Protein AF-A0A8X7W4M8-F1 (afdb_monomer)

Solvent-accessible surface area (backbone atoms only — not comparable to full-atom values): 60732 Å² total; per-residue (Å²): 107,36,32,26,40,95,87,67,50,77,42,72,72,50,70,67,62,53,25,54,52,42,53,68,56,42,72,96,46,54,69,92,69,43,53,39,58,61,45,37,55,59,39,60,73,72,64,56,78,64,42,37,53,66,59,52,34,48,48,43,16,51,54,24,43,64,41,28,67,79,32,68,52,22,27,50,40,12,16,33,38,44,43,54,46,47,58,75,67,28,71,83,54,45,53,60,43,49,50,54,37,38,71,25,55,40,86,88,79,72,42,81,53,48,57,38,17,71,71,49,49,53,53,44,61,78,41,28,73,61,59,47,67,71,60,64,71,73,50,56,59,71,34,39,39,67,14,45,50,52,36,64,74,74,50,43,53,61,59,97,87,38,63,49,48,49,72,63,42,50,44,43,40,30,21,36,37,51,42,53,89,42,53,69,61,15,51,54,48,25,52,41,40,64,73,49,46,32,46,66,35,69,37,28,60,63,18,33,34,23,72,72,21,34,35,51,47,34,32,28,37,38,59,50,43,76,44,73,66,27,48,51,54,41,48,50,50,51,48,50,35,16,48,68,59,29,30,27,7,36,23,52,60,60,49,47,19,55,72,36,81,37,89,90,78,79,46,61,36,78,24,59,61,64,56,46,36,54,55,22,54,46,31,66,68,34,38,9,74,85,74,74,42,77,28,46,41,20,40,26,39,40,79,43,38,57,47,41,70,61,61,54,42,19,58,49,93,69,81,62,69,91,59,42,29,64,67,39,43,50,32,37,38,34,50,63,67,58,57,51,22,36,75,68,70,29,72,36,60,18,29,32,27,81,80,53,65,63,58,72,61,42,54,58,72,60,25,54,53,53,52,52,48,38,57,75,70,63,59,46,78,44,77,44,52,26,48,59,56,48,52,50,50,52,50,26,25,75,75,63,23,29,56,22,38,30,29,38,33,45,42,42,73,43,28,48,58,48,68,80,50,51,48,60,48,40,31,58,60,40,14,47,64,54,61,44,41,72,71,21,23,23,50,40,30,50,34,32,35,32,49,48,69,36,55,41,60,65,97,54,57,85,92,69,55,73,96,71,85,72,18,36,72,69,15,91,48,42,47,76,44,61,68,61,48,34,54,53,32,27,53,50,46,54,50,42,58,38,38,68,75,64,40,48,64,78,46,68,32,34,45,51,32,33,66,37,38,34,45,33,22,44,23,42,20,8,44,41,53,33,30,31,43,53,54,29,25,77,87,34,74,66,37,46,48,51,48,32,54,52,31,46,42,45,38,52,27,33,51,49,40,28,19,59,48,5,65,76,72,44,48,26,76,62,42,78,76,13,42,56,69,72,70,43,51,53,28,57,66,65,76,44,82,78,71,88,89,57,66,62,66,62,49,46,54,50,34,74,74,35,34,39,31,44,60,35,53,27,21,35,44,82,26,71,69,62,18,39,38,75,67,40,43,45,14,81,44,61,47,78,43,42,44,46,80,46,79,55,98,92,46,78,35,67,43,59,38,65,36,61,55,43,40,32,45,77,69,70,62,64,43,77,65,53,52,47,49,28,59,74,49,64,19,42,47,77,90,39,85,90,55,55,70,72,57,34,50,39,57,50,26,37,76,74,46,61,59,67,55,58,49,52,46,48,43,54,30,45,34,39,28,39,35,25,35,44,39,68,42,61,37,57,81,78,47,71,68,62,51,49,55,49,51,51,48,29,50,77,67,53,33,34,34,56,26,35,41,52,44,68,51,74,96,65,80,72,84,70,74,87,53,71,61,78,84,73,64,86,88,88,89,86,87,89,86,89,92,82,82,85,58,58,72,57,46,57,45,51,52,37,29,50,50,45,54,50,48,58,50,44,68,76,71,54,86,59,97,44,69,68,61,39,51,50,42,68,37,37,33,66,42,64,47,61,60,60,18,48,42,51,53,28,47,78,68,70,29,26,74,88,35,72,65,37,43,50,49,51,30,51,52,32,47,50,46,40,53,34,33,50,50,41,26,16,59,48,5,68,76,72,43,47,25,74,63,40,79,87,34,56,61,69,73,74,42,50,56,29,59,80,63,76,43,82,78,71,87,90,54,69,61,65,61,48,50,52,48,34,72,76,35,33,42,28,47,75,34,54,27,28,36,51,80,26,68,67,63,16,56,75,72,73,38,46,46,12,80,44,60,47,80,39,43,37,42,76,47,80,51,99,92,46,76,37,78,43,61,39,66,64,62,52,47,56,31,45,77,70,69,60,64,41,75,63,51,53,39,50,28,54,72,50,59,13,39,46,78,89,39,85,90,55,55,69,71,58,34,49,37,56,50,23,39,84,74,47,62,60,65,57,60,49,52,48,48,45,57,28,43,36,39,36,70,57,54,50,64,41,72,42,66,37,66,79,77,45,74,68,63,52,50,52,50,53,52,51,28,54,75,67,66,46,87,50,73,59,67,44,83,45,63,58,71,98,64,83,80,84,71,84,88,49,73,70,83,76,67,81,77,84,86,91,83,85,90,83,82,92,78,65,72,64,63,55,56,54,54,58,65,59,58,77,76,80,58,94,76,72,81,79,74,82,88,128

InterPro domains:
  IPR000788 Ribonucleotide reductase large subunit, C-terminal [PF02867] (216-757)
  IPR000788 Ribonucleotide reductase large subunit, C-terminal [PF02867] (792-1068)
  IPR000788 Ribonucleotide reductase large subunit, C-terminal [PR01183] (293-312)
  IPR000788 Ribonucleotide reductase large subunit, C-terminal [PR01183] (423-434)
  IPR000788 Ribonucleotide reductase large subunit, C-terminal [PR01183] (480-503)
  IPR000788 Ribonucleotide reductase large subunit, C-terminal [PR01183] (518-540)
  IPR000788 Ribonucleotide reductase large subunit, C-terminal [PR01183] (546-569)
  IPR000788 Ribonucleotide reductase large subunit, C-terminal [PR01183] (611-638)
  IPR005144 ATP-cone domain [PF03477] (1-88)
  IPR005144 ATP-cone domain [PS51161] (1-92)
  IPR008926 Ribonucleotide reductase R1 subunit, N-terminal [SSF48168] (6-214)
  IPR013346 Ribonucleotide reductase, class I, alpha subunit, C-terminal [PS00089] (600-622)
  IPR013346 Ribonucleotide reductase, class I, alpha subunit, C-terminal [PS00089] (911-933)
  IPR013346 Ribonucleotide reductase, class I, alpha subunit, C-terminal [TIGR02506] (145-761)
  IPR013509 Ribonucleotide reductase large subunit, N-terminal [PF00317] (142-212)
  IPR039718 Ribonucleoside-diphosphate reductase large subunit [PTHR11573] (1-785)

Structure (mmCIF, N/CA/C/O backbone):
data_AF-A0A8X7W4M8-F1
#
_entry.id   AF-A0A8X7W4M8-F1
#
loop_
_atom_site.group_PDB
_atom_site.id
_atom_site.type_symbol
_atom_site.label_atom_id
_atom_site.label_alt_id
_atom_site.label_comp_id
_atom_site.label_asym_id
_atom_site.label_entity_id
_atom_site.label_seq_id
_atom_site.pdbx_PDB_ins_code
_atom_site.Cartn_x
_atom_site.Cartn_y
_atom_site.Cartn_z
_atom_site.occupancy
_atom_site.B_iso_or_equiv
_atom_site.auth_seq_id
_atom_site.auth_comp_id
_atom_site.auth_asym_id
_atom_site.auth_atom_id
_atom_site.pdbx_PDB_model_num
ATOM 1 N N . MET A 1 1 ? 31.966 17.313 -31.060 1.00 74.50 1 MET A N 1
ATOM 2 C CA . MET A 1 1 ? 31.419 16.973 -29.724 1.00 74.50 1 MET A CA 1
ATOM 3 C C . MET A 1 1 ? 31.984 15.617 -29.293 1.00 74.50 1 MET A C 1
ATOM 5 O O . MET A 1 1 ? 32.102 14.747 -30.151 1.00 74.50 1 MET A O 1
ATOM 9 N N . TYR A 1 2 ? 32.384 15.440 -28.029 1.00 84.00 2 TYR A N 1
ATOM 10 C CA . TYR A 1 2 ? 32.941 14.177 -27.512 1.00 84.00 2 TYR A CA 1
ATOM 11 C C . TYR A 1 2 ? 32.140 13.670 -26.306 1.00 84.00 2 TYR A C 1
ATOM 13 O O . TYR A 1 2 ? 31.576 14.476 -25.562 1.00 84.00 2 TYR A O 1
ATOM 21 N N . VAL A 1 3 ? 32.122 12.348 -26.117 1.00 87.88 3 VAL A N 1
ATOM 22 C CA . VAL A 1 3 ? 31.605 11.663 -24.923 1.00 87.88 3 VAL A CA 1
ATOM 23 C C . VAL A 1 3 ? 32.754 11.132 -24.076 1.00 87.88 3 VAL A C 1
ATOM 25 O O . VAL A 1 3 ? 33.816 10.792 -24.601 1.00 87.88 3 VAL A O 1
ATOM 28 N N . VAL A 1 4 ? 32.533 11.016 -22.769 1.00 89.25 4 VAL A N 1
ATOM 29 C CA . VAL A 1 4 ? 33.485 10.402 -21.835 1.00 89.25 4 VAL A CA 1
ATOM 30 C C . VAL A 1 4 ? 33.082 8.946 -21.589 1.00 89.25 4 VAL A C 1
ATOM 32 O O . VAL A 1 4 ? 31.990 8.652 -21.091 1.00 89.25 4 VAL A O 1
ATOM 35 N N . LYS A 1 5 ? 33.942 7.999 -21.967 1.00 90.12 5 LYS A N 1
ATOM 36 C CA . LYS A 1 5 ? 33.741 6.567 -21.710 1.00 90.12 5 LYS A CA 1
ATOM 37 C C . LYS A 1 5 ? 33.827 6.256 -20.217 1.00 90.12 5 LYS A C 1
ATOM 39 O O . LYS A 1 5 ? 34.394 7.015 -19.440 1.00 90.12 5 LYS A O 1
ATOM 44 N N . ARG A 1 6 ? 33.302 5.092 -19.817 1.00 87.50 6 ARG A N 1
ATOM 45 C CA . ARG A 1 6 ? 33.385 4.599 -18.426 1.00 87.50 6 ARG A CA 1
ATOM 46 C C . ARG A 1 6 ? 34.825 4.459 -17.909 1.00 87.50 6 ARG A C 1
ATOM 48 O O . ARG A 1 6 ? 35.033 4.531 -16.708 1.00 87.50 6 ARG A O 1
ATOM 55 N N . ASP A 1 7 ? 35.799 4.281 -18.802 1.00 86.69 7 ASP A N 1
ATOM 56 C CA . ASP A 1 7 ? 37.234 4.226 -18.485 1.00 86.69 7 ASP A CA 1
ATOM 57 C C . ASP A 1 7 ? 37.932 5.602 -18.535 1.00 86.69 7 ASP A C 1
ATOM 59 O O . ASP A 1 7 ? 39.155 5.677 -18.483 1.00 86.69 7 ASP A O 1
ATOM 63 N N . GLY A 1 8 ? 37.168 6.691 -18.671 1.00 85.56 8 GLY A N 1
ATOM 64 C CA . GLY A 1 8 ? 37.670 8.065 -18.721 1.00 85.56 8 GLY A CA 1
ATOM 65 C C . GLY A 1 8 ? 38.152 8.531 -20.097 1.00 85.56 8 GLY A C 1
ATOM 66 O O . GLY A 1 8 ? 38.405 9.723 -20.272 1.00 85.56 8 GLY A O 1
ATOM 67 N N . ARG A 1 9 ? 38.248 7.648 -21.104 1.00 91.69 9 ARG A N 1
ATOM 68 C CA . ARG A 1 9 ? 38.682 8.043 -22.455 1.00 91.69 9 ARG A CA 1
ATOM 69 C C . ARG A 1 9 ? 37.635 8.908 -23.150 1.00 91.69 9 ARG A C 1
ATOM 71 O O . ARG A 1 9 ? 36.440 8.623 -23.084 1.00 91.69 9 ARG A O 1
ATOM 78 N N . GLN A 1 10 ? 38.086 9.922 -23.881 1.00 90.69 10 GLN A N 1
ATOM 79 C CA . GLN A 1 10 ? 37.219 10.729 -24.738 1.00 90.69 10 GLN A CA 1
ATOM 80 C C . GLN A 1 10 ? 37.070 10.069 -26.111 1.00 90.69 10 GLN A C 1
ATOM 82 O O . GLN A 1 10 ? 38.047 9.605 -26.697 1.00 90.69 10 GLN A O 1
ATOM 87 N N . GLU A 1 11 ? 35.847 10.022 -26.633 1.00 88.81 11 GLU A N 1
ATOM 88 C CA . GLU A 1 11 ? 35.562 9.545 -27.989 1.00 88.81 11 GLU A CA 1
ATOM 89 C C . GLU A 1 11 ? 34.619 10.523 -28.702 1.00 88.81 11 GLU A C 1
ATOM 91 O O . GLU A 1 11 ? 33.704 11.052 -28.063 1.00 88.81 11 GLU A O 1
ATOM 96 N N . PRO A 1 12 ? 34.796 10.781 -30.011 1.00 86.75 12 PRO A N 1
ATOM 97 C CA . PRO A 1 12 ? 33.829 11.558 -30.778 1.00 86.75 12 PRO A CA 1
ATOM 98 C C . PRO A 1 12 ? 32.426 10.934 -30.722 1.00 86.75 12 PRO A C 1
ATOM 100 O O . PRO A 1 12 ? 32.269 9.711 -30.752 1.00 86.75 12 PRO A O 1
ATOM 103 N N . VAL A 1 13 ? 31.392 11.775 -30.650 1.00 84.25 13 VAL A N 1
ATOM 104 C CA . VAL A 1 13 ? 29.997 11.315 -30.743 1.00 84.25 13 VAL A CA 1
ATOM 105 C C . VAL A 1 13 ? 29.762 10.780 -32.158 1.00 84.25 13 VAL A C 1
ATOM 107 O O . VAL A 1 13 ? 29.875 11.528 -33.125 1.00 84.25 13 VAL A O 1
ATOM 110 N N . HIS A 1 14 ? 29.408 9.500 -32.282 1.00 86.25 14 HIS A N 1
ATOM 111 C CA . HIS A 1 14 ? 29.040 8.884 -33.558 1.00 86.25 14 HIS A CA 1
ATOM 112 C C . HIS A 1 14 ? 27.598 8.379 -33.503 1.00 86.25 14 HIS A C 1
ATOM 114 O O . HIS A 1 14 ? 27.296 7.451 -32.747 1.00 86.25 14 HIS A O 1
ATOM 120 N N . PHE A 1 15 ? 26.737 8.949 -34.347 1.00 86.06 15 PHE A N 1
ATOM 121 C CA . PHE A 1 15 ? 25.342 8.529 -34.504 1.00 86.06 15 PHE A CA 1
ATOM 122 C C . PHE A 1 15 ? 25.224 7.023 -34.792 1.00 86.06 15 PHE A C 1
ATOM 124 O O . PHE A 1 15 ? 24.449 6.314 -34.146 1.00 86.06 15 PHE A O 1
ATOM 131 N N . ASP A 1 16 ? 26.075 6.507 -35.681 1.00 87.25 16 ASP A N 1
ATOM 132 C CA . ASP A 1 16 ? 26.069 5.095 -36.072 1.00 87.25 16 ASP A CA 1
ATOM 133 C C . ASP A 1 16 ? 26.410 4.158 -34.911 1.00 87.25 16 ASP A C 1
ATOM 135 O O . ASP A 1 16 ? 25.846 3.071 -34.809 1.00 87.25 16 ASP A O 1
ATOM 139 N N . LYS A 1 17 ? 27.287 4.575 -33.985 1.00 87.81 17 LYS A N 1
ATOM 140 C CA . LYS A 1 17 ? 27.646 3.759 -32.811 1.00 87.81 17 LYS A CA 1
ATOM 141 C C . LYS A 1 17 ? 26.498 3.675 -31.807 1.00 87.81 17 LYS A C 1
ATOM 143 O O . LYS A 1 17 ? 26.272 2.605 -31.239 1.00 87.81 17 LYS A O 1
ATOM 148 N N . ILE A 1 18 ? 25.774 4.777 -31.600 1.00 87.19 18 ILE A N 1
ATOM 149 C CA . ILE A 1 18 ? 24.573 4.806 -30.751 1.00 87.19 18 ILE A CA 1
ATOM 150 C C . ILE A 1 18 ? 23.503 3.906 -31.378 1.00 87.19 18 ILE A C 1
ATOM 152 O O . ILE A 1 18 ? 23.033 2.964 -30.739 1.00 87.19 18 ILE A O 1
ATOM 156 N N . THR A 1 19 ? 23.226 4.107 -32.666 1.00 90.50 19 THR A N 1
ATOM 157 C CA . THR A 1 19 ? 22.235 3.335 -33.425 1.00 90.50 19 THR A CA 1
ATOM 158 C C . THR A 1 19 ? 22.551 1.842 -33.445 1.00 90.50 19 THR A C 1
ATOM 160 O O . THR A 1 19 ? 21.679 1.022 -33.160 1.00 90.50 19 THR A O 1
ATOM 163 N N . ALA A 1 20 ? 23.802 1.456 -33.720 1.00 90.69 20 ALA A N 1
ATOM 164 C CA . ALA A 1 20 ? 24.226 0.056 -33.728 1.00 90.69 20 ALA A CA 1
ATOM 165 C C . ALA A 1 20 ? 24.014 -0.616 -32.365 1.00 90.69 20 ALA A C 1
ATOM 167 O O . ALA A 1 20 ? 23.609 -1.778 -32.290 1.00 90.69 20 ALA A O 1
ATOM 168 N N . ARG A 1 21 ? 24.240 0.121 -31.271 1.00 90.31 21 ARG A N 1
ATOM 169 C CA . ARG A 1 21 ? 23.975 -0.383 -29.926 1.00 90.31 21 ARG A CA 1
ATOM 170 C C . ARG A 1 21 ? 22.484 -0.588 -29.675 1.00 90.31 21 ARG A C 1
ATOM 172 O O . ARG A 1 21 ? 22.125 -1.633 -29.136 1.00 90.31 21 ARG A O 1
ATOM 179 N N . LEU A 1 22 ? 21.634 0.370 -30.047 1.00 91.38 22 LEU A N 1
ATOM 180 C CA . LEU A 1 22 ? 20.187 0.236 -29.859 1.00 91.38 22 LEU A CA 1
ATOM 181 C C . LEU A 1 22 ? 19.617 -0.908 -30.711 1.00 91.38 22 LEU A C 1
ATOM 183 O O . LEU A 1 22 ? 18.857 -1.719 -30.190 1.00 91.38 22 LEU A O 1
ATOM 187 N N . LYS A 1 23 ? 20.089 -1.067 -31.956 1.00 90.50 23 LYS A N 1
ATOM 188 C CA . LYS A 1 23 ? 19.757 -2.214 -32.823 1.00 90.50 23 LYS A CA 1
ATOM 189 C C . LYS A 1 23 ? 20.151 -3.560 -32.208 1.00 90.50 23 LYS A C 1
ATOM 191 O O . LYS A 1 23 ? 19.419 -4.535 -32.318 1.00 90.50 23 LYS A O 1
ATOM 196 N N . LYS A 1 24 ? 21.287 -3.635 -31.505 1.00 91.19 24 LYS A N 1
ATOM 197 C CA . LYS A 1 24 ? 21.684 -4.867 -30.801 1.00 91.19 24 LYS A CA 1
ATOM 198 C C . LYS A 1 24 ? 20.718 -5.233 -29.666 1.00 91.19 24 LYS A C 1
ATOM 200 O O . LYS A 1 24 ? 20.583 -6.407 -29.342 1.00 91.19 24 LYS A O 1
ATOM 205 N N . LEU A 1 25 ? 20.068 -4.247 -29.048 1.00 91.19 25 LEU A N 1
ATOM 206 C CA . LEU A 1 25 ? 19.121 -4.449 -27.946 1.00 91.19 25 LEU A CA 1
ATOM 207 C C . LEU A 1 25 ? 17.670 -4.632 -28.421 1.00 91.19 25 LEU A C 1
ATOM 209 O O . LEU A 1 25 ? 16.821 -5.021 -27.619 1.00 91.19 25 LEU A O 1
ATOM 213 N N . SER A 1 26 ? 17.387 -4.427 -29.710 1.00 88.44 26 SER A N 1
ATOM 214 C CA . SER A 1 26 ? 16.051 -4.561 -30.302 1.00 88.44 26 SER A CA 1
ATOM 215 C C . SER A 1 26 ? 15.739 -5.969 -30.832 1.00 88.44 26 SER A C 1
ATOM 217 O O . SER A 1 26 ? 14.850 -6.132 -31.662 1.00 88.44 26 SER A O 1
ATOM 219 N N . TYR A 1 27 ? 16.455 -7.004 -30.378 1.00 85.19 27 TYR A N 1
ATOM 220 C CA . TYR A 1 27 ? 16.220 -8.387 -30.812 1.00 85.19 27 TYR A CA 1
ATOM 221 C C . TYR A 1 27 ? 14.787 -8.850 -30.492 1.00 85.19 27 TYR A C 1
ATOM 223 O O . TYR A 1 27 ? 14.315 -8.697 -29.363 1.00 85.19 27 TYR A O 1
ATOM 231 N N . GLY A 1 28 ? 14.091 -9.411 -31.482 1.00 77.62 28 GLY A N 1
ATOM 232 C CA . GLY A 1 28 ? 12.706 -9.872 -31.326 1.00 77.62 28 GLY A CA 1
ATOM 233 C C . GLY A 1 28 ? 11.677 -8.765 -31.059 1.00 77.62 28 GLY A C 1
ATOM 234 O O . GLY A 1 28 ? 10.579 -9.086 -30.626 1.00 77.62 28 GLY A O 1
ATOM 235 N N . LEU A 1 29 ? 12.028 -7.488 -31.266 1.00 83.75 29 LEU A N 1
ATOM 236 C CA . LEU A 1 29 ? 11.074 -6.373 -31.282 1.00 83.75 29 LEU A CA 1
ATOM 237 C C . LEU A 1 29 ? 10.648 -6.084 -32.728 1.00 83.75 29 LEU A C 1
ATOM 239 O O . LEU A 1 29 ? 11.429 -6.322 -33.654 1.00 83.75 29 LEU A O 1
ATOM 243 N N . SER A 1 30 ? 9.442 -5.549 -32.923 1.00 76.06 30 SER A N 1
ATOM 244 C CA . SER A 1 30 ? 8.949 -5.162 -34.247 1.00 76.06 30 SER A CA 1
ATOM 245 C C . SER A 1 30 ? 9.821 -4.062 -34.854 1.00 76.06 30 SER A C 1
ATOM 247 O O . SER A 1 30 ? 9.960 -2.981 -34.282 1.00 76.06 30 SER A O 1
ATOM 249 N N . ILE A 1 31 ? 10.393 -4.326 -36.031 1.00 75.19 31 ILE A N 1
ATOM 250 C CA . ILE A 1 31 ? 11.197 -3.344 -36.777 1.00 75.19 31 ILE A CA 1
ATOM 251 C C . ILE A 1 31 ? 10.300 -2.229 -37.332 1.00 75.19 31 ILE A C 1
ATOM 253 O O . ILE A 1 31 ? 10.728 -1.079 -37.397 1.00 75.19 31 ILE A O 1
ATOM 257 N N . ASP A 1 32 ? 9.050 -2.557 -37.664 1.00 74.94 32 ASP A N 1
ATOM 258 C CA . ASP A 1 32 ? 8.090 -1.622 -38.254 1.00 74.94 32 ASP A CA 1
ATOM 259 C C . ASP A 1 32 ? 7.520 -0.636 -37.224 1.00 74.94 32 ASP A C 1
ATOM 261 O O . ASP A 1 32 ? 7.099 0.466 -37.577 1.00 74.94 32 ASP A O 1
ATOM 265 N N . HIS A 1 33 ? 7.510 -1.012 -35.940 1.00 77.25 33 HIS A N 1
ATOM 266 C CA . HIS A 1 33 ? 6.899 -0.208 -34.876 1.00 77.25 33 HIS A CA 1
ATOM 267 C C . HIS A 1 33 ? 7.878 0.286 -33.803 1.00 77.25 33 HIS A C 1
ATOM 269 O O . HIS A 1 33 ? 7.570 1.251 -33.103 1.00 77.25 33 HIS A O 1
ATOM 275 N N . CYS A 1 34 ? 9.050 -0.338 -33.659 1.00 84.94 34 CYS A N 1
ATOM 276 C CA . CYS A 1 34 ? 10.089 0.040 -32.702 1.00 84.94 34 CYS A CA 1
ATOM 277 C C . CYS A 1 34 ? 11.388 0.380 -33.436 1.00 84.94 34 CYS A C 1
ATOM 279 O O . CYS A 1 34 ? 12.318 -0.423 -33.484 1.00 84.94 34 CYS A O 1
ATOM 281 N N . ASP A 1 35 ? 11.460 1.588 -33.999 1.00 87.88 35 ASP A N 1
ATOM 282 C CA . ASP A 1 35 ? 12.639 2.053 -34.731 1.00 87.88 35 ASP A CA 1
ATOM 283 C C . ASP A 1 35 ? 13.750 2.555 -33.777 1.00 87.88 35 ASP A C 1
ATOM 285 O O . ASP A 1 35 ? 13.587 3.603 -33.131 1.00 87.88 35 ASP A O 1
ATOM 289 N N . PRO A 1 36 ? 14.912 1.869 -33.694 1.00 88.75 36 PRO A N 1
ATOM 290 C CA . PRO A 1 36 ? 16.049 2.312 -32.889 1.00 88.75 36 PRO A CA 1
ATOM 291 C C . PRO A 1 36 ? 16.759 3.546 -33.474 1.00 88.75 36 PRO A C 1
ATOM 293 O O . PRO A 1 36 ? 17.486 4.238 -32.753 1.00 88.75 36 PRO A O 1
ATOM 296 N N . VAL A 1 37 ? 16.585 3.828 -34.771 1.00 90.31 37 VAL A N 1
ATOM 297 C CA . VAL A 1 37 ? 17.144 5.013 -35.439 1.00 90.31 37 VAL A CA 1
ATOM 298 C C . VAL A 1 37 ? 16.446 6.264 -34.919 1.00 90.31 37 VAL A C 1
ATOM 300 O O . VAL A 1 37 ? 17.127 7.197 -34.495 1.00 90.31 37 VAL A O 1
ATOM 303 N N . LEU A 1 38 ? 15.112 6.252 -34.843 1.00 88.81 38 LEU A N 1
ATOM 304 C CA . LEU A 1 38 ? 14.328 7.346 -34.270 1.00 88.81 38 LEU A CA 1
ATOM 305 C C . LEU A 1 38 ? 14.720 7.655 -32.815 1.00 88.81 38 LEU A C 1
ATOM 307 O O . LEU A 1 38 ? 14.875 8.821 -32.446 1.00 88.81 38 LEU A O 1
ATOM 311 N N . VAL A 1 39 ? 14.951 6.625 -31.990 1.00 89.75 39 VAL A N 1
ATOM 312 C CA . VAL A 1 39 ? 15.460 6.819 -30.617 1.00 89.75 39 VAL A CA 1
ATOM 313 C C . VAL A 1 39 ? 16.838 7.478 -30.651 1.00 89.75 39 VAL A C 1
ATOM 315 O O . VAL A 1 39 ? 17.077 8.439 -29.926 1.00 89.75 39 VAL A O 1
ATOM 318 N N . SER A 1 40 ? 17.733 7.015 -31.525 1.00 90.44 40 SER A N 1
ATOM 319 C CA . SER A 1 40 ? 19.085 7.575 -31.659 1.00 90.44 40 SER A CA 1
ATOM 320 C C . SER A 1 40 ? 19.066 9.044 -32.086 1.00 90.44 40 SER A C 1
ATOM 322 O O . SER A 1 40 ? 19.832 9.838 -31.546 1.00 90.44 40 SER A O 1
ATOM 324 N N . GLN A 1 41 ? 18.170 9.430 -33.001 1.00 87.69 41 GLN A N 1
ATOM 325 C CA . GLN A 1 41 ? 17.996 10.822 -33.439 1.00 87.69 41 GLN A CA 1
ATOM 326 C C . GLN A 1 41 ? 17.600 11.726 -32.271 1.00 87.69 41 GLN A C 1
ATOM 328 O O . GLN A 1 41 ? 18.231 12.762 -32.051 1.00 87.69 41 GLN A O 1
ATOM 333 N N . LYS A 1 42 ? 16.607 11.300 -31.483 1.00 86.81 42 LYS A N 1
ATOM 334 C CA . LYS A 1 42 ? 16.148 12.034 -30.298 1.00 86.81 42 LYS A CA 1
ATOM 335 C C . LYS A 1 42 ? 17.222 12.118 -29.215 1.00 86.81 42 LYS A C 1
ATOM 337 O O . LYS A 1 42 ? 17.423 13.182 -28.640 1.00 86.81 42 LYS A O 1
ATOM 342 N N . VAL A 1 43 ? 17.960 11.032 -28.983 1.00 86.81 43 VAL A N 1
ATOM 343 C CA . VAL A 1 43 ? 19.077 11.014 -28.027 1.00 86.81 43 VAL A CA 1
ATOM 344 C C . VAL A 1 43 ? 20.175 11.975 -28.462 1.00 86.81 43 VAL A C 1
ATOM 346 O O . VAL A 1 43 ? 20.629 12.765 -27.642 1.00 86.81 43 VAL A O 1
ATOM 349 N N . CYS A 1 44 ? 20.571 11.961 -29.740 1.00 85.00 44 CYS A N 1
ATOM 350 C CA . CYS A 1 44 ? 21.602 12.851 -30.278 1.00 85.00 44 CYS A CA 1
ATOM 351 C C . CYS A 1 44 ? 21.256 14.337 -30.129 1.00 85.00 44 CYS A C 1
ATOM 353 O O . CYS A 1 44 ? 22.170 15.136 -29.935 1.00 85.00 44 CYS A O 1
ATOM 355 N N . ALA A 1 45 ? 19.971 14.701 -30.162 1.00 80.44 45 ALA A N 1
ATOM 356 C CA . ALA A 1 45 ? 19.526 16.071 -29.911 1.00 80.44 45 ALA A CA 1
ATOM 357 C C . ALA A 1 45 ? 19.749 16.528 -28.454 1.00 80.44 45 ALA A C 1
ATOM 359 O O . ALA A 1 45 ? 19.888 17.722 -28.212 1.00 80.44 45 ALA A O 1
ATOM 360 N N . GLY A 1 46 ? 19.812 15.598 -27.493 1.00 74.62 46 GLY A N 1
ATOM 361 C CA . GLY A 1 46 ? 20.049 15.878 -26.070 1.00 74.62 46 GLY A CA 1
ATOM 362 C C . GLY A 1 46 ? 21.507 15.733 -25.609 1.00 74.62 46 GLY A C 1
ATOM 363 O O . GLY A 1 46 ? 21.778 15.814 -24.412 1.00 74.62 46 GLY A O 1
ATOM 364 N N . VAL A 1 47 ? 22.456 15.481 -26.520 1.00 81.81 47 VAL A N 1
ATOM 365 C CA . VAL A 1 47 ? 23.880 15.294 -26.183 1.00 81.81 47 VAL A CA 1
ATOM 366 C C . VAL A 1 47 ? 24.577 16.648 -26.032 1.00 81.81 47 VAL A C 1
ATOM 368 O O . VAL A 1 47 ? 24.495 17.500 -26.911 1.00 81.81 47 VAL A O 1
ATOM 371 N N . TYR A 1 48 ? 25.344 16.815 -24.953 1.00 82.50 48 TYR A N 1
ATOM 372 C CA . TYR A 1 48 ? 26.225 17.965 -24.729 1.00 82.50 48 TYR A CA 1
ATOM 373 C C . TYR A 1 48 ? 27.703 17.542 -24.641 1.00 82.50 48 TYR A C 1
ATOM 375 O O . TYR A 1 48 ? 28.035 16.371 -24.425 1.00 82.50 48 TYR A O 1
ATOM 383 N N . LYS A 1 49 ? 28.625 18.497 -24.832 1.00 83.94 49 LYS A N 1
ATOM 384 C CA . LYS A 1 49 ? 30.079 18.251 -24.786 1.00 83.94 49 LYS A CA 1
ATOM 385 C C . LYS A 1 49 ? 30.481 17.708 -23.410 1.00 83.94 49 LYS A C 1
ATOM 387 O O . LYS A 1 49 ? 30.238 18.356 -22.400 1.00 83.94 49 LYS A O 1
ATOM 392 N N . GLY A 1 50 ? 31.126 16.540 -23.382 1.00 83.69 50 GLY A N 1
ATOM 393 C CA . GLY A 1 50 ? 31.594 15.917 -22.142 1.00 83.69 50 GLY A CA 1
ATOM 394 C C . GLY A 1 50 ? 30.575 15.014 -21.441 1.00 83.69 50 GLY A C 1
ATOM 395 O O . GLY A 1 50 ? 30.882 14.514 -20.361 1.00 83.69 50 GLY A O 1
ATOM 396 N N . VAL A 1 51 ? 29.402 14.750 -22.037 1.00 89.12 51 VAL A N 1
ATOM 397 C CA . VAL A 1 51 ? 28.446 13.778 -21.477 1.00 89.12 51 VAL A CA 1
ATOM 398 C C . VAL A 1 51 ? 29.094 12.399 -21.320 1.00 89.12 51 VAL A C 1
ATOM 400 O O . VAL A 1 51 ? 29.840 11.931 -22.190 1.00 89.12 51 VAL A O 1
ATOM 403 N N . THR A 1 52 ? 28.829 11.724 -20.202 1.00 90.81 52 THR A N 1
ATOM 404 C CA . THR A 1 52 ? 29.362 10.377 -19.978 1.00 90.81 52 THR A CA 1
ATOM 405 C C . THR A 1 52 ? 28.549 9.327 -20.734 1.00 90.81 52 THR A C 1
ATOM 407 O O . THR A 1 52 ? 27.341 9.452 -20.922 1.00 90.81 52 THR A O 1
ATOM 410 N N . THR A 1 53 ? 29.190 8.227 -21.128 1.00 90.56 53 THR A N 1
ATOM 411 C CA . THR A 1 53 ? 28.492 7.099 -21.776 1.00 90.56 53 THR A CA 1
ATOM 412 C C . THR A 1 53 ? 27.421 6.442 -20.893 1.00 90.56 53 THR A C 1
ATOM 414 O O . THR A 1 53 ? 26.519 5.808 -21.432 1.00 90.56 53 THR A O 1
ATOM 417 N N . THR A 1 54 ? 27.488 6.600 -19.566 1.00 90.12 54 THR A N 1
ATOM 418 C CA . THR A 1 54 ? 26.438 6.151 -18.633 1.00 90.12 54 THR A CA 1
ATOM 419 C C . THR A 1 54 ? 25.213 7.060 -18.702 1.00 90.12 54 THR A C 1
ATOM 421 O O . THR A 1 54 ? 24.110 6.557 -18.889 1.00 90.12 54 THR A O 1
ATOM 424 N N . GLN A 1 55 ? 25.405 8.382 -18.648 1.00 89.25 55 GLN A N 1
ATOM 425 C CA . GLN A 1 55 ? 24.317 9.358 -18.804 1.00 89.25 55 GLN A CA 1
ATOM 426 C C . GLN A 1 55 ? 23.664 9.267 -20.188 1.00 89.25 55 GLN A C 1
ATOM 428 O O . GLN A 1 55 ? 22.455 9.414 -20.321 1.00 89.25 55 GLN A O 1
ATOM 433 N N . LEU A 1 56 ? 24.453 8.967 -21.225 1.00 89.69 56 LEU A N 1
ATOM 434 C CA . LEU A 1 56 ? 23.934 8.745 -22.573 1.00 89.69 56 LEU A CA 1
ATOM 435 C C . LEU A 1 56 ? 23.002 7.523 -22.642 1.00 89.69 56 LEU A C 1
ATOM 437 O O . LEU A 1 56 ? 21.966 7.575 -23.301 1.00 89.69 56 LEU A O 1
ATOM 441 N N . ASP A 1 57 ? 23.361 6.428 -21.965 1.00 91.38 57 ASP A N 1
ATOM 442 C CA . ASP A 1 57 ? 22.518 5.231 -21.896 1.00 91.38 57 ASP A CA 1
ATOM 443 C C . ASP A 1 57 ? 21.237 5.486 -21.075 1.00 91.38 57 ASP A C 1
ATOM 445 O O . ASP A 1 57 ? 20.177 4.971 -21.425 1.00 91.38 57 ASP A O 1
ATOM 449 N N . GLU A 1 58 ? 21.314 6.289 -20.009 1.00 89.56 58 GLU A N 1
ATOM 450 C CA . GLU A 1 58 ? 20.145 6.721 -19.226 1.00 89.56 58 GLU A CA 1
ATOM 451 C C . GLU A 1 58 ? 19.181 7.548 -20.078 1.00 89.56 58 GLU A C 1
ATOM 453 O O . GLU A 1 58 ? 18.003 7.204 -20.168 1.00 89.56 58 GLU A O 1
ATOM 458 N N . LEU A 1 59 ? 19.697 8.552 -20.793 1.00 88.31 59 LEU A N 1
ATOM 459 C CA . LEU A 1 59 ? 18.912 9.371 -21.713 1.00 88.31 59 LEU A CA 1
ATOM 460 C C . LEU A 1 59 ? 18.254 8.521 -22.811 1.00 88.31 59 LEU A C 1
ATOM 462 O O . LEU A 1 59 ? 17.091 8.734 -23.154 1.00 88.31 59 LEU A O 1
ATOM 466 N N . ALA A 1 60 ? 18.970 7.530 -23.350 1.00 91.19 60 ALA A N 1
ATOM 467 C CA . ALA A 1 60 ? 18.424 6.613 -24.347 1.00 91.19 60 ALA A CA 1
ATOM 468 C C . ALA A 1 60 ? 17.302 5.727 -23.790 1.00 91.19 60 ALA A C 1
ATOM 470 O O . ALA A 1 60 ? 16.288 5.534 -24.464 1.00 91.19 60 ALA A O 1
ATOM 471 N N . ALA A 1 61 ? 17.450 5.224 -22.561 1.00 91.62 61 ALA A N 1
ATOM 472 C CA . ALA A 1 61 ? 16.406 4.448 -21.901 1.00 91.62 61 ALA A CA 1
ATOM 473 C C . ALA A 1 61 ? 15.155 5.299 -21.625 1.00 91.62 61 ALA A C 1
ATOM 475 O O . ALA A 1 61 ? 14.043 4.849 -21.886 1.00 91.62 61 ALA A O 1
ATOM 476 N N . GLU A 1 62 ? 15.324 6.537 -21.160 1.00 88.62 62 GLU A N 1
ATOM 477 C CA . GLU A 1 62 ? 14.222 7.472 -20.891 1.00 88.62 62 GLU A CA 1
ATOM 478 C C . GLU A 1 62 ? 13.490 7.889 -22.166 1.00 88.62 62 GLU A C 1
ATOM 480 O O . GLU A 1 62 ? 12.259 7.886 -22.210 1.00 88.62 62 GLU A O 1
ATOM 485 N N . THR A 1 63 ? 14.245 8.159 -23.232 1.00 88.56 63 THR A N 1
ATOM 486 C CA . THR A 1 63 ? 13.692 8.484 -24.552 1.00 88.56 63 THR A CA 1
ATOM 487 C C . THR A 1 63 ? 12.858 7.324 -25.092 1.00 88.56 63 THR A C 1
ATOM 489 O O . THR A 1 63 ? 11.727 7.530 -25.530 1.00 88.56 63 THR A O 1
ATOM 492 N N . ALA A 1 64 ? 13.373 6.091 -25.014 1.00 89.94 64 ALA A N 1
ATOM 493 C CA . ALA A 1 64 ? 12.611 4.907 -25.395 1.00 89.94 64 ALA A CA 1
ATOM 494 C C . ALA A 1 64 ? 11.373 4.724 -24.495 1.00 89.94 64 ALA A C 1
ATOM 496 O O . ALA A 1 64 ? 10.283 4.476 -25.000 1.00 89.94 64 ALA A O 1
ATOM 497 N N . ALA A 1 65 ? 11.484 4.934 -23.179 1.00 87.19 65 ALA A N 1
ATOM 498 C CA . ALA A 1 65 ? 10.350 4.804 -22.264 1.00 87.19 65 ALA A CA 1
ATOM 499 C C . ALA A 1 65 ? 9.221 5.796 -22.594 1.00 87.19 65 ALA A C 1
ATOM 501 O O . ALA A 1 65 ? 8.049 5.418 -22.557 1.00 87.19 65 ALA A O 1
ATOM 502 N N . ALA A 1 66 ? 9.551 7.029 -22.990 1.00 83.12 66 ALA A N 1
ATOM 503 C CA . ALA A 1 66 ? 8.574 8.041 -23.403 1.00 83.12 66 ALA A CA 1
ATOM 504 C C . ALA A 1 66 ? 7.811 7.632 -24.674 1.00 83.12 66 ALA A C 1
ATOM 506 O O . ALA A 1 66 ? 6.650 7.995 -24.859 1.00 83.12 66 ALA A O 1
ATOM 507 N N . MET A 1 67 ? 8.440 6.822 -25.526 1.00 85.31 67 MET A N 1
ATOM 508 C CA . MET A 1 67 ? 7.854 6.298 -26.760 1.00 85.31 67 MET A CA 1
ATOM 509 C C . MET A 1 67 ? 6.986 5.047 -26.543 1.00 85.31 67 MET A C 1
ATOM 511 O O . MET A 1 67 ? 6.339 4.594 -27.484 1.00 85.31 67 MET A O 1
ATOM 515 N N . THR A 1 68 ? 6.876 4.533 -25.309 1.00 80.06 68 THR A N 1
ATOM 516 C CA . THR A 1 68 ? 5.975 3.410 -24.955 1.00 80.06 68 THR A CA 1
ATOM 517 C C . THR A 1 68 ? 4.527 3.675 -25.357 1.00 80.06 68 THR A C 1
ATOM 519 O O . THR A 1 68 ? 3.803 2.763 -25.743 1.00 80.06 68 THR A O 1
ATOM 522 N N . ALA A 1 69 ? 4.096 4.936 -25.294 1.00 72.44 69 ALA A N 1
ATOM 523 C CA . ALA A 1 69 ? 2.741 5.316 -25.663 1.00 72.44 69 ALA A CA 1
ATOM 524 C C . ALA A 1 69 ? 2.471 5.238 -27.181 1.00 72.44 69 ALA A C 1
ATOM 526 O O . ALA A 1 69 ? 1.321 5.399 -27.585 1.00 72.44 69 ALA A O 1
ATOM 527 N N . ASN A 1 70 ? 3.508 5.031 -28.002 1.00 77.31 70 ASN A N 1
ATOM 528 C CA . ASN A 1 70 ? 3.380 4.775 -29.435 1.00 77.31 70 ASN A CA 1
ATOM 529 C C . ASN A 1 70 ? 3.272 3.270 -29.703 1.00 77.31 70 ASN A C 1
ATOM 531 O O . ASN A 1 70 ? 2.359 2.858 -30.408 1.00 77.31 70 ASN A O 1
ATOM 535 N N . HIS A 1 71 ? 4.171 2.467 -29.121 1.00 78.88 71 HIS A N 1
ATOM 536 C CA . HIS A 1 71 ? 4.176 1.009 -29.257 1.00 78.88 71 HIS A CA 1
ATOM 537 C C . HIS A 1 71 ? 4.787 0.342 -28.005 1.00 78.88 71 HIS A C 1
ATOM 539 O O . HIS A 1 71 ? 5.782 0.852 -27.476 1.00 78.88 71 HIS A O 1
ATOM 545 N N . PRO A 1 72 ? 4.258 -0.806 -27.529 1.00 75.38 72 PRO A N 1
ATOM 546 C CA . PRO A 1 72 ? 4.715 -1.445 -26.291 1.00 75.38 72 PRO A CA 1
ATOM 547 C C . PRO A 1 72 ? 6.174 -1.922 -26.347 1.00 75.38 72 PRO A C 1
ATOM 549 O O . PRO A 1 72 ? 6.848 -1.945 -25.317 1.00 75.38 72 PRO A O 1
ATOM 552 N N . ASP A 1 73 ? 6.701 -2.241 -27.531 1.00 82.88 73 ASP A N 1
ATOM 553 C CA . ASP A 1 73 ? 8.099 -2.675 -27.689 1.00 82.88 73 ASP A CA 1
ATOM 554 C C . ASP A 1 73 ? 9.121 -1.617 -27.271 1.00 82.88 73 ASP A C 1
ATOM 556 O O . ASP A 1 73 ? 10.232 -1.966 -26.864 1.00 82.88 73 ASP A O 1
ATOM 560 N N . TYR A 1 74 ? 8.755 -0.333 -27.296 1.00 87.56 74 TYR A N 1
ATOM 561 C CA . TYR A 1 74 ? 9.620 0.723 -26.779 1.00 87.56 74 TYR A CA 1
ATOM 562 C C . TYR A 1 74 ? 9.850 0.598 -25.267 1.00 87.56 74 TYR A C 1
ATOM 564 O O . TYR A 1 74 ? 10.950 0.899 -24.802 1.00 87.56 74 TYR A O 1
ATOM 572 N N . ALA A 1 75 ? 8.886 0.069 -24.502 1.00 83.50 75 ALA A N 1
ATOM 573 C CA . ALA A 1 75 ? 9.085 -0.227 -23.081 1.00 83.50 75 ALA A CA 1
ATOM 574 C C . ALA A 1 75 ? 10.109 -1.351 -22.876 1.00 83.50 75 ALA A C 1
ATOM 576 O O . ALA A 1 75 ? 10.960 -1.262 -21.986 1.00 83.50 75 ALA A O 1
ATOM 577 N N . SER A 1 76 ? 10.055 -2.390 -23.716 1.00 86.12 76 SER A N 1
ATOM 578 C CA . SER A 1 76 ? 11.035 -3.483 -23.714 1.00 86.12 76 SER A CA 1
ATOM 579 C C . SER A 1 76 ? 12.426 -2.970 -24.091 1.00 86.12 76 SER A C 1
ATOM 581 O O . SER A 1 76 ? 13.403 -3.277 -23.408 1.00 86.12 76 SER A O 1
ATOM 583 N N . LEU A 1 77 ? 12.532 -2.138 -25.133 1.00 91.31 77 LEU A N 1
ATOM 584 C CA . LEU A 1 77 ? 13.795 -1.521 -25.535 1.00 91.31 77 LEU A CA 1
ATOM 585 C C . LEU A 1 77 ? 14.367 -0.637 -24.415 1.00 91.31 77 LEU A C 1
ATOM 587 O O . LEU A 1 77 ? 15.540 -0.775 -24.069 1.00 91.31 77 LEU A O 1
ATOM 591 N N . ALA A 1 78 ? 13.538 0.211 -23.800 1.00 92.19 78 ALA A N 1
ATOM 592 C CA . ALA A 1 78 ? 13.922 1.071 -22.681 1.00 92.19 78 ALA A CA 1
ATOM 593 C C . ALA A 1 78 ? 14.492 0.273 -21.502 1.00 92.19 78 ALA A C 1
ATOM 595 O O . ALA A 1 78 ? 15.569 0.591 -20.990 1.00 92.19 78 ALA A O 1
ATOM 596 N N . ALA A 1 79 ? 13.802 -0.801 -21.105 1.00 91.38 79 ALA A N 1
ATOM 597 C CA . ALA A 1 79 ? 14.258 -1.689 -20.044 1.00 91.38 79 ALA A CA 1
ATOM 598 C C . ALA A 1 79 ? 15.608 -2.329 -20.388 1.00 91.38 79 ALA A C 1
ATOM 600 O O . ALA A 1 79 ? 16.537 -2.296 -19.583 1.00 91.38 79 ALA A O 1
ATOM 601 N N . ARG A 1 80 ? 15.762 -2.839 -21.617 1.00 93.69 80 ARG A N 1
ATOM 602 C CA . ARG A 1 80 ? 17.005 -3.481 -22.063 1.00 93.69 80 ARG A CA 1
ATOM 603 C C . ARG A 1 80 ? 18.188 -2.520 -22.110 1.00 93.69 80 ARG A C 1
ATOM 605 O O . ARG A 1 80 ? 19.302 -2.920 -21.766 1.00 93.69 80 ARG A O 1
ATOM 612 N N . ILE A 1 81 ? 17.971 -1.262 -22.497 1.00 95.06 81 ILE A N 1
ATOM 613 C CA . ILE A 1 81 ? 19.006 -0.220 -22.442 1.00 95.06 81 ILE A CA 1
ATOM 614 C C . ILE A 1 81 ? 19.424 0.022 -20.989 1.00 95.06 81 ILE A C 1
ATOM 616 O O . ILE A 1 81 ? 20.621 -0.015 -20.695 1.00 95.06 81 ILE A O 1
ATOM 620 N N . ALA A 1 82 ? 18.460 0.200 -20.081 1.00 94.94 82 ALA A N 1
ATOM 621 C CA . ALA A 1 82 ? 18.725 0.448 -18.665 1.00 94.94 82 ALA A CA 1
ATOM 622 C C . ALA A 1 82 ? 19.466 -0.726 -17.993 1.00 94.94 82 ALA A C 1
ATOM 624 O O . ALA A 1 82 ? 20.476 -0.521 -17.321 1.00 94.94 82 ALA A O 1
ATOM 625 N N . VAL A 1 83 ? 19.047 -1.966 -18.258 1.00 96.00 83 VAL A N 1
ATOM 626 C CA . VAL A 1 83 ? 19.707 -3.185 -17.760 1.00 96.00 83 VAL A CA 1
ATOM 627 C C . VAL A 1 83 ? 21.113 -3.330 -18.343 1.00 96.00 83 VAL A C 1
ATOM 629 O O . VAL A 1 83 ? 22.069 -3.579 -17.610 1.00 96.00 83 VAL A O 1
ATOM 632 N N . SER A 1 84 ? 21.280 -3.109 -19.652 1.00 95.94 84 SER A N 1
ATOM 633 C CA . SER A 1 84 ? 22.600 -3.129 -20.296 1.00 95.94 84 SER A CA 1
ATOM 634 C C . SER A 1 84 ? 23.535 -2.074 -19.698 1.00 95.94 84 SER A C 1
ATOM 636 O O . SER A 1 84 ? 24.726 -2.334 -19.521 1.00 95.94 84 SER A O 1
ATOM 638 N N . ASN A 1 85 ? 23.010 -0.889 -19.372 1.00 95.31 85 ASN A N 1
ATOM 639 C CA . ASN A 1 85 ? 23.754 0.157 -18.680 1.00 95.31 85 ASN A CA 1
ATOM 640 C C . ASN A 1 85 ? 24.191 -0.309 -17.284 1.00 95.31 85 ASN A C 1
ATOM 642 O O . ASN A 1 85 ? 25.374 -0.206 -16.959 1.00 95.31 85 ASN A O 1
ATOM 646 N N . LEU A 1 86 ? 23.283 -0.888 -16.491 1.00 95.75 86 LEU A N 1
ATOM 647 C CA . LEU A 1 86 ? 23.601 -1.436 -15.170 1.00 95.75 86 LEU A CA 1
ATOM 648 C C . LEU A 1 86 ? 24.682 -2.517 -15.250 1.00 95.75 86 LEU A C 1
ATOM 650 O O . LEU A 1 86 ? 25.657 -2.470 -14.503 1.00 95.75 86 LEU A O 1
ATOM 654 N N . HIS A 1 87 ? 24.566 -3.461 -16.186 1.00 96.38 87 HIS A N 1
ATOM 655 C CA . HIS A 1 87 ? 25.550 -4.535 -16.366 1.00 96.38 87 HIS A CA 1
ATOM 656 C C . HIS A 1 87 ? 26.950 -4.009 -16.684 1.00 96.38 87 HIS A C 1
ATOM 658 O O . HIS A 1 87 ? 27.935 -4.613 -16.276 1.00 96.38 87 HIS A O 1
ATOM 664 N N . LYS A 1 88 ? 27.064 -2.881 -17.389 1.00 93.94 88 LYS A N 1
ATOM 665 C CA . LYS A 1 88 ? 28.365 -2.255 -17.671 1.00 93.94 88 LYS A CA 1
ATOM 666 C C . LYS A 1 88 ? 28.933 -1.456 -16.496 1.00 93.94 88 LYS A C 1
ATOM 668 O O . LYS A 1 88 ? 30.114 -1.129 -16.526 1.00 93.94 88 LYS A O 1
ATOM 673 N N . ASN A 1 89 ? 28.109 -1.124 -15.504 1.00 92.75 89 ASN A N 1
ATOM 674 C CA . ASN A 1 89 ? 28.508 -0.395 -14.298 1.00 92.75 89 ASN A CA 1
ATOM 675 C C . ASN A 1 89 ? 28.632 -1.306 -13.059 1.00 92.75 89 ASN A C 1
ATOM 677 O O . ASN A 1 89 ? 28.940 -0.815 -11.979 1.00 92.75 89 ASN A O 1
ATOM 681 N N . THR A 1 90 ? 28.411 -2.618 -13.201 1.00 96.25 90 THR A N 1
ATOM 682 C CA . THR A 1 90 ? 28.433 -3.601 -12.103 1.00 96.25 90 THR A CA 1
ATOM 683 C C . THR A 1 90 ? 29.285 -4.813 -12.463 1.00 96.25 90 THR A C 1
ATOM 685 O O . THR A 1 90 ? 29.372 -5.205 -13.633 1.00 96.25 90 THR A O 1
ATOM 688 N N . LYS A 1 91 ? 29.890 -5.450 -11.454 1.00 95.94 91 LYS A N 1
ATOM 689 C CA . LYS A 1 91 ? 30.625 -6.708 -11.638 1.00 95.94 91 LYS A CA 1
ATOM 690 C C . LYS A 1 91 ? 29.679 -7.815 -12.106 1.00 95.94 91 LYS A C 1
ATOM 692 O O . LYS A 1 91 ? 28.483 -7.794 -11.818 1.00 95.94 91 LYS A O 1
ATOM 697 N N . LYS A 1 92 ? 30.209 -8.769 -12.879 1.00 95.94 92 LYS A N 1
ATOM 698 C CA . LYS A 1 92 ? 29.428 -9.929 -13.327 1.00 95.94 92 LYS A CA 1
ATOM 699 C C . LYS A 1 92 ? 29.308 -10.957 -12.203 1.00 95.94 92 LYS A C 1
ATOM 701 O O . LYS A 1 92 ? 28.185 -11.306 -11.882 1.00 95.94 92 LYS A O 1
ATOM 706 N N . SER A 1 93 ? 30.419 -11.401 -11.606 1.00 97.75 93 SER A N 1
ATOM 707 C CA . SER A 1 93 ? 30.415 -12.419 -10.540 1.00 97.75 93 SER A CA 1
ATOM 708 C C . SER A 1 93 ? 29.583 -11.967 -9.336 1.00 97.75 93 SER A C 1
ATOM 710 O O . SER A 1 93 ? 29.722 -10.836 -8.869 1.00 97.75 93 SER A O 1
ATOM 712 N N . PHE A 1 94 ? 28.705 -12.846 -8.846 1.00 98.19 94 PHE A N 1
ATOM 713 C CA . PHE A 1 94 ? 27.908 -12.588 -7.650 1.00 98.19 94 PHE A CA 1
ATOM 714 C C . PHE A 1 94 ? 28.784 -12.633 -6.400 1.00 98.19 94 PHE A C 1
ATOM 716 O O . PHE A 1 94 ? 28.722 -11.717 -5.580 1.00 98.19 94 PHE A O 1
ATOM 723 N N . SER A 1 95 ? 29.652 -13.638 -6.290 1.00 97.75 95 SER A N 1
ATOM 724 C CA . SER A 1 95 ? 30.565 -13.783 -5.156 1.00 97.75 95 SER A CA 1
ATOM 725 C C . SER A 1 95 ? 31.535 -12.598 -5.006 1.00 97.75 95 SER A C 1
ATOM 727 O O . SER A 1 95 ? 31.774 -12.143 -3.887 1.00 97.75 95 SER A O 1
ATOM 729 N N . GLU A 1 96 ? 32.046 -12.026 -6.103 1.00 97.69 96 GLU A N 1
ATOM 730 C CA . GLU A 1 96 ? 32.868 -10.804 -6.054 1.00 97.69 96 GLU A CA 1
ATOM 731 C C . GLU A 1 96 ? 32.077 -9.572 -5.602 1.00 97.69 96 GLU A C 1
ATOM 733 O O . GLU A 1 96 ? 32.570 -8.804 -4.777 1.00 97.69 96 GLU A O 1
ATOM 738 N N . THR A 1 97 ? 30.849 -9.384 -6.098 1.00 97.56 97 THR A N 1
ATOM 739 C CA . THR A 1 97 ? 29.972 -8.294 -5.639 1.00 97.56 97 THR A CA 1
ATOM 740 C C . THR A 1 97 ? 29.669 -8.428 -4.145 1.00 97.56 97 THR A C 1
ATOM 742 O O . THR A 1 97 ? 29.679 -7.438 -3.418 1.00 97.56 97 THR A O 1
ATOM 745 N N . VAL A 1 98 ? 29.453 -9.653 -3.654 1.00 97.88 98 VAL A N 1
ATOM 746 C CA . VAL A 1 98 ? 29.243 -9.933 -2.225 1.00 97.88 98 VAL A CA 1
ATOM 747 C C . VAL A 1 98 ? 30.482 -9.594 -1.391 1.00 97.88 98 VAL A C 1
ATOM 749 O O . VAL A 1 98 ? 30.332 -9.001 -0.325 1.00 97.88 98 VAL A O 1
ATOM 752 N N . LYS A 1 99 ? 31.700 -9.861 -1.886 1.00 97.44 99 LYS A N 1
ATOM 753 C CA . LYS A 1 99 ? 32.945 -9.412 -1.231 1.00 97.44 99 LYS A CA 1
ATOM 754 C C . LYS A 1 99 ? 33.036 -7.892 -1.133 1.00 97.44 99 LYS A C 1
ATOM 756 O O . LYS A 1 99 ? 33.438 -7.394 -0.086 1.00 97.44 99 LYS A O 1
ATOM 761 N N . ASP A 1 100 ? 32.654 -7.158 -2.176 1.00 95.94 100 ASP A N 1
ATOM 762 C CA . ASP A 1 100 ? 32.648 -5.688 -2.131 1.00 95.94 100 ASP A CA 1
ATOM 763 C C . ASP A 1 100 ? 31.630 -5.158 -1.110 1.00 95.94 100 ASP A C 1
ATOM 765 O O . ASP A 1 100 ? 31.908 -4.206 -0.385 1.00 95.94 100 ASP A O 1
ATOM 769 N N . MET A 1 101 ? 30.449 -5.781 -1.043 1.00 96.62 101 MET A N 1
ATOM 770 C CA . MET A 1 101 ? 29.387 -5.411 -0.103 1.00 96.62 101 MET A CA 1
ATOM 771 C C . MET A 1 101 ? 29.741 -5.740 1.353 1.00 96.62 101 MET A C 1
ATOM 773 O O . MET A 1 101 ? 29.364 -4.993 2.255 1.00 96.62 101 MET A O 1
ATOM 777 N N . TYR A 1 102 ? 30.445 -6.848 1.589 1.00 97.25 102 TYR A N 1
ATOM 778 C CA . TYR A 1 102 ? 30.901 -7.254 2.917 1.00 97.25 102 TYR A CA 1
ATOM 779 C C . TYR A 1 102 ? 32.048 -6.368 3.417 1.00 97.25 102 TYR A C 1
ATOM 781 O O . TYR A 1 102 ? 31.977 -5.829 4.513 1.00 97.25 102 TYR A O 1
ATOM 789 N N . ASN A 1 103 ? 33.049 -6.099 2.575 1.00 95.75 103 ASN A N 1
ATOM 790 C CA . ASN A 1 103 ? 34.190 -5.244 2.923 1.00 95.75 103 ASN A CA 1
ATOM 791 C C . ASN A 1 103 ? 33.883 -3.736 2.805 1.00 95.75 103 ASN A C 1
ATOM 793 O O . ASN A 1 103 ? 34.796 -2.918 2.671 1.00 95.75 103 ASN A O 1
ATOM 797 N N . HIS A 1 104 ? 32.605 -3.344 2.785 1.00 93.50 104 HIS A N 1
ATOM 798 C CA . HIS A 1 104 ? 32.218 -1.947 2.645 1.00 93.50 104 HIS A CA 1
ATOM 799 C C . HIS A 1 104 ? 32.643 -1.143 3.881 1.00 93.50 104 HIS A C 1
ATOM 801 O O . HIS A 1 104 ? 32.242 -1.438 5.006 1.00 93.50 104 HIS A O 1
ATOM 807 N N . VAL A 1 105 ? 33.411 -0.077 3.653 1.00 91.81 105 VAL A N 1
ATOM 808 C CA . VAL A 1 105 ? 33.780 0.918 4.666 1.00 91.81 105 VAL A CA 1
ATOM 809 C C . VAL A 1 105 ? 33.078 2.231 4.347 1.00 91.81 105 VAL A C 1
ATOM 811 O O . VAL A 1 105 ? 33.060 2.679 3.197 1.00 91.81 105 VAL A O 1
ATOM 814 N N . ASN A 1 106 ? 32.503 2.868 5.364 1.00 88.94 106 ASN A N 1
ATOM 815 C CA . ASN A 1 106 ? 31.928 4.194 5.206 1.00 88.94 106 ASN A CA 1
ATOM 816 C C . ASN A 1 106 ? 33.049 5.227 5.010 1.00 88.94 106 ASN A C 1
ATOM 818 O O . ASN A 1 106 ? 33.818 5.486 5.931 1.00 88.94 106 ASN A O 1
ATOM 822 N N . GLU A 1 107 ? 33.117 5.857 3.833 1.00 87.69 107 GLU A N 1
ATOM 823 C CA . GLU A 1 107 ? 34.199 6.798 3.489 1.00 87.69 107 GLU A CA 1
ATOM 824 C C . GLU A 1 107 ? 34.333 7.977 4.466 1.00 87.69 107 GLU A C 1
ATOM 826 O O . GLU A 1 107 ? 35.425 8.513 4.634 1.00 87.69 107 GLU A O 1
ATOM 831 N N . ARG A 1 108 ? 33.239 8.400 5.114 1.00 88.00 108 ARG A N 1
ATOM 832 C CA . ARG A 1 108 ? 33.255 9.561 6.016 1.00 88.00 108 ARG A CA 1
ATOM 833 C C . ARG A 1 108 ? 33.698 9.209 7.430 1.00 88.00 108 ARG A C 1
ATOM 835 O O . ARG A 1 108 ? 34.412 9.999 8.035 1.00 88.00 108 ARG A O 1
ATOM 842 N N . SER A 1 109 ? 33.239 8.083 7.977 1.00 90.75 109 SER A N 1
ATOM 843 C CA . SER A 1 109 ? 33.595 7.672 9.343 1.00 90.75 109 SER A CA 1
ATOM 844 C C . SER A 1 109 ? 34.827 6.770 9.407 1.00 90.75 109 SER A C 1
ATOM 846 O O . SER A 1 109 ? 35.393 6.612 10.484 1.00 90.75 109 SER A O 1
ATOM 848 N N . GLY A 1 110 ? 35.227 6.158 8.287 1.00 90.50 110 GLY A N 1
ATOM 849 C CA . GLY A 1 110 ? 36.287 5.149 8.236 1.00 90.50 110 GLY A CA 1
ATOM 850 C C . GLY A 1 110 ? 35.918 3.823 8.909 1.00 90.50 110 GLY A C 1
ATOM 851 O O . GLY A 1 110 ? 36.772 2.953 9.031 1.00 90.50 110 GLY A O 1
ATOM 852 N N . LEU A 1 111 ? 34.668 3.662 9.357 1.00 92.12 111 LEU A N 1
ATOM 853 C CA . LEU A 1 111 ? 34.201 2.453 10.033 1.00 92.12 111 LEU A CA 1
ATOM 854 C C . LEU A 1 111 ? 33.720 1.412 9.024 1.00 92.12 111 LEU A C 1
ATOM 856 O O . LEU A 1 111 ? 33.036 1.743 8.048 1.00 92.12 111 LEU A O 1
ATOM 860 N N . GLU A 1 112 ? 34.020 0.148 9.308 1.00 92.44 112 GLU A N 1
ATOM 861 C CA . GLU A 1 112 ? 33.431 -0.990 8.606 1.00 92.44 112 GLU A CA 1
ATOM 862 C C . GLU A 1 112 ? 31.902 -0.938 8.724 1.00 92.44 112 GLU A C 1
ATOM 864 O O . GLU A 1 112 ? 31.330 -0.634 9.773 1.00 92.44 112 GLU A O 1
ATOM 869 N N . SER A 1 113 ? 31.225 -1.140 7.601 1.00 91.81 113 SER A N 1
ATOM 870 C CA . SER A 1 113 ? 29.772 -1.055 7.466 1.00 91.81 113 SER A CA 1
ATOM 871 C C . SER A 1 113 ? 29.294 -2.153 6.510 1.00 91.81 113 SER A C 1
ATOM 873 O O . SER A 1 113 ? 28.757 -1.836 5.444 1.00 91.81 113 SER A O 1
ATOM 875 N N . PRO A 1 114 ? 29.507 -3.439 6.857 1.00 94.94 114 PRO A N 1
ATOM 876 C CA . PRO A 1 114 ? 29.153 -4.555 5.990 1.00 94.94 114 PRO A CA 1
ATOM 877 C C . PRO A 1 114 ? 27.664 -4.514 5.641 1.00 94.94 114 PRO A C 1
ATOM 879 O O . PRO A 1 114 ? 26.804 -4.274 6.491 1.00 94.94 114 PRO A O 1
ATOM 882 N N . LEU A 1 115 ? 27.349 -4.758 4.369 1.00 95.56 115 LEU A N 1
ATOM 883 C CA . LEU A 1 115 ? 25.966 -4.843 3.888 1.00 95.56 115 LEU A CA 1
ATOM 884 C C . LEU A 1 115 ? 25.433 -6.284 3.884 1.00 95.56 115 LEU A C 1
ATOM 886 O O . LEU A 1 115 ? 24.235 -6.492 3.697 1.00 95.56 115 LEU A O 1
ATOM 890 N N . ILE A 1 116 ? 26.310 -7.267 4.105 1.00 97.88 116 ILE A N 1
ATOM 891 C CA . ILE A 1 116 ? 26.018 -8.706 4.140 1.00 97.88 116 ILE A CA 1
ATOM 892 C C . ILE A 1 116 ? 26.355 -9.237 5.533 1.00 97.88 116 ILE A C 1
ATOM 894 O O . ILE A 1 116 ? 27.339 -8.802 6.120 1.00 97.88 116 ILE A O 1
ATOM 898 N N . ALA A 1 117 ? 25.524 -10.131 6.068 1.00 97.19 117 ALA A N 1
ATOM 899 C CA . ALA A 1 117 ? 25.786 -10.779 7.353 1.00 97.19 117 ALA A CA 1
ATOM 900 C C . ALA A 1 117 ? 26.964 -11.763 7.257 1.00 97.19 117 ALA A C 1
ATOM 902 O O . ALA A 1 117 ? 27.105 -12.438 6.237 1.00 97.19 117 ALA A O 1
ATOM 903 N N . ASP A 1 118 ? 27.757 -11.876 8.324 1.00 97.62 118 ASP A N 1
ATOM 904 C CA . ASP A 1 118 ? 28.962 -12.718 8.383 1.00 97.62 118 ASP A CA 1
ATOM 905 C C . ASP A 1 118 ? 28.669 -14.178 8.003 1.00 97.62 118 ASP A C 1
ATOM 907 O O . ASP A 1 118 ? 29.315 -14.740 7.119 1.00 97.62 118 ASP A O 1
ATOM 911 N N . ASP A 1 119 ? 27.616 -14.764 8.579 1.00 97.00 119 ASP A N 1
ATOM 912 C CA . ASP A 1 119 ? 27.206 -16.147 8.312 1.00 97.00 119 ASP A CA 1
ATOM 913 C C . ASP A 1 119 ? 26.811 -16.365 6.840 1.00 97.00 119 ASP A C 1
ATOM 915 O O . ASP A 1 119 ? 27.169 -17.361 6.212 1.00 97.00 119 ASP A O 1
ATOM 919 N N . VAL A 1 120 ? 26.100 -15.405 6.247 1.00 98.00 120 VAL A N 1
ATOM 920 C CA . VAL A 1 120 ? 25.673 -15.459 4.842 1.00 98.00 120 VAL A CA 1
ATOM 921 C C . VAL A 1 120 ? 26.859 -15.262 3.905 1.00 98.00 120 VAL A C 1
ATOM 923 O O . VAL A 1 120 ? 26.934 -15.929 2.872 1.00 98.00 120 VAL A O 1
ATOM 926 N N . PHE A 1 121 ? 27.792 -14.378 4.255 1.00 98.44 121 PHE A N 1
ATOM 927 C CA . PHE A 1 121 ? 29.028 -14.183 3.510 1.00 98.44 121 PHE A CA 1
ATOM 928 C C . PHE A 1 121 ? 29.835 -15.484 3.452 1.00 98.44 121 PHE A C 1
ATOM 930 O O . PHE A 1 121 ? 30.185 -15.931 2.359 1.00 98.44 121 PHE A O 1
ATOM 937 N N . GLU A 1 122 ? 30.058 -16.139 4.592 1.00 98.31 122 GLU A N 1
ATOM 938 C CA . GLU A 1 122 ? 30.781 -17.412 4.667 1.00 98.31 122 GLU A CA 1
ATOM 939 C C . GLU A 1 122 ? 30.133 -18.499 3.798 1.00 98.31 122 GLU A C 1
ATOM 941 O O . GLU A 1 122 ? 30.819 -19.138 2.994 1.00 98.31 122 GLU A O 1
ATOM 946 N N . ILE A 1 123 ? 28.805 -18.652 3.881 1.00 98.44 123 ILE A N 1
ATOM 947 C CA . ILE A 1 123 ? 28.041 -19.606 3.062 1.00 98.44 123 ILE A CA 1
ATOM 948 C C . ILE A 1 123 ? 28.216 -19.313 1.567 1.00 98.44 123 ILE A C 1
ATOM 950 O O . ILE A 1 123 ? 28.458 -20.234 0.779 1.00 98.44 123 ILE A O 1
ATOM 954 N N . ILE A 1 124 ? 28.113 -18.043 1.159 1.00 98.50 124 ILE A N 1
ATOM 955 C CA . ILE A 1 124 ? 28.254 -17.648 -0.248 1.00 98.50 124 ILE A CA 1
ATOM 956 C C . ILE A 1 124 ? 29.672 -17.926 -0.744 1.00 98.50 124 ILE A C 1
ATOM 958 O O . ILE A 1 124 ? 29.830 -18.484 -1.827 1.00 98.50 124 ILE A O 1
ATOM 962 N N . ILE A 1 125 ? 30.706 -17.576 0.027 1.00 98.25 125 ILE A N 1
ATOM 963 C CA . ILE A 1 125 ? 32.099 -17.776 -0.388 1.00 98.25 125 ILE A CA 1
ATOM 964 C C . ILE A 1 125 ? 32.452 -19.261 -0.467 1.00 98.25 125 ILE A C 1
ATOM 966 O O . ILE A 1 125 ? 33.059 -19.689 -1.451 1.00 98.25 125 ILE A O 1
ATOM 970 N N . LYS A 1 126 ? 32.014 -20.063 0.508 1.00 98.38 126 LYS A N 1
ATOM 971 C CA . LYS A 1 126 ? 32.184 -21.524 0.516 1.00 98.38 126 LYS A CA 1
ATOM 972 C C . LYS A 1 126 ? 31.570 -22.189 -0.721 1.00 98.38 126 LYS A C 1
ATOM 974 O O . LYS A 1 126 ? 32.120 -23.164 -1.224 1.00 98.38 126 LYS A O 1
ATOM 979 N N . ASN A 1 127 ? 30.465 -21.644 -1.233 1.00 98.38 127 ASN A N 1
ATOM 980 C CA . ASN A 1 127 ? 29.717 -22.185 -2.371 1.00 98.38 127 ASN A CA 1
ATOM 981 C C . ASN A 1 127 ? 29.833 -21.327 -3.648 1.00 98.38 127 ASN A C 1
ATOM 983 O O . ASN A 1 127 ? 29.029 -21.488 -4.570 1.00 98.38 127 ASN A O 1
ATOM 987 N N . ALA A 1 128 ? 30.825 -20.430 -3.724 1.00 97.81 128 ALA A N 1
ATOM 988 C CA . ALA A 1 128 ? 30.895 -19.369 -4.731 1.00 97.81 128 ALA A CA 1
ATOM 989 C C . ALA A 1 128 ? 30.816 -19.890 -6.170 1.00 97.81 128 ALA A C 1
ATOM 991 O O . ALA A 1 128 ? 30.013 -19.392 -6.952 1.00 97.81 128 ALA A O 1
ATOM 992 N N . THR A 1 129 ? 31.592 -20.927 -6.505 1.00 97.81 129 THR A N 1
ATOM 993 C CA . THR A 1 129 ? 31.616 -21.516 -7.854 1.00 97.81 129 THR A CA 1
ATOM 994 C C . THR A 1 129 ? 30.237 -22.007 -8.284 1.00 97.81 129 THR A C 1
ATOM 996 O O . THR A 1 129 ? 29.814 -21.749 -9.408 1.00 97.81 129 THR A O 1
ATOM 999 N N . ARG A 1 130 ? 29.526 -22.695 -7.381 1.00 97.94 130 ARG A N 1
ATOM 1000 C CA . ARG A 1 130 ? 28.197 -23.242 -7.658 1.00 97.94 130 ARG A CA 1
ATOM 1001 C C . ARG A 1 130 ? 27.191 -22.108 -7.835 1.00 97.94 130 ARG A C 1
ATOM 1003 O O . ARG A 1 130 ? 26.554 -22.027 -8.879 1.00 97.94 130 ARG A O 1
ATOM 1010 N N . LEU A 1 131 ? 27.112 -21.193 -6.869 1.00 98.12 131 LEU A N 1
ATOM 1011 C CA . LEU A 1 131 ? 26.160 -20.079 -6.895 1.00 98.12 131 LEU A CA 1
ATOM 1012 C C . LEU A 1 131 ? 26.378 -19.141 -8.094 1.00 98.12 131 LEU A C 1
ATOM 1014 O O . LEU A 1 131 ? 25.405 -18.743 -8.728 1.00 98.12 131 LEU A O 1
ATOM 1018 N N . ASP A 1 132 ? 27.630 -18.825 -8.445 1.00 98.19 132 ASP A N 1
ATOM 1019 C CA . ASP A 1 132 ? 27.949 -17.990 -9.614 1.00 98.19 132 ASP A CA 1
ATOM 1020 C C . ASP A 1 132 ? 27.528 -18.668 -10.934 1.00 98.19 132 ASP A C 1
ATOM 1022 O O . ASP A 1 132 ? 27.132 -17.975 -11.872 1.00 98.19 132 ASP A O 1
ATOM 1026 N N . SER A 1 133 ? 27.598 -20.005 -11.017 1.00 97.56 133 SER A N 1
ATOM 1027 C CA . SER A 1 133 ? 27.255 -20.758 -12.235 1.00 97.56 133 SER A CA 1
ATOM 1028 C C . SER A 1 133 ? 25.751 -20.904 -12.487 1.00 97.56 133 SER A C 1
ATOM 1030 O O . SER A 1 133 ? 25.340 -20.986 -13.642 1.00 97.56 133 SER A O 1
ATOM 1032 N N . GLU A 1 134 ? 24.932 -20.880 -11.431 1.00 97.81 134 GLU A N 1
ATOM 1033 C CA . GLU A 1 134 ? 23.469 -21.015 -11.529 1.00 97.81 134 GLU A CA 1
ATOM 1034 C C . GLU A 1 134 ? 22.782 -19.708 -11.958 1.00 97.81 134 GLU A C 1
ATOM 1036 O O . GLU A 1 134 ? 21.637 -19.709 -12.417 1.00 97.81 134 GLU A O 1
ATOM 1041 N N . ILE A 1 135 ? 23.464 -18.564 -11.821 1.00 98.38 135 ILE A N 1
ATOM 1042 C CA . ILE A 1 135 ? 22.879 -17.260 -12.132 1.00 98.38 135 ILE A CA 1
ATOM 1043 C C . ILE A 1 135 ? 22.765 -17.040 -13.645 1.00 98.38 135 ILE A C 1
ATOM 1045 O O . ILE A 1 135 ? 23.753 -16.975 -14.379 1.00 98.38 135 ILE A O 1
ATOM 1049 N N . ILE A 1 136 ? 21.538 -16.775 -14.097 1.00 97.56 136 ILE A N 1
ATOM 1050 C CA . ILE A 1 136 ? 21.217 -16.483 -15.497 1.00 97.56 136 ILE A CA 1
ATOM 1051 C C . ILE A 1 136 ? 20.951 -14.982 -15.656 1.00 97.56 136 ILE A C 1
ATOM 1053 O O . ILE A 1 136 ? 19.834 -14.504 -15.463 1.00 97.56 136 ILE A O 1
ATOM 1057 N N . TYR A 1 137 ? 21.984 -14.224 -16.038 1.00 97.19 137 TYR A N 1
ATOM 1058 C CA . TYR A 1 137 ? 21.906 -12.759 -16.194 1.00 97.19 137 TYR A CA 1
ATOM 1059 C C . TYR A 1 137 ? 20.952 -12.286 -17.291 1.00 97.19 137 TYR A C 1
ATOM 1061 O O . TYR A 1 137 ? 20.489 -11.147 -17.231 1.00 97.19 137 TYR A O 1
ATOM 1069 N N . ASP A 1 138 ? 20.623 -13.140 -18.261 1.00 94.38 138 ASP A N 1
ATOM 1070 C CA . ASP A 1 138 ? 19.682 -12.783 -19.325 1.00 94.38 138 ASP A CA 1
ATOM 1071 C C . ASP A 1 138 ? 18.266 -12.527 -18.785 1.00 94.38 138 ASP A C 1
ATOM 1073 O O . ASP A 1 138 ? 17.516 -11.739 -19.361 1.00 94.38 138 ASP A O 1
ATOM 1077 N N . ARG A 1 139 ? 17.934 -13.082 -17.610 1.00 94.38 139 ARG A N 1
ATOM 1078 C CA . ARG A 1 139 ? 16.664 -12.823 -16.915 1.00 94.38 139 ARG A CA 1
ATOM 1079 C C . ARG A 1 139 ? 16.517 -11.373 -16.450 1.00 94.38 139 ARG A C 1
ATOM 1081 O O . ARG A 1 139 ? 15.395 -10.918 -16.259 1.00 94.38 139 ARG A O 1
ATOM 1088 N N . ASP A 1 140 ? 17.605 -10.606 -16.323 1.00 96.00 140 ASP A N 1
ATOM 1089 C CA . ASP A 1 140 ? 17.499 -9.170 -16.022 1.00 96.00 140 ASP A CA 1
ATOM 1090 C C . ASP A 1 140 ? 16.801 -8.396 -17.155 1.00 96.00 140 ASP A C 1
ATOM 1092 O O . ASP A 1 140 ? 16.157 -7.382 -16.899 1.00 96.00 140 ASP A O 1
ATOM 1096 N N . PHE A 1 141 ? 16.879 -8.873 -18.402 1.00 92.56 141 PHE A N 1
ATOM 1097 C CA . PHE A 1 141 ? 16.231 -8.234 -19.555 1.00 92.56 141 PHE A CA 1
ATOM 1098 C C . PHE A 1 141 ? 14.727 -8.524 -19.653 1.00 92.56 141 PHE A C 1
ATOM 1100 O O . PHE A 1 141 ? 14.063 -8.013 -20.555 1.00 92.56 141 PHE A O 1
ATOM 1107 N N . GLU A 1 142 ? 14.186 -9.337 -18.744 1.00 88.69 142 GLU A N 1
ATOM 1108 C CA . GLU A 1 142 ? 12.764 -9.667 -18.701 1.00 88.69 142 GLU A CA 1
ATOM 1109 C C . GLU A 1 142 ? 11.913 -8.650 -17.922 1.00 88.69 142 GLU A C 1
ATOM 1111 O O . GLU A 1 142 ? 10.681 -8.654 -18.056 1.00 88.69 142 GLU A O 1
ATOM 1116 N N . TYR A 1 143 ? 12.536 -7.796 -17.103 1.00 90.81 143 TYR A N 1
ATOM 1117 C CA . TYR A 1 143 ? 11.848 -6.716 -16.394 1.00 90.81 143 TYR A CA 1
ATOM 1118 C C . TYR A 1 143 ? 11.394 -5.627 -17.368 1.00 90.81 143 TYR A C 1
ATOM 1120 O O . TYR A 1 143 ? 12.082 -5.323 -18.341 1.00 90.81 143 TYR A O 1
ATOM 1128 N N . ASP A 1 144 ? 10.244 -5.006 -17.095 1.00 87.62 144 ASP A N 1
ATOM 1129 C CA . ASP A 1 144 ? 9.882 -3.765 -17.779 1.00 87.62 144 ASP A CA 1
ATOM 1130 C C . ASP A 1 144 ? 10.662 -2.570 -17.202 1.00 87.62 144 ASP A C 1
ATOM 1132 O O . ASP A 1 144 ? 11.289 -2.655 -16.140 1.00 87.62 144 ASP A O 1
ATOM 1136 N N . TYR A 1 145 ? 10.638 -1.439 -17.911 1.00 89.56 145 TYR A N 1
ATOM 1137 C CA . TYR A 1 145 ? 11.412 -0.257 -17.535 1.00 89.56 145 TYR A CA 1
ATOM 1138 C C . TYR A 1 145 ? 11.047 0.263 -16.137 1.00 89.56 145 TYR A C 1
ATOM 1140 O O . TYR A 1 145 ? 11.925 0.611 -15.347 1.00 89.56 145 TYR A O 1
ATOM 1148 N N . PHE A 1 146 ? 9.757 0.289 -15.800 1.00 87.31 146 PHE A N 1
ATOM 1149 C CA . PHE A 1 146 ? 9.286 0.826 -14.526 1.00 87.31 146 PHE A CA 1
ATOM 1150 C C . PHE A 1 146 ? 9.577 -0.126 -13.365 1.00 87.31 146 PHE A C 1
ATOM 1152 O O . PHE A 1 146 ? 9.940 0.335 -12.284 1.00 87.31 146 PHE A O 1
ATOM 1159 N N . GLY A 1 147 ? 9.444 -1.433 -13.576 1.00 90.06 147 GLY A N 1
ATOM 1160 C CA . GLY A 1 147 ? 9.816 -2.463 -12.617 1.00 90.06 147 GLY A CA 1
ATOM 1161 C C . GLY A 1 147 ? 11.314 -2.433 -12.331 1.00 90.06 147 GLY A C 1
ATOM 1162 O O . GLY A 1 147 ? 11.718 -2.399 -11.167 1.00 90.06 147 GLY A O 1
ATOM 1163 N N . PHE A 1 148 ? 12.140 -2.316 -13.377 1.00 93.19 148 PHE A N 1
ATOM 1164 C CA . PHE A 1 148 ? 13.585 -2.149 -13.238 1.00 93.19 148 PHE A CA 1
ATOM 1165 C C . PHE A 1 148 ? 13.952 -0.864 -12.481 1.00 93.19 148 PHE A C 1
ATOM 1167 O O . PHE A 1 148 ? 14.750 -0.907 -11.545 1.00 93.19 148 PHE A O 1
ATOM 1174 N N . LYS A 1 149 ? 13.339 0.280 -12.813 1.00 90.31 149 LYS A N 1
ATOM 1175 C CA . LYS A 1 149 ? 13.592 1.545 -12.101 1.00 90.31 149 LYS A CA 1
ATOM 1176 C C . LYS A 1 149 ? 13.159 1.500 -10.637 1.00 90.31 149 LYS A C 1
ATOM 1178 O O . LYS A 1 149 ? 13.829 2.086 -9.787 1.00 90.31 149 LYS A O 1
ATOM 1183 N N . THR A 1 150 ? 12.095 0.769 -10.313 1.00 89.75 150 THR A N 1
ATOM 1184 C CA . THR A 1 150 ? 11.716 0.505 -8.920 1.00 89.75 150 THR A CA 1
ATOM 1185 C C . THR A 1 150 ? 12.791 -0.302 -8.192 1.00 89.75 150 THR A C 1
ATOM 1187 O O . THR A 1 150 ? 13.166 0.071 -7.076 1.00 89.75 150 THR A O 1
ATOM 1190 N N . LEU A 1 151 ? 13.340 -1.350 -8.821 1.00 92.81 151 LEU A N 1
ATOM 1191 C CA . LEU A 1 151 ? 14.454 -2.123 -8.260 1.00 92.81 151 LEU A CA 1
ATOM 1192 C C . LEU A 1 151 ? 15.693 -1.245 -8.029 1.00 92.81 151 LEU A C 1
ATOM 1194 O O . LEU A 1 151 ? 16.203 -1.188 -6.910 1.00 92.81 151 LEU A O 1
ATOM 1198 N N . GLU A 1 152 ? 16.135 -0.511 -9.051 1.00 91.25 152 GLU A N 1
ATOM 1199 C CA . GLU A 1 152 ? 17.319 0.362 -9.017 1.00 91.25 152 GLU A CA 1
ATOM 1200 C C . GLU A 1 152 ? 17.221 1.460 -7.945 1.00 91.25 152 GLU A C 1
ATOM 1202 O O . GLU A 1 152 ? 18.197 1.793 -7.260 1.00 91.25 152 GLU A O 1
ATOM 1207 N N . ARG A 1 153 ? 16.024 2.028 -7.765 1.00 86.94 153 ARG A N 1
ATOM 1208 C CA . ARG A 1 153 ? 15.803 3.094 -6.789 1.00 86.94 153 ARG A CA 1
ATOM 1209 C C . ARG A 1 153 ? 15.958 2.596 -5.354 1.00 86.94 153 ARG A C 1
ATOM 1211 O O . ARG A 1 153 ? 16.617 3.279 -4.564 1.00 86.94 153 ARG A O 1
ATOM 1218 N N . SER A 1 154 ? 15.354 1.452 -5.026 1.00 86.81 154 SER A N 1
ATOM 1219 C CA . SER A 1 154 ? 15.084 1.080 -3.629 1.00 86.81 154 SER A CA 1
ATOM 1220 C C . SER A 1 154 ? 15.569 -0.305 -3.196 1.00 86.81 154 SER A C 1
ATOM 1222 O O . SER A 1 154 ? 15.786 -0.480 -2.000 1.00 86.81 154 SER A O 1
ATOM 1224 N N . TYR A 1 155 ? 15.722 -1.273 -4.106 1.00 92.50 155 TYR A N 1
ATOM 1225 C CA . TYR A 1 155 ? 15.951 -2.686 -3.759 1.00 92.50 155 TYR A CA 1
ATOM 1226 C C . TYR A 1 155 ? 17.389 -3.153 -3.969 1.00 92.50 155 TYR A C 1
ATOM 1228 O O . TYR A 1 155 ? 17.869 -3.971 -3.192 1.00 92.50 155 TYR A O 1
ATOM 1236 N N . LEU A 1 156 ? 18.067 -2.651 -5.003 1.00 95.69 156 LEU A N 1
ATOM 1237 C CA . LEU A 1 156 ? 19.449 -3.033 -5.289 1.00 95.69 156 LEU A CA 1
ATOM 1238 C C . LEU A 1 156 ? 20.396 -2.328 -4.313 1.00 95.69 156 LEU A C 1
ATOM 1240 O O . LEU A 1 156 ? 20.344 -1.099 -4.171 1.00 95.69 156 LEU A O 1
ATOM 1244 N N . LEU A 1 157 ? 21.254 -3.098 -3.638 1.00 94.94 157 LEU A N 1
ATOM 1245 C CA . LEU A 1 157 ? 22.201 -2.554 -2.669 1.00 94.94 157 LEU A CA 1
ATOM 1246 C C . LEU A 1 157 ? 23.222 -1.617 -3.331 1.00 94.94 157 LEU A C 1
ATOM 1248 O O . LEU A 1 157 ? 23.654 -1.803 -4.477 1.00 94.94 157 LEU A O 1
ATOM 1252 N N . LYS A 1 158 ? 23.588 -0.571 -2.582 1.00 93.00 158 LYS A N 1
ATOM 1253 C CA . LYS A 1 158 ? 24.471 0.509 -3.028 1.00 93.00 158 LYS A CA 1
ATOM 1254 C C . LYS A 1 158 ? 25.690 0.611 -2.120 1.00 93.00 158 LYS A C 1
ATOM 1256 O O . LYS A 1 158 ? 25.536 0.625 -0.904 1.00 93.00 158 LYS A O 1
ATOM 1261 N N . VAL A 1 159 ? 26.864 0.778 -2.718 1.00 91.44 159 VAL A N 1
ATOM 1262 C CA . VAL A 1 159 ? 28.124 1.106 -2.036 1.00 91.44 159 VAL A CA 1
ATOM 1263 C C . VAL A 1 159 ? 28.525 2.514 -2.467 1.00 91.44 159 VAL A C 1
ATOM 1265 O O . VAL A 1 159 ? 28.540 2.819 -3.659 1.00 91.44 159 VAL A O 1
ATOM 1268 N N . ASN A 1 160 ? 28.777 3.404 -1.503 1.00 86.44 160 ASN A N 1
ATOM 1269 C CA . ASN A 1 160 ? 29.114 4.819 -1.743 1.00 86.44 160 ASN A CA 1
ATOM 1270 C C . ASN A 1 160 ? 28.126 5.520 -2.700 1.00 86.44 160 ASN A C 1
ATOM 1272 O O . ASN A 1 160 ? 28.502 6.258 -3.609 1.00 86.44 160 ASN A O 1
ATOM 1276 N N . GLY A 1 161 ? 26.831 5.230 -2.526 1.00 86.56 161 GLY A N 1
ATOM 1277 C CA . GLY A 1 161 ? 25.743 5.783 -3.339 1.00 86.56 161 GLY A CA 1
ATOM 1278 C C . GLY A 1 161 ? 25.577 5.164 -4.733 1.00 86.56 161 GLY A C 1
ATOM 1279 O O . GLY A 1 161 ? 24.602 5.485 -5.412 1.00 86.56 161 GLY A O 1
ATOM 1280 N N . LYS A 1 162 ? 26.460 4.251 -5.156 1.00 91.25 162 LYS A N 1
ATOM 1281 C CA . LYS A 1 162 ? 26.407 3.579 -6.464 1.00 91.25 162 LYS A CA 1
ATOM 1282 C C . LYS A 1 162 ? 25.828 2.178 -6.337 1.00 91.25 162 LYS A C 1
ATOM 1284 O O . LYS A 1 162 ? 26.194 1.442 -5.428 1.00 91.25 162 LYS A O 1
ATOM 1289 N N . VAL A 1 163 ? 24.943 1.799 -7.256 1.00 95.12 163 VAL A N 1
ATOM 1290 C CA . VAL A 1 163 ? 24.392 0.437 -7.315 1.00 95.12 163 VAL A CA 1
ATOM 1291 C C . VAL A 1 163 ? 25.508 -0.540 -7.671 1.00 95.12 163 VAL A C 1
ATOM 1293 O O . VAL A 1 163 ? 26.161 -0.369 -8.698 1.00 95.12 163 VAL A O 1
ATOM 1296 N N . VAL A 1 164 ? 25.713 -1.552 -6.828 1.00 96.50 164 VAL A N 1
ATOM 1297 C CA . VAL A 1 164 ? 26.684 -2.636 -7.076 1.00 96.50 164 VAL A CA 1
ATOM 1298 C C . VAL A 1 164 ? 25.999 -3.957 -7.412 1.00 96.50 164 VAL A C 1
ATOM 1300 O O . VAL A 1 164 ? 26.561 -4.787 -8.121 1.00 96.50 164 VAL A O 1
ATOM 1303 N N . GLU A 1 165 ? 24.767 -4.131 -6.943 1.00 97.19 165 GLU A N 1
ATOM 1304 C CA . GLU A 1 165 ? 23.998 -5.360 -7.068 1.00 97.19 165 GLU A CA 1
ATOM 1305 C C . GLU A 1 165 ? 23.153 -5.377 -8.354 1.00 97.19 165 GLU A C 1
ATOM 1307 O O . GLU A 1 165 ? 22.454 -4.410 -8.659 1.00 97.19 165 GLU A O 1
ATOM 1312 N N . ARG A 1 166 ? 23.181 -6.483 -9.108 1.00 98.12 166 ARG A N 1
ATOM 1313 C CA . ARG A 1 166 ? 22.225 -6.744 -10.204 1.00 98.12 166 ARG A CA 1
ATOM 1314 C C . ARG A 1 166 ? 20.930 -7.367 -9.667 1.00 98.12 166 ARG A C 1
ATOM 1316 O O . ARG A 1 166 ? 20.972 -7.989 -8.606 1.00 98.12 166 ARG A O 1
ATOM 1323 N N . PRO A 1 167 ? 19.794 -7.313 -10.390 1.00 98.25 167 PRO A N 1
ATOM 1324 C CA . PRO A 1 167 ? 18.576 -7.993 -9.945 1.00 98.25 167 PRO A CA 1
ATOM 1325 C C . PRO A 1 167 ? 18.793 -9.486 -9.663 1.00 98.25 167 PRO A C 1
ATOM 1327 O O . PRO A 1 167 ? 18.373 -9.962 -8.611 1.00 98.25 167 PRO A O 1
ATOM 1330 N N . GLN A 1 168 ? 19.537 -10.208 -10.512 1.00 98.44 168 GLN A N 1
ATOM 1331 C CA . GLN A 1 168 ? 19.879 -11.608 -10.218 1.00 98.44 168 GLN A CA 1
ATOM 1332 C C . GLN A 1 168 ? 20.710 -11.794 -8.939 1.00 98.44 168 GLN A C 1
ATOM 1334 O O . GLN A 1 168 ? 20.500 -12.765 -8.215 1.00 98.44 168 GLN A O 1
ATOM 1339 N N . HIS A 1 169 ? 21.638 -10.877 -8.645 1.00 98.69 169 HIS A N 1
ATOM 1340 C CA . HIS A 1 169 ? 22.436 -10.925 -7.413 1.00 98.69 169 HIS A CA 1
ATOM 1341 C C . HIS A 1 169 ? 21.544 -10.753 -6.182 1.00 98.69 169 HIS A C 1
ATOM 1343 O O . HIS A 1 169 ? 21.667 -11.528 -5.239 1.00 98.69 169 HIS A O 1
ATOM 1349 N N . MET A 1 170 ? 20.594 -9.813 -6.236 1.00 98.56 170 MET A N 1
ATOM 1350 C CA . MET A 1 170 ? 19.600 -9.611 -5.180 1.00 98.56 170 MET A CA 1
ATOM 1351 C C . MET A 1 170 ? 18.769 -10.871 -4.949 1.00 98.56 170 MET A C 1
ATOM 1353 O O . MET A 1 170 ? 18.641 -11.319 -3.813 1.00 98.56 170 MET A O 1
ATOM 1357 N N . LEU A 1 171 ? 18.261 -11.498 -6.013 1.00 98.69 171 LEU A N 1
ATOM 1358 C CA . LEU A 1 171 ? 17.462 -12.718 -5.887 1.00 98.69 171 LEU A CA 1
ATOM 1359 C C . LEU A 1 171 ? 18.269 -13.890 -5.314 1.00 98.69 171 LEU A C 1
ATOM 1361 O O . LEU A 1 171 ? 17.744 -14.638 -4.488 1.00 98.69 171 LEU A O 1
ATOM 1365 N N . MET A 1 172 ? 19.539 -14.042 -5.702 1.00 98.81 172 MET A N 1
ATOM 1366 C CA . MET A 1 172 ? 20.407 -15.078 -5.135 1.00 98.81 172 MET A CA 1
ATOM 1367 C C . MET A 1 172 ? 20.733 -14.793 -3.663 1.00 98.81 172 MET A C 1
ATOM 1369 O O . MET A 1 172 ? 20.589 -15.685 -2.828 1.00 98.81 172 MET A O 1
ATOM 1373 N N . ARG A 1 173 ? 21.070 -13.543 -3.307 1.00 98.56 173 ARG A N 1
ATOM 1374 C CA . ARG A 1 173 ? 21.257 -13.117 -1.908 1.00 98.56 173 ARG A CA 1
ATOM 1375 C C . ARG A 1 173 ? 20.020 -13.414 -1.067 1.00 98.56 173 ARG A C 1
ATOM 1377 O O . ARG A 1 173 ? 20.151 -13.958 0.024 1.00 98.56 173 ARG A O 1
ATOM 1384 N N . VAL A 1 174 ? 18.831 -13.078 -1.566 1.00 98.56 174 VAL A N 1
ATOM 1385 C CA . VAL A 1 174 ? 17.569 -13.345 -0.866 1.00 98.56 174 VAL A CA 1
ATOM 1386 C C . VAL A 1 174 ? 17.377 -14.843 -0.649 1.00 98.56 174 VAL A C 1
ATOM 1388 O O . VAL A 1 174 ? 17.029 -15.248 0.458 1.00 98.56 174 VAL A O 1
ATOM 1391 N N . SER A 1 175 ? 17.644 -15.655 -1.674 1.00 98.75 175 SER A N 1
ATOM 1392 C CA . SER A 1 175 ? 17.489 -17.111 -1.612 1.00 98.75 175 SER A CA 1
ATOM 1393 C C . SER A 1 175 ? 18.445 -17.744 -0.599 1.00 98.75 175 SER A C 1
ATOM 1395 O O . SER A 1 175 ? 18.006 -18.485 0.277 1.00 98.75 175 SER A O 1
ATOM 1397 N N . VAL A 1 176 ? 19.734 -17.393 -0.646 1.00 98.69 176 VAL A N 1
ATOM 1398 C CA . VAL A 1 176 ? 20.725 -17.871 0.332 1.00 98.69 176 VAL A CA 1
ATOM 1399 C C . VAL A 1 176 ? 20.420 -17.332 1.732 1.00 98.69 176 VAL A C 1
ATOM 1401 O O . VAL A 1 176 ? 20.544 -18.058 2.710 1.00 98.69 176 VAL A O 1
ATOM 1404 N N . GLY A 1 177 ? 19.949 -16.091 1.860 1.00 98.19 177 GLY A N 1
ATOM 1405 C CA . GLY A 1 177 ? 19.562 -15.526 3.153 1.00 98.19 177 GLY A CA 1
ATOM 1406 C C . GLY A 1 177 ? 18.392 -16.259 3.822 1.00 98.19 177 GLY A C 1
ATOM 1407 O O . GLY A 1 177 ? 18.374 -16.353 5.047 1.00 98.19 177 GLY A O 1
ATOM 1408 N N . ILE A 1 178 ? 17.460 -16.820 3.039 1.00 98.38 178 ILE A N 1
ATOM 1409 C CA . ILE A 1 178 ? 16.331 -17.627 3.537 1.00 98.38 178 ILE A CA 1
ATOM 1410 C C . ILE A 1 178 ? 16.766 -19.063 3.853 1.00 98.38 178 ILE A C 1
ATOM 1412 O O . ILE A 1 178 ? 16.399 -19.607 4.891 1.00 98.38 178 ILE A O 1
ATOM 1416 N N . HIS A 1 179 ? 17.515 -19.696 2.948 1.00 98.44 179 HIS A N 1
ATOM 1417 C CA . HIS A 1 179 ? 17.803 -21.132 3.017 1.00 98.44 179 HIS A CA 1
ATOM 1418 C C . HIS A 1 179 ? 19.133 -21.482 3.697 1.00 98.44 179 HIS A C 1
ATOM 1420 O O . HIS A 1 179 ? 19.327 -22.634 4.084 1.00 98.44 179 HIS A O 1
ATOM 1426 N N . LYS A 1 180 ? 20.016 -20.498 3.890 1.00 97.50 180 LYS A N 1
ATOM 1427 C CA . LYS A 1 180 ? 21.337 -20.635 4.513 1.00 97.50 180 LYS A CA 1
ATOM 1428 C C . LYS A 1 180 ? 22.139 -21.772 3.860 1.00 97.50 180 LYS A C 1
ATOM 1430 O O . LYS A 1 180 ? 22.376 -21.721 2.659 1.00 97.50 180 LYS A O 1
ATOM 1435 N N . GLU A 1 181 ? 22.557 -22.778 4.627 1.00 97.56 181 GLU A N 1
ATOM 1436 C CA . GLU A 1 181 ? 23.375 -23.910 4.153 1.00 97.56 181 GLU A CA 1
ATOM 1437 C C . GLU A 1 181 ? 22.619 -24.873 3.210 1.00 97.56 181 GLU A C 1
ATOM 1439 O O . GLU A 1 181 ? 23.241 -25.704 2.552 1.00 97.56 181 GLU A O 1
ATOM 1444 N N . ASP A 1 182 ? 21.290 -24.771 3.100 1.00 97.75 182 ASP A N 1
ATOM 1445 C CA . ASP A 1 182 ? 20.484 -25.560 2.159 1.00 97.75 182 ASP A CA 1
ATOM 1446 C C . ASP A 1 182 ? 20.540 -24.945 0.749 1.00 97.75 182 ASP A C 1
ATOM 1448 O O . ASP A 1 182 ? 19.623 -24.258 0.286 1.00 97.75 182 ASP A O 1
ATOM 1452 N N . ILE A 1 183 ? 21.676 -25.161 0.081 1.00 98.25 183 ILE A N 1
ATOM 1453 C CA . ILE A 1 183 ? 21.985 -24.579 -1.231 1.00 98.25 183 ILE A CA 1
ATOM 1454 C C . ILE A 1 183 ? 21.045 -25.090 -2.330 1.00 98.25 183 ILE A C 1
ATOM 1456 O O . ILE A 1 183 ? 20.721 -24.334 -3.243 1.00 98.25 183 ILE A O 1
ATOM 1460 N N . ASP A 1 184 ? 20.562 -26.331 -2.239 1.00 98.19 184 ASP A N 1
ATOM 1461 C CA . ASP A 1 184 ? 19.632 -26.891 -3.228 1.00 98.19 184 ASP A CA 1
ATOM 1462 C C . ASP A 1 184 ? 18.296 -26.138 -3.200 1.00 98.19 184 ASP A C 1
ATOM 1464 O O . ASP A 1 184 ? 17.817 -25.678 -4.241 1.00 98.19 184 ASP A O 1
ATOM 1468 N N . SER A 1 185 ? 17.744 -25.906 -2.003 1.00 97.81 185 SER A N 1
ATOM 1469 C CA . SER A 1 185 ? 16.542 -25.081 -1.849 1.00 97.81 185 SER A CA 1
ATOM 1470 C C . SER A 1 185 ? 16.796 -23.618 -2.223 1.00 97.81 185 SER A C 1
ATOM 1472 O O . SER A 1 185 ? 15.925 -22.977 -2.814 1.00 97.81 185 SER A O 1
ATOM 1474 N N . ALA A 1 186 ? 17.986 -23.077 -1.924 1.00 98.50 186 ALA A N 1
ATOM 1475 C CA . ALA A 1 186 ? 18.362 -21.723 -2.334 1.00 98.50 186 ALA A CA 1
ATOM 1476 C C . ALA A 1 186 ? 18.335 -21.568 -3.862 1.00 98.50 186 ALA A C 1
ATOM 1478 O O . ALA A 1 186 ? 17.755 -20.614 -4.377 1.00 98.50 186 ALA A O 1
ATOM 1479 N N . ILE A 1 187 ? 18.906 -22.526 -4.593 1.00 98.69 187 ILE A N 1
ATOM 1480 C CA . ILE A 1 187 ? 18.916 -22.531 -6.058 1.00 98.69 187 ILE A CA 1
ATOM 1481 C C . ILE A 1 187 ? 17.488 -22.682 -6.595 1.00 98.69 187 ILE A C 1
ATOM 1483 O O . ILE A 1 187 ? 17.072 -21.881 -7.434 1.00 98.69 187 ILE A O 1
ATOM 1487 N N . GLN A 1 188 ? 16.691 -23.619 -6.070 1.00 98.31 188 GLN A N 1
ATOM 1488 C CA . GLN A 1 188 ? 15.289 -23.784 -6.478 1.00 98.31 188 GLN A CA 1
ATOM 1489 C C . GLN A 1 188 ? 14.491 -22.479 -6.318 1.00 98.31 188 GLN A C 1
ATOM 1491 O O . GLN A 1 188 ? 13.831 -22.023 -7.257 1.00 98.31 188 GLN A O 1
ATOM 1496 N N . THR A 1 189 ? 14.597 -21.836 -5.154 1.00 98.56 189 THR A N 1
ATOM 1497 C CA . THR A 1 189 ? 13.947 -20.551 -4.871 1.00 98.56 189 THR A CA 1
ATOM 1498 C C . THR A 1 189 ? 14.456 -19.438 -5.787 1.00 98.56 189 THR A C 1
ATOM 1500 O O . THR A 1 189 ? 13.646 -18.671 -6.315 1.00 98.56 189 THR A O 1
ATOM 1503 N N . TYR A 1 190 ? 15.764 -19.380 -6.060 1.00 98.62 190 TYR A N 1
ATOM 1504 C CA . TYR A 1 190 ? 16.340 -18.437 -7.018 1.00 98.62 190 TYR A CA 1
ATOM 1505 C C . TYR A 1 190 ? 15.739 -18.615 -8.417 1.00 98.62 190 TYR A C 1
ATOM 1507 O O . TYR A 1 190 ? 15.310 -17.629 -9.026 1.00 98.62 190 TYR A O 1
ATOM 1515 N N . HIS A 1 191 ? 15.663 -19.845 -8.935 1.00 98.06 191 HIS A N 1
ATOM 1516 C CA . HIS A 1 191 ? 15.091 -20.097 -10.259 1.00 98.06 191 HIS A CA 1
ATOM 1517 C C . HIS A 1 191 ? 13.622 -19.692 -10.315 1.00 98.06 191 HIS A C 1
ATOM 1519 O O . HIS A 1 191 ? 13.226 -18.996 -11.250 1.00 98.06 191 HIS A O 1
ATOM 1525 N N . LEU A 1 192 ? 12.831 -20.037 -9.296 1.00 97.81 192 LEU A N 1
ATOM 1526 C CA . LEU A 1 192 ? 11.415 -19.690 -9.285 1.00 97.81 192 LEU A CA 1
ATOM 1527 C C . LEU A 1 192 ? 11.177 -18.170 -9.214 1.00 97.81 192 LEU A C 1
ATOM 1529 O O . LEU A 1 192 ? 10.350 -17.640 -9.961 1.00 97.81 192 LEU A O 1
ATOM 1533 N N . MET A 1 193 ? 11.930 -17.445 -8.380 1.00 98.19 193 MET A N 1
ATOM 1534 C CA . MET A 1 193 ? 11.815 -15.983 -8.293 1.00 98.19 193 MET A CA 1
ATOM 1535 C C . MET A 1 193 ? 12.343 -15.277 -9.547 1.00 98.19 193 MET A C 1
ATOM 1537 O O . MET A 1 193 ? 11.705 -14.354 -10.048 1.00 98.19 193 MET A O 1
ATOM 1541 N N . SER A 1 194 ? 13.485 -15.708 -10.092 1.00 96.75 194 SER A N 1
ATOM 1542 C CA . SER A 1 194 ? 14.081 -15.082 -11.286 1.00 96.75 194 SER A CA 1
ATOM 1543 C C . SER A 1 194 ? 13.290 -15.362 -12.565 1.00 96.75 194 SER A C 1
ATOM 1545 O O . SER A 1 194 ? 13.281 -14.530 -13.465 1.00 96.75 194 SER A O 1
ATOM 1547 N N . GLN A 1 195 ? 12.554 -16.476 -12.625 1.00 94.31 195 GLN A N 1
ATOM 1548 C CA . GLN A 1 195 ? 11.545 -16.753 -13.659 1.00 94.31 195 GLN A CA 1
ATOM 1549 C C . GLN A 1 195 ? 10.174 -16.112 -13.364 1.00 94.31 195 GLN A C 1
ATOM 1551 O O . GLN A 1 195 ? 9.225 -16.296 -14.138 1.00 94.31 195 GLN A O 1
ATOM 1556 N N . ARG A 1 196 ? 10.080 -15.344 -12.268 1.00 95.00 196 ARG A N 1
ATOM 1557 C CA . ARG A 1 196 ? 8.937 -14.517 -11.854 1.00 95.00 196 ARG A CA 1
ATOM 1558 C C . ARG A 1 196 ? 7.672 -15.291 -11.490 1.00 95.00 196 ARG A C 1
ATOM 1560 O O . ARG A 1 196 ? 6.583 -14.747 -11.623 1.00 95.00 196 ARG A O 1
ATOM 1567 N N . TRP A 1 197 ? 7.794 -16.532 -11.023 1.00 97.06 197 TRP A N 1
ATOM 1568 C CA . TRP A 1 197 ? 6.651 -17.340 -10.572 1.00 97.06 197 TRP A CA 1
ATOM 1569 C C . TRP A 1 197 ? 5.995 -16.793 -9.306 1.00 97.06 197 TRP A C 1
ATOM 1571 O O . TRP A 1 197 ? 4.774 -16.806 -9.159 1.00 97.06 197 TRP A O 1
ATOM 1581 N N . PHE A 1 198 ? 6.816 -16.277 -8.399 1.00 98.50 198 PHE A N 1
ATOM 1582 C CA . PHE A 1 198 ? 6.392 -15.583 -7.195 1.00 98.50 198 PHE A CA 1
ATOM 1583 C C . PHE A 1 198 ? 7.454 -14.553 -6.808 1.00 98.50 198 PHE A C 1
ATOM 1585 O O . PHE A 1 198 ? 8.556 -14.524 -7.361 1.00 98.50 198 PHE A O 1
ATOM 1592 N N . THR A 1 199 ? 7.132 -13.713 -5.833 1.00 98.38 199 THR A N 1
ATOM 1593 C CA . THR A 1 199 ? 8.113 -12.854 -5.169 1.00 98.38 199 THR A CA 1
ATOM 1594 C C . THR A 1 199 ? 7.781 -12.707 -3.691 1.00 98.38 199 THR A C 1
ATOM 1596 O O . THR A 1 199 ? 6.605 -12.688 -3.308 1.00 98.38 199 THR A O 1
ATOM 1599 N N . HIS A 1 200 ? 8.817 -12.603 -2.861 1.00 98.25 200 HIS A N 1
ATOM 1600 C CA . HIS A 1 200 ? 8.673 -12.271 -1.446 1.00 98.25 200 HIS A CA 1
ATOM 1601 C C . HIS A 1 200 ? 8.318 -10.793 -1.257 1.00 98.25 200 HIS A C 1
ATOM 1603 O O . HIS A 1 200 ? 8.509 -9.961 -2.150 1.00 98.25 200 HIS A O 1
ATOM 1609 N N . ALA A 1 201 ? 7.780 -10.448 -0.089 1.00 94.75 201 ALA A N 1
ATOM 1610 C CA . ALA A 1 201 ? 7.446 -9.067 0.230 1.00 94.75 201 ALA A CA 1
ATOM 1611 C C . ALA A 1 201 ? 8.686 -8.158 0.310 1.00 94.75 201 ALA A C 1
ATOM 1613 O O . ALA A 1 201 ? 9.820 -8.609 0.490 1.00 94.75 201 ALA A O 1
ATOM 1614 N N . SER A 1 202 ? 8.468 -6.842 0.197 1.00 92.25 202 SER A N 1
ATOM 1615 C CA . SER A 1 202 ? 9.560 -5.862 0.137 1.00 92.25 202 SER A CA 1
ATOM 1616 C C . SER A 1 202 ? 10.592 -5.983 1.269 1.00 92.25 202 SER A C 1
ATOM 1618 O O . SER A 1 202 ? 11.776 -5.932 0.947 1.00 92.25 202 SER A O 1
ATOM 1620 N N . PRO A 1 203 ? 10.218 -6.171 2.554 1.00 91.75 203 PRO A N 1
ATOM 1621 C CA . PRO A 1 203 ? 11.202 -6.296 3.634 1.00 91.75 203 PRO A CA 1
ATOM 1622 C C . PRO A 1 203 ? 12.128 -7.501 3.462 1.00 91.75 203 PRO A C 1
ATOM 1624 O O . PRO A 1 203 ? 13.334 -7.379 3.661 1.00 91.75 203 PRO A O 1
ATOM 1627 N N . THR A 1 204 ? 11.605 -8.632 2.980 1.00 95.62 204 THR A N 1
ATOM 1628 C CA . THR A 1 204 ? 12.428 -9.801 2.653 1.00 95.62 204 THR A CA 1
ATOM 1629 C C . THR A 1 204 ? 13.425 -9.489 1.536 1.00 95.62 204 THR A C 1
ATOM 1631 O O . THR A 1 204 ? 14.605 -9.809 1.664 1.00 95.62 204 THR A O 1
ATOM 1634 N N . LEU A 1 205 ? 12.989 -8.808 0.468 1.00 95.62 205 LEU A N 1
ATOM 1635 C CA . LEU A 1 205 ? 13.870 -8.418 -0.642 1.00 95.62 205 LEU A CA 1
ATOM 1636 C C . LEU A 1 205 ? 14.959 -7.418 -0.205 1.00 95.62 205 LEU A C 1
ATOM 1638 O O . LEU A 1 205 ? 16.105 -7.505 -0.651 1.00 95.62 205 LEU A O 1
ATOM 1642 N N . PHE A 1 206 ? 14.618 -6.483 0.689 1.00 90.94 206 PHE A N 1
ATOM 1643 C CA . PHE A 1 206 ? 15.563 -5.498 1.219 1.00 90.94 206 PHE A CA 1
ATOM 1644 C C . PHE A 1 206 ? 16.611 -6.125 2.138 1.00 90.94 206 PHE A C 1
ATOM 1646 O O . PHE A 1 206 ? 17.793 -5.818 2.001 1.00 90.94 206 PHE A O 1
ATOM 1653 N N . ASN A 1 207 ? 16.179 -6.981 3.066 1.00 93.75 207 ASN A N 1
ATOM 1654 C CA . ASN A 1 207 ? 16.967 -7.290 4.257 1.00 93.75 207 ASN A CA 1
ATOM 1655 C C . ASN A 1 207 ? 17.473 -8.739 4.311 1.00 93.75 207 ASN A C 1
ATOM 1657 O O . ASN A 1 207 ? 18.357 -9.032 5.119 1.00 93.75 207 ASN A O 1
ATOM 1661 N N . SER A 1 208 ? 16.969 -9.656 3.476 1.00 96.81 208 SER A N 1
ATOM 1662 C CA . SER A 1 208 ? 17.481 -11.033 3.457 1.00 96.81 208 SER A CA 1
ATOM 1663 C C . SER A 1 208 ? 18.963 -11.050 3.080 1.00 96.81 208 SER A C 1
ATOM 1665 O O . SER A 1 208 ? 19.388 -10.386 2.132 1.00 96.81 208 SER A O 1
ATOM 1667 N N . GLY A 1 209 ? 19.764 -11.774 3.860 1.00 96.06 209 GLY A N 1
ATOM 1668 C CA . GLY A 1 209 ? 21.216 -11.827 3.696 1.00 96.06 209 GLY A CA 1
ATOM 1669 C C . GLY A 1 209 ? 22.001 -10.660 4.313 1.00 96.06 209 GLY A C 1
ATOM 1670 O O . GLY A 1 209 ? 23.225 -10.663 4.239 1.00 96.06 209 GLY A O 1
ATOM 1671 N N . THR A 1 210 ? 21.332 -9.672 4.916 1.00 95.69 210 THR A N 1
ATOM 1672 C CA . THR A 1 210 ? 21.974 -8.487 5.525 1.00 95.69 210 THR A CA 1
ATOM 1673 C C . THR A 1 210 ? 22.169 -8.653 7.044 1.00 95.69 210 THR A C 1
ATOM 1675 O O . THR A 1 210 ? 21.477 -9.481 7.643 1.00 95.69 210 THR A O 1
ATOM 1678 N N . PRO A 1 211 ? 23.040 -7.861 7.713 1.00 93.06 211 PRO A N 1
ATOM 1679 C CA . PRO A 1 211 ? 23.363 -8.041 9.140 1.00 93.06 211 PRO A CA 1
ATOM 1680 C C . PRO A 1 211 ? 22.175 -7.970 10.110 1.00 93.06 211 PRO A C 1
ATOM 1682 O O . PRO A 1 211 ? 22.222 -8.534 11.200 1.00 93.06 211 PRO A O 1
ATOM 1685 N N . ARG A 1 212 ? 21.102 -7.258 9.746 1.00 88.25 212 ARG A N 1
ATOM 1686 C CA . ARG A 1 212 ? 19.857 -7.182 10.528 1.00 88.25 212 ARG A CA 1
ATOM 1687 C C . ARG A 1 212 ? 18.676 -7.534 9.639 1.00 88.25 212 ARG A C 1
ATOM 1689 O O . ARG A 1 212 ? 17.901 -6.669 9.235 1.00 88.25 212 ARG A O 1
ATOM 1696 N N . ALA A 1 213 ? 18.572 -8.821 9.332 1.00 90.62 213 ALA A N 1
ATOM 1697 C CA . ALA A 1 213 ? 17.570 -9.398 8.448 1.00 90.62 213 ALA A CA 1
ATOM 1698 C C . ALA A 1 213 ? 16.146 -9.355 9.042 1.00 90.62 213 ALA A C 1
ATOM 1700 O O . ALA A 1 213 ? 15.600 -10.379 9.436 1.00 90.62 213 ALA A O 1
ATOM 1701 N N . GLN A 1 214 ? 15.526 -8.174 9.120 1.00 92.12 214 GLN A N 1
ATOM 1702 C CA . GLN A 1 214 ? 14.099 -8.044 9.427 1.00 92.12 214 GLN A CA 1
ATOM 1703 C C . GLN A 1 214 ? 13.300 -8.269 8.132 1.00 92.12 214 GLN A C 1
ATOM 1705 O O . GLN A 1 214 ? 13.327 -7.450 7.218 1.00 92.12 214 GLN A O 1
ATOM 1710 N N . LEU A 1 215 ? 12.661 -9.428 8.011 1.00 94.25 215 LEU A N 1
ATOM 1711 C CA . LEU A 1 215 ? 12.051 -9.941 6.780 1.00 94.25 215 LEU A CA 1
ATOM 1712 C C . LEU A 1 215 ? 10.523 -9.835 6.772 1.00 94.25 215 LEU A C 1
ATOM 1714 O O . LEU A 1 215 ? 9.923 -9.859 5.696 1.00 94.25 215 LEU A O 1
ATOM 1718 N N . SER A 1 216 ? 9.902 -9.741 7.947 1.00 90.94 216 SER A N 1
ATOM 1719 C CA . SER A 1 216 ? 8.445 -9.693 8.118 1.00 90.94 216 SER A CA 1
ATOM 1720 C C . SER A 1 216 ? 7.869 -8.315 7.773 1.00 90.94 216 SER A C 1
ATOM 1722 O O . SER A 1 216 ? 8.525 -7.293 7.950 1.00 90.94 216 SER A O 1
ATOM 1724 N N . SER A 1 217 ? 6.629 -8.254 7.285 1.00 82.94 217 SER A N 1
ATOM 1725 C CA . SER A 1 217 ? 6.070 -7.011 6.722 1.00 82.94 217 SER A CA 1
ATOM 1726 C C . SER A 1 217 ? 5.187 -6.204 7.658 1.00 82.94 217 SER A C 1
ATOM 1728 O O . SER A 1 217 ? 5.182 -4.972 7.596 1.00 82.94 217 SER A O 1
ATOM 1730 N N . CYS A 1 218 ? 4.408 -6.876 8.495 1.00 88.75 218 CYS A N 1
ATOM 1731 C CA . CYS A 1 218 ? 3.415 -6.232 9.342 1.00 88.75 218 CYS A CA 1
ATOM 1732 C C . CYS A 1 218 ? 3.430 -6.830 10.742 1.00 88.75 218 CYS A C 1
ATOM 1734 O O . CYS A 1 218 ? 3.761 -8.002 10.913 1.00 88.75 218 CYS A O 1
ATOM 1736 N N . PHE A 1 219 ? 3.043 -6.008 11.711 1.00 97.19 219 PHE A N 1
ATOM 1737 C CA . PHE A 1 219 ? 2.939 -6.363 13.117 1.00 97.19 219 PHE A CA 1
ATOM 1738 C C . PHE A 1 219 ? 1.567 -5.952 13.644 1.00 97.19 219 PHE A C 1
ATOM 1740 O O . PHE A 1 219 ? 1.061 -4.888 13.274 1.00 97.19 219 PHE A O 1
ATOM 1747 N N . LEU A 1 220 ? 0.963 -6.786 14.487 1.00 98.25 220 LEU A N 1
ATOM 1748 C CA . LEU A 1 220 ? -0.300 -6.484 15.156 1.00 98.25 220 LEU A CA 1
ATOM 1749 C C . LEU A 1 220 ? -0.043 -6.432 16.654 1.00 98.25 220 LEU A C 1
ATOM 1751 O O . LEU A 1 220 ? 0.531 -7.357 17.224 1.00 98.25 220 LEU A O 1
ATOM 1755 N N . ILE A 1 221 ? -0.467 -5.345 17.282 1.00 97.94 221 ILE A N 1
ATOM 1756 C CA . ILE A 1 221 ? -0.198 -5.067 18.687 1.00 97.94 221 ILE A CA 1
ATOM 1757 C C . ILE A 1 221 ? -1.534 -4.791 19.364 1.00 97.94 221 ILE A C 1
ATOM 1759 O O . ILE A 1 221 ? -2.329 -3.987 18.873 1.00 97.94 221 ILE A O 1
ATOM 1763 N N . CYS A 1 222 ? -1.784 -5.403 20.517 1.00 97.00 222 CYS A N 1
ATOM 1764 C CA . CYS A 1 222 ? -2.825 -4.896 21.397 1.00 97.00 222 CYS A CA 1
ATOM 1765 C C . CYS A 1 222 ? -2.221 -3.945 22.422 1.00 97.00 222 CYS A C 1
ATOM 1767 O O . CYS A 1 222 ? -1.144 -4.198 22.963 1.00 97.00 222 CYS A O 1
ATOM 1769 N N . MET A 1 223 ? -2.933 -2.864 22.712 1.00 98.00 223 MET A N 1
ATOM 1770 C CA . MET A 1 223 ? -2.585 -1.974 23.807 1.00 98.00 223 MET A CA 1
ATOM 1771 C C . MET A 1 223 ? -2.449 -2.768 25.113 1.00 98.00 223 MET A C 1
ATOM 1773 O O . MET A 1 223 ? -3.393 -3.447 25.523 1.00 98.00 223 MET A O 1
ATOM 1777 N N . LYS A 1 224 ? -1.266 -2.712 25.738 1.00 96.88 224 LYS A N 1
ATOM 1778 C CA . LYS A 1 224 ? -0.897 -3.614 26.844 1.00 96.88 224 LYS A CA 1
ATOM 1779 C C . LYS A 1 224 ? -1.796 -3.459 28.068 1.00 96.88 224 LYS A C 1
ATOM 1781 O O . LYS A 1 224 ? -2.182 -4.462 28.659 1.00 96.88 224 LYS A O 1
ATOM 1786 N N . ASP A 1 225 ? -2.104 -2.219 28.436 1.00 94.19 225 ASP A N 1
ATOM 1787 C CA . ASP A 1 225 ? -2.892 -1.890 29.621 1.00 94.19 225 ASP A CA 1
ATOM 1788 C C . ASP A 1 225 ? -3.497 -0.478 29.507 1.00 94.19 225 ASP A C 1
ATOM 1790 O O . ASP A 1 225 ? -2.976 0.370 28.781 1.00 94.19 225 ASP A O 1
ATOM 1794 N N . ASP A 1 226 ? -4.580 -0.222 30.243 1.00 94.88 226 ASP A N 1
ATOM 1795 C CA . ASP A 1 226 ? -5.221 1.095 30.382 1.00 94.88 226 ASP A CA 1
ATOM 1796 C C . ASP A 1 226 ? -4.518 1.934 31.465 1.00 94.88 226 ASP A C 1
ATOM 1798 O O . ASP A 1 226 ? -5.098 2.355 32.472 1.00 94.88 226 ASP A O 1
ATOM 1802 N N . SER A 1 227 ? -3.219 2.143 31.260 1.00 93.50 227 SER A N 1
ATOM 1803 C CA . SER A 1 227 ? -2.312 2.891 32.132 1.00 93.50 227 SER A CA 1
ATOM 1804 C C . SER A 1 227 ? -1.303 3.680 31.300 1.00 93.50 227 SER A C 1
ATOM 1806 O O . SER A 1 227 ? -1.089 3.397 30.121 1.00 93.50 227 SER A O 1
ATOM 1808 N N . ILE A 1 228 ? -0.668 4.691 31.896 1.00 92.12 228 ILE A N 1
ATOM 1809 C CA . ILE A 1 228 ? 0.355 5.476 31.190 1.00 92.12 228 ILE A CA 1
ATOM 1810 C C . ILE A 1 228 ? 1.536 4.577 30.815 1.00 92.12 228 ILE A C 1
ATOM 1812 O O . ILE A 1 228 ? 2.024 4.643 29.691 1.00 92.12 228 ILE A O 1
ATOM 1816 N N . GLU A 1 229 ? 1.946 3.690 31.715 1.00 94.25 229 GLU A N 1
ATOM 1817 C CA . GLU A 1 229 ? 2.998 2.705 31.492 1.00 94.25 229 GLU A CA 1
ATOM 1818 C C . GLU A 1 229 ? 2.643 1.785 30.317 1.00 94.25 229 GLU A C 1
ATOM 1820 O O . GLU A 1 229 ? 3.414 1.695 29.361 1.00 94.25 229 GLU A O 1
ATOM 1825 N N . GLY A 1 230 ? 1.442 1.191 30.316 1.00 97.00 230 GLY A N 1
ATOM 1826 C CA . GLY A 1 230 ? 0.975 0.334 29.222 1.00 97.00 230 GLY A CA 1
ATOM 1827 C C . GLY A 1 230 ? 0.909 1.052 27.870 1.00 97.00 230 GLY A C 1
ATOM 1828 O O . GLY A 1 230 ? 1.337 0.501 26.849 1.00 97.00 230 GLY A O 1
ATOM 1829 N N . ILE A 1 231 ? 0.437 2.302 27.860 1.00 97.88 231 ILE A N 1
ATOM 1830 C CA . ILE A 1 231 ? 0.359 3.148 26.661 1.00 97.88 231 ILE A CA 1
ATOM 1831 C C . ILE A 1 231 ? 1.752 3.452 26.106 1.00 97.88 231 ILE A C 1
ATOM 1833 O O . ILE A 1 231 ? 1.989 3.281 24.907 1.00 97.88 231 ILE A O 1
ATOM 1837 N N . TYR A 1 232 ? 2.684 3.889 26.953 1.00 97.62 232 TYR A N 1
ATOM 1838 C CA . TYR A 1 232 ? 4.026 4.272 26.514 1.00 97.62 232 TYR A CA 1
ATOM 1839 C C . TYR A 1 232 ? 4.906 3.063 26.174 1.00 97.62 232 TYR A C 1
ATOM 1841 O O . TYR A 1 232 ? 5.719 3.160 25.252 1.00 97.62 232 TYR A O 1
ATOM 1849 N N . ASP A 1 233 ? 4.711 1.912 26.820 1.00 97.50 233 ASP A N 1
ATOM 1850 C CA . ASP A 1 233 ? 5.355 0.659 26.413 1.00 97.50 233 ASP A CA 1
ATOM 1851 C C . ASP A 1 233 ? 4.859 0.200 25.038 1.00 97.50 233 ASP A C 1
ATOM 1853 O O . ASP A 1 233 ? 5.664 -0.185 24.186 1.00 97.50 233 ASP A O 1
ATOM 1857 N N . THR A 1 234 ? 3.552 0.310 24.780 1.00 98.12 234 THR A N 1
ATOM 1858 C CA . THR A 1 234 ? 2.971 0.037 23.455 1.00 98.12 234 THR A CA 1
ATOM 1859 C C . THR A 1 234 ? 3.527 1.006 22.406 1.00 98.12 234 THR A C 1
ATOM 1861 O O . THR A 1 234 ? 3.933 0.591 21.323 1.00 98.12 234 THR A O 1
ATOM 1864 N N . LEU A 1 235 ? 3.620 2.300 22.726 1.00 97.50 235 LEU A N 1
ATOM 1865 C CA . LEU A 1 235 ? 4.187 3.311 21.831 1.00 97.50 235 LEU A CA 1
ATOM 1866 C C . LEU A 1 235 ? 5.668 3.050 21.517 1.00 97.50 235 LEU A C 1
ATOM 1868 O O . LEU A 1 235 ? 6.088 3.166 20.364 1.00 97.50 235 LEU A O 1
ATOM 1872 N N . LYS A 1 236 ? 6.461 2.681 22.530 1.00 96.00 236 LYS A N 1
ATOM 1873 C CA . LYS A 1 236 ? 7.866 2.284 22.371 1.00 96.00 236 LYS A CA 1
ATOM 1874 C C . LYS A 1 236 ? 7.982 1.083 21.438 1.00 96.00 236 LYS A C 1
ATOM 1876 O O . LYS A 1 236 ? 8.831 1.090 20.548 1.00 96.00 236 LYS A O 1
ATOM 1881 N N . GLU A 1 237 ? 7.129 0.079 21.616 1.00 95.75 237 GLU A N 1
ATOM 1882 C CA . GLU A 1 237 ? 7.076 -1.102 20.757 1.00 95.75 237 GLU A CA 1
ATOM 1883 C C . GLU A 1 237 ? 6.757 -0.719 19.300 1.00 95.75 237 GLU A C 1
ATOM 1885 O O . GLU A 1 237 ? 7.516 -1.078 18.395 1.00 95.75 237 GLU A O 1
ATOM 1890 N N . CYS A 1 238 ? 5.745 0.129 19.078 1.00 95.44 238 CYS A N 1
ATOM 1891 C CA . CYS A 1 238 ? 5.438 0.698 17.762 1.00 95.44 238 CYS A CA 1
ATOM 1892 C C . CYS A 1 238 ? 6.634 1.447 17.149 1.00 95.44 238 CYS A C 1
ATOM 1894 O O . CYS A 1 238 ? 6.946 1.267 15.973 1.00 95.44 238 CYS A O 1
ATOM 1896 N N . ALA A 1 239 ? 7.336 2.273 17.928 1.00 92.31 239 ALA A N 1
ATOM 1897 C CA . ALA A 1 239 ? 8.491 3.029 17.447 1.00 92.31 239 ALA A CA 1
ATOM 1898 C C . ALA A 1 239 ? 9.651 2.108 17.027 1.00 92.31 239 ALA A C 1
ATOM 1900 O O . ALA A 1 239 ? 10.255 2.308 15.971 1.00 92.31 239 ALA A O 1
ATOM 1901 N N . VAL A 1 240 ? 9.953 1.073 17.817 1.00 91.75 240 VAL A N 1
ATOM 1902 C CA . VAL A 1 240 ? 11.029 0.113 17.519 1.00 91.75 240 VAL A CA 1
ATOM 1903 C C . VAL A 1 240 ? 10.697 -0.732 16.286 1.00 91.75 240 VAL A C 1
ATOM 1905 O O . VAL A 1 240 ? 11.574 -0.962 15.451 1.00 91.75 240 VAL A O 1
ATOM 1908 N N . ILE A 1 241 ? 9.436 -1.133 16.119 1.00 91.25 241 ILE A N 1
ATOM 1909 C CA . ILE A 1 241 ? 8.967 -1.843 14.923 1.00 91.25 241 ILE A CA 1
ATOM 1910 C C . ILE A 1 241 ? 9.016 -0.935 13.684 1.00 91.25 241 ILE A C 1
ATOM 1912 O O . ILE A 1 241 ? 9.570 -1.329 12.654 1.00 91.25 241 ILE A O 1
ATOM 1916 N N . SER A 1 242 ? 8.503 0.297 13.783 1.00 88.75 242 SER A N 1
ATOM 1917 C CA . SER A 1 242 ? 8.486 1.256 12.667 1.00 88.75 242 SER A CA 1
ATOM 1918 C C . SER A 1 242 ? 9.898 1.607 12.197 1.00 88.75 242 SER A C 1
ATOM 1920 O O . SER A 1 242 ? 10.150 1.691 10.996 1.00 88.75 242 SER A O 1
ATOM 1922 N N . LYS A 1 243 ? 10.863 1.724 13.122 1.00 84.56 243 LYS A N 1
ATOM 1923 C CA . LYS A 1 243 ? 12.284 1.943 12.798 1.00 84.56 243 LYS A CA 1
ATOM 1924 C C . LYS A 1 243 ? 12.825 0.892 11.821 1.00 84.56 243 LYS A C 1
ATOM 1926 O O . LYS A 1 243 ? 13.647 1.222 10.968 1.00 84.56 243 LYS A O 1
ATOM 1931 N N . SER A 1 244 ? 12.349 -0.345 11.935 1.00 79.69 244 SER A N 1
ATOM 1932 C CA . SER A 1 244 ? 12.732 -1.478 11.088 1.00 79.69 244 SER A CA 1
ATOM 1933 C C . SER A 1 244 ? 11.837 -1.646 9.852 1.00 79.69 244 SER A C 1
ATOM 1935 O O . SER A 1 244 ? 11.860 -2.694 9.223 1.00 79.69 244 SER A O 1
ATOM 1937 N N . ALA A 1 245 ? 11.075 -0.613 9.482 1.00 77.88 245 ALA A N 1
ATOM 1938 C CA . ALA A 1 245 ? 10.176 -0.577 8.330 1.00 77.88 245 ALA A CA 1
ATOM 1939 C C . ALA A 1 245 ? 8.942 -1.505 8.383 1.00 77.88 245 ALA A C 1
ATOM 1941 O O . ALA A 1 245 ? 8.342 -1.794 7.346 1.00 77.88 245 ALA A O 1
ATOM 1942 N N . GLY A 1 246 ? 8.527 -1.936 9.580 1.00 83.50 246 GLY A N 1
ATOM 1943 C CA . GLY A 1 246 ? 7.290 -2.699 9.772 1.00 83.50 246 GLY A CA 1
ATOM 1944 C C . GLY A 1 246 ? 6.041 -1.810 9.763 1.00 83.50 246 GLY A C 1
ATOM 1945 O O . GLY A 1 246 ? 6.012 -0.773 10.426 1.00 83.50 246 GLY A O 1
ATOM 1946 N N . GLY A 1 247 ? 4.998 -2.214 9.030 1.00 90.38 247 GLY A N 1
ATOM 1947 C CA . GLY A 1 247 ? 3.657 -1.624 9.161 1.00 90.38 247 GLY A CA 1
ATOM 1948 C C . GLY A 1 247 ? 2.950 -2.142 10.417 1.00 90.38 247 GLY A C 1
ATOM 1949 O O . GLY A 1 247 ? 3.138 -3.303 10.777 1.00 90.38 247 GLY A O 1
ATOM 1950 N N . ILE A 1 248 ? 2.147 -1.312 11.090 1.00 95.50 248 ILE A N 1
ATOM 1951 C CA . ILE A 1 248 ? 1.554 -1.668 12.394 1.00 95.50 248 ILE A CA 1
ATOM 1952 C C . ILE A 1 248 ? 0.027 -1.593 12.347 1.00 95.50 248 ILE A C 1
ATOM 1954 O O . ILE A 1 248 ? -0.529 -0.611 11.863 1.00 95.50 248 ILE A O 1
ATOM 1958 N N . GLY A 1 249 ? -0.643 -2.617 12.876 1.00 98.12 249 GLY A N 1
ATOM 1959 C CA . GLY A 1 249 ? -2.025 -2.549 13.351 1.00 98.12 249 GLY A CA 1
ATOM 1960 C C . GLY A 1 249 ? -2.042 -2.492 14.879 1.00 98.12 249 GLY A C 1
ATOM 1961 O O . GLY A 1 249 ? -1.338 -3.272 15.515 1.00 98.12 249 GLY A O 1
ATOM 1962 N N . VAL A 1 250 ? -2.799 -1.571 15.477 1.00 98.31 250 VAL A N 1
ATOM 1963 C CA . VAL A 1 250 ? -2.895 -1.425 16.937 1.00 98.31 250 VAL A CA 1
ATOM 1964 C C . VAL A 1 250 ? -4.347 -1.422 17.406 1.00 98.31 250 VAL A C 1
ATOM 1966 O O . VAL A 1 250 ? -5.134 -0.577 16.983 1.00 98.31 250 VAL A O 1
ATOM 1969 N N . SER A 1 251 ? -4.718 -2.347 18.294 1.00 98.38 251 SER A N 1
ATOM 1970 C CA . SER A 1 251 ? -6.040 -2.344 18.939 1.00 98.38 251 SER A CA 1
ATOM 1971 C C . SER A 1 251 ? -6.018 -1.501 20.212 1.00 98.38 251 SER A C 1
ATOM 1973 O O . SER A 1 251 ? -5.184 -1.757 21.085 1.00 98.38 251 SER A O 1
ATOM 1975 N N . ILE A 1 252 ? -6.957 -0.563 20.357 1.00 98.50 252 ILE A N 1
ATOM 1976 C CA . ILE A 1 252 ? -7.021 0.362 21.508 1.00 98.50 252 ILE A CA 1
ATOM 1977 C C . ILE A 1 252 ? -8.331 0.262 22.310 1.00 98.50 252 ILE A C 1
ATOM 1979 O O . ILE A 1 252 ? -8.648 1.151 23.094 1.00 98.50 252 ILE A O 1
ATOM 1983 N N . HIS A 1 253 ? -9.096 -0.818 22.121 1.00 98.06 253 HIS A N 1
ATOM 1984 C CA . HIS A 1 253 ? -10.440 -1.014 22.697 1.00 98.06 253 HIS A CA 1
ATOM 1985 C C . HIS A 1 253 ? -10.505 -0.927 24.223 1.00 98.06 253 HIS A C 1
ATOM 1987 O O . HIS A 1 253 ? -11.571 -0.688 24.777 1.00 98.06 253 HIS A O 1
ATOM 1993 N N . ASN A 1 254 ? -9.388 -1.188 24.897 1.00 96.88 254 ASN A N 1
ATOM 1994 C CA . ASN A 1 254 ? -9.268 -1.220 26.350 1.00 96.88 254 ASN A CA 1
ATOM 1995 C C . ASN A 1 254 ? -8.938 0.142 26.978 1.00 96.88 254 ASN A C 1
ATOM 1997 O O . ASN A 1 254 ? -9.000 0.241 28.199 1.00 96.88 254 ASN A O 1
ATOM 2001 N N . ILE A 1 255 ? -8.620 1.179 26.197 1.00 97.88 255 ILE A N 1
ATOM 2002 C CA . ILE A 1 255 ? -8.304 2.506 26.743 1.00 97.88 255 ILE A CA 1
ATOM 2003 C C . ILE A 1 255 ? -9.572 3.222 27.189 1.00 97.88 255 ILE A C 1
ATOM 2005 O O . ILE A 1 255 ? -10.537 3.309 26.441 1.00 97.88 255 ILE A O 1
ATOM 2009 N N . ARG A 1 256 ? -9.581 3.772 28.404 1.00 96.50 256 ARG A N 1
ATOM 2010 C CA . ARG A 1 256 ? -10.755 4.473 28.938 1.00 96.50 256 ARG A CA 1
ATOM 2011 C C . ARG A 1 256 ? -11.136 5.706 28.112 1.00 96.50 256 ARG A C 1
ATOM 2013 O O . ARG A 1 256 ? -10.292 6.521 27.736 1.00 96.50 256 ARG A O 1
ATOM 2020 N N . ALA A 1 257 ? -12.441 5.895 27.949 1.00 96.88 257 ALA A N 1
ATOM 2021 C CA . ALA A 1 257 ? -13.010 7.018 27.215 1.00 96.88 257 ALA A CA 1
ATOM 2022 C C . ALA A 1 257 ? -12.887 8.357 27.962 1.00 96.88 257 ALA A C 1
ATOM 2024 O O . ALA A 1 257 ? -12.634 8.394 29.176 1.00 96.88 257 ALA A O 1
ATOM 2025 N N . SER A 1 258 ? -13.125 9.459 27.253 1.00 95.00 258 SER A N 1
ATOM 2026 C CA . SER A 1 258 ? -13.136 10.810 27.818 1.00 95.00 258 SER A CA 1
ATOM 2027 C C . SER A 1 258 ? -14.132 10.950 28.979 1.00 95.00 258 SER A C 1
ATOM 2029 O O . SER A 1 258 ? -15.198 10.331 29.003 1.00 95.00 258 SER A O 1
ATOM 2031 N N . GLY A 1 259 ? -13.762 11.727 29.999 1.00 91.44 259 GLY A N 1
ATOM 2032 C CA . GLY A 1 259 ? -14.569 11.938 31.205 1.00 91.44 259 GLY A CA 1
ATOM 2033 C C . GLY A 1 259 ? -14.562 10.775 32.207 1.00 91.44 259 GLY A C 1
ATOM 2034 O O . GLY A 1 259 ? -15.176 10.880 33.266 1.00 91.44 259 GLY A O 1
ATOM 2035 N N . SER A 1 260 ? -13.875 9.666 31.914 1.00 92.12 260 SER A N 1
ATOM 2036 C CA . SER A 1 260 ? -13.796 8.512 32.823 1.00 92.12 260 SER A CA 1
ATOM 2037 C C . SER A 1 260 ? -12.876 8.785 34.013 1.00 92.12 260 SER A C 1
ATOM 2039 O O . SER A 1 260 ? -11.830 9.417 33.863 1.00 92.12 260 SER A O 1
ATOM 2041 N N . TYR A 1 261 ? -13.239 8.287 35.195 1.00 87.06 261 TYR A N 1
ATOM 2042 C CA . TYR A 1 261 ? -12.498 8.544 36.432 1.00 87.06 261 TYR A CA 1
ATOM 2043 C C . TYR A 1 261 ? -11.088 7.929 36.421 1.00 87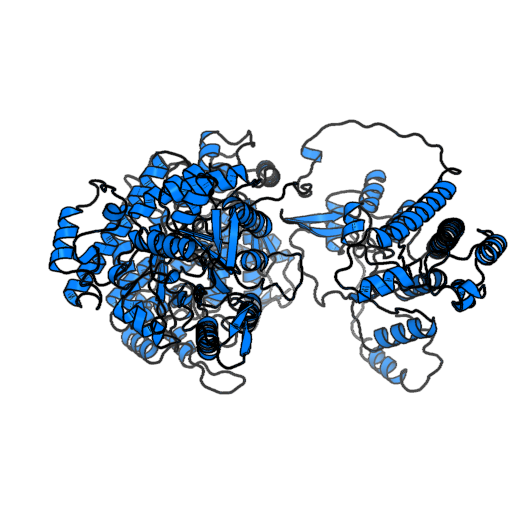.06 261 TYR A C 1
ATOM 2045 O O . TYR A 1 261 ? -10.907 6.769 36.044 1.00 87.06 261 TYR A O 1
ATOM 2053 N N . ILE A 1 262 ? -10.087 8.678 36.893 1.00 84.56 262 ILE A N 1
ATOM 2054 C CA . ILE A 1 262 ? -8.719 8.187 37.093 1.00 84.56 262 ILE A CA 1
ATOM 2055 C C . ILE A 1 262 ? -8.472 7.961 38.586 1.00 84.56 262 ILE A C 1
ATOM 2057 O O . ILE A 1 262 ? -8.268 8.900 39.362 1.00 84.56 262 ILE A O 1
ATOM 2061 N N . ARG A 1 263 ? -8.446 6.684 38.987 1.00 74.06 263 ARG A N 1
ATOM 2062 C CA . ARG A 1 263 ? -8.053 6.277 40.344 1.00 74.06 263 ARG A CA 1
ATOM 2063 C C . ARG A 1 263 ? -6.595 6.689 40.593 1.00 74.06 263 ARG A C 1
ATOM 2065 O O . ARG A 1 263 ? -5.731 6.395 39.777 1.00 74.06 263 ARG A O 1
ATOM 2072 N N . GLY A 1 264 ? -6.331 7.371 41.708 1.00 69.50 264 GLY A N 1
ATOM 2073 C CA . GLY A 1 264 ? -4.989 7.814 42.117 1.00 69.50 264 GLY A CA 1
ATOM 2074 C C . GLY A 1 264 ? -4.728 9.312 41.925 1.00 69.50 264 GLY A C 1
ATOM 2075 O O . GLY A 1 264 ? -4.247 9.955 42.851 1.00 69.50 264 GLY A O 1
ATOM 2076 N N . THR A 1 265 ? -5.101 9.895 40.781 1.00 70.94 265 THR A N 1
ATOM 2077 C CA . THR A 1 265 ? -4.926 11.343 40.521 1.00 70.94 265 THR A CA 1
ATOM 2078 C C . THR A 1 265 ? -6.178 12.172 40.805 1.00 70.94 265 THR A C 1
ATOM 2080 O O . THR A 1 265 ? -6.111 13.399 40.800 1.00 70.94 265 THR A O 1
ATOM 2083 N N . ASN A 1 266 ? -7.317 11.513 41.054 1.00 79.44 266 ASN A N 1
ATOM 2084 C CA . ASN A 1 266 ? -8.624 12.138 41.278 1.00 79.44 266 ASN A CA 1
ATOM 2085 C C . ASN A 1 266 ? -9.073 13.071 40.130 1.00 79.44 266 ASN A C 1
ATOM 2087 O O . ASN A 1 266 ? -9.815 14.026 40.351 1.00 79.44 266 ASN A O 1
ATOM 2091 N N . GLY A 1 267 ? -8.601 12.800 38.908 1.00 83.38 267 GLY A N 1
ATOM 2092 C CA . GLY A 1 267 ? -8.957 13.525 37.687 1.00 83.38 267 GLY A CA 1
ATOM 2093 C C . GLY A 1 267 ? -9.875 12.727 36.756 1.00 83.38 267 GLY A C 1
ATOM 2094 O O . GLY A 1 267 ? -10.239 11.582 37.036 1.00 83.38 267 GLY A O 1
ATOM 2095 N N . ALA A 1 268 ? -10.215 13.333 35.618 1.00 89.44 268 ALA A N 1
ATOM 2096 C CA . ALA A 1 268 ? -10.942 12.695 34.523 1.00 89.44 268 ALA A CA 1
ATOM 2097 C C . ALA A 1 268 ? -10.012 12.455 33.322 1.00 89.44 268 ALA A C 1
ATOM 2099 O O . ALA A 1 268 ? -9.124 13.260 33.046 1.00 89.44 268 ALA A O 1
ATOM 2100 N N . SER A 1 269 ? -10.211 11.342 32.614 1.00 91.75 269 SER A N 1
ATOM 2101 C CA . SER A 1 269 ? -9.492 11.020 31.378 1.00 91.75 269 SER A CA 1
ATOM 2102 C C . SER A 1 269 ? -9.840 11.999 30.262 1.00 91.75 269 SER A C 1
ATOM 2104 O O . SER A 1 269 ? -10.996 12.390 30.115 1.00 91.75 269 SER A O 1
ATOM 2106 N N . ASN A 1 270 ? -8.851 12.321 29.428 1.00 90.44 270 ASN A N 1
ATOM 2107 C CA . ASN A 1 270 ? -9.052 13.094 28.201 1.00 90.44 270 ASN A CA 1
ATOM 2108 C C . ASN A 1 270 ? -9.440 12.213 26.994 1.00 90.44 270 ASN A C 1
ATOM 2110 O O . ASN A 1 270 ? -9.565 12.722 25.881 1.00 90.44 270 ASN A O 1
ATOM 2114 N N . GLY A 1 271 ? -9.599 10.902 27.204 1.00 95.62 271 GLY A N 1
ATOM 2115 C CA . GLY A 1 271 ? -9.981 9.939 26.172 1.00 95.62 271 GLY A CA 1
ATOM 2116 C C . GLY A 1 271 ? -8.860 9.595 25.192 1.00 95.62 271 GLY A C 1
ATOM 2117 O O . GLY A 1 271 ? -7.681 9.879 25.422 1.00 95.62 271 GLY A O 1
ATOM 2118 N N . ILE A 1 272 ? -9.236 8.970 24.078 1.00 97.69 272 ILE A N 1
ATOM 2119 C CA . ILE A 1 272 ? -8.281 8.413 23.106 1.00 97.69 272 ILE A CA 1
ATOM 2120 C C . ILE A 1 272 ? -7.633 9.469 22.198 1.00 97.69 272 ILE A C 1
ATOM 2122 O O . ILE A 1 272 ? -6.541 9.239 21.683 1.00 97.69 272 ILE A O 1
ATOM 2126 N N . VAL A 1 273 ? -8.262 10.632 21.991 1.00 97.00 273 VAL A N 1
ATOM 2127 C CA . VAL A 1 273 ? -7.794 11.632 21.010 1.00 97.00 273 VAL A CA 1
ATOM 2128 C C . VAL A 1 273 ? -6.389 12.162 21.335 1.00 97.00 273 VAL A C 1
ATOM 2130 O O . VAL A 1 273 ? -5.522 12.089 20.459 1.00 97.00 273 VAL A O 1
ATOM 2133 N N . PRO A 1 274 ? -6.082 12.635 22.563 1.00 95.75 274 PRO A N 1
ATOM 2134 C CA . PRO A 1 274 ? -4.734 13.105 22.882 1.00 95.75 274 PRO A CA 1
ATOM 2135 C C . PRO A 1 274 ? -3.688 11.991 22.816 1.00 95.75 274 PRO A C 1
ATOM 2137 O O . PRO A 1 274 ? -2.582 12.229 22.337 1.00 95.75 274 PRO A O 1
ATOM 2140 N N . MET A 1 275 ? -4.043 10.770 23.235 1.00 97.44 275 MET A N 1
ATOM 2141 C CA . MET A 1 275 ? -3.164 9.604 23.115 1.00 97.44 275 MET A CA 1
ATOM 2142 C C . MET A 1 275 ? -2.803 9.358 21.647 1.00 97.44 275 MET A C 1
ATOM 2144 O O . MET A 1 275 ? -1.628 9.250 21.304 1.00 97.44 275 MET A O 1
ATOM 2148 N N . LEU A 1 276 ? -3.795 9.331 20.757 1.00 98.12 276 LEU A N 1
ATOM 2149 C CA . LEU A 1 276 ? -3.577 9.069 19.337 1.00 98.12 276 LEU A CA 1
ATOM 2150 C C . LEU A 1 276 ? -2.759 10.157 18.641 1.00 98.12 276 LEU A C 1
ATOM 2152 O O . LEU A 1 276 ? -2.043 9.852 17.692 1.00 98.12 276 LEU A O 1
ATOM 2156 N N . ARG A 1 277 ? -2.758 11.396 19.137 1.00 96.81 277 ARG A N 1
ATOM 2157 C CA . ARG A 1 277 ? -1.829 12.426 18.645 1.00 96.81 277 ARG A CA 1
ATOM 2158 C C . ARG A 1 277 ? -0.368 12.099 18.947 1.00 96.81 277 ARG A C 1
ATOM 2160 O O . ARG A 1 277 ? 0.482 12.302 18.087 1.00 96.81 277 ARG A O 1
ATOM 2167 N N . VAL A 1 278 ? -0.077 11.508 20.105 1.00 97.19 278 VAL A N 1
ATOM 2168 C CA . VAL A 1 278 ? 1.281 11.038 20.428 1.00 97.19 278 VAL A CA 1
ATOM 2169 C C . VAL A 1 278 ? 1.705 9.902 19.487 1.00 97.19 278 VAL A C 1
ATOM 2171 O O . VAL A 1 278 ? 2.832 9.894 18.986 1.00 97.19 278 VAL A O 1
ATOM 2174 N N . PHE A 1 279 ? 0.793 8.972 19.181 1.00 97.12 279 PHE A N 1
ATOM 2175 C CA . PHE A 1 279 ? 1.039 7.920 18.187 1.00 97.12 279 PHE A CA 1
ATOM 2176 C C . PHE A 1 279 ? 1.245 8.499 16.781 1.00 97.12 279 PHE A C 1
ATOM 2178 O O . PHE A 1 279 ? 2.154 8.065 16.076 1.00 97.12 279 PHE A O 1
ATOM 2185 N N . ASN A 1 280 ? 0.453 9.503 16.391 1.00 95.44 280 ASN A N 1
ATOM 2186 C CA . ASN A 1 280 ? 0.582 10.206 15.115 1.00 95.44 280 ASN A CA 1
ATOM 2187 C C . ASN A 1 280 ? 1.966 10.837 14.960 1.00 95.44 280 ASN A C 1
ATOM 2189 O O . ASN A 1 280 ? 2.663 10.586 13.979 1.00 95.44 280 ASN A O 1
ATOM 2193 N N . ASP A 1 281 ? 2.393 11.621 15.947 1.00 94.50 281 ASP A N 1
ATOM 2194 C CA . ASP A 1 281 ? 3.680 12.312 15.884 1.00 94.50 281 ASP A CA 1
ATOM 2195 C C . ASP A 1 281 ? 4.856 11.329 15.947 1.00 94.50 281 ASP A C 1
ATOM 2197 O O . ASP A 1 281 ? 5.874 11.538 15.288 1.00 94.50 281 ASP A O 1
ATOM 2201 N N . THR A 1 282 ? 4.687 10.194 16.630 1.00 93.44 282 THR A N 1
ATOM 2202 C CA . THR A 1 282 ? 5.660 9.093 16.598 1.00 93.44 282 THR A CA 1
ATOM 2203 C C . THR A 1 282 ? 5.753 8.451 15.212 1.00 93.44 282 THR A C 1
ATOM 2205 O O . THR A 1 282 ? 6.863 8.220 14.731 1.00 93.44 282 THR A O 1
ATOM 2208 N N . ALA A 1 283 ? 4.625 8.207 14.533 1.00 90.81 283 ALA A N 1
ATOM 2209 C CA . ALA A 1 283 ? 4.614 7.679 13.165 1.00 90.81 283 ALA A CA 1
ATOM 2210 C C . ALA A 1 283 ? 5.335 8.618 12.182 1.00 90.81 283 ALA A C 1
ATOM 2212 O O . ALA A 1 283 ? 6.056 8.157 11.297 1.00 90.81 283 ALA A O 1
ATOM 2213 N N . ARG A 1 284 ? 5.187 9.938 12.372 1.00 87.75 284 ARG A N 1
ATOM 2214 C CA . ARG A 1 284 ? 5.891 10.964 11.585 1.00 87.75 284 ARG A CA 1
ATOM 2215 C C . ARG A 1 284 ? 7.382 11.038 11.900 1.00 87.75 284 ARG A C 1
ATOM 2217 O O . ARG A 1 284 ? 8.179 11.254 10.992 1.00 87.75 284 ARG A O 1
ATOM 2224 N N . TYR A 1 285 ? 7.749 10.914 13.174 1.00 87.38 285 TYR A N 1
ATOM 2225 C CA . TYR A 1 285 ? 9.135 11.012 13.629 1.00 87.38 285 TYR A CA 1
ATOM 2226 C C . TYR A 1 285 ? 9.970 9.809 13.177 1.00 87.38 285 TYR A C 1
ATOM 2228 O O . TYR A 1 285 ? 11.086 9.974 12.683 1.00 87.38 285 TYR A O 1
ATOM 2236 N N . VAL A 1 286 ? 9.426 8.596 13.313 1.00 82.12 286 VAL A N 1
ATOM 2237 C CA . VAL A 1 286 ? 10.113 7.347 12.961 1.00 82.12 286 VAL A CA 1
ATOM 2238 C C . VAL A 1 286 ? 9.871 6.999 11.486 1.00 82.12 286 VAL A C 1
ATOM 2240 O O . VAL A 1 286 ? 9.260 5.979 11.157 1.00 82.12 286 VAL A O 1
ATOM 2243 N N . ASP A 1 287 ? 10.352 7.871 10.594 1.00 68.06 287 ASP A N 1
ATOM 2244 C CA . ASP A 1 287 ? 10.348 7.655 9.141 1.00 68.06 287 ASP A CA 1
ATOM 2245 C C . ASP A 1 287 ? 11.322 6.514 8.782 1.00 68.06 287 ASP A C 1
ATOM 2247 O O . ASP A 1 287 ? 12.501 6.515 9.157 1.00 68.06 287 ASP A O 1
ATOM 2251 N N . GLN A 1 288 ? 10.821 5.480 8.108 1.00 63.38 288 GLN A N 1
ATOM 2252 C CA . GLN A 1 288 ? 11.461 4.170 8.034 1.00 63.38 288 GLN A CA 1
ATOM 2253 C C . GLN A 1 288 ? 12.756 4.236 7.204 1.00 63.38 288 GLN A C 1
ATOM 2255 O O . GLN A 1 288 ? 12.750 4.550 6.008 1.00 63.38 288 GLN A O 1
ATOM 2260 N N . GLY A 1 289 ? 13.890 3.892 7.828 1.00 54.25 289 GLY A N 1
ATOM 2261 C CA . GLY A 1 289 ? 15.157 3.630 7.135 1.00 54.25 289 GLY A CA 1
ATOM 2262 C C . GLY A 1 289 ? 15.769 4.812 6.370 1.00 54.25 289 GLY A C 1
ATOM 2263 O O . GLY A 1 289 ? 16.392 4.583 5.333 1.00 54.25 289 GLY A O 1
ATOM 2264 N N . GLY A 1 290 ? 15.596 6.053 6.847 1.00 56.09 290 GLY A N 1
ATOM 2265 C CA . GLY A 1 290 ? 16.204 7.248 6.239 1.00 56.09 290 GLY A CA 1
ATOM 2266 C C . GLY A 1 290 ? 15.437 7.792 5.029 1.00 56.09 290 GLY A C 1
ATOM 2267 O O . GLY A 1 290 ? 16.052 8.185 4.039 1.00 56.09 290 GLY A O 1
ATOM 2268 N N . GLY A 1 291 ? 14.100 7.772 5.090 1.00 56.56 291 GLY A N 1
ATOM 2269 C CA . GLY A 1 291 ? 13.219 8.264 4.024 1.00 56.56 291 GLY A CA 1
ATOM 2270 C C . GLY A 1 291 ? 12.896 7.228 2.942 1.00 56.56 291 GLY A C 1
ATOM 2271 O O . GLY A 1 291 ? 12.441 7.592 1.855 1.00 56.56 291 GLY A O 1
ATOM 2272 N N . LYS A 1 292 ? 13.129 5.929 3.204 1.00 57.44 292 LYS A N 1
ATOM 2273 C CA . LYS A 1 292 ? 12.731 4.852 2.280 1.00 57.44 292 LYS A CA 1
ATOM 2274 C C . LYS A 1 292 ? 11.207 4.689 2.240 1.00 57.44 292 LYS A C 1
ATOM 2276 O O . LYS A 1 292 ? 10.670 4.453 1.157 1.00 57.44 292 LYS A O 1
ATOM 2281 N N . ARG A 1 293 ? 10.520 4.815 3.386 1.00 64.31 293 ARG A N 1
ATOM 2282 C CA . ARG A 1 293 ? 9.051 4.747 3.528 1.00 64.31 293 ARG A CA 1
ATOM 2283 C C . ARG A 1 293 ? 8.583 5.481 4.786 1.00 64.31 293 ARG A C 1
ATOM 2285 O O . ARG A 1 293 ? 9.187 5.297 5.828 1.00 64.31 293 ARG A O 1
ATOM 2292 N N . LYS A 1 294 ? 7.456 6.195 4.715 1.00 69.25 294 LYS A N 1
ATOM 2293 C CA . LYS A 1 294 ? 6.818 6.810 5.894 1.00 69.25 294 LYS A CA 1
ATOM 2294 C C . LYS A 1 294 ? 6.318 5.747 6.878 1.00 69.25 294 LYS A C 1
ATOM 2296 O O . LYS A 1 294 ? 5.775 4.732 6.440 1.00 69.25 294 LYS A O 1
ATOM 2301 N N . GLY A 1 295 ? 6.462 5.998 8.182 1.00 75.25 295 GLY A N 1
ATOM 2302 C CA . GLY A 1 295 ? 5.818 5.192 9.222 1.00 75.25 295 GLY A CA 1
ATOM 2303 C C . GLY A 1 295 ? 4.293 5.225 9.067 1.00 75.25 295 GLY A C 1
ATOM 2304 O O . GLY A 1 295 ? 3.727 6.271 8.755 1.00 75.25 295 GLY A O 1
ATOM 2305 N N . ALA A 1 296 ? 3.629 4.078 9.230 1.00 88.25 296 ALA A N 1
ATOM 2306 C CA . ALA A 1 296 ? 2.191 3.942 8.997 1.00 88.25 296 ALA A CA 1
ATOM 2307 C C . ALA A 1 296 ? 1.555 2.976 10.003 1.00 88.25 296 ALA A C 1
ATOM 2309 O O . ALA A 1 296 ? 1.881 1.784 10.014 1.00 88.25 296 ALA A O 1
ATOM 2310 N N . PHE A 1 297 ? 0.645 3.493 10.837 1.00 95.81 297 PHE A N 1
ATOM 2311 C CA . PHE A 1 297 ? -0.080 2.714 11.846 1.00 95.81 297 PHE A CA 1
ATOM 2312 C C . PHE A 1 297 ? -1.582 2.740 11.539 1.00 95.81 297 PHE A C 1
ATOM 2314 O O . PHE A 1 297 ? -2.140 3.814 11.319 1.00 95.81 297 PHE A O 1
ATOM 2321 N N . ALA A 1 298 ? -2.236 1.579 11.546 1.00 98.06 298 ALA A N 1
ATOM 2322 C CA . ALA A 1 298 ? -3.689 1.458 11.546 1.00 98.06 298 ALA A CA 1
ATOM 2323 C C . ALA A 1 298 ? -4.191 1.214 12.967 1.00 98.06 298 ALA A C 1
ATOM 2325 O O . ALA A 1 298 ? -3.814 0.236 13.605 1.00 98.06 298 ALA A O 1
ATOM 2326 N N . VAL A 1 299 ? -5.047 2.098 13.457 1.00 98.62 299 VAL A N 1
ATOM 2327 C CA . VAL A 1 299 ? -5.651 2.021 14.784 1.00 98.62 299 VAL A CA 1
ATOM 2328 C C . VAL A 1 299 ? -7.028 1.386 14.663 1.00 98.62 299 VAL A C 1
ATOM 2330 O O . VAL A 1 299 ? -7.833 1.819 13.839 1.00 98.62 299 VAL A O 1
ATOM 2333 N N . TYR A 1 300 ? -7.304 0.384 15.492 1.00 98.81 300 TYR A N 1
ATOM 2334 C CA . TYR A 1 300 ? -8.561 -0.354 15.516 1.00 98.81 300 TYR A CA 1
ATOM 2335 C C . TYR A 1 300 ? -9.375 -0.027 16.763 1.00 98.81 300 TYR A C 1
ATOM 2337 O O . TYR A 1 300 ? -8.849 -0.107 17.878 1.00 98.81 300 TYR A O 1
ATOM 2345 N N . LEU A 1 301 ? -10.660 0.282 16.560 1.00 98.81 301 LEU A N 1
ATOM 2346 C CA . LEU A 1 301 ? -11.622 0.563 17.627 1.00 98.81 301 LEU A CA 1
ATOM 2347 C C . LEU A 1 301 ? -12.963 -0.154 17.380 1.00 98.81 301 LEU A C 1
ATOM 2349 O O . LEU A 1 301 ? -13.459 -0.181 16.251 1.00 98.81 301 LEU A O 1
ATOM 2353 N N . GLU A 1 302 ? -13.552 -0.745 18.422 1.00 98.81 302 GLU A N 1
ATOM 2354 C CA . GLU A 1 302 ? -14.912 -1.300 18.360 1.00 98.81 302 GLU A CA 1
ATOM 2355 C C . GLU A 1 302 ? -15.977 -0.185 18.472 1.00 98.81 302 GLU A C 1
ATOM 2357 O O . GLU A 1 302 ? -15.809 0.756 19.254 1.00 98.81 302 GLU A O 1
ATOM 2362 N N . PRO A 1 303 ? -17.107 -0.269 17.740 1.00 98.62 303 PRO A N 1
ATOM 2363 C CA . PRO A 1 303 ? -18.073 0.830 17.631 1.00 98.62 303 PRO A CA 1
ATOM 2364 C C . PRO A 1 303 ? -18.886 1.107 18.906 1.00 98.62 303 PRO A C 1
ATOM 2366 O O . PRO A 1 303 ? -19.640 2.075 18.945 1.00 98.62 303 PRO A O 1
ATOM 2369 N N . TRP A 1 304 ? -18.771 0.283 19.953 1.00 98.69 304 TRP A N 1
ATOM 2370 C CA . TRP A 1 304 ? -19.377 0.558 21.265 1.00 98.69 304 TRP A CA 1
ATOM 2371 C C . TRP A 1 304 ? -18.539 1.501 22.129 1.00 98.69 304 TRP A C 1
ATOM 2373 O O . TRP A 1 304 ? -19.003 1.926 23.184 1.00 98.69 304 TRP A O 1
ATOM 2383 N N . HIS A 1 305 ? -17.307 1.823 21.739 1.00 98.75 305 HIS A N 1
ATOM 2384 C CA . HIS A 1 305 ? -16.446 2.677 22.545 1.00 98.75 305 HIS A CA 1
ATOM 2385 C C . HIS A 1 305 ? -17.011 4.106 22.654 1.00 98.75 305 HIS A C 1
ATOM 2387 O O . HIS A 1 305 ? -17.425 4.694 21.657 1.00 98.75 305 HIS A O 1
ATOM 2393 N N . ALA A 1 306 ? -17.005 4.707 23.847 1.00 98.50 306 ALA A N 1
ATOM 2394 C CA . ALA A 1 306 ? -17.634 6.017 24.062 1.00 98.50 306 ALA A CA 1
ATOM 2395 C C . ALA A 1 306 ? -17.000 7.189 23.291 1.00 98.50 306 ALA A C 1
ATOM 2397 O O . ALA A 1 306 ? -17.714 8.130 22.951 1.00 98.50 306 ALA A O 1
ATOM 2398 N N . ASP A 1 307 ? -15.725 7.086 22.908 1.00 98.44 307 ASP A N 1
ATOM 2399 C CA . ASP A 1 307 ? -15.047 8.076 22.050 1.00 98.44 307 ASP A CA 1
ATOM 2400 C C . ASP A 1 307 ? -15.178 7.776 20.532 1.00 98.44 307 ASP A C 1
ATOM 2402 O O . ASP A 1 307 ? -14.433 8.327 19.722 1.00 98.44 307 ASP A O 1
ATOM 2406 N N . ILE A 1 308 ? -16.084 6.882 20.105 1.00 98.69 308 ILE A N 1
ATOM 2407 C CA . ILE A 1 308 ? -16.177 6.446 18.696 1.00 98.69 308 ILE A CA 1
ATOM 2408 C C . ILE A 1 308 ? -16.471 7.590 17.714 1.00 98.69 308 ILE A C 1
ATOM 2410 O O . ILE A 1 308 ? -15.931 7.603 16.612 1.00 98.69 308 ILE A O 1
ATOM 2414 N N . PHE A 1 309 ? -17.288 8.572 18.098 1.00 98.31 309 PHE A N 1
ATOM 2415 C CA . PHE A 1 309 ? -17.588 9.713 17.229 1.00 98.31 309 PHE A CA 1
ATOM 2416 C C . PHE A 1 309 ? -16.338 10.564 16.976 1.00 98.31 309 PHE A C 1
ATOM 2418 O O . PHE A 1 309 ? -16.048 10.896 15.830 1.00 98.31 309 PHE A O 1
ATOM 2425 N N . ASP A 1 310 ? -15.544 10.834 18.015 1.00 97.44 310 ASP A N 1
ATOM 2426 C CA . ASP A 1 310 ? -14.289 11.575 17.873 1.00 97.44 310 ASP A CA 1
ATOM 2427 C C . ASP A 1 310 ? -13.253 10.786 17.062 1.00 97.44 310 ASP A C 1
ATOM 2429 O O . ASP A 1 310 ? -12.510 11.363 16.270 1.00 97.44 310 ASP A O 1
ATOM 2433 N N . PHE A 1 311 ? -13.230 9.457 17.198 1.00 98.38 311 PHE A N 1
ATOM 2434 C CA . PHE A 1 311 ? -12.374 8.582 16.394 1.00 98.38 311 PHE A CA 1
ATOM 2435 C C . PHE A 1 311 ? -12.633 8.726 14.884 1.00 98.38 311 PHE A C 1
ATOM 2437 O O . PHE A 1 311 ? -11.684 8.777 14.100 1.00 98.38 311 PHE A O 1
ATOM 2444 N N . LEU A 1 312 ? -13.900 8.853 14.473 1.00 98.12 312 LEU A N 1
ATOM 2445 C CA . LEU A 1 312 ? -14.303 9.019 13.067 1.00 98.12 312 LEU A CA 1
ATOM 2446 C C . LEU A 1 312 ? -13.911 10.384 12.472 1.00 98.12 312 LEU A C 1
ATOM 2448 O O . LEU A 1 312 ? -13.860 10.530 11.247 1.00 98.12 312 LEU A O 1
ATOM 2452 N N . GLU A 1 313 ? -13.600 11.365 13.320 1.00 96.81 313 GLU A N 1
ATOM 2453 C CA . GLU A 1 313 ? -13.212 12.726 12.938 1.00 96.81 313 GLU A CA 1
ATOM 2454 C C . GLU A 1 313 ? -11.699 12.894 12.717 1.00 96.81 313 GLU A C 1
ATOM 2456 O O . GLU A 1 313 ? -11.271 13.829 12.037 1.00 96.81 313 GLU A O 1
ATOM 2461 N N . LEU A 1 314 ? -10.866 12.002 13.267 1.00 96.56 314 LEU A N 1
ATOM 2462 C CA . LEU A 1 314 ? -9.417 12.218 13.401 1.00 96.56 314 LEU A CA 1
ATOM 2463 C C . LEU A 1 314 ? -8.668 12.421 12.073 1.00 96.56 314 LEU A C 1
ATOM 2465 O O . LEU A 1 314 ? -7.642 13.110 12.048 1.00 96.56 314 LEU A O 1
ATOM 2469 N N . ARG A 1 315 ? -9.166 11.837 10.976 1.00 94.75 315 ARG A N 1
ATOM 2470 C CA . ARG A 1 315 ? -8.554 11.933 9.638 1.00 94.75 315 ARG A CA 1
ATOM 2471 C C . ARG A 1 315 ? -9.187 13.004 8.745 1.00 94.75 315 ARG A C 1
ATOM 2473 O O . ARG A 1 315 ? -8.675 13.253 7.655 1.00 94.75 315 ARG A O 1
ATOM 2480 N N . LYS A 1 316 ? -10.284 13.643 9.166 1.00 91.69 316 LYS A N 1
ATOM 2481 C CA . LYS A 1 316 ? -10.963 14.653 8.342 1.00 91.69 316 LYS A CA 1
ATOM 2482 C C . LYS A 1 316 ? -10.047 15.853 8.088 1.00 91.69 316 LYS A C 1
ATOM 2484 O O . LYS A 1 316 ? -9.231 16.244 8.925 1.00 91.69 316 LYS A O 1
ATOM 2489 N N . ASN A 1 317 ? -10.159 16.442 6.899 1.00 86.81 317 ASN A N 1
ATOM 2490 C CA . ASN A 1 317 ? -9.304 17.567 6.505 1.00 86.81 317 ASN A CA 1
ATOM 2491 C C . ASN A 1 317 ? -9.702 18.871 7.209 1.00 86.81 317 ASN A C 1
ATOM 2493 O O . ASN A 1 317 ? -8.832 19.679 7.515 1.00 86.81 317 ASN A O 1
ATOM 2497 N N . HIS A 1 318 ? -10.986 19.049 7.513 1.00 83.69 318 HIS A N 1
ATOM 2498 C CA . HIS A 1 318 ? -11.527 20.205 8.233 1.00 83.69 318 HIS A CA 1
ATOM 2499 C C . HIS A 1 318 ? -11.655 19.928 9.742 1.00 83.69 318 HIS A C 1
ATOM 2501 O O . HIS A 1 318 ? -11.515 18.786 10.186 1.00 83.69 318 HIS A O 1
ATOM 2507 N N . GLY A 1 319 ? -11.904 20.978 10.531 1.00 82.62 319 GLY A N 1
ATOM 2508 C CA . GLY A 1 319 ? -12.036 20.934 11.993 1.00 82.62 319 GLY A CA 1
ATOM 2509 C C . GLY A 1 319 ? -10.769 21.340 12.757 1.00 82.62 319 GLY A C 1
ATOM 2510 O O . GLY A 1 319 ? -9.802 21.821 12.173 1.00 82.62 319 GLY A O 1
ATOM 2511 N N . LYS A 1 320 ? -10.802 21.203 14.086 1.00 79.38 320 LYS A N 1
ATOM 2512 C CA . LYS A 1 320 ? -9.736 21.651 15.000 1.00 79.38 320 LYS A CA 1
ATOM 2513 C C . LYS A 1 320 ? -8.509 20.740 14.933 1.00 79.38 320 LYS A C 1
ATOM 2515 O O . LYS A 1 320 ? -8.641 19.547 15.189 1.00 79.38 320 LYS A O 1
ATOM 2520 N N . GLU A 1 321 ? -7.325 21.294 14.678 1.00 86.69 321 GLU A N 1
ATOM 2521 C CA . GLU A 1 321 ? -6.067 20.532 14.560 1.00 86.69 321 GLU A CA 1
ATOM 2522 C C . GLU A 1 321 ? -5.723 19.728 15.818 1.00 86.69 321 GLU A C 1
ATOM 2524 O O . GLU A 1 321 ? -5.217 18.610 15.734 1.00 86.69 321 GLU A O 1
ATOM 2529 N N . GLU A 1 322 ? -6.050 20.247 17.001 1.00 85.25 322 GLU A N 1
ATOM 2530 C CA . GLU A 1 322 ? -5.825 19.556 18.267 1.00 85.25 322 GLU A CA 1
ATOM 2531 C C . GLU A 1 322 ? -6.661 18.275 18.442 1.00 85.25 322 GLU A C 1
ATOM 2533 O O . GLU A 1 322 ? -6.355 17.478 19.330 1.00 85.25 322 GLU A O 1
ATOM 2538 N N . HIS A 1 323 ? -7.644 18.052 17.560 1.00 88.00 323 HIS A N 1
ATOM 2539 C CA . HIS A 1 323 ? -8.472 16.851 17.448 1.00 88.00 323 HIS A CA 1
ATOM 2540 C C . HIS A 1 323 ? -8.202 16.076 16.142 1.00 88.00 323 HIS A C 1
ATOM 2542 O O . HIS A 1 323 ? -9.104 15.428 15.607 1.00 88.00 323 HIS A O 1
ATOM 2548 N N . ARG A 1 324 ? -6.994 16.173 15.570 1.00 93.62 324 ARG A N 1
ATOM 2549 C CA . ARG A 1 324 ? -6.626 15.492 14.316 1.00 93.62 324 ARG A CA 1
ATOM 2550 C C . ARG A 1 324 ? -5.346 14.678 14.462 1.00 93.62 324 ARG A C 1
ATOM 2552 O O . ARG A 1 324 ? -4.429 15.049 15.191 1.00 93.62 324 ARG A O 1
ATOM 2559 N N . ALA A 1 325 ? -5.294 13.567 13.734 1.00 95.25 325 ALA A N 1
ATOM 2560 C CA . ALA A 1 325 ? -4.164 12.642 13.673 1.00 95.25 325 ALA A CA 1
ATOM 2561 C C . ALA A 1 325 ? -4.114 11.973 12.281 1.00 95.25 325 ALA A C 1
ATOM 2563 O O . ALA A 1 325 ? -4.362 10.784 12.104 1.00 95.25 325 ALA A O 1
ATOM 2564 N N . ARG A 1 326 ? -3.848 12.784 11.250 1.00 93.88 326 ARG A N 1
ATOM 2565 C CA . ARG A 1 326 ? -4.040 12.413 9.834 1.00 93.88 326 ARG A CA 1
ATOM 2566 C C . ARG A 1 326 ? -3.000 11.439 9.273 1.00 93.88 326 ARG A C 1
ATOM 2568 O O . ARG A 1 326 ? -3.248 10.844 8.225 1.00 93.88 326 ARG A O 1
ATOM 2575 N N . ASP A 1 327 ? -1.860 11.277 9.940 1.00 92.50 327 ASP A N 1
ATOM 2576 C CA . ASP A 1 327 ? -0.817 10.328 9.537 1.00 92.50 327 ASP A CA 1
ATOM 2577 C C . ASP A 1 327 ? -1.116 8.900 10.029 1.00 92.50 327 ASP A C 1
ATOM 2579 O O . ASP A 1 327 ? -0.487 7.941 9.577 1.00 92.50 327 ASP A O 1
ATOM 2583 N N . LEU A 1 328 ? -2.115 8.739 10.905 1.00 95.94 328 LEU A N 1
ATOM 2584 C CA . LEU A 1 328 ? -2.667 7.443 11.286 1.00 95.94 328 LEU A CA 1
ATOM 2585 C C . LEU A 1 328 ? -3.779 7.002 10.328 1.00 95.94 328 LEU A C 1
ATOM 2587 O O . LEU A 1 328 ? -4.498 7.804 9.724 1.00 95.94 328 LEU A O 1
ATOM 2591 N N . PHE A 1 329 ? -3.939 5.689 10.213 1.00 97.25 329 PHE A N 1
ATOM 2592 C CA . PHE A 1 329 ? -5.061 5.036 9.551 1.00 97.25 329 PHE A CA 1
ATOM 2593 C C . PHE A 1 329 ? -6.029 4.496 10.601 1.00 97.25 329 PHE A C 1
ATOM 2595 O O . PHE A 1 329 ? -5.631 4.210 11.728 1.00 97.25 329 PHE A O 1
ATOM 2602 N N . TYR A 1 330 ? -7.295 4.341 10.230 1.00 98.38 330 TYR A N 1
ATOM 2603 C CA . TYR A 1 330 ? -8.360 3.981 11.162 1.00 98.38 330 TYR A CA 1
ATOM 2604 C C . TYR A 1 330 ? -9.159 2.803 10.624 1.00 98.38 330 TYR A C 1
ATOM 2606 O O . TYR A 1 330 ? -9.538 2.795 9.454 1.00 98.38 330 TYR A O 1
ATOM 2614 N N . GLY A 1 331 ? -9.421 1.817 11.477 1.00 98.50 331 GLY A N 1
ATOM 2615 C CA . GLY A 1 331 ? -10.245 0.654 11.178 1.00 98.50 331 GLY A CA 1
ATOM 2616 C C . GLY A 1 331 ? -11.279 0.411 12.270 1.00 98.50 331 GLY A C 1
ATOM 2617 O O . GLY A 1 331 ? -11.006 0.590 13.456 1.00 98.50 331 GLY A O 1
ATOM 2618 N N . LEU A 1 332 ? -12.476 -0.003 11.867 1.00 98.88 332 LEU A N 1
ATOM 2619 C CA . LEU A 1 332 ? -13.518 -0.440 12.786 1.00 98.88 332 LEU A CA 1
ATOM 2620 C C . LEU A 1 332 ? -13.468 -1.955 12.952 1.00 98.88 332 LEU A C 1
ATOM 2622 O O . LEU A 1 332 ? -13.372 -2.691 11.969 1.00 98.88 332 LEU A O 1
ATOM 2626 N N . TRP A 1 333 ? -13.564 -2.403 14.203 1.00 98.81 333 TRP A N 1
ATOM 2627 C CA . TRP A 1 333 ? -13.666 -3.813 14.573 1.00 98.81 333 TRP A CA 1
ATOM 2628 C C . TRP A 1 333 ? -15.100 -4.100 15.029 1.00 98.81 333 TRP A C 1
ATOM 2630 O O . TRP A 1 333 ? -15.478 -3.854 16.169 1.00 98.81 333 TRP A O 1
ATOM 2640 N N . ILE A 1 334 ? -15.947 -4.496 14.084 1.00 98.88 334 ILE A N 1
ATOM 2641 C CA . ILE A 1 334 ? -17.405 -4.395 14.195 1.00 98.88 334 ILE A CA 1
ATOM 2642 C C . ILE A 1 334 ? -18.006 -5.732 14.650 1.00 98.88 334 ILE A C 1
ATOM 2644 O O . ILE A 1 334 ? -17.847 -6.717 13.924 1.00 98.88 334 ILE A O 1
ATOM 2648 N N . PRO A 1 335 ? -18.709 -5.793 15.797 1.00 98.81 335 PRO A N 1
ATOM 2649 C CA . PRO A 1 335 ? -19.504 -6.959 16.175 1.00 98.81 335 PRO A CA 1
ATOM 2650 C C . PRO A 1 335 ? -20.777 -7.068 15.318 1.00 98.81 335 PRO A C 1
ATOM 2652 O O . PRO A 1 335 ? -21.357 -6.051 14.927 1.00 98.81 335 PRO A O 1
ATOM 2655 N N . ASP A 1 336 ? -21.243 -8.294 15.077 1.00 98.81 336 ASP A N 1
ATOM 2656 C CA . ASP A 1 336 ? -22.466 -8.630 14.339 1.00 98.81 336 ASP A CA 1
ATOM 2657 C C . ASP A 1 336 ? -23.672 -7.881 14.943 1.00 98.81 336 ASP A C 1
ATOM 2659 O O . ASP A 1 336 ? -24.440 -7.257 14.208 1.00 98.81 336 ASP A O 1
ATOM 2663 N N . LEU A 1 337 ? -23.751 -7.793 16.280 1.00 98.81 337 LEU A N 1
ATOM 2664 C CA . LEU A 1 337 ? -24.809 -7.067 16.997 1.00 98.81 337 LEU A CA 1
ATOM 2665 C C . LEU A 1 337 ? -24.954 -5.600 16.558 1.00 98.81 337 LEU A C 1
ATOM 2667 O O . LEU A 1 337 ? -26.070 -5.093 16.470 1.00 98.81 337 LEU A O 1
ATOM 2671 N N . PHE A 1 338 ? -23.854 -4.894 16.267 1.00 98.88 338 PHE A N 1
ATOM 2672 C CA . PHE A 1 338 ? -23.951 -3.508 15.795 1.00 98.88 338 PHE A CA 1
ATOM 2673 C C . PHE A 1 338 ? -24.661 -3.447 14.439 1.00 98.88 338 PHE A C 1
ATOM 2675 O O . PHE A 1 338 ? -25.568 -2.637 14.248 1.00 98.88 338 PHE A O 1
ATOM 2682 N N . MET A 1 339 ? -24.295 -4.337 13.514 1.00 98.69 339 MET A N 1
ATOM 2683 C CA . MET A 1 339 ? -24.913 -4.414 12.189 1.00 98.69 339 MET A CA 1
ATOM 2684 C C . MET A 1 339 ? -26.399 -4.783 12.284 1.00 98.69 339 MET A C 1
ATOM 2686 O O . MET A 1 339 ? -27.227 -4.196 11.584 1.00 98.69 339 MET A O 1
ATOM 2690 N N . GLU A 1 340 ? -26.759 -5.692 13.191 1.00 98.62 340 GLU A N 1
ATOM 2691 C CA . GLU A 1 340 ? -28.150 -6.058 13.472 1.00 98.62 340 GLU A CA 1
ATOM 2692 C C . GLU A 1 340 ? -28.961 -4.881 14.030 1.00 98.62 340 GLU A C 1
ATOM 2694 O O . GLU A 1 340 ? -30.079 -4.629 13.570 1.00 98.62 340 GLU A O 1
ATOM 2699 N N . ARG A 1 341 ? -28.396 -4.109 14.971 1.00 98.44 341 ARG A N 1
ATOM 2700 C CA . ARG A 1 341 ? -29.034 -2.901 15.525 1.00 98.44 341 ARG A CA 1
ATOM 2701 C C . ARG A 1 341 ? -29.196 -1.814 14.461 1.00 98.44 341 ARG A C 1
ATOM 2703 O O . ARG A 1 341 ? -30.245 -1.183 14.408 1.00 98.44 341 ARG A O 1
ATOM 2710 N N . VAL A 1 342 ? -28.232 -1.634 13.555 1.00 98.12 342 VAL A N 1
ATOM 2711 C CA . VAL A 1 342 ? -28.385 -0.714 12.410 1.00 98.12 342 VAL A CA 1
ATOM 2712 C C . VAL A 1 342 ? -29.520 -1.175 11.486 1.00 98.12 342 VAL A C 1
ATOM 2714 O O . VAL A 1 342 ? -30.362 -0.362 11.100 1.00 98.12 342 VAL A O 1
ATOM 2717 N N . GLN A 1 343 ? -29.582 -2.471 11.150 1.00 97.81 343 GLN A N 1
ATOM 2718 C CA . GLN A 1 343 ? -30.610 -3.021 10.257 1.00 97.81 343 GLN A CA 1
ATOM 2719 C C . GLN A 1 343 ? -32.026 -2.933 10.842 1.00 97.81 343 GLN A C 1
ATOM 2721 O O . GLN A 1 343 ? -32.980 -2.726 10.094 1.00 97.81 343 GLN A O 1
ATOM 2726 N N . SER A 1 344 ? -32.160 -3.128 12.155 1.00 97.50 344 SER A N 1
ATOM 2727 C CA . SER A 1 344 ? -33.439 -3.132 12.877 1.00 97.50 344 SER A CA 1
ATOM 2728 C C . SER A 1 344 ? -33.872 -1.759 13.400 1.00 97.50 344 SER A C 1
ATOM 2730 O O . SER A 1 344 ? -34.919 -1.674 14.033 1.00 97.50 344 SER A O 1
ATOM 2732 N N . ASP A 1 345 ? -33.093 -0.705 13.128 1.00 96.06 345 ASP A N 1
ATOM 2733 C CA . ASP A 1 345 ? -33.295 0.643 13.684 1.00 96.06 345 ASP A CA 1
ATOM 2734 C C . ASP A 1 345 ? -33.343 0.651 15.227 1.00 96.06 345 ASP A C 1
ATOM 2736 O O . ASP A 1 345 ? -34.176 1.286 15.874 1.00 96.06 345 ASP A O 1
ATOM 2740 N N . GLY A 1 346 ? -32.455 -0.142 15.828 1.00 97.75 346 GLY A N 1
ATOM 2741 C CA . GLY A 1 346 ? -32.313 -0.279 17.270 1.00 97.75 346 GLY A CA 1
ATOM 2742 C C . GLY A 1 346 ? -31.392 0.772 17.895 1.00 97.75 346 GLY A C 1
ATOM 2743 O O . GLY A 1 346 ? -30.581 1.425 17.233 1.00 97.75 346 GLY A O 1
ATOM 2744 N N . GLN A 1 347 ? -31.461 0.868 19.224 1.00 98.25 347 GLN A N 1
ATOM 2745 C CA . GLN A 1 347 ? -30.522 1.666 20.014 1.00 98.25 347 GLN A CA 1
ATOM 2746 C C . GLN A 1 347 ? -29.136 1.014 20.061 1.00 98.25 347 GLN A C 1
ATOM 2748 O O . GLN A 1 347 ? -28.997 -0.207 19.960 1.00 98.25 347 GLN A O 1
ATOM 2753 N N . TRP A 1 348 ? -28.114 1.832 20.276 1.00 98.75 348 TRP A N 1
ATOM 2754 C CA . TRP A 1 348 ? -26.734 1.426 20.487 1.00 98.75 348 TRP A CA 1
ATOM 2755 C C . TRP A 1 348 ? -26.149 2.159 21.694 1.00 98.75 348 TRP A C 1
ATOM 2757 O O . TRP A 1 348 ? -26.108 3.391 21.745 1.00 98.75 348 TRP A O 1
ATOM 2767 N N . SER A 1 349 ? -25.698 1.386 22.673 1.00 98.75 349 SER A N 1
ATOM 2768 C CA . SER A 1 349 ? -25.081 1.869 23.902 1.00 98.75 349 SER A CA 1
ATOM 2769 C C . SER A 1 349 ? -23.568 2.012 23.751 1.00 98.75 349 SER A C 1
ATOM 2771 O O . SER A 1 349 ? -22.868 1.111 23.279 1.00 98.75 349 SER A O 1
ATOM 2773 N N . LEU A 1 350 ? -23.061 3.163 24.178 1.00 98.75 350 LEU A N 1
ATOM 2774 C CA . LEU A 1 350 ? -21.649 3.488 24.189 1.00 98.75 350 LEU A CA 1
ATOM 2775 C C . LEU A 1 350 ? -21.076 3.377 25.599 1.00 98.75 350 LEU A C 1
ATOM 2777 O O . LEU A 1 350 ? -21.597 3.973 26.547 1.00 98.75 350 LEU A O 1
ATOM 2781 N N . PHE A 1 351 ? -19.970 2.655 25.725 1.00 98.56 351 PHE A N 1
ATOM 2782 C CA . PHE A 1 351 ? -19.355 2.306 26.997 1.00 98.56 351 PHE A CA 1
ATOM 2783 C C . PHE A 1 351 ? -17.909 2.791 27.093 1.00 98.56 351 PHE A C 1
ATOM 2785 O O . PHE A 1 351 ? -17.188 2.897 26.100 1.00 98.56 351 PHE A O 1
ATOM 2792 N N . CYS A 1 352 ? -17.465 3.039 28.325 1.00 97.94 352 CYS A N 1
ATOM 2793 C CA . CYS A 1 352 ? -16.044 3.086 28.643 1.00 97.94 352 CYS A CA 1
ATOM 2794 C C . CYS A 1 352 ? -15.574 1.681 29.051 1.00 97.94 352 CYS A C 1
ATOM 2796 O O . CYS A 1 352 ? -16.194 1.091 29.940 1.00 97.94 352 CYS A O 1
ATOM 2798 N N . PRO A 1 353 ? -14.461 1.163 28.502 1.00 96.94 353 PRO A N 1
ATOM 2799 C CA . PRO A 1 353 ? -13.975 -0.181 28.828 1.00 96.94 353 PRO A CA 1
ATOM 2800 C C . PRO A 1 353 ? -13.630 -0.367 30.315 1.00 96.94 353 PRO A C 1
ATOM 2802 O O . PRO A 1 353 ? -13.782 -1.460 30.843 1.00 96.94 353 PRO A O 1
ATOM 2805 N N . ASN A 1 354 ? -13.247 0.697 31.031 1.00 95.00 354 ASN A N 1
ATOM 2806 C CA . ASN A 1 354 ? -13.028 0.639 32.483 1.00 95.00 354 ASN A CA 1
ATOM 2807 C C . ASN A 1 354 ? -14.329 0.424 33.300 1.00 95.00 354 ASN A C 1
ATOM 2809 O O . ASN A 1 354 ? -14.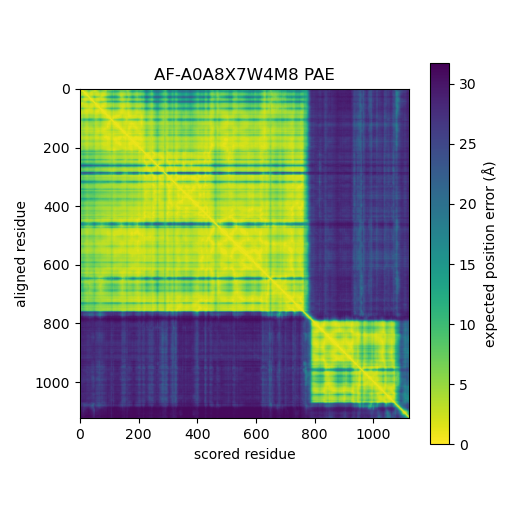277 -0.058 34.428 1.00 95.00 354 ASN A O 1
ATOM 2813 N N . GLU A 1 355 ? -15.497 0.786 32.759 1.00 95.00 355 GLU A N 1
ATOM 2814 C CA . GLU A 1 355 ? -16.812 0.617 33.413 1.00 95.00 355 GLU A CA 1
ATOM 2815 C C . GLU A 1 355 ? -17.540 -0.651 32.920 1.00 95.00 355 GLU A C 1
ATOM 2817 O O . GLU A 1 355 ? -18.289 -1.276 33.675 1.00 95.00 355 GLU A O 1
ATOM 2822 N N . ALA A 1 356 ? -17.266 -1.054 31.675 1.00 96.94 356 ALA A N 1
ATOM 2823 C CA . ALA A 1 356 ? -17.791 -2.237 30.996 1.00 96.94 356 ALA A CA 1
ATOM 2824 C C . ALA A 1 356 ? -16.642 -3.132 30.465 1.00 96.94 356 ALA A C 1
ATOM 2826 O O . ALA A 1 356 ? -16.440 -3.228 29.249 1.00 96.94 356 ALA A O 1
ATOM 2827 N N . PRO A 1 357 ? -15.840 -3.750 31.355 1.00 96.88 357 PRO A N 1
ATOM 2828 C CA . PRO A 1 357 ? -14.668 -4.530 30.960 1.00 96.88 357 PRO A CA 1
ATOM 2829 C C . PRO A 1 357 ? -15.041 -5.840 30.250 1.00 96.88 357 PRO A C 1
ATOM 2831 O O . PRO A 1 357 ? -16.142 -6.358 30.392 1.00 96.88 357 PRO A O 1
ATOM 2834 N N . GLY A 1 358 ? -14.102 -6.411 29.494 1.00 96.75 358 GLY A N 1
ATOM 2835 C CA . GLY A 1 358 ? -14.255 -7.732 28.868 1.00 96.75 358 GLY A CA 1
ATOM 2836 C C . GLY A 1 358 ? -15.008 -7.758 27.531 1.00 96.75 358 GLY A C 1
ATOM 2837 O O . GLY A 1 358 ? -14.946 -8.766 26.832 1.00 96.75 358 GLY A O 1
ATOM 2838 N N . LEU A 1 359 ? -15.643 -6.657 27.103 1.00 98.12 359 LEU A N 1
ATOM 2839 C CA . LEU A 1 359 ? -16.298 -6.571 25.783 1.00 98.12 359 LEU A CA 1
ATOM 2840 C C . LEU A 1 359 ? -15.324 -6.832 24.617 1.00 98.12 359 LEU A C 1
ATOM 2842 O O . LEU A 1 359 ? -15.679 -7.485 23.637 1.00 98.12 359 LEU A O 1
ATOM 2846 N N . ALA A 1 360 ? -14.074 -6.378 24.736 1.00 96.94 360 ALA A N 1
ATOM 2847 C CA . ALA A 1 360 ? -13.026 -6.624 23.742 1.00 96.94 360 ALA A CA 1
ATOM 2848 C C . ALA A 1 360 ? -12.438 -8.052 23.797 1.00 96.94 360 ALA A C 1
ATOM 2850 O O . ALA A 1 360 ? -11.700 -8.446 22.895 1.00 96.94 360 ALA A O 1
ATOM 2851 N N . ASP A 1 361 ? -12.744 -8.819 24.847 1.00 97.88 361 ASP A N 1
ATOM 2852 C CA . ASP A 1 361 ? -12.187 -10.153 25.110 1.00 97.88 361 ASP A CA 1
ATOM 2853 C C . ASP A 1 361 ? -13.175 -11.288 24.801 1.00 97.88 361 ASP A C 1
ATOM 2855 O O . ASP A 1 361 ? -12.839 -12.460 24.957 1.00 97.88 361 ASP A O 1
ATOM 2859 N N . CYS A 1 362 ? -14.369 -10.965 24.305 1.00 98.12 362 CYS A N 1
ATOM 2860 C CA . CYS A 1 362 ? -15.386 -11.920 23.863 1.00 98.12 362 CYS A CA 1
ATOM 2861 C C . CYS A 1 362 ? -15.963 -11.523 22.496 1.00 98.12 362 CYS A C 1
ATOM 2863 O O . CYS A 1 362 ? -15.782 -10.393 22.039 1.00 98.12 362 CYS A O 1
ATOM 2865 N N . TRP A 1 363 ? -16.640 -12.455 21.826 1.00 98.56 363 TRP A N 1
ATOM 2866 C CA . TRP A 1 363 ? -17.222 -12.277 20.491 1.00 98.56 363 TRP A CA 1
ATOM 2867 C C . TRP A 1 363 ? -18.496 -13.128 20.339 1.00 98.56 363 TRP A C 1
ATOM 2869 O O . TRP A 1 363 ? -18.767 -14.003 21.165 1.00 98.56 363 TRP A O 1
ATOM 2879 N N . GLY A 1 364 ? -19.297 -12.855 19.308 1.00 97.88 364 GLY A N 1
ATOM 2880 C CA . GLY A 1 364 ? -20.562 -13.544 19.036 1.00 97.88 364 GLY A CA 1
ATOM 2881 C C . GLY A 1 364 ? -21.539 -13.505 20.217 1.00 97.88 364 GLY A C 1
ATOM 2882 O O . GLY A 1 364 ? -21.682 -12.485 20.890 1.00 97.88 364 GLY A O 1
ATOM 2883 N N . ALA A 1 365 ? -22.166 -14.644 20.517 1.00 98.19 365 ALA A N 1
ATOM 2884 C CA . ALA A 1 365 ? -23.189 -14.745 21.561 1.00 98.19 365 ALA A CA 1
ATOM 2885 C C . ALA A 1 365 ? -22.691 -14.342 22.965 1.00 98.19 365 ALA A C 1
ATOM 2887 O O . ALA A 1 365 ? -23.458 -13.804 23.767 1.00 98.19 365 ALA A O 1
ATOM 2888 N N . ASP A 1 366 ? -21.409 -14.570 23.278 1.00 98.56 366 ASP A N 1
ATOM 2889 C CA . ASP A 1 366 ? -20.835 -14.152 24.561 1.00 98.56 366 ASP A CA 1
ATOM 2890 C C . ASP A 1 366 ? -20.721 -12.630 24.663 1.00 98.56 366 ASP A C 1
ATOM 2892 O O . ASP A 1 366 ? -21.050 -12.060 25.707 1.00 98.56 366 ASP A O 1
ATOM 2896 N N . PHE A 1 367 ? -20.332 -11.974 23.565 1.00 98.75 367 PHE A N 1
ATOM 2897 C CA . PHE A 1 367 ? -20.333 -10.518 23.471 1.00 98.75 367 PHE A CA 1
ATOM 2898 C C . PHE A 1 367 ? -21.750 -9.957 23.590 1.00 98.75 367 PHE A C 1
ATOM 2900 O O . PHE A 1 367 ? -21.977 -9.061 24.396 1.00 98.75 367 PHE A O 1
ATOM 2907 N N . GLU A 1 368 ? -22.715 -10.504 22.848 1.00 98.56 368 GLU A N 1
ATOM 2908 C CA . GLU A 1 368 ? -24.110 -10.048 22.875 1.00 98.56 368 GLU A CA 1
ATOM 2909 C C . GLU A 1 368 ? -24.718 -10.117 24.279 1.00 98.56 368 GLU A C 1
ATOM 2911 O O . GLU A 1 368 ? -25.366 -9.168 24.735 1.00 98.56 368 GLU A O 1
ATOM 2916 N N . ARG A 1 369 ? -24.468 -11.223 24.989 1.00 98.62 369 ARG A N 1
ATOM 2917 C CA . ARG A 1 369 ? -24.915 -11.424 26.368 1.00 98.62 369 ARG A CA 1
ATOM 2918 C C . ARG A 1 369 ? -24.291 -10.403 27.317 1.00 98.62 369 ARG A C 1
ATOM 2920 O O . ARG A 1 369 ? -25.021 -9.779 28.086 1.00 98.62 369 ARG A O 1
ATOM 2927 N N . LEU A 1 370 ? -22.969 -10.224 27.262 1.00 98.75 370 LEU A N 1
ATOM 2928 C CA . LEU A 1 370 ? -22.253 -9.295 28.141 1.00 98.75 370 LEU A CA 1
ATOM 2929 C C . LEU A 1 370 ? -22.631 -7.834 27.855 1.00 98.75 370 LEU A C 1
ATOM 2931 O O . LEU A 1 370 ? -22.880 -7.059 28.777 1.00 98.75 370 LEU A O 1
ATOM 2935 N N . TYR A 1 371 ? -22.734 -7.472 26.578 1.00 98.75 371 TYR A N 1
ATOM 2936 C CA . TYR A 1 371 ? -23.165 -6.154 26.130 1.00 98.75 371 TYR A CA 1
ATOM 2937 C C . TYR A 1 371 ? -24.574 -5.832 26.639 1.00 98.75 371 TYR A C 1
ATOM 2939 O O . TYR A 1 371 ? -24.772 -4.817 27.304 1.00 98.75 371 TYR A O 1
ATOM 2947 N N . SER A 1 372 ? -25.533 -6.739 26.422 1.00 98.25 372 SER A N 1
ATOM 2948 C CA . SER A 1 372 ? -26.922 -6.564 26.872 1.00 98.25 372 SER A CA 1
ATOM 2949 C C . SER A 1 372 ? -27.037 -6.513 28.397 1.00 98.25 372 SER A C 1
ATOM 2951 O O . SER A 1 372 ? -27.849 -5.764 28.938 1.00 98.25 372 SER A O 1
ATOM 2953 N N . GLN A 1 373 ? -26.207 -7.276 29.117 1.00 98.56 373 GLN A N 1
ATOM 2954 C CA . GLN A 1 373 ? -26.116 -7.177 30.572 1.00 98.56 373 GLN A CA 1
ATOM 2955 C C . GLN A 1 373 ? -25.711 -5.759 31.004 1.00 98.56 373 GLN A C 1
ATOM 2957 O O . GLN A 1 373 ? -26.360 -5.186 31.876 1.00 98.56 373 GLN A O 1
ATOM 2962 N N . TYR A 1 374 ? -24.692 -5.162 30.381 1.00 98.69 374 TYR A N 1
ATOM 2963 C CA . TYR A 1 374 ? -24.265 -3.797 30.703 1.00 98.69 374 TYR A CA 1
ATOM 2964 C C . TYR A 1 374 ? -25.268 -2.716 30.286 1.00 98.69 374 TYR A C 1
ATOM 2966 O O . TYR A 1 374 ? -25.367 -1.699 30.978 1.00 98.69 374 TYR A O 1
ATOM 2974 N N . GLU A 1 375 ? -26.046 -2.937 29.221 1.00 98.25 375 GLU A N 1
ATOM 2975 C CA . GLU A 1 375 ? -27.202 -2.087 28.904 1.00 98.25 375 GLU A CA 1
ATOM 2976 C C . GLU A 1 375 ? -28.228 -2.119 30.052 1.00 98.25 375 GLU A C 1
ATOM 2978 O O . GLU A 1 375 ? -28.624 -1.067 30.553 1.00 98.25 375 GLU A O 1
ATOM 2983 N N . ASN A 1 376 ? -28.590 -3.314 30.535 1.00 97.75 376 ASN A N 1
ATOM 2984 C CA . ASN A 1 376 ? -29.567 -3.495 31.617 1.00 97.75 376 ASN A CA 1
ATOM 2985 C C . ASN A 1 376 ? -29.084 -2.965 32.977 1.00 97.75 376 ASN A C 1
ATOM 2987 O O . ASN A 1 376 ? -29.883 -2.487 33.778 1.00 97.75 376 ASN A O 1
ATOM 2991 N N . GLU A 1 377 ? -27.779 -3.034 33.242 1.00 98.00 377 GLU A N 1
ATOM 2992 C CA . GLU A 1 377 ? -27.153 -2.469 34.444 1.00 98.00 377 GLU A CA 1
ATOM 2993 C C . GLU A 1 377 ? -27.027 -0.934 34.392 1.00 98.00 377 GLU A C 1
ATOM 2995 O O . GLU A 1 377 ? -26.590 -0.325 35.369 1.00 98.00 377 GLU A O 1
ATOM 3000 N N . GLY A 1 378 ? -27.383 -0.291 33.272 1.00 96.50 378 GLY A N 1
ATOM 3001 C CA . GLY A 1 378 ? -27.311 1.164 33.122 1.00 96.50 378 GLY A CA 1
ATOM 3002 C C . GLY A 1 378 ? -25.881 1.708 33.052 1.00 96.50 378 GLY A C 1
ATOM 3003 O O . GLY A 1 378 ? -25.643 2.857 33.415 1.00 96.50 378 GLY A O 1
ATOM 3004 N N . LYS A 1 379 ? -24.916 0.899 32.591 1.00 96.81 379 LYS A N 1
ATOM 3005 C CA . LYS A 1 379 ? -23.492 1.284 32.497 1.00 96.81 379 LYS A CA 1
ATOM 3006 C C . LYS A 1 379 ? -23.145 2.124 31.267 1.00 96.81 379 LYS A C 1
ATOM 3008 O O . LYS A 1 379 ? -22.002 2.553 31.119 1.00 96.81 379 LYS A O 1
ATOM 3013 N N . ALA A 1 380 ? -24.094 2.328 30.358 1.00 96.94 380 ALA A N 1
ATOM 3014 C CA . ALA A 1 380 ? -23.866 3.099 29.145 1.00 96.94 380 ALA A CA 1
ATOM 3015 C C . ALA A 1 380 ? -23.578 4.566 29.494 1.00 96.94 380 ALA A C 1
ATOM 3017 O O . ALA A 1 380 ? -24.371 5.220 30.168 1.00 96.94 380 ALA A O 1
ATOM 3018 N N . LYS A 1 381 ? -22.470 5.115 28.983 1.00 96.19 381 LYS A N 1
ATOM 3019 C CA . LYS A 1 381 ? -22.185 6.555 29.092 1.00 96.19 381 LYS A CA 1
ATOM 3020 C C . LYS A 1 381 ? -23.118 7.379 28.214 1.00 96.19 381 LYS A C 1
ATOM 3022 O O . LYS A 1 381 ? -23.435 8.521 28.538 1.00 96.19 381 LYS A O 1
ATOM 3027 N N . LYS A 1 382 ? -23.517 6.813 27.076 1.00 97.38 382 LYS A N 1
ATOM 3028 C CA . LYS A 1 382 ? -24.412 7.439 26.106 1.00 97.38 382 LYS A CA 1
ATOM 3029 C C . LYS A 1 382 ? -25.151 6.354 25.337 1.00 97.38 382 LYS A C 1
ATOM 3031 O O . LYS A 1 382 ? -24.543 5.361 24.960 1.00 97.38 382 LYS A O 1
ATOM 3036 N N . VAL A 1 383 ? -26.432 6.567 25.067 1.00 98.12 383 VAL A N 1
ATOM 3037 C CA . VAL A 1 383 ? -27.222 5.725 24.160 1.00 98.12 383 VAL A CA 1
ATOM 3038 C C . VAL A 1 383 ? -27.565 6.565 22.934 1.00 98.12 383 VAL A C 1
ATOM 3040 O O . VAL A 1 383 ? -27.951 7.727 23.068 1.00 98.12 383 VAL A O 1
ATOM 3043 N N . VAL A 1 384 ? -27.354 6.012 21.743 1.00 98.25 384 VAL A N 1
ATOM 3044 C CA . VAL A 1 384 ? -27.630 6.654 20.450 1.00 98.25 384 VAL A CA 1
ATOM 3045 C C . VAL A 1 384 ? -28.434 5.713 19.566 1.00 98.25 384 VAL A C 1
ATOM 3047 O O . VAL A 1 384 ? -28.429 4.506 19.782 1.00 98.25 384 VAL A O 1
ATOM 3050 N N . GLN A 1 385 ? -29.057 6.234 18.512 1.00 98.25 385 GLN A N 1
ATOM 3051 C CA . GLN A 1 385 ? -29.572 5.354 17.466 1.00 98.25 385 GLN A CA 1
ATOM 3052 C C . GLN A 1 385 ? -28.409 4.694 16.726 1.00 98.25 385 GLN A C 1
ATOM 3054 O O . GLN A 1 385 ? -27.461 5.380 16.335 1.00 98.25 385 GLN A O 1
ATOM 3059 N N . ALA A 1 386 ? -28.474 3.384 16.481 1.00 98.31 386 ALA A N 1
ATOM 3060 C CA . ALA A 1 386 ? -27.405 2.683 15.769 1.00 98.31 386 ALA A CA 1
ATOM 3061 C C . ALA A 1 386 ? -27.173 3.286 14.371 1.00 98.31 386 ALA A C 1
ATOM 3063 O O . ALA A 1 386 ? -26.032 3.488 13.951 1.00 98.31 386 ALA A O 1
ATOM 3064 N N . GLN A 1 387 ? -28.256 3.673 13.684 1.00 97.38 387 GLN A N 1
ATOM 3065 C CA . GLN A 1 387 ? -28.187 4.339 12.381 1.00 97.38 387 GLN A CA 1
ATOM 3066 C C . GLN A 1 387 ? -27.508 5.714 12.438 1.00 97.38 387 GLN A C 1
ATOM 3068 O O . GLN A 1 387 ? -26.857 6.108 11.474 1.00 97.38 387 GLN A O 1
ATOM 3073 N N . GLN A 1 388 ? -27.588 6.434 13.562 1.00 98.06 388 GLN A N 1
ATOM 3074 C CA . GLN A 1 388 ? -26.879 7.705 13.717 1.00 98.06 388 GLN A CA 1
ATOM 3075 C C . GLN A 1 388 ? -25.364 7.493 13.634 1.00 98.06 388 GLN A C 1
ATOM 3077 O O . GLN A 1 388 ? -24.691 8.171 12.863 1.00 98.06 388 GLN A O 1
ATOM 3082 N N . LEU A 1 389 ? -24.831 6.524 14.387 1.00 98.44 389 LEU A N 1
ATOM 3083 C CA . LEU A 1 389 ? -23.411 6.180 14.310 1.00 98.44 389 LEU A CA 1
ATOM 3084 C C . LEU A 1 389 ? -23.048 5.637 12.920 1.00 98.44 389 LEU A C 1
ATOM 3086 O O . LEU A 1 389 ? -22.003 5.981 12.376 1.00 98.44 389 LEU A O 1
ATOM 3090 N N . TRP A 1 390 ? -23.933 4.843 12.313 1.00 98.50 390 TRP A N 1
ATOM 3091 C CA . TRP A 1 390 ? -23.754 4.352 10.947 1.00 98.50 390 TRP A CA 1
ATOM 3092 C C . TRP A 1 390 ? -23.554 5.484 9.931 1.00 98.50 390 TRP A C 1
ATOM 3094 O O . TRP A 1 390 ? -22.614 5.435 9.140 1.00 98.50 390 TRP A O 1
ATOM 3104 N N . TYR A 1 391 ? -24.382 6.531 9.96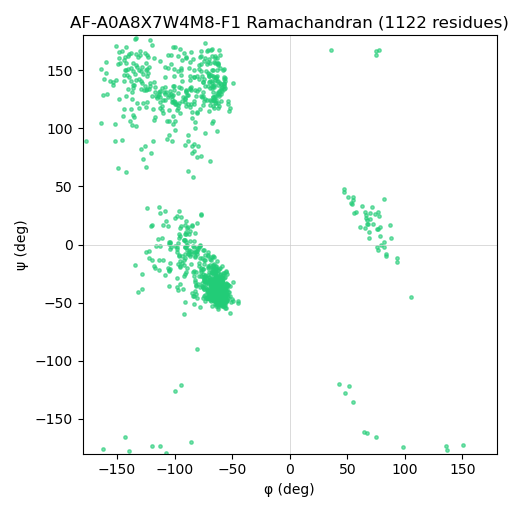6 1.00 97.81 391 TYR A N 1
ATOM 3105 C CA . TYR A 1 391 ? -24.240 7.665 9.050 1.00 97.81 391 TYR A CA 1
ATOM 3106 C C . TYR A 1 391 ? -22.933 8.439 9.251 1.00 97.81 391 TYR A C 1
ATOM 3108 O O . TYR A 1 391 ? -22.342 8.881 8.264 1.00 97.81 391 TYR A O 1
ATOM 3116 N N . GLU A 1 392 ? -22.423 8.544 10.478 1.00 98.25 392 GLU A N 1
ATOM 3117 C CA . GLU A 1 392 ? -21.106 9.149 10.727 1.00 98.25 392 GLU A CA 1
ATOM 3118 C C . GLU A 1 392 ? -19.959 8.301 10.165 1.00 98.25 392 GLU A C 1
ATOM 3120 O O . GLU A 1 392 ? -19.023 8.839 9.566 1.00 98.25 392 GLU A O 1
ATOM 3125 N N . ILE A 1 393 ? -20.058 6.969 10.264 1.00 98.50 393 ILE A N 1
ATOM 3126 C CA . ILE A 1 393 ? -19.100 6.045 9.637 1.00 98.50 393 ILE A CA 1
ATOM 3127 C C . ILE A 1 393 ? -19.071 6.275 8.122 1.00 98.50 393 ILE A C 1
ATOM 3129 O O . ILE A 1 393 ? -17.999 6.462 7.543 1.00 98.50 393 ILE A O 1
ATOM 3133 N N . LEU A 1 394 ? -20.242 6.312 7.477 1.00 97.62 394 LEU A N 1
ATOM 3134 C CA . LEU A 1 394 ? -20.341 6.541 6.033 1.00 97.62 394 LEU A CA 1
ATOM 3135 C C . LEU A 1 394 ? -19.830 7.926 5.628 1.00 97.62 394 LEU A C 1
ATOM 3137 O O . LEU A 1 394 ? -19.169 8.053 4.600 1.00 97.62 394 LEU A O 1
ATOM 3141 N N . THR A 1 395 ? -20.111 8.954 6.429 1.00 96.38 395 THR A N 1
ATOM 3142 C CA . THR A 1 395 ? -19.632 10.322 6.188 1.00 96.38 395 THR A CA 1
ATOM 3143 C C . THR A 1 395 ? -18.107 10.365 6.200 1.00 96.38 395 THR A C 1
ATOM 3145 O O . THR A 1 395 ? -17.495 10.853 5.250 1.00 96.38 395 THR A O 1
ATOM 3148 N N . SER A 1 396 ? -17.477 9.773 7.221 1.00 95.88 396 SER A N 1
ATOM 3149 C CA . SER A 1 396 ? -16.014 9.681 7.305 1.00 95.88 396 SER A CA 1
ATOM 3150 C C . SER A 1 396 ? -15.417 8.927 6.108 1.00 95.88 396 SER A C 1
ATOM 3152 O O . SER A 1 396 ? -14.437 9.387 5.513 1.00 95.88 396 SER A O 1
ATOM 3154 N N . GLN A 1 397 ? -16.055 7.833 5.670 1.00 96.12 397 GLN A N 1
ATOM 3155 C CA . GLN A 1 397 ? -15.620 7.059 4.500 1.00 96.12 397 GLN A CA 1
ATOM 3156 C C . GLN A 1 397 ? -15.711 7.853 3.201 1.00 96.12 397 GLN A C 1
ATOM 3158 O O . GLN A 1 397 ? -14.782 7.802 2.397 1.00 96.12 397 GLN A O 1
ATOM 3163 N N . VAL A 1 398 ? -16.797 8.597 2.988 1.00 93.50 398 VAL A N 1
ATOM 3164 C CA . VAL A 1 398 ? -16.962 9.441 1.797 1.00 93.50 398 VAL A CA 1
ATOM 3165 C C . VAL A 1 398 ? -15.914 10.556 1.760 1.00 93.50 398 VAL A C 1
ATOM 3167 O O . VAL A 1 398 ? -15.375 10.839 0.693 1.00 93.50 398 VAL A O 1
ATOM 3170 N N . GLU A 1 399 ? -15.594 11.161 2.906 1.00 92.00 399 GLU A N 1
ATOM 3171 C CA . GLU A 1 399 ? -14.633 12.267 2.987 1.00 92.00 399 GLU A CA 1
ATOM 3172 C C . GLU A 1 399 ? -13.166 11.819 2.932 1.00 92.00 399 GLU A C 1
ATOM 3174 O O . GLU A 1 399 ? -12.325 12.523 2.372 1.00 92.00 399 GLU A O 1
ATOM 3179 N N . THR A 1 400 ? -12.836 10.673 3.536 1.00 93.12 400 THR A N 1
ATOM 3180 C CA . THR A 1 400 ? -11.437 10.275 3.794 1.00 93.12 400 THR A CA 1
ATOM 3181 C C . THR A 1 400 ? -11.032 8.938 3.171 1.00 93.12 400 THR A C 1
ATOM 3183 O O . THR A 1 400 ? -9.845 8.609 3.146 1.00 93.12 400 THR A O 1
ATOM 3186 N N . GLY A 1 401 ? -11.995 8.153 2.680 1.00 94.38 401 GLY A N 1
ATOM 3187 C CA . GLY A 1 401 ? -11.801 6.773 2.223 1.00 94.38 401 GLY A CA 1
ATOM 3188 C C . GLY A 1 401 ? -11.730 5.728 3.348 1.00 94.38 401 GLY A C 1
ATOM 3189 O O . GLY A 1 401 ? -11.562 4.543 3.060 1.00 94.38 401 GLY A O 1
ATOM 3190 N N . THR A 1 402 ? -11.836 6.157 4.611 1.00 96.06 402 THR A N 1
ATOM 3191 C CA . THR A 1 402 ? -11.682 5.367 5.851 1.00 96.06 402 THR A CA 1
ATOM 3192 C C . THR A 1 402 ? -12.747 5.802 6.882 1.00 96.06 402 THR A C 1
ATOM 3194 O O . THR A 1 402 ? -13.331 6.861 6.690 1.00 96.06 402 THR A O 1
ATOM 3197 N N . PRO A 1 403 ? -13.048 5.054 7.957 1.00 98.12 403 PRO A N 1
ATOM 3198 C CA . PRO A 1 403 ? -12.330 3.892 8.465 1.00 98.12 403 PRO A CA 1
ATOM 3199 C C . PRO A 1 403 ? -12.531 2.623 7.634 1.00 98.12 403 PRO A C 1
ATOM 3201 O O . PRO A 1 403 ? -13.521 2.478 6.910 1.00 98.12 403 PRO A O 1
ATOM 3204 N N . TYR A 1 404 ? -11.583 1.698 7.774 1.00 98.69 404 TYR A N 1
ATOM 3205 C CA . TYR A 1 404 ? -11.699 0.324 7.289 1.00 98.69 404 TYR A CA 1
ATOM 3206 C C . TYR A 1 404 ? -12.865 -0.396 7.981 1.00 98.69 404 TYR A C 1
ATOM 3208 O O . TYR A 1 404 ? -13.212 -0.063 9.116 1.00 98.69 404 TYR A O 1
ATOM 3216 N N . MET A 1 405 ? -13.437 -1.411 7.332 1.00 98.50 405 MET A N 1
ATOM 3217 C CA . MET A 1 405 ? -14.560 -2.192 7.864 1.00 98.50 405 MET A CA 1
ATOM 3218 C C . MET A 1 405 ? -14.152 -3.648 8.052 1.00 98.50 405 MET A C 1
ATOM 3220 O O . MET A 1 405 ? -13.966 -4.365 7.066 1.00 98.50 405 MET A O 1
ATOM 3224 N N . LEU A 1 406 ? -14.025 -4.090 9.302 1.00 98.75 406 LEU A N 1
ATOM 3225 C CA . LEU A 1 406 ? -13.716 -5.475 9.638 1.00 98.75 406 LEU A CA 1
ATOM 3226 C C . LEU A 1 406 ? -14.763 -6.025 10.601 1.00 98.75 406 LEU A C 1
ATOM 3228 O O . LEU A 1 406 ? -15.150 -5.356 11.555 1.00 98.75 406 LEU A O 1
ATOM 3232 N N . PHE A 1 407 ? -15.211 -7.250 10.353 1.00 98.81 407 PHE A N 1
ATOM 3233 C CA . PHE A 1 407 ? -16.285 -7.890 11.103 1.00 98.81 407 PHE A CA 1
ATOM 3234 C C . PHE A 1 407 ? -15.691 -8.839 12.145 1.00 98.81 407 PHE A C 1
ATOM 3236 O O . PHE A 1 407 ? -15.319 -9.973 11.830 1.00 98.81 407 PHE A O 1
ATOM 3243 N N . LYS A 1 408 ? -15.603 -8.358 13.390 1.00 98.75 408 LYS A N 1
ATOM 3244 C CA . LYS A 1 408 ? -14.993 -9.027 14.552 1.00 98.75 408 LYS A CA 1
ATOM 3245 C C . LYS A 1 408 ? -15.409 -10.486 14.666 1.00 98.75 408 LYS A C 1
ATOM 3247 O O . LYS A 1 408 ? -14.557 -11.364 14.819 1.00 98.75 408 LYS A O 1
ATOM 3252 N N . ASP A 1 409 ? -16.705 -10.742 14.570 1.00 98.75 409 ASP A N 1
ATOM 3253 C CA . ASP A 1 409 ? -17.253 -12.075 14.788 1.00 98.75 409 ASP A CA 1
ATOM 3254 C C . ASP A 1 409 ? -16.950 -13.001 13.610 1.00 98.75 409 ASP A C 1
ATOM 3256 O O . ASP A 1 409 ? -16.577 -14.151 13.816 1.00 98.75 409 ASP A O 1
ATOM 3260 N N . SER A 1 410 ? -16.992 -12.503 12.370 1.00 98.69 410 SER A N 1
ATOM 3261 C CA . SER A 1 410 ? -16.545 -13.273 11.199 1.00 98.69 410 SER A CA 1
ATOM 3262 C C . SER A 1 410 ? -15.051 -13.599 11.248 1.00 98.69 410 SER A C 1
ATOM 3264 O O . SER A 1 410 ? -14.655 -14.690 10.832 1.00 98.69 410 SER A O 1
ATOM 3266 N N . CYS A 1 411 ? -14.225 -12.684 11.762 1.00 98.81 411 CYS A N 1
ATOM 3267 C CA . CYS A 1 411 ? -12.795 -12.897 11.969 1.00 98.81 411 CYS A CA 1
ATOM 3268 C C . CYS A 1 411 ? -12.529 -13.990 13.010 1.00 98.81 411 CYS A C 1
ATOM 3270 O O . CYS A 1 411 ? -11.796 -14.933 12.721 1.00 98.81 411 CYS A O 1
ATOM 3272 N N . ASN A 1 412 ? -13.156 -13.896 14.185 1.00 98.81 412 ASN A N 1
ATOM 3273 C CA . ASN A 1 412 ? -12.944 -14.834 15.288 1.00 98.81 412 ASN A CA 1
ATOM 3274 C C . ASN A 1 412 ? -13.543 -16.220 15.012 1.00 98.81 412 ASN A C 1
ATOM 3276 O O . ASN A 1 412 ? -12.853 -17.224 15.164 1.00 98.81 412 ASN A O 1
ATOM 3280 N N . ARG A 1 413 ? -14.786 -16.279 14.513 1.00 98.62 413 ARG A N 1
ATOM 3281 C CA . ARG A 1 413 ? -15.511 -17.528 14.209 1.00 98.62 413 ARG A CA 1
ATOM 3282 C C . ARG A 1 413 ? -14.815 -18.399 13.168 1.00 98.62 413 ARG A C 1
ATOM 3284 O O . ARG A 1 413 ? -15.046 -19.602 13.116 1.00 98.62 413 ARG A O 1
ATOM 3291 N N . LYS A 1 414 ? -14.014 -17.780 12.297 1.00 98.56 414 LYS A N 1
ATOM 3292 C CA . LYS A 1 414 ? -13.407 -18.425 11.125 1.00 98.56 414 LYS A CA 1
ATOM 3293 C C . LYS A 1 414 ? -11.890 -18.289 11.110 1.00 98.56 414 LYS A C 1
ATOM 3295 O O . LYS A 1 414 ? -11.296 -18.141 10.040 1.00 98.56 414 LYS A O 1
ATOM 3300 N N . SER A 1 415 ? -11.283 -18.249 12.292 1.00 98.62 415 SER A N 1
ATOM 3301 C CA . SER A 1 415 ? -9.834 -18.271 12.455 1.00 98.62 415 SER A CA 1
ATOM 3302 C C . SER A 1 415 ? -9.392 -19.615 13.013 1.00 98.62 415 SER A C 1
ATOM 3304 O O . SER A 1 415 ? -9.946 -20.121 13.991 1.00 98.62 415 SER A O 1
ATOM 3306 N N . ASN A 1 416 ? -8.324 -20.168 12.443 1.00 98.81 416 ASN A N 1
ATOM 3307 C CA . ASN A 1 416 ? -7.673 -21.341 13.014 1.00 98.81 416 ASN A CA 1
ATOM 3308 C C . ASN A 1 416 ? -6.966 -21.040 14.356 1.00 98.81 416 ASN A C 1
ATOM 3310 O O . ASN A 1 416 ? -6.625 -21.953 15.100 1.00 98.81 416 ASN A O 1
ATOM 3314 N N . GLN A 1 417 ? -6.785 -19.764 14.701 1.00 98.62 417 GLN A N 1
ATOM 3315 C CA . GLN A 1 417 ? -6.217 -19.333 15.979 1.00 98.62 417 GLN A CA 1
ATOM 3316 C C . GLN A 1 417 ? -7.272 -19.103 17.076 1.00 98.62 417 GLN A C 1
ATOM 3318 O O . GLN A 1 417 ? -6.937 -18.616 18.152 1.00 98.62 417 GLN A O 1
ATOM 3323 N N . GLN A 1 418 ? -8.543 -19.467 16.857 1.00 96.25 418 GLN A N 1
ATOM 3324 C CA . GLN A 1 418 ? -9.616 -19.224 17.838 1.00 96.25 418 GLN A CA 1
ATOM 3325 C C . GLN A 1 418 ? -9.388 -19.885 19.214 1.00 96.25 418 GLN A C 1
ATOM 3327 O O . GLN A 1 418 ? -10.014 -19.499 20.196 1.00 96.25 418 GLN A O 1
ATOM 3332 N N . ASN A 1 419 ? -8.501 -20.882 19.309 1.00 98.00 419 ASN A N 1
ATOM 3333 C CA . ASN A 1 419 ? -8.128 -21.526 20.571 1.00 98.00 419 ASN A CA 1
ATOM 3334 C C . ASN A 1 419 ? -7.204 -20.672 21.456 1.00 98.00 419 ASN A C 1
ATOM 3336 O O . ASN A 1 419 ? -7.018 -21.019 22.619 1.00 98.00 419 ASN A O 1
ATOM 3340 N N . LEU A 1 420 ? -6.614 -19.597 20.924 1.00 98.31 420 LEU A N 1
ATOM 3341 C CA . LEU A 1 420 ? -5.692 -18.722 21.659 1.00 98.31 420 LEU A CA 1
ATOM 3342 C C . LEU A 1 420 ? -6.421 -17.664 22.496 1.00 98.31 420 LEU A C 1
ATOM 3344 O O . LEU A 1 420 ? -5.899 -17.210 23.511 1.00 98.31 420 LEU A O 1
ATOM 3348 N N . GLY A 1 421 ? -7.627 -17.286 22.071 1.00 97.69 421 GLY A N 1
ATOM 3349 C CA . GLY A 1 421 ? -8.422 -16.210 22.650 1.00 97.69 421 GLY A CA 1
ATOM 3350 C C . GLY A 1 421 ? -9.042 -15.325 21.570 1.00 97.69 421 GLY A C 1
ATOM 3351 O O . GLY A 1 421 ? -8.951 -15.611 20.375 1.00 97.69 421 GLY A O 1
ATOM 3352 N N . THR A 1 422 ? -9.679 -14.237 21.996 1.00 98.62 422 THR A N 1
ATOM 3353 C CA . THR A 1 422 ? -10.326 -13.286 21.084 1.00 98.62 422 THR A CA 1
ATOM 3354 C C . THR A 1 422 ? -9.284 -12.465 20.325 1.00 98.62 422 THR A C 1
ATOM 3356 O O . THR A 1 422 ? -8.453 -11.777 20.917 1.00 98.62 422 THR A O 1
ATOM 3359 N N . ILE A 1 423 ? -9.359 -12.501 18.998 1.00 98.75 423 ILE A N 1
ATOM 3360 C CA . ILE A 1 423 ? -8.601 -11.648 18.084 1.00 98.75 423 ILE A CA 1
ATOM 3361 C C . ILE A 1 423 ? -9.216 -10.247 18.102 1.00 98.75 423 ILE A C 1
ATOM 3363 O O . ILE A 1 423 ? -10.427 -10.077 17.912 1.00 98.75 423 ILE A O 1
ATOM 3367 N N . LYS A 1 424 ? -8.369 -9.239 18.331 1.00 98.50 424 LYS A N 1
ATOM 3368 C CA . LYS A 1 424 ? -8.791 -7.861 18.634 1.00 98.50 424 LYS A CA 1
ATOM 3369 C C . LYS A 1 424 ? -8.635 -6.886 17.473 1.00 98.50 424 LYS A C 1
ATOM 3371 O O . LYS A 1 424 ? -9.167 -5.785 17.539 1.00 98.50 424 LYS A O 1
ATOM 3376 N N . SER A 1 425 ? -7.879 -7.218 16.434 1.00 98.50 425 SER A N 1
ATOM 3377 C CA . SER A 1 425 ? -7.661 -6.304 15.310 1.00 98.50 425 SER A CA 1
ATOM 3378 C C . SER A 1 425 ? -7.141 -7.032 14.078 1.00 98.50 425 SER A C 1
ATOM 3380 O O . SER A 1 425 ? -7.013 -8.256 14.070 1.00 98.50 425 SER A O 1
ATOM 3382 N N . SER A 1 426 ? -6.843 -6.253 13.042 1.00 98.56 426 SER A N 1
ATOM 3383 C CA . SER A 1 426 ? -6.063 -6.678 11.886 1.00 98.56 426 SER A CA 1
ATOM 3384 C C . SER A 1 426 ? -4.797 -5.815 11.759 1.00 98.56 426 SER A C 1
ATOM 3386 O O . SER A 1 426 ? -4.482 -5.014 12.639 1.00 98.56 426 SER A O 1
ATOM 3388 N N . ASN A 1 427 ? -4.036 -5.978 10.681 1.00 97.81 427 ASN A N 1
ATOM 3389 C CA . ASN A 1 427 ? -2.819 -5.217 10.399 1.00 97.81 427 ASN A CA 1
ATOM 3390 C C . ASN A 1 427 ? -3.105 -3.881 9.687 1.00 97.81 427 ASN A C 1
ATOM 3392 O O . ASN A 1 427 ? -4.245 -3.461 9.522 1.00 97.81 427 ASN A O 1
ATOM 3396 N N . LEU A 1 428 ? -2.054 -3.213 9.205 1.00 96.44 428 LEU A N 1
ATOM 3397 C CA . LEU A 1 428 ? -2.147 -1.976 8.419 1.00 96.44 428 LEU A CA 1
ATOM 3398 C C . LEU A 1 428 ? -3.038 -2.097 7.164 1.00 96.44 428 LEU A C 1
ATOM 3400 O O . LEU A 1 428 ? -3.684 -1.120 6.775 1.00 96.44 428 LEU A O 1
ATOM 3404 N N . CYS A 1 429 ? -3.045 -3.271 6.528 1.00 97.06 429 CYS A N 1
ATOM 3405 C CA . CYS A 1 429 ? -3.653 -3.494 5.217 1.00 97.06 429 CYS A CA 1
ATOM 3406 C C . CYS A 1 429 ? -4.905 -4.387 5.252 1.00 97.06 429 CYS A C 1
ATOM 3408 O O . CYS A 1 429 ? -5.492 -4.638 4.201 1.00 97.06 429 CYS A O 1
ATOM 3410 N N . THR A 1 430 ? -5.388 -4.770 6.440 1.00 98.38 430 THR A N 1
ATOM 3411 C CA . THR A 1 430 ? -6.655 -5.489 6.687 1.00 98.38 430 THR A CA 1
ATOM 3412 C C . THR A 1 430 ? -6.730 -6.948 6.203 1.00 98.38 430 THR A C 1
ATOM 3414 O O . THR A 1 430 ? -7.811 -7.532 6.190 1.00 98.38 430 THR A O 1
ATOM 3417 N N . GLU A 1 431 ? -5.626 -7.568 5.793 1.00 98.50 431 GLU A N 1
ATOM 3418 C CA . GLU A 1 431 ? -5.569 -8.965 5.337 1.00 98.50 431 GLU A CA 1
ATOM 3419 C C . GLU A 1 431 ? -5.166 -9.958 6.432 1.00 98.50 431 GLU A C 1
ATOM 3421 O O . GLU A 1 431 ? -5.444 -11.146 6.293 1.00 98.50 431 GLU A O 1
ATOM 3426 N N . ILE A 1 432 ? -4.545 -9.494 7.519 1.00 98.56 432 ILE A N 1
ATOM 3427 C CA . ILE A 1 432 ? -3.996 -10.367 8.569 1.00 98.56 432 ILE A CA 1
ATOM 3428 C C . ILE A 1 432 ? -4.918 -10.429 9.769 1.00 98.56 432 ILE A C 1
ATOM 3430 O O . ILE A 1 432 ? -5.306 -9.389 10.296 1.00 98.56 432 ILE A O 1
ATOM 3434 N N . ILE A 1 433 ? -5.256 -11.639 10.209 1.00 98.62 433 ILE A N 1
ATOM 3435 C CA . ILE A 1 433 ? -6.179 -11.893 11.322 1.00 98.62 433 ILE A CA 1
ATOM 3436 C C . ILE A 1 433 ? -5.491 -12.854 12.290 1.00 98.62 433 ILE A C 1
ATOM 3438 O O . ILE A 1 433 ? -5.704 -14.065 12.253 1.00 98.62 433 ILE A O 1
ATOM 3442 N N . GLU A 1 434 ? -4.640 -12.288 13.139 1.00 98.75 434 GLU A N 1
ATOM 3443 C CA . GLU A 1 434 ? -3.788 -13.022 14.073 1.00 98.75 434 GLU A CA 1
ATOM 3444 C C . GLU A 1 434 ? -4.043 -12.567 15.514 1.00 98.75 434 GLU A C 1
ATOM 3446 O O . GLU A 1 434 ? -4.369 -11.406 15.773 1.00 98.75 434 GLU A O 1
ATOM 3451 N N . TYR A 1 435 ? -3.907 -13.497 16.457 1.00 98.69 435 TYR A N 1
ATOM 3452 C CA . TYR A 1 435 ? -4.061 -13.237 17.884 1.00 98.69 435 TYR A CA 1
ATOM 3453 C C . TYR A 1 435 ? -2.953 -12.320 18.426 1.00 98.69 435 TYR A C 1
ATOM 3455 O O . TYR A 1 435 ? -1.796 -12.398 18.021 1.00 98.69 435 TYR A O 1
ATOM 3463 N N . THR A 1 436 ? -3.319 -11.466 19.381 1.00 98.56 436 THR A N 1
ATOM 3464 C CA . THR A 1 436 ? -2.410 -10.534 20.062 1.00 98.56 436 THR A CA 1
ATOM 3465 C C . THR A 1 436 ? -2.741 -10.466 21.543 1.00 98.56 436 THR A C 1
ATOM 3467 O O . THR A 1 436 ? -3.920 -10.440 21.909 1.00 98.56 436 THR A O 1
ATOM 3470 N N . SER A 1 437 ? -1.720 -10.334 22.383 1.00 98.06 437 SER A N 1
ATOM 3471 C CA . SER A 1 437 ? -1.853 -10.133 23.829 1.00 98.06 437 SER A CA 1
ATOM 3472 C C . SER A 1 437 ? -0.774 -9.161 24.332 1.00 98.06 437 SER A C 1
ATOM 3474 O O . SER A 1 437 ? 0.155 -8.845 23.587 1.00 98.06 437 SER A O 1
ATOM 3476 N N . PRO A 1 438 ? -0.825 -8.677 25.588 1.00 96.88 438 PRO A N 1
ATOM 3477 C CA . PRO A 1 438 ? 0.222 -7.795 26.117 1.00 96.88 438 PRO A CA 1
ATOM 3478 C C . PRO A 1 438 ? 1.647 -8.378 26.027 1.00 96.88 438 PRO A C 1
ATOM 3480 O O . PRO A 1 438 ? 2.628 -7.625 26.018 1.00 96.88 438 PRO A O 1
ATOM 3483 N N . THR A 1 439 ? 1.754 -9.710 25.938 1.00 97.12 439 THR A N 1
ATOM 3484 C CA . THR A 1 439 ? 3.004 -10.472 25.816 1.00 97.12 439 THR A CA 1
ATOM 3485 C C . THR A 1 439 ? 3.272 -11.002 24.404 1.00 97.12 439 THR A C 1
ATOM 3487 O O . THR A 1 439 ? 4.326 -11.590 24.176 1.00 97.12 439 THR A O 1
ATOM 3490 N N . GLU A 1 440 ? 2.358 -10.810 23.450 1.00 98.31 440 GLU A N 1
ATOM 3491 C CA . GLU A 1 440 ? 2.451 -11.363 22.096 1.00 98.31 440 GLU A CA 1
ATOM 3492 C C . GLU A 1 440 ? 2.028 -10.344 21.043 1.00 98.31 440 GLU A C 1
ATOM 3494 O O . GLU A 1 440 ? 0.864 -9.949 20.955 1.00 98.31 440 GLU A O 1
ATOM 3499 N N . THR A 1 441 ? 2.986 -9.988 20.195 1.00 98.56 441 THR A N 1
ATOM 3500 C CA . THR A 1 441 ? 2.772 -9.127 19.032 1.00 98.56 441 THR A CA 1
ATOM 3501 C C . THR A 1 441 ? 2.780 -10.009 17.797 1.00 98.56 441 THR A C 1
ATOM 3503 O O . THR A 1 441 ? 3.794 -10.630 17.497 1.00 98.56 441 THR A O 1
ATOM 3506 N N . ALA A 1 442 ? 1.662 -10.094 17.087 1.00 98.50 442 ALA A N 1
ATOM 3507 C CA . ALA A 1 442 ? 1.561 -10.945 15.905 1.00 98.50 442 ALA A CA 1
ATOM 3508 C C . ALA A 1 442 ? 2.446 -10.419 14.766 1.00 98.50 442 ALA A C 1
ATOM 3510 O O . ALA A 1 442 ? 2.709 -9.213 14.674 1.00 98.50 442 ALA A O 1
ATOM 3511 N N . VAL A 1 443 ? 2.937 -11.324 13.914 1.00 97.44 443 VAL A N 1
ATOM 3512 C CA . VAL A 1 443 ? 3.958 -11.035 12.899 1.00 97.44 443 VAL A CA 1
ATOM 3513 C C . VAL A 1 443 ? 3.599 -11.700 11.586 1.00 97.44 443 VAL A C 1
ATOM 3515 O O . VAL A 1 443 ? 3.514 -12.918 11.480 1.00 97.44 443 VAL A O 1
ATOM 3518 N N . CYS A 1 444 ? 3.541 -10.888 10.541 1.00 93.50 444 CYS A N 1
ATOM 3519 C CA . CYS A 1 444 ? 3.128 -11.339 9.231 1.00 93.50 444 CYS A CA 1
ATOM 3520 C C . CYS A 1 444 ? 4.314 -11.572 8.275 1.00 93.50 444 CYS A C 1
ATOM 3522 O O . CYS A 1 444 ? 5.061 -10.641 7.939 1.00 93.50 444 CYS A O 1
ATOM 3524 N N . ASN A 1 445 ? 4.425 -12.795 7.747 1.00 96.56 445 ASN A N 1
ATOM 3525 C CA . ASN A 1 445 ? 5.453 -13.224 6.787 1.00 96.56 445 ASN A CA 1
ATOM 3526 C C . ASN A 1 445 ? 4.807 -13.451 5.410 1.00 96.56 445 ASN A C 1
ATOM 3528 O O . ASN A 1 445 ? 3.981 -14.350 5.270 1.00 96.56 445 ASN A O 1
ATOM 3532 N N . LEU A 1 446 ? 5.153 -12.630 4.410 1.00 97.81 446 LEU A N 1
ATOM 3533 C CA . LEU A 1 446 ? 4.369 -12.496 3.174 1.00 97.81 446 LEU A CA 1
ATOM 3534 C C . LEU A 1 446 ? 5.140 -12.825 1.894 1.00 97.81 446 LEU A C 1
ATOM 3536 O O . LEU A 1 446 ? 6.256 -12.344 1.686 1.00 97.81 446 LEU A O 1
ATOM 3540 N N . ALA A 1 447 ? 4.476 -13.526 0.976 1.00 98.31 447 ALA A N 1
ATOM 3541 C CA . ALA A 1 447 ? 4.890 -13.656 -0.421 1.00 98.31 447 ALA A CA 1
ATOM 3542 C C . ALA A 1 447 ? 3.668 -13.654 -1.348 1.00 98.31 447 ALA A C 1
ATOM 3544 O O . ALA A 1 447 ? 2.560 -13.975 -0.927 1.00 98.31 447 ALA A O 1
ATOM 3545 N N . SER A 1 448 ? 3.859 -13.279 -2.613 1.00 98.56 448 SER A N 1
ATOM 3546 C CA . SER A 1 448 ? 2.777 -13.242 -3.607 1.00 98.56 448 SER A CA 1
ATOM 3547 C C . SER A 1 448 ? 3.119 -14.064 -4.841 1.00 98.56 448 SER A C 1
ATOM 3549 O O . SER A 1 448 ? 4.209 -13.923 -5.399 1.00 98.56 448 SER A O 1
ATOM 3551 N N . ILE A 1 449 ? 2.169 -14.891 -5.277 1.00 98.81 449 ILE A N 1
ATOM 3552 C CA . ILE A 1 449 ? 2.259 -15.713 -6.487 1.00 98.81 449 ILE A CA 1
ATOM 3553 C C . ILE A 1 449 ? 1.802 -14.898 -7.706 1.00 98.81 449 ILE A C 1
ATOM 3555 O O . ILE A 1 449 ? 0.761 -14.241 -7.670 1.00 98.81 449 ILE A O 1
ATOM 3559 N N . ALA A 1 450 ? 2.573 -14.934 -8.795 1.00 98.00 450 ALA A N 1
ATOM 3560 C CA . ALA A 1 450 ? 2.277 -14.203 -10.025 1.00 98.00 450 ALA A CA 1
ATOM 3561 C C . ALA A 1 450 ? 1.383 -15.027 -10.961 1.00 98.00 450 ALA A C 1
ATOM 3563 O O . ALA A 1 450 ? 1.870 -15.749 -11.833 1.00 98.00 450 ALA A O 1
ATOM 3564 N N . LEU A 1 451 ? 0.065 -14.888 -10.799 1.00 98.56 451 LEU A N 1
ATOM 3565 C CA . LEU A 1 451 ? -0.951 -15.674 -11.512 1.00 98.56 451 LEU A CA 1
ATOM 3566 C C . LEU A 1 451 ? -0.803 -15.702 -13.050 1.00 98.56 451 LEU A C 1
ATOM 3568 O O . LEU A 1 451 ? -0.996 -16.770 -13.634 1.00 98.56 451 LEU A O 1
ATOM 3572 N N . PRO A 1 452 ? -0.366 -14.623 -13.734 1.00 96.44 452 PRO A N 1
ATOM 3573 C CA . PRO A 1 452 ? -0.226 -14.645 -15.194 1.00 96.44 452 PRO A CA 1
ATOM 3574 C C . PRO A 1 452 ? 0.787 -15.669 -15.712 1.00 96.44 452 PRO A C 1
ATOM 3576 O O . PRO A 1 452 ? 0.715 -16.077 -16.868 1.00 96.44 452 PRO A O 1
ATOM 3579 N N . ARG A 1 453 ? 1.742 -16.104 -14.876 1.00 94.19 453 ARG A N 1
ATOM 3580 C CA . ARG A 1 453 ? 2.761 -17.094 -15.263 1.00 94.19 453 ARG A CA 1
ATOM 3581 C C . ARG A 1 453 ? 2.208 -18.500 -15.441 1.00 94.19 453 ARG A C 1
ATOM 3583 O O . ARG A 1 453 ? 2.864 -19.306 -16.093 1.00 94.19 453 ARG A O 1
ATOM 3590 N N . PHE A 1 454 ? 1.029 -18.774 -14.895 1.00 95.88 454 PHE A N 1
ATOM 3591 C CA . PHE A 1 454 ? 0.369 -20.075 -14.972 1.00 95.88 454 PHE A CA 1
ATOM 3592 C C . PHE A 1 454 ? -0.563 -20.179 -16.184 1.00 95.88 454 PHE A C 1
ATOM 3594 O O . PHE A 1 454 ? -1.128 -21.238 -16.427 1.00 95.88 454 PHE A O 1
ATOM 3601 N N . VAL A 1 455 ? -0.707 -19.113 -16.980 1.00 95.50 455 VAL A N 1
ATOM 3602 C CA . VAL A 1 455 ? -1.382 -19.202 -18.277 1.00 95.50 455 VAL A CA 1
ATOM 3603 C C . VAL A 1 455 ? -0.436 -19.852 -19.288 1.00 95.50 455 VAL A C 1
ATOM 3605 O O . VAL A 1 455 ? 0.713 -19.429 -19.454 1.00 95.50 455 VAL A O 1
ATOM 3608 N N . ARG A 1 456 ? -0.925 -20.897 -19.952 1.00 91.56 456 ARG A N 1
ATOM 3609 C CA . ARG A 1 456 ? -0.191 -21.731 -20.908 1.00 91.56 456 ARG A CA 1
ATOM 3610 C C . ARG A 1 456 ? -0.946 -21.857 -22.211 1.00 91.56 456 ARG A C 1
ATOM 3612 O O . ARG A 1 456 ? -2.168 -21.772 -22.221 1.00 91.56 456 ARG A O 1
ATOM 3619 N N . GLU A 1 457 ? -0.217 -22.070 -23.298 1.00 90.56 457 GLU A N 1
ATOM 3620 C CA . GLU A 1 457 ? -0.801 -22.421 -24.593 1.00 90.56 457 GLU A CA 1
ATOM 3621 C C . GLU A 1 457 ? -0.995 -23.939 -24.691 1.00 90.56 457 GLU A C 1
ATOM 3623 O O . GLU A 1 457 ? -0.223 -24.722 -24.146 1.00 90.56 457 GLU A O 1
ATOM 3628 N N . LYS A 1 458 ? -2.059 -24.378 -25.350 1.00 88.44 458 LYS A N 1
ATOM 3629 C CA . LYS A 1 458 ? -2.299 -25.791 -25.641 1.00 88.44 458 LYS A CA 1
ATOM 3630 C C . LYS A 1 458 ? -1.301 -26.248 -26.703 1.00 88.44 458 LYS A C 1
ATOM 3632 O O . LYS A 1 458 ? -0.905 -25.458 -27.555 1.00 88.44 458 LYS A O 1
ATOM 3637 N N . ASP A 1 459 ? -0.900 -27.513 -26.635 1.00 84.38 459 ASP A N 1
ATOM 3638 C CA . ASP A 1 459 ? -0.058 -28.177 -27.641 1.00 84.38 459 ASP A CA 1
ATOM 3639 C C . ASP A 1 459 ? 1.344 -27.559 -27.860 1.00 84.38 459 ASP A C 1
ATOM 3641 O O . ASP A 1 459 ? 2.030 -27.894 -28.826 1.00 84.38 459 ASP A O 1
ATOM 3645 N N . VAL A 1 460 ? 1.813 -26.702 -26.944 1.00 81.25 460 VAL A N 1
ATOM 3646 C CA . VAL A 1 460 ? 3.189 -26.179 -26.921 1.00 81.25 460 VAL A CA 1
ATOM 3647 C C . VAL A 1 460 ? 3.987 -26.932 -25.846 1.00 81.25 460 VAL A C 1
ATOM 3649 O O . VAL A 1 460 ? 3.531 -27.001 -24.703 1.00 81.25 460 VAL A O 1
ATOM 3652 N N . PRO A 1 461 ? 5.164 -27.509 -26.164 1.00 76.31 461 PRO A N 1
ATOM 3653 C CA . PRO A 1 461 ? 6.008 -28.163 -25.166 1.00 76.31 461 PRO A CA 1
ATOM 3654 C C . PRO A 1 461 ? 6.388 -27.214 -24.025 1.00 76.31 461 PRO A C 1
ATOM 3656 O O . PRO A 1 461 ? 6.668 -26.038 -24.263 1.00 76.31 461 PRO A O 1
ATOM 3659 N N . LEU A 1 462 ? 6.474 -27.743 -22.800 1.00 68.06 462 LEU A N 1
ATOM 3660 C CA . LEU A 1 462 ? 6.704 -26.961 -21.578 1.00 68.06 462 LEU A CA 1
ATOM 3661 C C . LEU A 1 462 ? 7.930 -26.033 -21.668 1.00 68.06 462 LEU A C 1
ATOM 3663 O O . LEU A 1 462 ? 7.858 -24.868 -21.276 1.00 68.06 462 LEU A O 1
ATOM 3667 N N . ASP A 1 463 ? 9.018 -26.529 -22.261 1.00 69.69 463 ASP A N 1
ATOM 3668 C CA . ASP A 1 463 ? 10.287 -25.805 -22.420 1.00 69.69 463 ASP A CA 1
ATOM 3669 C C . ASP A 1 463 ? 10.273 -24.780 -23.568 1.00 69.69 463 ASP A C 1
ATOM 3671 O O . ASP A 1 463 ? 11.185 -23.967 -23.695 1.00 69.69 463 ASP A O 1
ATOM 3675 N N . SER A 1 464 ? 9.249 -24.825 -24.425 1.00 73.62 464 SER A N 1
ATOM 3676 C CA . SER A 1 464 ? 9.087 -23.963 -25.603 1.00 73.62 464 SER A CA 1
ATOM 3677 C C . SER A 1 464 ? 8.034 -22.872 -25.411 1.00 73.62 464 SER A C 1
ATOM 3679 O O . SER A 1 464 ? 7.798 -22.087 -26.330 1.00 73.62 464 SER A O 1
ATOM 3681 N N . HIS A 1 465 ? 7.395 -22.794 -24.238 1.00 70.31 465 HIS A N 1
ATOM 3682 C CA . HIS A 1 465 ? 6.434 -21.731 -23.970 1.00 70.31 465 HIS A CA 1
ATOM 3683 C C . HIS A 1 465 ? 7.094 -20.350 -24.022 1.00 70.31 465 HIS A C 1
ATOM 3685 O O . HIS A 1 465 ? 8.173 -20.155 -23.448 1.00 70.31 465 HIS A O 1
ATOM 3691 N N . PRO A 1 466 ? 6.431 -19.357 -24.642 1.00 67.81 466 PRO A N 1
ATOM 3692 C CA . PRO A 1 466 ? 6.941 -18.000 -24.662 1.00 67.81 466 PRO A CA 1
ATOM 3693 C C . PRO A 1 466 ? 7.118 -17.486 -23.232 1.00 67.81 466 PRO A C 1
ATOM 3695 O O . PRO A 1 466 ? 6.249 -17.626 -22.367 1.00 67.81 466 PRO A O 1
ATOM 3698 N N . SER A 1 467 ? 8.254 -16.834 -22.984 1.00 63.16 467 SER A N 1
ATOM 3699 C CA . SER A 1 467 ? 8.573 -16.259 -21.675 1.00 63.16 467 SER A CA 1
ATOM 3700 C C . SER A 1 467 ? 7.599 -15.152 -21.263 1.00 63.16 467 SER A C 1
ATOM 3702 O O . SER A 1 467 ? 7.553 -14.798 -20.084 1.00 63.16 467 SER A O 1
ATOM 3704 N N . LYS A 1 468 ? 6.788 -14.627 -22.189 1.00 70.00 468 LYS A N 1
ATOM 3705 C CA . LYS A 1 468 ? 5.740 -13.644 -21.924 1.00 70.00 468 LYS A CA 1
ATOM 3706 C C . LYS A 1 468 ? 4.578 -13.836 -22.900 1.00 70.00 468 LYS A C 1
ATOM 3708 O O . LYS A 1 468 ? 4.780 -13.776 -24.106 1.00 70.00 468 LYS A O 1
ATOM 3713 N N . ILE A 1 469 ? 3.375 -14.010 -22.362 1.00 85.06 469 ILE A N 1
ATOM 3714 C CA . ILE A 1 469 ? 2.117 -13.951 -23.113 1.00 85.06 469 ILE A CA 1
ATOM 3715 C C . ILE A 1 469 ? 1.502 -12.571 -22.848 1.00 85.06 469 ILE A C 1
ATOM 3717 O O . ILE A 1 469 ? 1.539 -12.083 -21.713 1.00 85.06 469 ILE A O 1
ATOM 3721 N N . VAL A 1 470 ? 0.987 -11.913 -23.885 1.00 88.44 470 VAL A N 1
ATOM 3722 C CA . VAL A 1 470 ? 0.343 -10.592 -23.811 1.00 88.44 470 VAL A CA 1
ATOM 3723 C C . VAL A 1 470 ? -0.932 -10.622 -24.659 1.00 88.44 470 VAL A C 1
ATOM 3725 O O . VAL A 1 470 ? -1.064 -11.467 -25.541 1.00 88.44 470 VAL A O 1
ATOM 3728 N N . GLY A 1 471 ? -1.883 -9.739 -24.347 1.00 91.50 471 GLY A N 1
ATOM 3729 C CA . GLY A 1 471 ? -3.142 -9.641 -25.083 1.00 91.50 471 GLY A CA 1
ATOM 3730 C C . GLY A 1 471 ? -4.144 -10.762 -24.790 1.00 91.50 471 GLY A C 1
ATOM 3731 O O . GLY A 1 471 ? -3.801 -11.804 -24.223 1.00 91.50 471 GLY A O 1
ATOM 3732 N N . SER A 1 472 ? -5.401 -10.533 -25.152 1.00 94.12 472 SER A N 1
ATOM 3733 C CA . SER A 1 472 ? -6.492 -11.511 -25.070 1.00 94.12 472 SER A CA 1
ATOM 3734 C C . SER A 1 472 ? -6.690 -12.293 -26.374 1.00 94.12 472 SER A C 1
ATOM 3736 O O . SER A 1 472 ? -7.297 -13.372 -26.369 1.00 94.12 472 SER A O 1
ATOM 3738 N N . LEU A 1 473 ? -6.129 -11.803 -27.486 1.00 88.62 473 LEU A N 1
ATOM 3739 C CA . LEU A 1 473 ? -6.132 -12.510 -28.766 1.00 88.62 473 LEU A CA 1
ATOM 3740 C C . LEU A 1 473 ? -5.422 -13.869 -28.625 1.00 88.62 473 LEU A C 1
ATOM 3742 O O . LEU A 1 473 ? -4.374 -13.986 -27.992 1.00 88.62 473 LEU A O 1
ATOM 3746 N N . GLY A 1 474 ? -6.026 -14.929 -29.172 1.00 86.69 474 GLY A N 1
ATOM 3747 C CA . GLY A 1 474 ? -5.528 -16.308 -29.040 1.00 86.69 474 GLY A CA 1
ATOM 3748 C C . GLY A 1 474 ? -5.902 -17.025 -27.733 1.00 86.69 474 GLY A C 1
ATOM 3749 O O . GLY A 1 474 ? -5.553 -18.193 -27.563 1.00 86.69 474 GLY A O 1
ATOM 3750 N N . SER A 1 475 ? -6.667 -16.388 -26.839 1.00 92.25 475 SER A N 1
ATOM 3751 C CA . SER A 1 475 ? -7.135 -16.954 -25.557 1.00 92.25 475 SER A CA 1
ATOM 3752 C C . SER A 1 475 ? -7.776 -18.347 -25.641 1.00 92.25 475 SER A C 1
ATOM 3754 O O . SER A 1 475 ? -7.596 -19.156 -24.735 1.00 92.25 475 SER A O 1
ATOM 3756 N N . LYS A 1 476 ? -8.459 -18.687 -26.743 1.00 90.31 476 LYS A N 1
ATOM 3757 C CA . LYS A 1 476 ? -9.068 -20.021 -26.961 1.00 90.31 476 LYS A CA 1
ATOM 3758 C C . LYS A 1 476 ? -8.055 -21.175 -26.923 1.00 90.31 476 LYS A C 1
ATOM 3760 O O . LYS A 1 476 ? -8.394 -22.298 -26.528 1.00 90.31 476 LYS A O 1
ATOM 3765 N N . ASN A 1 477 ? -6.809 -20.888 -27.294 1.00 91.25 477 ASN A N 1
ATOM 3766 C CA . ASN A 1 477 ? -5.704 -21.839 -27.278 1.00 91.25 477 ASN A CA 1
ATOM 3767 C C . ASN A 1 477 ? -4.961 -21.836 -25.941 1.00 91.25 477 ASN A C 1
ATOM 3769 O O . ASN A 1 477 ? -3.893 -22.423 -25.859 1.00 91.25 477 ASN A O 1
ATOM 3773 N N . ARG A 1 478 ? -5.489 -21.190 -24.896 1.00 94.44 478 ARG A N 1
ATOM 3774 C CA . ARG A 1 478 ? -4.830 -21.089 -23.592 1.00 94.44 478 ARG A CA 1
ATOM 3775 C C . ARG A 1 478 ? -5.583 -21.849 -22.500 1.00 94.44 478 ARG A C 1
ATOM 3777 O O . ARG A 1 478 ? -6.769 -22.149 -22.637 1.00 94.44 478 ARG A O 1
ATOM 3784 N N . TYR A 1 479 ? -4.874 -22.198 -21.433 1.00 94.88 479 TYR A N 1
ATOM 3785 C CA . TYR A 1 479 ? -5.416 -22.788 -20.208 1.00 94.88 479 TYR A CA 1
ATOM 3786 C C . TYR A 1 479 ? -4.620 -22.315 -18.984 1.00 94.88 479 TYR A C 1
ATOM 3788 O O . TYR A 1 479 ? -3.549 -21.723 -19.126 1.00 94.88 479 TYR A O 1
ATOM 3796 N N . PHE A 1 480 ? -5.159 -22.549 -17.787 1.00 97.31 480 PHE A N 1
ATOM 3797 C CA . PHE A 1 480 ? -4.496 -22.242 -16.521 1.00 97.31 480 PHE A CA 1
ATOM 3798 C C . PHE A 1 480 ? -3.913 -23.521 -15.900 1.00 97.31 480 PHE A C 1
ATOM 3800 O O . PHE A 1 480 ? -4.634 -24.500 -15.707 1.00 97.31 480 PHE A O 1
ATOM 3807 N N . ASP A 1 481 ? -2.615 -23.513 -15.604 1.00 96.75 481 ASP A N 1
ATOM 3808 C CA . ASP A 1 481 ? -1.848 -24.652 -15.093 1.00 96.75 481 ASP A CA 1
ATOM 3809 C C . ASP A 1 481 ? -1.896 -24.717 -13.555 1.00 96.75 481 ASP A C 1
ATOM 3811 O O . ASP A 1 481 ? -1.126 -24.062 -12.844 1.00 96.75 481 ASP A O 1
ATOM 3815 N N . PHE A 1 482 ? -2.845 -25.503 -13.039 1.00 98.19 482 PHE A N 1
ATOM 3816 C CA . PHE A 1 482 ? -3.040 -25.694 -11.600 1.00 98.19 482 PHE A CA 1
ATOM 3817 C C . PHE A 1 482 ? -1.969 -26.577 -10.949 1.00 98.19 482 PHE A C 1
ATOM 3819 O O . PHE A 1 482 ? -1.677 -26.384 -9.769 1.00 98.19 482 PHE A O 1
ATOM 3826 N N . ASP A 1 483 ? -1.350 -27.495 -11.694 1.00 96.81 483 ASP A N 1
ATOM 3827 C CA . ASP A 1 483 ? -0.303 -28.375 -11.164 1.00 96.81 483 ASP A CA 1
ATOM 3828 C C . ASP A 1 483 ? 0.978 -27.582 -10.897 1.00 96.81 483 ASP A C 1
ATOM 3830 O O . ASP A 1 483 ? 1.612 -27.719 -9.846 1.00 96.81 483 ASP A O 1
ATOM 3834 N N . L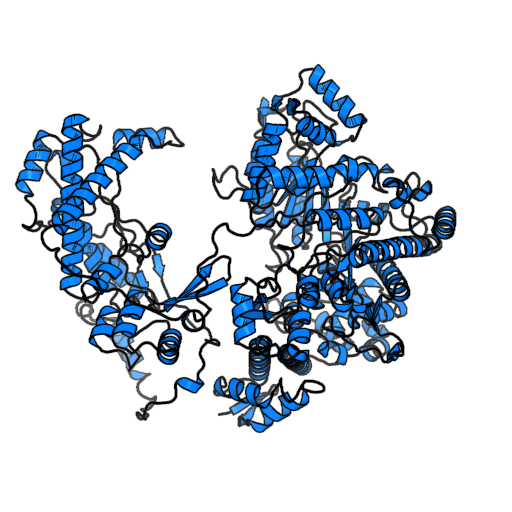YS A 1 484 ? 1.328 -26.660 -11.800 1.00 96.50 484 LYS A N 1
ATOM 3835 C CA . LYS A 1 484 ? 2.444 -25.749 -11.552 1.00 96.50 484 LYS A CA 1
ATOM 3836 C C . LYS A 1 484 ? 2.137 -24.760 -10.431 1.00 96.50 484 LYS A C 1
ATOM 3838 O O . LYS A 1 484 ? 3.041 -24.428 -9.661 1.00 96.50 484 LYS A O 1
ATOM 3843 N N . LEU A 1 485 ? 0.886 -24.302 -10.302 1.00 98.62 485 LEU A N 1
ATOM 3844 C CA . LEU A 1 485 ? 0.461 -23.473 -9.166 1.00 98.62 485 LEU A CA 1
ATOM 3845 C C . LEU A 1 485 ? 0.671 -24.217 -7.844 1.00 98.62 485 LEU A C 1
ATOM 3847 O O . LEU A 1 485 ? 1.283 -23.665 -6.934 1.00 98.62 485 LEU A O 1
ATOM 3851 N N . ALA A 1 486 ? 0.247 -25.477 -7.776 1.00 98.62 486 ALA A N 1
ATOM 3852 C CA . ALA A 1 486 ? 0.452 -26.354 -6.631 1.00 98.62 486 ALA A CA 1
ATOM 3853 C C . ALA A 1 486 ? 1.935 -26.501 -6.239 1.00 98.62 486 ALA A C 1
ATOM 3855 O O . ALA A 1 486 ? 2.279 -26.364 -5.061 1.00 98.62 486 ALA A O 1
ATOM 3856 N N . GLU A 1 487 ? 2.821 -26.731 -7.215 1.00 98.19 487 GLU A N 1
ATOM 3857 C CA . GLU A 1 487 ? 4.273 -26.824 -6.998 1.00 98.19 487 GLU A CA 1
ATOM 3858 C C . GLU A 1 487 ? 4.846 -25.518 -6.421 1.00 98.19 487 GLU A C 1
ATOM 3860 O O . GLU A 1 487 ? 5.540 -25.530 -5.402 1.00 98.19 487 GLU A O 1
ATOM 3865 N N . VAL A 1 488 ? 4.522 -24.377 -7.040 1.00 98.62 488 VAL A N 1
ATOM 3866 C CA . VAL A 1 488 ? 5.021 -23.063 -6.607 1.00 98.62 488 VAL A CA 1
ATOM 3867 C C . VAL A 1 488 ? 4.500 -22.709 -5.216 1.00 98.62 488 VAL A C 1
ATOM 3869 O O . VAL A 1 488 ? 5.268 -22.217 -4.388 1.00 98.62 488 VAL A O 1
ATOM 3872 N N . THR A 1 489 ? 3.226 -22.985 -4.928 1.00 98.81 489 THR A N 1
ATOM 3873 C CA . THR A 1 489 ? 2.643 -22.784 -3.599 1.00 98.81 489 THR A CA 1
ATOM 3874 C C . THR A 1 489 ? 3.411 -23.561 -2.533 1.00 98.81 489 THR A C 1
ATOM 3876 O O . THR A 1 489 ? 3.757 -22.971 -1.511 1.00 98.81 489 THR A O 1
ATOM 3879 N N . ALA A 1 490 ? 3.745 -24.833 -2.774 1.00 98.56 490 ALA A N 1
ATOM 3880 C CA . ALA A 1 490 ? 4.505 -25.636 -1.818 1.00 98.56 490 ALA A CA 1
ATOM 3881 C C . ALA A 1 490 ? 5.888 -25.027 -1.523 1.00 98.56 490 ALA A C 1
ATOM 3883 O O . ALA A 1 490 ? 6.272 -24.889 -0.359 1.00 98.56 490 ALA A O 1
ATOM 3884 N N . THR A 1 491 ? 6.622 -24.578 -2.549 1.00 98.56 491 THR A N 1
ATOM 3885 C CA . THR A 1 491 ? 7.909 -23.897 -2.334 1.00 98.56 491 THR A CA 1
ATOM 3886 C C . THR A 1 491 ? 7.742 -22.593 -1.552 1.00 98.56 491 THR A C 1
ATOM 3888 O O . THR A 1 491 ? 8.512 -22.321 -0.633 1.00 98.56 491 THR A O 1
ATOM 3891 N N . VAL A 1 492 ? 6.718 -21.792 -1.859 1.00 98.75 492 VAL A N 1
ATOM 3892 C CA . VAL A 1 492 ? 6.443 -20.549 -1.124 1.00 98.75 492 VAL A CA 1
ATOM 3893 C C . VAL A 1 492 ? 6.138 -20.828 0.353 1.00 98.75 492 VAL A C 1
ATOM 3895 O O . VAL A 1 492 ? 6.669 -20.123 1.212 1.00 98.75 492 VAL A O 1
ATOM 3898 N N . THR A 1 493 ? 5.354 -21.866 0.664 1.00 98.81 493 THR A N 1
ATOM 3899 C CA . THR A 1 493 ? 5.071 -22.289 2.046 1.00 98.81 493 THR A CA 1
ATOM 3900 C C . THR A 1 493 ? 6.354 -22.635 2.803 1.00 98.81 493 THR A C 1
ATOM 3902 O O . THR A 1 493 ? 6.567 -22.129 3.906 1.00 98.81 493 THR A O 1
ATOM 3905 N N . VAL A 1 494 ? 7.249 -23.425 2.199 1.00 98.62 494 VAL A N 1
ATOM 3906 C CA . VAL A 1 494 ? 8.553 -23.769 2.795 1.00 98.62 494 VAL A CA 1
ATOM 3907 C C . VAL A 1 494 ? 9.399 -22.517 3.039 1.00 98.62 494 VAL A C 1
ATOM 3909 O O . VAL A 1 494 ? 9.971 -22.356 4.119 1.00 98.62 494 VAL A O 1
ATOM 3912 N N . ASN A 1 495 ? 9.453 -21.608 2.064 1.00 98.69 495 ASN A N 1
ATOM 3913 C CA . ASN A 1 495 ? 10.245 -20.384 2.159 1.00 98.69 495 ASN A CA 1
ATOM 3914 C C . ASN A 1 495 ? 9.760 -19.481 3.296 1.00 98.69 495 ASN A C 1
ATOM 3916 O O . ASN A 1 495 ? 10.568 -18.996 4.087 1.00 98.69 495 ASN A O 1
ATOM 3920 N N . LEU A 1 496 ? 8.446 -19.271 3.393 1.00 98.62 496 LEU A N 1
ATOM 3921 C CA . LEU A 1 496 ? 7.848 -18.458 4.448 1.00 98.62 496 LEU A CA 1
ATOM 3922 C C . LEU A 1 496 ? 8.013 -19.098 5.830 1.00 98.62 496 LEU A C 1
ATOM 3924 O O . LEU A 1 496 ? 8.280 -18.379 6.790 1.00 98.62 496 LEU A O 1
ATOM 3928 N N . ASN A 1 497 ? 7.941 -20.431 5.938 1.00 98.62 497 ASN A N 1
ATOM 3929 C CA . ASN A 1 497 ? 8.240 -21.109 7.199 1.00 98.62 497 ASN A CA 1
ATOM 3930 C C . ASN A 1 497 ? 9.703 -20.909 7.626 1.00 98.62 497 ASN A C 1
ATOM 3932 O O . ASN A 1 497 ? 9.944 -20.620 8.793 1.00 98.62 497 ASN A O 1
ATOM 3936 N N . LYS A 1 498 ? 10.669 -21.001 6.698 1.00 98.31 498 LYS A N 1
ATOM 3937 C CA . LYS A 1 498 ? 12.091 -20.738 6.997 1.00 98.31 498 LYS A CA 1
ATOM 3938 C C . LYS A 1 498 ? 12.341 -19.283 7.402 1.00 98.31 498 LYS A C 1
ATOM 3940 O O . LYS A 1 498 ? 13.147 -19.030 8.294 1.00 98.31 498 LYS A O 1
ATOM 3945 N N . ILE A 1 499 ? 11.623 -18.329 6.797 1.00 98.25 499 ILE A N 1
ATOM 3946 C CA . ILE A 1 499 ? 11.701 -16.901 7.152 1.00 98.25 499 ILE A CA 1
ATOM 3947 C C . ILE A 1 499 ? 11.430 -16.673 8.644 1.00 98.25 499 ILE A C 1
ATOM 3949 O O . ILE A 1 499 ? 12.111 -15.845 9.240 1.00 98.25 499 ILE A O 1
ATOM 3953 N N . ILE A 1 500 ? 10.509 -17.418 9.262 1.00 98.25 500 ILE A N 1
ATOM 3954 C CA . ILE A 1 500 ? 10.197 -17.294 10.697 1.00 98.25 500 ILE A CA 1
ATOM 3955 C C . ILE A 1 500 ? 11.449 -17.512 11.560 1.00 98.25 500 ILE A C 1
ATOM 3957 O O . ILE A 1 500 ? 11.666 -16.769 12.518 1.00 98.25 500 ILE A O 1
ATOM 3961 N N . ASP A 1 501 ? 12.293 -18.480 11.205 1.00 96.88 501 ASP A N 1
ATOM 3962 C CA . ASP A 1 501 ? 13.465 -18.839 12.008 1.00 96.88 501 ASP A CA 1
ATOM 3963 C C . ASP A 1 501 ? 14.655 -17.902 11.761 1.00 96.88 501 ASP A C 1
ATOM 3965 O O . ASP A 1 501 ? 15.389 -17.577 12.693 1.00 96.88 501 ASP A O 1
ATOM 3969 N N . VAL A 1 502 ? 14.845 -17.435 10.520 1.00 96.19 502 VAL A N 1
ATOM 3970 C CA . VAL A 1 502 ? 15.978 -16.556 10.163 1.00 96.19 502 VAL A CA 1
ATOM 3971 C C . VAL A 1 502 ? 15.703 -15.065 10.396 1.00 96.19 502 VAL A C 1
ATOM 3973 O O . VAL A 1 502 ? 16.616 -14.246 10.285 1.00 96.19 502 VAL A O 1
ATOM 3976 N N . ASN A 1 503 ? 14.456 -14.688 10.687 1.00 95.50 503 ASN A N 1
ATOM 3977 C CA . ASN A 1 503 ? 14.060 -13.298 10.880 1.00 95.50 503 ASN A CA 1
ATOM 3978 C C . ASN A 1 503 ? 14.689 -12.684 12.142 1.00 95.50 503 ASN A C 1
ATOM 3980 O O . ASN A 1 503 ? 14.649 -13.246 13.236 1.00 95.50 503 ASN A O 1
ATOM 3984 N N . HIS A 1 504 ? 15.184 -11.456 12.010 1.00 94.25 504 HIS A N 1
ATOM 3985 C CA . HIS A 1 504 ? 15.561 -10.623 13.142 1.00 94.25 504 HIS A CA 1
ATOM 3986 C C . HIS A 1 504 ? 14.331 -9.883 13.682 1.00 94.25 504 HIS A C 1
ATOM 3988 O O . HIS A 1 504 ? 13.820 -8.951 13.055 1.00 94.25 504 HIS A O 1
ATOM 3994 N N . TYR A 1 505 ? 13.861 -10.281 14.864 1.00 94.69 505 TYR A N 1
ATOM 3995 C CA . TYR A 1 505 ? 12.701 -9.660 15.498 1.00 94.69 505 TYR A CA 1
ATOM 3996 C C . TYR A 1 505 ? 13.088 -8.362 16.214 1.00 94.69 505 TYR A C 1
ATOM 3998 O O . TYR A 1 505 ? 13.994 -8.375 17.048 1.00 94.69 505 TYR A O 1
ATOM 4006 N N . PRO A 1 506 ? 12.392 -7.242 15.941 1.00 91.12 506 PRO A N 1
ATOM 4007 C CA . PRO A 1 506 ? 12.696 -5.962 16.575 1.00 91.12 506 PRO A CA 1
ATOM 4008 C C . PRO A 1 506 ? 12.335 -5.933 18.070 1.00 91.12 506 PRO A C 1
ATOM 4010 O O . PRO A 1 506 ? 12.899 -5.130 18.812 1.00 91.12 506 PRO A O 1
ATOM 4013 N N . VAL A 1 507 ? 11.403 -6.788 18.508 1.00 94.25 507 VAL A N 1
ATOM 4014 C CA . VAL A 1 507 ? 10.917 -6.897 19.892 1.00 94.25 507 VAL A CA 1
ATOM 4015 C C . VAL A 1 507 ? 10.637 -8.360 20.259 1.00 94.25 507 VAL A C 1
ATOM 4017 O O . VAL A 1 507 ? 10.290 -9.167 19.397 1.00 94.25 507 VAL A O 1
ATOM 4020 N N . GLU A 1 508 ? 10.783 -8.711 21.539 1.00 96.88 508 GLU A N 1
ATOM 4021 C CA . GLU A 1 508 ? 10.702 -10.109 22.006 1.00 96.88 508 GLU A CA 1
ATOM 4022 C C . GLU A 1 508 ? 9.278 -10.687 21.964 1.00 96.88 508 GLU A C 1
ATOM 4024 O O . GLU A 1 508 ? 9.084 -11.861 21.656 1.00 96.88 508 GLU A O 1
ATOM 4029 N N . THR A 1 509 ? 8.266 -9.855 22.199 1.00 97.62 509 THR A N 1
ATOM 4030 C CA . THR A 1 509 ? 6.834 -10.185 22.044 1.00 97.62 509 THR A CA 1
ATOM 4031 C C . THR A 1 509 ? 6.509 -10.667 20.628 1.00 97.62 509 THR A C 1
ATOM 4033 O O . THR A 1 509 ? 5.721 -11.597 20.452 1.00 97.62 509 THR A O 1
ATOM 4036 N N . ALA A 1 510 ? 7.157 -10.077 19.617 1.00 97.56 510 ALA A N 1
ATOM 4037 C CA . ALA A 1 510 ? 7.016 -10.462 18.217 1.00 97.56 510 ALA A CA 1
ATOM 4038 C C . ALA A 1 510 ? 7.654 -11.824 17.924 1.00 97.56 510 ALA A C 1
ATOM 4040 O O . ALA A 1 510 ? 7.053 -12.673 17.266 1.00 97.56 510 ALA A O 1
ATOM 4041 N N . LYS A 1 511 ? 8.855 -12.059 18.463 1.00 97.69 511 LYS A N 1
ATOM 4042 C CA . LYS A 1 511 ? 9.522 -13.362 18.371 1.00 97.69 511 LYS A CA 1
ATOM 4043 C C . LYS A 1 511 ? 8.698 -14.452 19.051 1.00 97.69 511 LYS A C 1
ATOM 4045 O O . LYS A 1 511 ? 8.489 -15.510 18.469 1.00 97.69 511 LYS A O 1
ATOM 4050 N N . THR A 1 512 ? 8.201 -14.169 20.252 1.00 98.12 512 THR A N 1
ATOM 4051 C CA . THR A 1 512 ? 7.378 -15.092 21.039 1.00 98.12 512 THR A CA 1
ATOM 4052 C C . THR A 1 512 ? 6.154 -15.529 20.242 1.00 98.12 512 THR A C 1
ATOM 4054 O O . THR A 1 512 ? 5.980 -16.721 20.008 1.00 98.12 512 THR A O 1
ATOM 4057 N N . SER A 1 513 ? 5.354 -14.585 19.738 1.00 98.50 513 SER A N 1
ATOM 4058 C CA . SER A 1 513 ? 4.162 -14.910 18.942 1.00 98.50 513 SER A CA 1
ATOM 4059 C C . SER A 1 513 ? 4.508 -15.732 17.691 1.00 98.50 513 SER A C 1
ATOM 4061 O O . SER A 1 513 ? 3.955 -16.815 17.470 1.00 98.50 513 SER A O 1
ATOM 4063 N N . ASN A 1 514 ? 5.486 -15.280 16.896 1.00 97.94 514 ASN A N 1
ATOM 4064 C CA . ASN A 1 514 ? 5.788 -15.932 15.622 1.00 97.94 514 ASN A CA 1
ATOM 4065 C C . ASN A 1 514 ? 6.363 -17.347 15.811 1.00 97.94 514 ASN A C 1
ATOM 4067 O O . ASN A 1 514 ? 6.040 -18.245 15.040 1.00 97.94 514 ASN A O 1
ATOM 4071 N N . MET A 1 515 ? 7.149 -17.596 16.864 1.00 98.25 515 MET A N 1
ATOM 4072 C CA . MET A 1 515 ? 7.670 -18.940 17.149 1.00 98.25 515 MET A CA 1
ATOM 4073 C C . MET A 1 515 ? 6.595 -19.898 17.683 1.00 98.25 515 MET A C 1
ATOM 4075 O O . MET A 1 515 ? 6.630 -21.084 17.353 1.00 98.25 515 MET A O 1
ATOM 4079 N N . ARG A 1 516 ? 5.617 -19.398 18.454 1.00 98.44 516 ARG A N 1
ATOM 4080 C CA . ARG A 1 516 ? 4.536 -20.212 19.042 1.00 98.44 516 ARG A CA 1
ATOM 4081 C C . ARG A 1 516 ? 3.462 -20.625 18.036 1.00 98.44 516 ARG A C 1
ATOM 4083 O O . ARG A 1 516 ? 2.914 -21.729 18.132 1.00 98.44 516 ARG A O 1
ATOM 4090 N N . HIS A 1 517 ? 3.131 -19.743 17.093 1.00 98.56 517 HIS A N 1
ATOM 4091 C CA . HIS A 1 517 ? 2.000 -19.937 16.171 1.00 98.56 517 HIS A CA 1
ATOM 4092 C C . HIS A 1 517 ? 2.430 -20.112 14.712 1.00 98.56 517 HIS A C 1
ATOM 4094 O O . HIS A 1 517 ? 1.678 -20.662 13.906 1.00 98.56 517 HIS A O 1
ATOM 4100 N N . ARG A 1 518 ? 3.627 -19.645 14.357 1.00 98.62 518 ARG A N 1
ATOM 4101 C CA . ARG A 1 518 ? 4.232 -19.753 13.024 1.00 98.62 518 ARG A CA 1
ATOM 4102 C C . ARG A 1 518 ? 3.315 -19.367 11.845 1.00 98.62 518 ARG A C 1
ATOM 4104 O O . ARG A 1 518 ? 3.260 -20.132 10.878 1.00 98.62 518 ARG A O 1
ATOM 4111 N N . PRO A 1 519 ? 2.555 -18.254 11.898 1.00 98.69 519 PRO A N 1
ATOM 4112 C CA . PRO A 1 519 ? 1.682 -17.860 10.800 1.00 98.69 519 PRO A CA 1
ATOM 4113 C C . PRO A 1 519 ? 2.475 -17.382 9.573 1.00 98.69 519 PRO A C 1
ATOM 4115 O O . PRO A 1 519 ? 3.547 -16.773 9.669 1.00 98.69 519 PRO A O 1
ATOM 4118 N N . ILE A 1 520 ? 1.919 -17.648 8.393 1.00 98.69 520 ILE A N 1
ATOM 4119 C CA . ILE A 1 520 ? 2.397 -17.128 7.111 1.00 98.69 520 ILE A CA 1
ATOM 4120 C C . ILE A 1 520 ? 1.212 -16.566 6.310 1.00 98.69 520 ILE A C 1
ATOM 4122 O O . ILE A 1 520 ? 0.051 -16.877 6.585 1.00 98.69 520 ILE A O 1
ATOM 4126 N N . GLY A 1 521 ? 1.500 -15.733 5.311 1.00 98.38 521 GLY A N 1
ATOM 4127 C CA . GLY A 1 521 ? 0.494 -15.158 4.423 1.00 98.38 521 GLY A CA 1
ATOM 4128 C C . GLY A 1 521 ? 0.907 -15.256 2.959 1.00 98.38 521 GLY A C 1
ATOM 4129 O O . GLY A 1 521 ? 1.726 -14.483 2.460 1.00 98.38 521 GLY A O 1
ATOM 4130 N N . ILE A 1 522 ? 0.319 -16.219 2.256 1.00 98.88 522 ILE A N 1
ATOM 4131 C CA . ILE A 1 522 ? 0.452 -16.373 0.809 1.00 98.88 522 ILE A CA 1
ATOM 4132 C C . ILE A 1 522 ? -0.641 -15.547 0.137 1.00 98.88 522 ILE A C 1
ATOM 4134 O O . ILE A 1 522 ? -1.832 -15.755 0.371 1.00 98.88 522 ILE A O 1
ATOM 4138 N N . GLY A 1 523 ? -0.226 -14.605 -0.701 1.00 98.38 523 GLY A N 1
ATOM 4139 C CA . GLY A 1 523 ? -1.102 -13.811 -1.549 1.00 98.38 523 GLY A CA 1
ATOM 4140 C C . GLY A 1 523 ? -0.913 -14.110 -3.033 1.00 98.38 523 GLY A C 1
ATOM 4141 O O . GLY A 1 523 ? -0.146 -14.986 -3.441 1.00 98.38 523 GLY A O 1
ATOM 4142 N N . VAL A 1 524 ? -1.588 -13.322 -3.862 1.00 98.69 524 VAL A N 1
ATOM 4143 C CA . VAL A 1 524 ? -1.505 -13.391 -5.325 1.00 98.69 524 VAL A CA 1
ATOM 4144 C C . VAL A 1 524 ? -1.248 -12.005 -5.903 1.00 98.69 524 VAL A C 1
ATOM 4146 O O . VAL A 1 524 ? -1.383 -11.005 -5.207 1.00 98.69 524 VAL A O 1
ATOM 4149 N N . GLN A 1 525 ? -0.878 -11.940 -7.175 1.00 98.12 525 GLN A N 1
ATOM 4150 C CA . GLN A 1 525 ? -0.851 -10.720 -7.978 1.00 98.12 525 GLN A CA 1
ATOM 4151 C C . GLN A 1 525 ? -1.181 -11.038 -9.437 1.00 98.12 525 GLN A C 1
ATOM 4153 O O . GLN A 1 525 ? -0.971 -12.165 -9.895 1.00 98.12 525 GLN A O 1
ATOM 4158 N N . GLY A 1 526 ? -1.665 -10.037 -10.173 1.00 97.62 526 GLY A N 1
ATOM 4159 C CA . GLY A 1 526 ? -1.995 -10.165 -11.589 1.00 97.62 526 GLY A CA 1
ATOM 4160 C C . GLY A 1 526 ? -3.239 -11.006 -11.881 1.00 97.62 526 GLY A C 1
ATOM 4161 O O . GLY A 1 526 ? -3.291 -11.677 -12.912 1.00 97.62 526 GLY A O 1
ATOM 4162 N N . LEU A 1 527 ? -4.250 -11.008 -11.000 1.00 98.56 527 LEU A N 1
ATOM 4163 C CA . LEU A 1 527 ? -5.511 -11.706 -11.294 1.00 98.56 527 LEU A CA 1
ATOM 4164 C C . LEU A 1 527 ? -6.205 -11.115 -12.533 1.00 98.56 527 LEU A C 1
ATOM 4166 O O . LEU A 1 527 ? -6.651 -11.862 -13.399 1.00 98.56 527 LEU A O 1
ATOM 4170 N N . ALA A 1 528 ? -6.234 -9.784 -12.656 1.00 98.06 528 ALA A N 1
ATOM 4171 C CA . ALA A 1 528 ? -6.799 -9.120 -13.830 1.00 98.06 528 ALA A CA 1
ATOM 4172 C C . ALA A 1 528 ? -6.022 -9.442 -15.115 1.00 98.06 528 ALA A C 1
ATOM 4174 O O . ALA A 1 528 ? -6.643 -9.773 -16.121 1.00 98.06 528 ALA A O 1
ATOM 4175 N N . ASP A 1 529 ? -4.682 -9.411 -15.082 1.00 97.62 529 ASP A N 1
ATOM 4176 C CA . ASP A 1 529 ? -3.858 -9.846 -16.219 1.00 97.62 529 ASP A CA 1
ATOM 4177 C C . ASP A 1 529 ? -4.209 -11.293 -16.617 1.00 97.62 529 ASP A C 1
ATOM 4179 O O . ASP A 1 529 ? -4.359 -11.589 -17.796 1.00 97.62 529 ASP A O 1
ATOM 4183 N N . THR A 1 530 ? -4.393 -12.191 -15.642 1.00 98.38 530 THR A N 1
ATOM 4184 C CA . THR A 1 530 ? -4.723 -13.610 -15.878 1.00 98.38 530 THR A CA 1
ATOM 4185 C C . THR A 1 530 ? -6.057 -13.773 -16.603 1.00 98.38 530 THR A C 1
ATOM 4187 O O . THR A 1 530 ? -6.127 -14.504 -17.591 1.00 98.38 530 THR A O 1
ATOM 4190 N N . PHE A 1 531 ? -7.104 -13.071 -16.158 1.00 98.56 531 PHE A N 1
ATOM 4191 C CA . PHE A 1 531 ? -8.404 -13.101 -16.831 1.00 98.56 531 PHE A CA 1
ATOM 4192 C C . PHE A 1 531 ? -8.319 -12.560 -18.257 1.00 98.56 531 PHE A C 1
ATOM 4194 O O . PHE A 1 531 ? -8.824 -13.199 -19.176 1.00 98.56 531 PHE A O 1
ATOM 4201 N N . ILE A 1 532 ? -7.596 -11.456 -18.467 1.00 98.19 532 ILE A N 1
ATOM 4202 C CA . ILE A 1 532 ? -7.381 -10.889 -19.803 1.00 98.19 532 ILE A CA 1
ATOM 4203 C C . ILE A 1 532 ? -6.664 -11.891 -20.715 1.00 98.19 532 ILE A C 1
ATOM 4205 O O . ILE A 1 532 ? -7.100 -12.117 -21.841 1.00 98.19 532 ILE A O 1
ATOM 4209 N N . LEU A 1 533 ? -5.595 -12.535 -20.234 1.00 97.38 533 LEU A N 1
ATOM 4210 C CA . LEU A 1 533 ? -4.847 -13.527 -21.012 1.00 97.38 533 LEU A CA 1
ATOM 4211 C C . LEU A 1 533 ? -5.704 -14.734 -21.420 1.00 97.38 533 LEU A C 1
ATOM 4213 O O . LEU A 1 533 ? -5.451 -15.330 -22.468 1.00 97.38 533 LEU A O 1
ATOM 4217 N N . LEU A 1 534 ? -6.712 -15.078 -20.619 1.00 97.38 534 LEU A N 1
ATOM 4218 C CA . LEU A 1 534 ? -7.681 -16.140 -20.895 1.00 97.38 534 LEU A CA 1
ATOM 4219 C C . LEU A 1 534 ? -8.940 -15.642 -21.625 1.00 97.38 534 LEU A C 1
ATOM 4221 O O . LEU A 1 534 ? -9.847 -16.434 -21.865 1.00 97.38 534 LEU A O 1
ATOM 4225 N N . GLY A 1 535 ? -8.998 -14.361 -22.007 1.00 96.88 535 GLY A N 1
ATOM 4226 C CA . GLY A 1 535 ? -10.143 -13.775 -22.710 1.00 96.88 535 GLY A CA 1
ATOM 4227 C C . GLY A 1 535 ? -11.419 -13.712 -21.866 1.00 96.88 535 GLY A C 1
ATOM 4228 O O . GLY A 1 535 ? -12.517 -13.732 -22.414 1.00 96.88 535 GLY A O 1
ATOM 4229 N N . MET A 1 536 ? -11.288 -13.676 -20.539 1.00 97.81 536 MET A N 1
ATOM 4230 C CA . MET A 1 536 ? -12.405 -13.673 -19.597 1.00 97.81 536 MET A CA 1
ATOM 4231 C C . MET A 1 536 ? -12.682 -12.243 -19.110 1.00 97.81 536 MET A C 1
ATOM 4233 O O . MET A 1 536 ? -11.808 -11.636 -18.486 1.00 97.81 536 MET A O 1
ATOM 4237 N N . PRO A 1 537 ? -13.892 -11.691 -19.320 1.00 97.88 537 PRO A N 1
ATOM 4238 C CA . PRO A 1 537 ? -14.334 -10.498 -18.605 1.00 97.88 537 PRO A CA 1
ATOM 4239 C C . PRO A 1 537 ? -14.267 -10.722 -17.093 1.00 97.88 537 PRO A C 1
ATOM 4241 O O . PRO A 1 537 ? -14.623 -11.799 -16.609 1.00 97.88 537 PRO A O 1
ATOM 4244 N N . PHE A 1 538 ? -13.843 -9.711 -16.333 1.00 97.81 538 PHE A N 1
ATOM 4245 C CA . PHE A 1 538 ? -13.651 -9.846 -14.882 1.00 97.81 538 PHE A CA 1
ATOM 4246 C C . PHE A 1 538 ? -14.941 -10.268 -14.155 1.00 97.81 538 PHE A C 1
ATOM 4248 O O . PHE A 1 538 ? -14.890 -10.999 -13.172 1.00 97.81 538 PHE A O 1
ATOM 4255 N N . ASP A 1 539 ? -16.100 -9.820 -14.644 1.00 95.69 539 ASP A N 1
ATOM 4256 C CA . ASP A 1 539 ? -17.431 -10.103 -14.100 1.00 95.69 539 ASP A CA 1
ATOM 4257 C C . ASP A 1 539 ? -18.148 -11.293 -14.770 1.00 95.69 539 ASP A C 1
ATOM 4259 O O . ASP A 1 539 ? -19.359 -11.452 -14.600 1.00 95.69 539 ASP A O 1
ATOM 4263 N N . SER A 1 540 ? -17.417 -12.133 -15.512 1.00 97.44 540 SER A N 1
ATOM 4264 C CA . SER A 1 540 ? -17.937 -13.376 -16.098 1.00 97.44 540 SER A CA 1
ATOM 4265 C C . SER A 1 540 ? -18.018 -14.524 -15.083 1.00 97.44 540 SER A C 1
ATOM 4267 O O . SER A 1 540 ? -17.264 -14.583 -14.107 1.00 97.44 540 SER A O 1
ATOM 4269 N N . SER A 1 541 ? -18.914 -15.481 -15.335 1.00 97.38 541 SER A N 1
ATOM 4270 C CA . SER A 1 541 ? -19.034 -16.717 -14.547 1.00 97.38 541 SER A CA 1
ATOM 4271 C C . SER A 1 541 ? -17.749 -17.547 -14.550 1.00 97.38 541 SER A C 1
ATOM 4273 O O . SER A 1 541 ? -17.382 -18.148 -13.542 1.00 97.38 541 SER A O 1
ATOM 4275 N N . GLU A 1 542 ? -17.045 -17.555 -15.675 1.00 97.19 542 GLU A N 1
ATOM 4276 C CA . GLU A 1 542 ? -15.803 -18.274 -15.910 1.00 97.19 542 GLU A CA 1
ATOM 4277 C C . GLU A 1 542 ? -14.669 -17.677 -15.069 1.00 97.19 542 GLU A C 1
ATOM 4279 O O . GLU A 1 542 ? -13.951 -18.420 -14.399 1.00 97.19 542 GLU A O 1
ATOM 4284 N N . ALA A 1 543 ? -14.559 -16.342 -15.018 1.00 98.19 543 ALA A N 1
ATOM 4285 C CA . ALA A 1 543 ? -13.616 -15.651 -14.137 1.00 98.19 543 ALA A CA 1
ATOM 4286 C C . ALA A 1 543 ? -13.927 -15.906 -12.652 1.00 98.19 543 ALA A C 1
ATOM 4288 O O . ALA A 1 543 ? -13.016 -16.127 -11.849 1.00 98.19 543 ALA A O 1
ATOM 4289 N N . GLN A 1 544 ? -15.211 -15.929 -12.278 1.00 97.94 544 GLN A N 1
ATOM 4290 C CA . GLN A 1 544 ? -15.643 -16.257 -10.918 1.00 97.94 544 GLN A CA 1
ATOM 4291 C C . GLN A 1 544 ? -15.276 -17.696 -10.522 1.00 97.94 544 GLN A C 1
ATOM 4293 O O . GLN A 1 544 ? -14.790 -17.916 -9.409 1.00 97.94 544 GLN A O 1
ATOM 4298 N N . GLN A 1 545 ? -15.455 -18.668 -11.421 1.00 98.19 545 GLN A N 1
ATOM 4299 C CA . GLN A 1 545 ? -15.066 -20.056 -11.171 1.00 98.19 545 GLN A CA 1
ATOM 4300 C C . GLN A 1 545 ? -13.543 -20.215 -11.104 1.00 98.19 545 GLN A C 1
ATOM 4302 O O . GLN A 1 545 ? -13.037 -20.824 -10.167 1.00 98.19 545 GLN A O 1
ATOM 4307 N N . LEU A 1 546 ? -12.795 -19.608 -12.029 1.00 98.56 546 LEU A N 1
ATOM 4308 C CA . LEU A 1 546 ? -11.332 -19.647 -12.000 1.00 98.56 546 LEU A CA 1
ATOM 4309 C C . LEU A 1 546 ? -10.773 -19.018 -10.715 1.00 98.56 546 LEU A C 1
ATOM 4311 O O . LEU A 1 546 ? -9.824 -19.538 -10.133 1.00 98.56 546 LEU A O 1
ATOM 4315 N N . ASN A 1 547 ? -11.385 -17.935 -10.228 1.00 98.62 547 ASN A N 1
ATOM 4316 C CA . ASN A 1 547 ? -11.049 -17.360 -8.929 1.00 98.62 547 ASN A CA 1
ATOM 4317 C C . ASN A 1 547 ? -11.200 -18.385 -7.791 1.00 98.62 547 ASN A C 1
ATOM 4319 O O . ASN A 1 547 ? -10.286 -18.506 -6.981 1.00 98.62 547 ASN A O 1
ATOM 4323 N N . LYS A 1 548 ? -12.296 -19.154 -7.738 1.00 98.12 548 LYS A N 1
ATOM 4324 C CA . LYS A 1 548 ? -12.458 -20.229 -6.738 1.00 98.12 548 LYS A CA 1
ATOM 4325 C C . LYS A 1 548 ? -11.343 -21.257 -6.847 1.00 98.12 548 LYS A C 1
ATOM 4327 O O . LYS A 1 548 ? -10.657 -21.512 -5.863 1.00 98.12 548 LYS A O 1
ATOM 4332 N N . ASP A 1 549 ? -11.127 -21.777 -8.051 1.00 98.62 549 ASP A N 1
ATOM 4333 C CA . ASP A 1 549 ? -10.188 -22.867 -8.307 1.00 98.62 549 ASP A CA 1
ATOM 4334 C C . ASP A 1 549 ? -8.737 -22.483 -7.964 1.00 98.62 549 ASP A C 1
ATOM 4336 O O . ASP A 1 549 ? -7.980 -23.304 -7.436 1.00 98.62 549 ASP A O 1
ATOM 4340 N N . ILE A 1 550 ? -8.338 -21.230 -8.230 1.00 98.88 550 ILE A N 1
ATOM 4341 C CA . ILE A 1 550 ? -7.006 -20.708 -7.885 1.00 98.88 550 ILE A CA 1
ATOM 4342 C C . ILE A 1 550 ? -6.801 -20.735 -6.369 1.00 98.88 550 ILE A C 1
ATOM 4344 O O . ILE A 1 550 ? -5.801 -21.270 -5.889 1.00 98.88 550 ILE A O 1
ATOM 4348 N N . PHE A 1 551 ? -7.737 -20.170 -5.605 1.00 98.88 551 PHE A N 1
ATOM 4349 C CA . PHE A 1 551 ? -7.594 -20.079 -4.151 1.00 98.88 551 PHE A CA 1
ATOM 4350 C C . PHE A 1 551 ? -7.799 -21.427 -3.455 1.00 98.88 551 PHE A C 1
ATOM 4352 O O . PHE A 1 551 ? -7.106 -21.705 -2.478 1.00 98.88 551 PHE A O 1
ATOM 4359 N N . GLU A 1 552 ? -8.656 -22.294 -3.998 1.00 98.81 552 GLU A N 1
ATOM 4360 C CA . GLU A 1 552 ? -8.778 -23.686 -3.565 1.00 98.81 552 GLU A CA 1
ATOM 4361 C C . GLU A 1 552 ? -7.432 -24.419 -3.689 1.00 98.81 552 GLU A C 1
ATOM 4363 O O . GLU A 1 552 ? -6.968 -25.039 -2.732 1.00 98.81 552 GLU A O 1
ATOM 4368 N N . THR A 1 553 ? -6.763 -24.277 -4.839 1.00 98.88 553 THR A N 1
ATOM 4369 C CA . THR A 1 553 ? -5.451 -24.888 -5.109 1.00 98.88 553 THR A CA 1
ATOM 4370 C C . THR A 1 553 ? -4.366 -24.357 -4.175 1.00 98.88 553 THR A C 1
ATOM 4372 O O . THR A 1 553 ? -3.620 -25.145 -3.589 1.00 98.88 553 THR A O 1
ATOM 4375 N N . ILE A 1 554 ? -4.293 -23.033 -3.988 1.00 98.94 554 ILE A N 1
ATOM 4376 C CA . ILE A 1 554 ? -3.311 -22.413 -3.087 1.00 98.94 554 ILE A CA 1
ATOM 4377 C C . ILE A 1 554 ? -3.514 -22.912 -1.651 1.00 98.94 554 ILE A C 1
ATOM 4379 O O . ILE A 1 554 ? -2.553 -23.315 -1.001 1.00 98.94 554 ILE A O 1
ATOM 4383 N N . TYR A 1 555 ? -4.749 -22.922 -1.146 1.00 98.88 555 TYR A N 1
ATOM 4384 C CA . TYR A 1 555 ? -5.006 -23.334 0.233 1.00 98.88 555 TYR A CA 1
ATOM 4385 C C . TYR A 1 555 ? -4.719 -24.822 0.459 1.00 98.88 555 TYR A C 1
ATOM 4387 O O . TYR A 1 555 ? -4.039 -25.178 1.424 1.00 98.88 555 TYR A O 1
ATOM 4395 N N . TYR A 1 556 ? -5.166 -25.684 -0.460 1.00 98.88 556 TYR A N 1
ATOM 4396 C CA . TYR A 1 556 ? -4.925 -27.125 -0.393 1.00 98.88 556 TYR A CA 1
ATOM 4397 C C . TYR A 1 556 ? -3.425 -27.448 -0.340 1.00 98.88 556 TYR A C 1
ATOM 4399 O O . TYR A 1 556 ? -2.964 -28.169 0.549 1.00 98.88 556 TYR A O 1
ATOM 4407 N N . HIS A 1 557 ? -2.636 -26.882 -1.259 1.00 98.81 557 HIS A N 1
ATOM 4408 C CA . HIS A 1 557 ? -1.204 -27.177 -1.336 1.00 98.81 557 HIS A CA 1
ATOM 4409 C C . HIS A 1 557 ? -0.381 -26.491 -0.246 1.00 98.81 557 HIS A C 1
ATOM 4411 O O . HIS A 1 557 ? 0.625 -27.058 0.185 1.00 98.81 557 HIS A O 1
ATOM 4417 N N . ALA A 1 558 ? -0.825 -25.343 0.271 1.00 98.88 558 ALA A N 1
ATOM 4418 C CA . ALA A 1 558 ? -0.212 -24.737 1.447 1.00 98.88 558 ALA A CA 1
ATOM 4419 C C . ALA A 1 558 ? -0.421 -25.603 2.703 1.00 98.88 558 ALA A C 1
ATOM 4421 O O . ALA A 1 558 ? 0.531 -25.836 3.449 1.00 98.88 558 ALA A O 1
ATOM 4422 N N . LEU A 1 559 ? -1.630 -26.144 2.912 1.00 98.88 559 LEU A N 1
ATOM 4423 C CA . LEU A 1 559 ? -1.920 -27.079 4.008 1.00 98.88 559 LEU A CA 1
ATOM 4424 C C . LEU A 1 559 ? -1.102 -28.364 3.878 1.00 98.88 559 LEU A C 1
ATOM 4426 O O . LEU A 1 559 ? -0.470 -28.793 4.846 1.00 98.88 559 LEU A O 1
ATOM 4430 N N . LYS A 1 560 ? -1.082 -28.952 2.676 1.00 98.88 560 LYS A N 1
ATOM 4431 C CA . LYS A 1 560 ? -0.304 -30.159 2.379 1.00 98.88 560 LYS A CA 1
ATOM 4432 C C . LYS A 1 560 ? 1.176 -29.945 2.695 1.00 98.88 560 LYS A C 1
ATOM 4434 O O . LYS A 1 560 ? 1.748 -30.706 3.468 1.00 98.88 560 LYS A O 1
ATOM 4439 N N . SER A 1 561 ? 1.771 -28.874 2.168 1.00 98.75 561 SER A N 1
ATOM 4440 C CA . SER A 1 561 ? 3.179 -28.551 2.410 1.00 98.75 561 SER A CA 1
ATOM 4441 C C . SER A 1 561 ? 3.457 -28.281 3.893 1.00 98.75 561 SER A C 1
ATOM 4443 O O . SER A 1 561 ? 4.428 -28.792 4.446 1.00 98.75 561 SER A O 1
ATOM 4445 N N . SER A 1 562 ? 2.568 -27.567 4.592 1.00 98.88 562 SER A N 1
ATOM 4446 C CA . SER A 1 562 ? 2.706 -27.347 6.036 1.00 98.88 562 SER A CA 1
ATOM 4447 C C . SER A 1 562 ? 2.630 -28.655 6.843 1.00 98.88 562 SER A C 1
ATOM 4449 O O . SER A 1 562 ? 3.329 -28.796 7.848 1.00 98.88 562 SER A O 1
ATOM 4451 N N . SER A 1 563 ? 1.840 -29.637 6.398 1.00 98.81 563 SER A N 1
ATOM 4452 C CA . SER A 1 563 ? 1.778 -30.980 6.995 1.00 98.81 563 SER A CA 1
ATOM 4453 C C . SER A 1 563 ? 3.032 -31.819 6.717 1.00 98.81 563 SER A C 1
ATOM 4455 O O . SER A 1 563 ? 3.552 -32.503 7.603 1.00 98.81 563 SER A O 1
ATOM 4457 N N . GLU A 1 564 ? 3.592 -31.715 5.511 1.00 98.69 564 GLU A N 1
ATOM 4458 C CA . GLU A 1 564 ? 4.869 -32.343 5.150 1.00 98.69 564 GLU A CA 1
ATOM 4459 C C . GLU A 1 564 ? 6.033 -31.788 5.987 1.00 98.69 564 GLU A C 1
ATOM 4461 O O . GLU A 1 564 ? 6.901 -32.550 6.420 1.00 98.69 564 GLU A O 1
ATOM 4466 N N . ILE A 1 565 ? 6.038 -30.481 6.277 1.00 98.62 565 ILE A N 1
ATOM 4467 C CA . ILE A 1 565 ? 7.016 -29.877 7.193 1.00 98.62 565 ILE A CA 1
ATOM 4468 C C . ILE A 1 565 ? 6.783 -30.377 8.626 1.00 98.62 565 ILE A C 1
ATOM 4470 O O . ILE A 1 565 ? 7.740 -30.763 9.297 1.00 98.62 565 ILE A O 1
ATOM 4474 N N . ALA A 1 566 ? 5.529 -30.442 9.089 1.00 98.62 566 ALA A N 1
ATOM 4475 C CA . ALA A 1 566 ? 5.200 -30.938 10.429 1.00 98.62 566 ALA A CA 1
ATOM 4476 C C . ALA A 1 566 ? 5.638 -32.391 10.657 1.00 98.62 566 ALA A C 1
ATOM 4478 O O . ALA A 1 566 ? 6.064 -32.742 11.752 1.00 98.62 566 ALA A O 1
ATOM 4479 N N . THR A 1 567 ? 5.623 -33.214 9.608 1.00 98.25 567 THR A N 1
ATOM 4480 C CA . THR A 1 567 ? 6.137 -34.592 9.660 1.00 98.25 567 THR A CA 1
ATOM 4481 C C . THR A 1 567 ? 7.627 -34.638 10.024 1.00 98.25 567 THR A C 1
ATOM 4483 O O . THR A 1 567 ? 8.075 -35.570 10.686 1.00 98.25 567 THR A O 1
ATOM 4486 N N . LYS A 1 568 ? 8.406 -33.636 9.594 1.00 97.25 568 LYS A N 1
ATOM 4487 C CA . LYS A 1 568 ? 9.861 -33.564 9.808 1.00 97.25 568 LYS A CA 1
ATOM 4488 C C . LYS A 1 568 ? 10.236 -32.795 11.074 1.00 97.25 568 LYS A C 1
ATOM 4490 O O . LYS A 1 568 ? 11.183 -33.171 11.755 1.00 97.25 568 LYS A O 1
ATOM 4495 N N . GLU A 1 569 ? 9.516 -31.717 11.373 1.00 97.81 569 GLU A N 1
ATOM 4496 C CA . GLU A 1 569 ? 9.888 -30.746 12.413 1.00 97.81 569 GLU A CA 1
ATOM 4497 C C . GLU A 1 569 ? 8.896 -30.669 13.588 1.00 97.81 569 GLU A C 1
ATOM 4499 O O . GLU A 1 569 ? 9.095 -29.885 14.521 1.00 97.81 569 GLU A O 1
ATOM 4504 N N . GLY A 1 570 ? 7.814 -31.447 13.546 1.00 98.19 570 GLY A N 1
ATOM 4505 C CA . GLY A 1 570 ? 6.687 -31.351 14.471 1.00 98.19 570 GLY A CA 1
ATOM 4506 C C . GLY A 1 570 ? 5.744 -30.186 14.154 1.00 98.19 570 GLY A C 1
ATOM 4507 O O . GLY A 1 570 ? 6.052 -29.280 13.376 1.00 98.19 570 GLY A O 1
ATOM 4508 N N . THR A 1 571 ? 4.569 -30.183 14.777 1.00 98.62 571 THR A N 1
ATOM 4509 C CA . THR A 1 571 ? 3.592 -29.091 14.648 1.00 98.62 571 THR A CA 1
ATOM 4510 C C . THR A 1 571 ? 4.085 -27.801 15.309 1.00 98.62 571 THR A C 1
ATOM 4512 O O . THR A 1 571 ? 5.042 -27.818 16.084 1.00 98.62 571 THR A O 1
ATOM 4515 N N . TYR A 1 572 ? 3.422 -26.670 15.047 1.00 98.44 572 TYR A N 1
ATOM 4516 C CA . TYR A 1 572 ? 3.610 -25.479 15.888 1.00 98.44 572 TYR A CA 1
ATOM 4517 C C . TYR A 1 572 ? 3.109 -25.733 17.322 1.00 98.44 572 TYR A C 1
ATOM 4519 O O . TYR A 1 572 ? 2.258 -26.598 17.548 1.00 98.44 572 TYR A O 1
ATOM 4527 N N . GLU A 1 573 ? 3.629 -24.974 18.291 1.00 98.56 573 GLU A N 1
ATOM 4528 C CA . GLU A 1 573 ? 3.423 -25.198 19.735 1.00 98.56 573 GLU A CA 1
ATOM 4529 C C . GLU A 1 573 ? 1.940 -25.237 20.128 1.00 98.56 573 GLU A C 1
ATOM 4531 O O . GLU A 1 573 ? 1.506 -26.069 20.920 1.00 98.56 573 GLU A O 1
ATOM 4536 N N . THR A 1 574 ? 1.142 -24.356 19.531 1.00 98.44 574 THR A N 1
ATOM 4537 C CA . THR A 1 574 ? -0.273 -24.149 19.878 1.00 98.44 574 THR A CA 1
ATOM 4538 C C . THR A 1 574 ? -1.254 -24.861 18.939 1.00 98.44 574 THR A C 1
ATOM 4540 O O . THR A 1 574 ? -2.419 -24.470 18.827 1.00 98.44 574 THR A O 1
ATOM 4543 N N . TYR A 1 575 ? -0.795 -25.911 18.249 1.00 98.75 575 TYR A N 1
ATOM 4544 C CA . TYR A 1 575 ? -1.619 -26.697 17.326 1.00 98.75 575 TYR A CA 1
ATOM 4545 C C . TYR A 1 575 ? -2.766 -27.419 18.032 1.00 98.75 575 TYR A C 1
ATOM 4547 O O . TYR A 1 575 ? -3.896 -27.407 17.544 1.00 98.75 575 TYR A O 1
ATOM 4555 N N . GLN A 1 576 ? -2.510 -28.019 19.195 1.00 98.38 576 GLN A N 1
ATOM 4556 C CA . GLN A 1 576 ? -3.530 -28.779 19.914 1.00 98.38 576 GLN A CA 1
ATOM 4557 C C . GLN A 1 576 ? -4.679 -27.872 20.376 1.00 98.38 576 GLN A C 1
ATOM 4559 O O . GLN A 1 576 ? -4.471 -26.846 21.020 1.00 98.38 576 GLN A O 1
ATOM 4564 N N . GLY A 1 577 ? -5.908 -28.257 20.030 1.00 97.12 577 GLY A N 1
ATOM 4565 C CA . GLY A 1 577 ? -7.123 -27.498 20.335 1.00 97.12 577 GLY A CA 1
ATOM 4566 C C . GLY A 1 577 ? -7.568 -26.537 19.227 1.00 97.12 577 GLY A C 1
ATOM 4567 O O . GLY A 1 577 ? -8.740 -26.137 19.227 1.00 97.12 577 GLY A O 1
ATOM 4568 N N . SER A 1 578 ? -6.695 -26.234 18.260 1.00 98.62 578 SER A N 1
ATOM 4569 C CA . SER A 1 578 ? -7.052 -25.480 17.051 1.00 98.62 578 SER A CA 1
ATOM 4570 C C . SER A 1 578 ? -8.104 -26.225 16.211 1.00 98.62 578 SER A C 1
ATOM 4572 O O . SER A 1 578 ? -8.198 -27.456 16.283 1.00 98.62 578 SER A O 1
ATOM 4574 N N . PRO A 1 579 ? -8.904 -25.526 15.393 1.00 98.62 579 PRO A N 1
ATOM 4575 C CA . PRO A 1 579 ? -9.823 -26.146 14.440 1.00 98.62 579 PRO A CA 1
ATOM 4576 C C . PRO A 1 579 ? -9.189 -27.213 13.548 1.00 98.62 579 PRO A C 1
ATOM 4578 O O . PRO A 1 579 ? -9.724 -28.318 13.466 1.00 98.62 579 PRO A O 1
ATOM 4581 N N . VAL A 1 580 ? -8.022 -26.940 12.957 1.00 98.38 580 VAL A N 1
ATOM 4582 C CA . VAL A 1 580 ? -7.338 -27.910 12.083 1.00 98.38 580 VAL A CA 1
ATOM 4583 C C . VAL A 1 580 ? -6.955 -29.190 12.830 1.00 98.38 580 VAL A C 1
ATOM 4585 O O . VAL A 1 580 ? -7.044 -30.270 12.252 1.00 98.38 580 VAL A O 1
ATOM 4588 N N . SER A 1 581 ? -6.619 -29.111 14.127 1.00 98.44 581 SER A N 1
ATOM 4589 C CA . SER A 1 581 ? -6.360 -30.302 14.962 1.00 98.44 581 SER A CA 1
ATOM 4590 C C . SER A 1 581 ? -7.600 -31.163 15.206 1.00 98.44 581 SER A C 1
ATOM 4592 O O . SER A 1 581 ? -7.492 -32.348 15.501 1.00 98.44 581 SER A O 1
ATOM 4594 N N . LYS A 1 582 ? -8.789 -30.581 15.026 1.00 98.12 582 LYS A N 1
ATOM 4595 C CA . LYS A 1 582 ? -10.093 -31.255 15.098 1.00 98.12 582 LYS A CA 1
ATOM 4596 C C . LYS A 1 582 ? -10.604 -31.662 13.711 1.00 98.12 582 LYS A C 1
ATOM 4598 O O . LYS A 1 582 ? -11.760 -32.048 13.577 1.00 98.12 582 LYS A O 1
ATOM 4603 N N . GLY A 1 583 ? -9.767 -31.536 12.680 1.00 96.94 583 GLY A N 1
ATOM 4604 C CA . GLY A 1 583 ? -10.130 -31.815 11.296 1.00 96.94 583 GLY A CA 1
ATOM 4605 C C . GLY A 1 583 ? -11.053 -30.771 10.665 1.00 96.94 583 GLY A C 1
ATOM 4606 O O . GLY A 1 583 ? -11.667 -31.087 9.653 1.00 96.94 583 GLY A O 1
ATOM 4607 N N . ILE A 1 584 ? -11.161 -29.562 11.230 1.00 98.56 584 ILE A N 1
ATOM 4608 C CA . ILE A 1 584 ? -11.968 -28.450 10.703 1.00 98.56 584 ILE A CA 1
ATOM 4609 C C . ILE A 1 584 ? -11.046 -27.508 9.922 1.00 98.56 584 ILE A C 1
ATOM 4611 O O . ILE A 1 584 ? -10.152 -26.885 10.494 1.00 98.56 584 ILE A O 1
ATOM 4615 N N . LEU A 1 585 ? -11.266 -27.398 8.616 1.00 98.56 585 LEU A N 1
ATOM 4616 C CA . LEU A 1 585 ? -10.528 -26.525 7.705 1.00 98.56 585 LEU A CA 1
ATOM 4617 C C . LEU A 1 585 ? -11.340 -25.261 7.396 1.00 98.56 585 LEU A C 1
ATOM 4619 O O . LEU A 1 585 ? -12.532 -25.180 7.696 1.00 98.56 585 LEU A O 1
ATOM 4623 N N . GLN A 1 586 ? -10.707 -24.280 6.748 1.00 98.50 586 GLN A N 1
ATOM 4624 C CA . GLN A 1 586 ? -11.370 -23.026 6.390 1.00 98.50 586 GLN A CA 1
ATOM 4625 C C . GLN A 1 586 ? -12.713 -23.197 5.656 1.00 98.50 586 GLN A C 1
ATOM 4627 O O . GLN A 1 586 ? -13.680 -22.594 6.118 1.00 98.50 586 GLN A O 1
ATOM 4632 N N . PRO A 1 587 ? -12.857 -24.017 4.594 1.00 98.44 587 PRO A N 1
ATOM 4633 C CA . PRO A 1 587 ? -14.144 -24.155 3.906 1.00 98.44 587 PRO A CA 1
ATOM 4634 C C . PRO A 1 587 ? -15.267 -24.664 4.825 1.00 98.44 587 PRO A C 1
ATOM 4636 O O . PRO A 1 587 ? -16.409 -24.224 4.687 1.00 98.44 587 PRO A O 1
ATOM 4639 N N . ASP A 1 588 ? -14.951 -25.485 5.834 1.00 98.50 588 ASP A N 1
ATOM 4640 C CA . ASP A 1 588 ? -15.938 -25.974 6.806 1.00 98.50 588 ASP A CA 1
ATOM 4641 C C . ASP A 1 588 ? -16.481 -24.833 7.675 1.00 98.50 588 ASP A C 1
ATOM 4643 O O . ASP A 1 588 ? -17.679 -24.762 7.934 1.00 98.50 588 ASP A O 1
ATOM 4647 N N . MET A 1 589 ? -15.623 -23.885 8.069 1.00 98.50 589 MET A N 1
ATOM 4648 C CA . MET A 1 589 ? -16.021 -22.697 8.841 1.00 98.50 589 MET A CA 1
ATOM 4649 C C . MET A 1 589 ? -16.931 -21.744 8.050 1.00 98.50 589 MET A C 1
ATOM 4651 O O . MET A 1 589 ? -17.589 -20.879 8.631 1.00 98.50 589 MET A O 1
ATOM 4655 N N . TRP A 1 590 ? -16.960 -21.885 6.723 1.00 98.12 590 TRP A N 1
ATOM 4656 C CA . TRP A 1 590 ? -17.867 -21.176 5.821 1.00 98.12 590 TRP A CA 1
ATOM 4657 C C . TRP A 1 590 ? -19.078 -22.019 5.403 1.00 98.12 590 TRP A C 1
ATOM 4659 O O . TRP A 1 590 ? -19.933 -21.517 4.677 1.00 98.12 590 TRP A O 1
ATOM 4669 N N . ASN A 1 591 ? -19.178 -23.271 5.866 1.00 97.88 591 ASN A N 1
ATOM 4670 C CA . ASN A 1 591 ? -20.163 -24.258 5.417 1.00 97.88 591 ASN A CA 1
ATOM 4671 C C . ASN A 1 591 ? -20.132 -24.485 3.893 1.00 97.88 591 ASN A C 1
ATOM 4673 O O . ASN A 1 591 ? -21.173 -24.632 3.250 1.00 97.88 591 ASN A O 1
ATOM 4677 N N . VAL A 1 592 ? -18.933 -24.492 3.307 1.00 97.06 592 VAL A N 1
ATOM 4678 C CA . VAL A 1 592 ? -18.705 -24.722 1.878 1.00 97.06 592 VAL A CA 1
ATOM 4679 C C . VAL A 1 592 ? -18.090 -26.098 1.673 1.00 97.06 592 VAL A C 1
ATOM 4681 O O . VAL A 1 592 ? -17.109 -26.458 2.313 1.00 97.06 592 VAL A O 1
ATOM 4684 N N . THR A 1 593 ? -18.658 -26.867 0.746 1.00 96.62 593 THR A N 1
ATOM 4685 C CA . THR A 1 593 ? -18.035 -28.101 0.255 1.00 96.62 593 THR A CA 1
ATOM 4686 C C . THR A 1 593 ? -17.069 -27.738 -0.877 1.00 96.62 593 THR A C 1
ATOM 4688 O O . THR A 1 593 ? -17.521 -27.134 -1.854 1.00 96.62 593 THR A O 1
ATOM 4691 N N . PRO A 1 594 ? -15.765 -28.055 -0.760 1.00 96.06 594 PRO A N 1
ATOM 4692 C CA . PRO A 1 594 ? -14.798 -27.819 -1.833 1.00 96.06 594 PRO A CA 1
ATOM 4693 C C . PRO A 1 594 ? -15.122 -28.598 -3.114 1.00 96.06 594 PRO A C 1
ATOM 4695 O O . PRO A 1 594 ? -15.956 -29.508 -3.104 1.00 96.06 594 PRO A O 1
ATOM 4698 N N . SER A 1 595 ? -14.455 -28.262 -4.220 1.00 95.38 595 SER A N 1
ATOM 4699 C CA . SER A 1 595 ? -14.617 -29.014 -5.464 1.00 95.38 595 SER A CA 1
ATOM 4700 C C . SER A 1 595 ? -13.922 -30.382 -5.387 1.00 95.38 595 SER A C 1
ATOM 4702 O O . SER A 1 595 ? -13.217 -30.708 -4.433 1.00 95.38 595 SER A O 1
ATOM 4704 N N . ASN A 1 596 ? -14.113 -31.209 -6.416 1.00 95.00 596 ASN A N 1
ATOM 4705 C CA . ASN A 1 596 ? -13.423 -32.492 -6.556 1.00 95.00 596 ASN A CA 1
ATOM 4706 C C . ASN A 1 596 ? -12.052 -32.372 -7.250 1.00 95.00 596 ASN A C 1
ATOM 4708 O O . ASN A 1 596 ? -11.489 -33.396 -7.635 1.00 95.00 596 ASN A O 1
ATOM 4712 N N . ARG A 1 597 ? -11.520 -31.152 -7.438 1.00 95.06 597 ARG A N 1
ATOM 4713 C CA . ARG A 1 597 ? -10.213 -30.927 -8.079 1.00 95.06 597 ARG A CA 1
ATOM 4714 C C . ARG A 1 597 ? -9.064 -31.534 -7.273 1.00 95.06 597 ARG A C 1
ATOM 4716 O O . ARG A 1 597 ? -8.135 -32.075 -7.863 1.00 95.06 597 ARG A O 1
ATOM 4723 N N . TRP A 1 598 ? -9.141 -31.445 -5.946 1.00 97.81 598 TRP A N 1
ATOM 4724 C CA . TRP A 1 598 ? -8.127 -31.945 -5.018 1.00 97.81 598 TRP A CA 1
ATOM 4725 C C . TRP A 1 598 ? -8.740 -32.904 -3.991 1.00 97.81 598 TRP A C 1
ATOM 4727 O O . TRP A 1 598 ? -9.908 -32.776 -3.621 1.00 97.81 598 TRP A O 1
ATOM 4737 N N . ASP A 1 599 ? -7.958 -33.875 -3.514 1.00 97.94 599 ASP A N 1
ATOM 4738 C CA . ASP A 1 599 ? -8.430 -34.902 -2.575 1.00 97.94 599 ASP A CA 1
ATOM 4739 C C . ASP A 1 599 ? -8.415 -34.403 -1.120 1.00 97.94 599 ASP A C 1
ATOM 4741 O O . ASP A 1 599 ? -7.512 -34.674 -0.322 1.00 97.94 599 ASP A O 1
ATOM 4745 N N . TRP A 1 600 ? -9.451 -33.647 -0.759 1.00 98.19 600 TRP A N 1
ATOM 4746 C CA . TRP A 1 600 ? -9.630 -33.106 0.591 1.00 98.19 600 TRP A CA 1
ATOM 4747 C C . TRP A 1 600 ? -9.718 -34.183 1.678 1.00 98.19 600 TRP A C 1
ATOM 4749 O O . TRP A 1 600 ? -9.353 -33.911 2.822 1.00 98.19 600 TRP A O 1
ATOM 4759 N N . ALA A 1 601 ? -10.180 -35.394 1.354 1.00 97.31 601 ALA A N 1
ATOM 4760 C CA . ALA A 1 601 ? -10.256 -36.488 2.318 1.00 97.31 601 ALA A CA 1
ATOM 4761 C C . ALA A 1 601 ? -8.855 -37.018 2.650 1.00 97.31 601 ALA A C 1
ATOM 4763 O O . ALA A 1 601 ? -8.511 -37.136 3.828 1.00 97.31 601 ALA A O 1
ATOM 4764 N N . ALA A 1 602 ? -8.020 -37.244 1.631 1.00 97.88 602 ALA A N 1
ATOM 4765 C CA . ALA A 1 602 ? -6.625 -37.629 1.821 1.00 97.88 602 ALA A CA 1
ATOM 4766 C C . ALA A 1 602 ? -5.821 -36.545 2.555 1.00 97.88 602 ALA A C 1
ATOM 4768 O O . ALA A 1 602 ? -5.014 -36.863 3.430 1.00 97.88 602 ALA A O 1
ATOM 4769 N N . LEU A 1 603 ? -6.062 -35.261 2.259 1.00 98.38 603 LEU A N 1
ATOM 4770 C CA . LEU A 1 603 ? -5.415 -34.163 2.982 1.00 98.38 603 LEU A CA 1
ATOM 4771 C C . LEU A 1 603 ? -5.812 -34.137 4.465 1.00 98.38 603 LEU A C 1
ATOM 4773 O O . LEU A 1 603 ? -4.951 -33.959 5.323 1.00 98.38 603 LEU A O 1
ATOM 4777 N N . ARG A 1 604 ? -7.093 -34.345 4.793 1.00 98.31 604 ARG A N 1
ATOM 4778 C CA . ARG A 1 604 ? -7.543 -34.428 6.194 1.00 98.31 604 ARG A CA 1
ATOM 4779 C C . ARG A 1 604 ? -6.926 -35.616 6.922 1.00 98.31 604 ARG A C 1
ATOM 4781 O O . ARG A 1 604 ? -6.492 -35.448 8.057 1.00 98.31 604 ARG A O 1
ATOM 4788 N N . ASP A 1 605 ? -6.844 -36.781 6.280 1.00 98.06 605 ASP A N 1
ATOM 4789 C CA . ASP A 1 605 ? -6.166 -37.955 6.843 1.00 98.06 605 ASP A CA 1
ATOM 4790 C C . ASP A 1 605 ? -4.679 -37.663 7.107 1.00 98.06 605 ASP A C 1
ATOM 4792 O O . ASP A 1 605 ? -4.187 -37.907 8.210 1.00 98.06 605 ASP A O 1
ATOM 4796 N N . MET A 1 606 ? -3.987 -37.028 6.156 1.00 98.19 606 MET A N 1
ATOM 4797 C CA . MET A 1 606 ? -2.600 -36.584 6.322 1.00 98.19 606 MET A CA 1
ATOM 4798 C C . MET A 1 606 ? -2.439 -35.618 7.507 1.00 98.19 606 MET A C 1
ATOM 4800 O O . MET A 1 606 ? -1.591 -35.842 8.370 1.00 98.19 606 MET A O 1
ATOM 4804 N N . ILE A 1 607 ? -3.281 -34.584 7.595 1.00 98.50 607 ILE A N 1
ATOM 4805 C CA . ILE A 1 607 ? -3.256 -33.611 8.697 1.00 98.50 607 ILE A CA 1
ATOM 4806 C C . ILE A 1 607 ? -3.583 -34.285 10.033 1.00 98.50 607 ILE A C 1
ATOM 4808 O O . ILE A 1 607 ? -2.968 -33.949 11.039 1.00 98.50 607 ILE A O 1
ATOM 4812 N N . SER A 1 608 ? -4.502 -35.251 10.068 1.00 97.88 608 SER A N 1
ATOM 4813 C CA . SER A 1 608 ? -4.846 -35.961 11.307 1.00 97.88 608 SER A CA 1
ATOM 4814 C C . SER A 1 608 ? -3.673 -36.768 11.874 1.00 97.88 608 SER A C 1
ATOM 4816 O O . SER A 1 608 ? -3.549 -36.903 13.089 1.00 97.88 608 SER A O 1
ATOM 4818 N N . LYS A 1 609 ? -2.793 -37.273 10.999 1.00 97.50 609 LYS A N 1
ATOM 4819 C CA . LYS A 1 609 ? -1.609 -38.060 11.368 1.00 97.50 609 LYS A CA 1
ATOM 4820 C C . LYS A 1 609 ? -0.419 -37.179 11.731 1.00 97.50 609 LYS A C 1
ATOM 4822 O O . LYS A 1 609 ? 0.265 -37.448 12.714 1.00 97.50 609 LYS A O 1
ATOM 4827 N N . ASN A 1 610 ? -0.176 -36.139 10.937 1.00 97.94 610 ASN A N 1
ATOM 4828 C CA . ASN A 1 610 ? 1.072 -35.375 10.982 1.00 97.94 610 ASN A CA 1
ATOM 4829 C C . ASN A 1 610 ? 0.918 -33.999 11.650 1.00 97.94 610 ASN A C 1
ATOM 4831 O O . ASN A 1 610 ? 1.904 -33.383 12.052 1.00 97.94 610 ASN A O 1
ATOM 4835 N N . GLY A 1 611 ? -0.309 -33.485 11.729 1.00 98.50 611 GLY A N 1
ATOM 4836 C CA . GLY A 1 611 ? -0.599 -32.082 12.001 1.00 98.50 611 GLY A CA 1
ATOM 4837 C C . GLY A 1 611 ? -0.105 -31.140 10.901 1.00 98.50 611 GLY A C 1
ATOM 4838 O O . GLY A 1 611 ? 0.126 -31.563 9.767 1.00 98.50 611 GLY A O 1
ATOM 4839 N N . ILE A 1 612 ? 0.026 -29.849 11.225 1.00 98.69 612 ILE A N 1
ATOM 4840 C CA . ILE A 1 612 ? 0.594 -28.818 10.336 1.00 98.69 612 ILE A CA 1
ATOM 4841 C C . ILE A 1 612 ? 1.602 -27.936 11.084 1.00 98.69 612 ILE A C 1
ATOM 4843 O O . ILE A 1 612 ? 1.534 -27.790 12.308 1.00 98.69 612 ILE A O 1
ATOM 4847 N N . ARG A 1 613 ? 2.554 -27.348 10.349 1.00 98.75 613 ARG A N 1
ATOM 4848 C CA . ARG A 1 613 ? 3.647 -26.538 10.907 1.00 98.75 613 ARG A CA 1
ATOM 4849 C C . ARG A 1 613 ? 3.258 -25.084 11.152 1.00 98.75 613 ARG A C 1
ATOM 4851 O O . ARG A 1 613 ? 3.873 -24.438 11.991 1.00 98.75 613 ARG A O 1
ATOM 4858 N N . ASN A 1 614 ? 2.254 -24.572 10.448 1.00 98.81 614 ASN A N 1
ATOM 4859 C CA . ASN A 1 614 ? 1.876 -23.159 10.455 1.00 98.81 614 ASN A CA 1
ATOM 4860 C C . ASN A 1 614 ? 0.404 -23.015 10.844 1.00 98.81 614 ASN A C 1
ATOM 4862 O O . ASN A 1 614 ? -0.440 -23.734 10.314 1.00 98.81 614 ASN A O 1
ATOM 4866 N N . SER A 1 615 ? 0.083 -22.095 11.757 1.00 98.75 615 SER A N 1
ATOM 4867 C CA . SER A 1 615 ? -1.308 -21.890 12.195 1.00 98.75 615 SER A CA 1
ATOM 4868 C C . SER A 1 615 ? -2.203 -21.246 11.134 1.00 98.75 615 SER A C 1
ATOM 4870 O O . SER A 1 615 ? -3.401 -21.515 11.124 1.00 98.75 615 SER A O 1
ATOM 4872 N N . LEU A 1 616 ? -1.641 -20.403 10.267 1.00 98.88 616 LEU A N 1
ATOM 4873 C CA . LEU A 1 616 ? -2.334 -19.678 9.199 1.00 98.88 616 LEU A CA 1
ATOM 4874 C C . LEU A 1 616 ? -1.436 -19.626 7.958 1.00 98.88 616 LEU A C 1
ATOM 4876 O O . LEU A 1 616 ? -0.209 -19.646 8.101 1.00 98.88 616 LEU A O 1
ATOM 4880 N N . LEU A 1 617 ? -2.036 -19.581 6.766 1.00 98.88 617 LEU A N 1
ATOM 4881 C CA . LEU A 1 617 ? -1.345 -19.835 5.501 1.00 98.88 617 LEU A CA 1
ATOM 4882 C C . LEU A 1 617 ? -1.599 -18.790 4.410 1.00 98.88 617 LEU A C 1
ATOM 4884 O O . LEU A 1 617 ? -0.674 -18.457 3.670 1.00 98.88 617 LEU A O 1
ATOM 4888 N N . VAL A 1 618 ? -2.829 -18.299 4.247 1.00 98.81 618 VAL A N 1
ATOM 4889 C CA . VAL A 1 618 ? -3.248 -17.541 3.056 1.00 98.81 618 VAL A CA 1
ATOM 4890 C C . VAL A 1 618 ? -3.794 -16.179 3.473 1.00 98.81 618 VAL A C 1
ATOM 4892 O O . VAL A 1 618 ? -4.755 -16.092 4.234 1.00 98.81 618 VAL A O 1
ATOM 4895 N N . ALA A 1 619 ? -3.190 -15.112 2.944 1.00 98.50 619 ALA A N 1
ATOM 4896 C CA . ALA A 1 619 ? -3.560 -13.728 3.238 1.00 98.50 619 ALA A CA 1
ATOM 4897 C C . ALA A 1 619 ? -3.232 -12.800 2.051 1.00 98.50 619 ALA A C 1
ATOM 4899 O O . ALA A 1 619 ? -2.119 -12.276 1.952 1.00 98.50 619 ALA A O 1
ATOM 4900 N N . PRO A 1 620 ? -4.162 -12.610 1.100 1.00 98.44 620 PRO A N 1
ATOM 4901 C CA . PRO A 1 620 ? -3.918 -11.771 -0.069 1.00 98.44 620 PRO A CA 1
ATOM 4902 C C . PRO A 1 620 ? -3.773 -10.281 0.284 1.00 98.44 620 PRO A C 1
ATOM 4904 O O . PRO A 1 620 ? -4.759 -9.588 0.545 1.00 98.44 620 PRO A O 1
ATOM 4907 N N . MET A 1 621 ? -2.527 -9.799 0.256 1.00 97.50 621 MET A N 1
ATOM 4908 C CA . MET A 1 621 ? -2.123 -8.429 0.590 1.00 97.50 621 MET A CA 1
ATOM 4909 C C . MET A 1 621 ? -2.080 -7.492 -0.630 1.00 97.50 621 MET A C 1
ATOM 4911 O O . MET A 1 621 ? -1.981 -7.964 -1.765 1.00 97.50 621 MET A O 1
ATOM 4915 N N . PRO A 1 622 ? -2.038 -6.159 -0.446 1.00 95.94 622 PRO A N 1
ATOM 4916 C CA . PRO A 1 622 ? -1.781 -5.231 -1.539 1.00 95.94 622 PRO A CA 1
ATOM 4917 C C . PRO A 1 622 ? -0.346 -5.409 -2.048 1.00 95.94 622 PRO A C 1
ATOM 4919 O O . PRO A 1 622 ? 0.614 -5.409 -1.275 1.00 95.94 622 PRO A O 1
ATOM 4922 N N . THR A 1 623 ? -0.176 -5.523 -3.364 1.00 95.44 623 THR A N 1
ATOM 4923 C CA . THR A 1 623 ? 1.127 -5.799 -3.991 1.00 95.44 623 THR A CA 1
ATOM 4924 C C . THR A 1 623 ? 1.705 -4.586 -4.719 1.00 95.44 623 THR A C 1
ATOM 4926 O O . THR A 1 623 ? 2.448 -4.759 -5.682 1.00 95.44 623 THR A O 1
ATOM 4929 N N . ALA A 1 624 ? 1.393 -3.362 -4.285 1.00 88.12 624 ALA A N 1
ATOM 4930 C CA . ALA A 1 624 ? 1.714 -2.113 -4.989 1.00 88.12 624 ALA A CA 1
ATOM 4931 C C . ALA A 1 624 ? 3.150 -2.043 -5.548 1.00 88.12 624 ALA A C 1
ATOM 4933 O O . ALA A 1 624 ? 3.360 -1.789 -6.730 1.00 88.12 624 ALA A O 1
ATOM 4934 N N . SER A 1 625 ? 4.168 -2.329 -4.725 1.00 87.88 625 SER A N 1
ATOM 4935 C CA . SER A 1 625 ? 5.564 -2.316 -5.194 1.00 87.88 625 SER A CA 1
ATOM 4936 C C . SER A 1 625 ? 5.979 -3.595 -5.930 1.00 87.88 625 SER A C 1
ATOM 4938 O O . SER A 1 625 ? 6.689 -3.523 -6.929 1.00 87.88 625 SER A O 1
ATOM 4940 N N . THR A 1 626 ? 5.589 -4.772 -5.437 1.00 93.62 626 THR A N 1
ATOM 4941 C CA . THR A 1 626 ? 6.065 -6.065 -5.960 1.00 93.62 626 THR A CA 1
ATOM 4942 C C . THR A 1 626 ? 5.413 -6.436 -7.289 1.00 93.62 626 THR A C 1
ATOM 4944 O O . THR A 1 626 ? 6.098 -6.946 -8.173 1.00 93.62 626 THR A O 1
ATOM 4947 N N . SER A 1 627 ? 4.130 -6.119 -7.475 1.00 93.75 627 SER A N 1
ATOM 4948 C CA . SER A 1 627 ? 3.449 -6.264 -8.768 1.00 93.75 627 SER A CA 1
ATOM 4949 C C . SER A 1 627 ? 3.985 -5.298 -9.812 1.00 93.75 627 SER A C 1
ATOM 4951 O O . SER A 1 627 ? 4.204 -5.706 -10.948 1.00 93.75 627 SER A O 1
ATOM 4953 N N . GLN A 1 628 ? 4.354 -4.074 -9.421 1.00 90.81 628 GLN A N 1
ATOM 4954 C CA . GLN A 1 628 ? 5.061 -3.160 -10.314 1.00 90.81 628 GLN A CA 1
ATOM 4955 C C . GLN A 1 628 ? 6.424 -3.715 -10.755 1.00 90.81 628 GLN A C 1
ATOM 4957 O O . GLN A 1 628 ? 6.767 -3.579 -11.925 1.00 90.81 628 GLN A O 1
ATOM 4962 N N . ILE A 1 629 ? 7.193 -4.342 -9.855 1.00 92.38 629 ILE A N 1
ATOM 4963 C CA . ILE A 1 629 ? 8.475 -4.982 -10.206 1.00 92.38 629 ILE A CA 1
ATOM 4964 C C . ILE A 1 629 ? 8.263 -6.106 -11.224 1.00 92.38 629 ILE A C 1
ATOM 4966 O O . ILE A 1 629 ? 9.014 -6.198 -12.191 1.00 92.38 629 ILE A O 1
ATOM 4970 N N . LEU A 1 630 ? 7.246 -6.949 -11.025 1.00 93.38 630 LEU A N 1
ATOM 4971 C CA . LEU A 1 630 ? 6.948 -8.054 -11.943 1.00 93.38 630 LEU A CA 1
ATOM 4972 C C . LEU A 1 630 ? 6.170 -7.622 -13.199 1.00 93.38 630 LEU A C 1
ATOM 4974 O O . LEU A 1 630 ? 6.031 -8.420 -14.125 1.00 93.38 630 LEU A O 1
ATOM 4978 N N . GLY A 1 631 ? 5.706 -6.371 -13.255 1.00 90.44 631 GLY A N 1
ATOM 4979 C CA . GLY A 1 631 ? 4.923 -5.822 -14.360 1.00 90.44 631 GLY A CA 1
ATOM 4980 C C . GLY A 1 631 ? 3.473 -6.318 -14.407 1.00 90.44 631 GLY A C 1
ATOM 4981 O O . GLY A 1 631 ? 2.898 -6.350 -15.493 1.00 90.44 631 GLY A O 1
ATOM 4982 N N . ASN A 1 632 ? 2.892 -6.722 -13.275 1.00 93.81 632 ASN A N 1
ATOM 4983 C CA . ASN A 1 632 ? 1.515 -7.218 -13.134 1.00 93.81 632 ASN A CA 1
ATOM 4984 C C . ASN A 1 632 ? 0.587 -6.156 -12.517 1.00 93.81 632 ASN A C 1
ATOM 4986 O O . ASN A 1 632 ? 1.062 -5.200 -11.898 1.00 93.81 632 ASN A O 1
ATOM 4990 N N . ASN A 1 633 ? -0.729 -6.341 -12.643 1.00 95.31 633 ASN A N 1
ATOM 4991 C CA . ASN A 1 633 ? -1.725 -5.585 -11.888 1.00 95.31 633 ASN A CA 1
ATOM 4992 C C . ASN A 1 633 ? -1.736 -5.988 -10.405 1.00 95.31 633 ASN A C 1
ATOM 4994 O O . ASN A 1 633 ? -1.326 -7.094 -10.028 1.00 95.31 633 ASN A O 1
ATOM 4998 N N . GLU A 1 634 ? -2.219 -5.082 -9.558 1.00 94.69 634 GLU A N 1
ATOM 4999 C CA . GLU A 1 634 ? -2.208 -5.274 -8.112 1.00 94.69 634 GLU A CA 1
ATOM 5000 C C . GLU A 1 634 ? -3.134 -6.414 -7.669 1.00 94.69 634 GLU A C 1
ATOM 5002 O O . GLU A 1 634 ? -4.322 -6.447 -7.981 1.00 94.69 634 GLU A O 1
ATOM 5007 N N . CYS A 1 635 ? -2.564 -7.342 -6.897 1.00 95.56 635 CYS A N 1
ATOM 5008 C CA . CYS A 1 635 ? -3.251 -8.399 -6.171 1.00 95.56 635 CYS A CA 1
ATOM 5009 C C . CYS A 1 635 ? -4.368 -9.097 -6.976 1.00 95.56 635 CYS A C 1
ATOM 5011 O O . CYS A 1 635 ? -4.120 -9.691 -8.033 1.00 95.56 635 CYS A O 1
ATOM 5013 N N . PHE A 1 636 ? -5.595 -9.023 -6.463 1.00 97.06 636 PHE A N 1
ATOM 5014 C CA . PHE A 1 636 ? -6.819 -9.517 -7.079 1.00 97.06 636 PHE A CA 1
ATOM 5015 C C . PHE A 1 636 ? -7.717 -8.396 -7.631 1.00 97.06 636 PHE A C 1
ATOM 5017 O O . PHE A 1 636 ? -8.906 -8.623 -7.864 1.00 97.06 636 PHE A O 1
ATOM 5024 N N . GLU A 1 637 ? -7.189 -7.183 -7.802 1.00 96.88 637 GLU A N 1
ATOM 5025 C CA . GLU A 1 637 ? -7.976 -6.029 -8.236 1.00 96.88 637 GLU A CA 1
ATOM 5026 C C . GLU A 1 637 ? -8.193 -6.029 -9.756 1.00 96.88 637 GLU A C 1
ATOM 5028 O O . GLU A 1 637 ? -7.286 -6.413 -10.504 1.00 96.88 637 GLU A O 1
ATOM 5033 N N . PRO A 1 638 ? -9.357 -5.565 -10.247 1.00 96.75 638 PRO A N 1
ATOM 5034 C CA . PRO A 1 638 ? -9.509 -5.178 -11.646 1.00 96.75 638 PRO A CA 1
ATOM 5035 C C . PRO A 1 638 ? -8.602 -3.991 -11.998 1.00 96.75 638 PRO A C 1
ATOM 5037 O O . PRO A 1 638 ? -8.190 -3.225 -11.125 1.00 96.75 638 PRO A O 1
ATOM 5040 N N . TYR A 1 639 ? -8.332 -3.779 -13.287 1.00 95.75 639 TYR A N 1
ATOM 5041 C CA . TYR A 1 639 ? -7.637 -2.566 -13.722 1.00 95.75 639 TYR A CA 1
ATOM 5042 C C . TYR A 1 639 ? -8.458 -1.321 -13.366 1.00 95.75 639 TYR A C 1
ATOM 5044 O O . TYR A 1 639 ? -9.634 -1.197 -13.714 1.00 95.75 639 TYR A O 1
ATOM 5052 N N . THR A 1 640 ? -7.828 -0.363 -12.688 1.00 93.25 640 THR A N 1
ATOM 5053 C CA . THR A 1 640 ? -8.480 0.900 -12.312 1.00 93.25 640 THR A CA 1
ATOM 5054 C C . THR A 1 640 ? -8.672 1.837 -13.506 1.00 93.25 640 THR A C 1
ATOM 5056 O O . THR A 1 640 ? -9.601 2.645 -13.510 1.00 93.25 640 THR A O 1
ATOM 5059 N N . SER A 1 641 ? -7.806 1.724 -14.514 1.00 93.25 641 SER A N 1
ATOM 5060 C CA . SER A 1 641 ? -7.861 2.438 -15.790 1.00 93.25 641 SER A CA 1
ATOM 5061 C C . SER A 1 641 ? -7.026 1.698 -16.839 1.00 93.25 641 SER A C 1
ATOM 5063 O O . SER A 1 641 ? -5.987 1.127 -16.498 1.00 93.25 641 SER A O 1
ATOM 5065 N N . ASN A 1 642 ? -7.421 1.752 -18.118 1.00 93.56 642 ASN A N 1
ATOM 5066 C CA . ASN A 1 642 ? -6.577 1.257 -19.212 1.00 93.56 642 ASN A CA 1
ATOM 5067 C C . ASN A 1 642 ? -5.531 2.274 -19.693 1.00 93.56 642 ASN A C 1
ATOM 5069 O O . ASN A 1 642 ? -4.683 1.925 -20.512 1.00 93.56 642 ASN A O 1
ATOM 5073 N N . ILE A 1 643 ? -5.560 3.513 -19.195 1.00 88.88 643 ILE A N 1
ATOM 5074 C CA . ILE A 1 643 ? -4.522 4.517 -19.448 1.00 88.88 643 ILE A CA 1
ATOM 5075 C C . ILE A 1 643 ? -4.272 5.348 -18.188 1.00 88.88 643 ILE A C 1
ATOM 5077 O O . ILE A 1 643 ? -5.204 5.851 -17.559 1.00 88.88 643 ILE A O 1
ATOM 5081 N N . TYR A 1 644 ? -3.016 5.461 -17.769 1.00 82.81 644 TYR A N 1
ATOM 5082 C CA . TYR A 1 644 ? -2.646 6.136 -16.525 1.00 82.81 644 TYR A CA 1
ATOM 5083 C C . TYR A 1 644 ? -1.262 6.783 -16.624 1.00 82.81 644 TYR A C 1
ATOM 5085 O O . TYR A 1 644 ? -0.421 6.369 -17.417 1.00 82.81 644 TYR A O 1
ATOM 5093 N N . SER A 1 645 ? -1.014 7.810 -15.808 1.00 75.75 645 SER A N 1
ATOM 5094 C CA . SER A 1 645 ? 0.308 8.440 -15.700 1.00 75.75 645 SER A CA 1
ATOM 5095 C C . SER A 1 645 ? 1.166 7.703 -14.669 1.00 75.75 645 SER A C 1
ATOM 5097 O O . SER A 1 645 ? 0.701 7.384 -13.572 1.00 75.75 645 SER A O 1
ATOM 5099 N N . ARG A 1 646 ? 2.432 7.437 -15.002 1.00 68.94 646 ARG A N 1
ATOM 5100 C CA . ARG A 1 646 ? 3.459 6.977 -14.061 1.00 68.94 646 ARG A CA 1
ATOM 5101 C C . ARG A 1 646 ? 4.555 8.015 -13.929 1.00 68.94 646 ARG A C 1
ATOM 5103 O O . ARG A 1 646 ? 5.201 8.381 -14.905 1.00 68.94 646 ARG A O 1
ATOM 5110 N N . ARG A 1 647 ? 4.828 8.413 -12.689 1.00 62.31 647 ARG A N 1
ATOM 5111 C CA . ARG A 1 647 ? 5.917 9.330 -12.365 1.00 62.31 647 ARG A CA 1
ATOM 5112 C C . ARG A 1 647 ? 7.193 8.567 -12.021 1.00 62.31 647 ARG A C 1
ATOM 5114 O O . ARG A 1 647 ? 7.199 7.723 -11.126 1.00 62.31 647 ARG A O 1
ATOM 5121 N N . VAL A 1 648 ? 8.283 8.912 -12.692 1.00 61.38 648 VAL A N 1
ATOM 5122 C CA . VAL A 1 648 ? 9.657 8.530 -12.337 1.00 61.38 648 VAL A CA 1
ATOM 5123 C C . VAL A 1 648 ? 10.487 9.798 -12.111 1.00 61.38 648 VAL A C 1
ATOM 5125 O O . VAL A 1 648 ? 9.980 10.909 -12.252 1.00 61.38 648 VAL A O 1
ATOM 5128 N N . LEU A 1 649 ? 11.751 9.655 -11.705 1.00 50.12 649 LEU A N 1
ATOM 5129 C CA . LEU A 1 649 ? 12.617 10.802 -11.391 1.00 50.12 649 LEU A CA 1
ATOM 5130 C C . LEU A 1 649 ? 12.792 11.767 -12.577 1.00 50.12 649 LEU A C 1
ATOM 5132 O O . LEU A 1 649 ? 12.916 12.965 -12.354 1.00 50.12 649 LEU A O 1
ATOM 5136 N N . SER A 1 650 ? 12.751 11.254 -13.806 1.00 52.81 650 SER A N 1
ATOM 5137 C CA . SER A 1 650 ? 12.926 12.015 -15.047 1.00 52.81 650 SER A CA 1
ATOM 5138 C C . SER A 1 650 ? 11.645 12.594 -15.649 1.00 52.81 650 SER A C 1
ATOM 5140 O O . SER A 1 650 ? 11.727 13.331 -16.626 1.00 52.81 650 SER A O 1
ATOM 5142 N N . GLY A 1 651 ? 10.466 12.307 -15.086 1.00 61.94 651 GLY A N 1
ATOM 5143 C CA . GLY A 1 651 ? 9.208 12.879 -15.574 1.00 61.94 651 GLY A CA 1
ATOM 5144 C C . GLY A 1 651 ? 7.978 12.002 -15.354 1.00 61.94 651 GLY A C 1
ATOM 5145 O O . GLY A 1 651 ? 8.025 10.971 -14.677 1.00 61.94 651 GLY A O 1
ATOM 5146 N N . GLU A 1 652 ? 6.860 12.432 -15.932 1.00 68.50 652 GLU A N 1
ATOM 5147 C CA . GLU A 1 652 ? 5.609 11.676 -15.988 1.00 68.50 652 GLU A CA 1
ATOM 5148 C C . GLU A 1 652 ? 5.432 11.018 -17.363 1.00 68.50 652 GLU A C 1
ATOM 5150 O O . GLU A 1 652 ? 5.628 11.646 -18.401 1.00 68.50 652 GLU A O 1
ATOM 5155 N N . PHE A 1 653 ? 5.071 9.735 -17.364 1.00 71.50 653 PHE A N 1
ATOM 5156 C CA . PHE A 1 653 ? 4.945 8.896 -18.552 1.00 71.50 653 PHE A CA 1
ATOM 5157 C C . PHE A 1 653 ? 3.510 8.393 -18.665 1.00 71.50 653 PHE A C 1
ATOM 5159 O O . PHE A 1 653 ? 2.986 7.797 -17.724 1.00 71.50 653 PHE A O 1
ATOM 5166 N N . VAL A 1 654 ? 2.883 8.577 -19.827 1.00 78.81 654 VAL A N 1
ATOM 5167 C CA . VAL A 1 654 ? 1.579 7.968 -20.117 1.00 78.81 654 VAL A CA 1
ATOM 5168 C C . VAL A 1 654 ? 1.785 6.486 -20.410 1.00 78.81 654 VAL A C 1
ATOM 5170 O O . VAL A 1 654 ? 2.494 6.123 -21.348 1.00 78.81 654 VAL A O 1
ATOM 5173 N N . VAL A 1 655 ? 1.156 5.633 -19.610 1.00 79.88 655 VAL A N 1
ATOM 5174 C CA . VAL A 1 655 ? 1.210 4.177 -19.722 1.00 79.88 655 VAL A CA 1
ATOM 5175 C C . VAL A 1 655 ? -0.176 3.664 -20.084 1.00 79.88 655 VAL A C 1
ATOM 5177 O O . VAL A 1 655 ? -1.164 3.990 -19.430 1.00 79.88 655 VAL A O 1
ATOM 5180 N N . VAL A 1 656 ? -0.242 2.858 -21.138 1.00 85.75 656 VAL A N 1
ATOM 5181 C CA . VAL A 1 656 ? -1.456 2.150 -21.562 1.00 85.75 656 VAL A CA 1
ATOM 5182 C C . VAL A 1 656 ? -1.403 0.732 -20.997 1.00 85.75 656 VAL A C 1
ATOM 5184 O O . VAL A 1 656 ? -0.318 0.166 -20.841 1.00 85.75 656 VAL A O 1
ATOM 5187 N N . ASN A 1 657 ? -2.559 0.138 -20.703 1.00 91.56 657 ASN A N 1
ATOM 5188 C CA . ASN A 1 657 ? -2.667 -1.280 -20.384 1.00 91.56 657 ASN A CA 1
ATOM 5189 C C . ASN A 1 657 ? -1.996 -2.096 -21.499 1.00 91.56 657 ASN A C 1
ATOM 5191 O O . ASN A 1 657 ? -2.457 -2.105 -22.641 1.00 91.56 657 ASN A O 1
ATOM 5195 N N . LYS A 1 658 ? -0.902 -2.782 -21.149 1.00 88.38 658 LYS A N 1
ATOM 5196 C CA . LYS A 1 658 ? -0.052 -3.528 -22.088 1.00 88.38 658 LYS A CA 1
ATOM 5197 C C . LYS A 1 658 ? -0.834 -4.562 -22.903 1.00 88.38 658 LYS A C 1
ATOM 5199 O O . LYS A 1 658 ? -0.483 -4.802 -24.049 1.00 88.38 658 LYS A O 1
ATOM 5204 N N . HIS A 1 659 ? -1.871 -5.167 -22.319 1.00 92.81 659 HIS A N 1
ATOM 5205 C CA . HIS A 1 659 ? -2.676 -6.174 -23.001 1.00 92.81 659 HIS A CA 1
ATOM 5206 C C . HIS A 1 659 ? -3.616 -5.527 -24.019 1.00 92.81 659 HIS A C 1
ATOM 5208 O O . HIS A 1 659 ? -3.650 -5.969 -25.159 1.00 92.81 659 HIS A O 1
ATOM 5214 N N . LEU A 1 660 ? -4.310 -4.449 -23.633 1.00 93.88 660 LEU A N 1
ATOM 5215 C CA . LEU A 1 66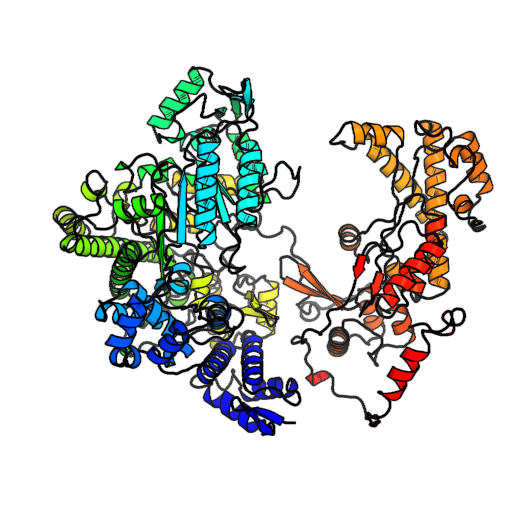0 ? -5.186 -3.706 -24.545 1.00 93.88 660 LEU A CA 1
ATOM 5216 C C . LEU A 1 660 ? -4.386 -3.123 -25.713 1.00 93.88 660 LEU A C 1
ATOM 5218 O O . LEU A 1 660 ? -4.792 -3.225 -26.862 1.00 93.88 660 LEU A O 1
ATOM 5222 N N . LEU A 1 661 ? -3.234 -2.518 -25.417 1.00 89.88 661 LEU A N 1
ATOM 5223 C CA . LEU A 1 661 ? -2.359 -1.936 -26.430 1.00 89.88 661 LEU A CA 1
ATOM 5224 C C . LEU A 1 661 ? -1.862 -2.983 -27.435 1.00 89.88 661 LEU A C 1
ATOM 5226 O O . LEU A 1 661 ? -1.767 -2.687 -28.622 1.00 89.88 661 LEU A O 1
ATOM 5230 N N . HIS A 1 662 ? -1.557 -4.192 -26.964 1.00 88.12 662 HIS A N 1
ATOM 5231 C CA . HIS A 1 662 ? -1.185 -5.310 -27.824 1.00 88.12 662 HIS A CA 1
ATOM 5232 C C . HIS A 1 662 ? -2.349 -5.717 -28.734 1.00 88.12 662 HIS A C 1
ATOM 5234 O O . HIS A 1 662 ? -2.194 -5.698 -29.948 1.00 88.12 662 HIS A O 1
ATOM 5240 N N . ASP A 1 663 ? -3.530 -5.984 -28.170 1.00 92.12 663 ASP A N 1
ATOM 5241 C CA . ASP A 1 663 ? -4.698 -6.408 -28.953 1.00 92.12 663 ASP A CA 1
ATOM 5242 C C . ASP A 1 663 ? -5.112 -5.356 -29.992 1.00 92.12 663 ASP A C 1
ATOM 5244 O O . ASP A 1 663 ? -5.352 -5.683 -31.150 1.00 92.12 663 ASP A O 1
ATOM 5248 N N . LEU A 1 664 ? -5.136 -4.073 -29.616 1.00 92.12 664 LEU A N 1
ATOM 5249 C CA . LEU A 1 664 ? -5.468 -2.991 -30.546 1.00 92.12 664 LEU A CA 1
ATOM 5250 C C . LEU A 1 664 ? -4.417 -2.821 -31.651 1.00 92.12 664 LEU A C 1
ATOM 5252 O O . LEU A 1 664 ? -4.779 -2.456 -32.769 1.00 92.12 664 LEU A O 1
ATOM 5256 N N . THR A 1 665 ? -3.135 -3.054 -31.354 1.00 87.69 665 THR A N 1
ATOM 5257 C CA . THR A 1 665 ? -2.063 -3.020 -32.362 1.00 87.69 665 THR A CA 1
ATOM 5258 C C . THR A 1 665 ? -2.201 -4.189 -33.336 1.00 87.69 665 THR A C 1
ATOM 5260 O O . THR A 1 665 ? -2.217 -3.960 -34.543 1.00 87.69 665 THR A O 1
ATOM 5263 N N . ASP A 1 666 ? -2.385 -5.412 -32.836 1.00 87.00 666 ASP A N 1
ATOM 5264 C CA . ASP A 1 666 ? -2.543 -6.621 -33.660 1.00 87.00 666 ASP A CA 1
ATOM 5265 C C . ASP A 1 666 ? -3.782 -6.556 -34.562 1.00 87.00 666 ASP A C 1
ATOM 5267 O O . ASP A 1 666 ? -3.784 -7.065 -35.681 1.00 87.00 666 ASP A O 1
ATOM 5271 N N . MET A 1 667 ? -4.838 -5.888 -34.095 1.00 90.25 667 MET A N 1
ATOM 5272 C CA . MET A 1 667 ? -6.049 -5.633 -34.877 1.00 90.25 667 MET A CA 1
ATOM 5273 C C . MET A 1 667 ? -5.909 -4.461 -35.864 1.00 90.25 667 MET A C 1
ATOM 5275 O O . MET A 1 667 ? -6.854 -4.172 -36.596 1.00 90.25 667 MET A O 1
ATOM 5279 N N . GLY A 1 668 ? -4.775 -3.753 -35.878 1.00 89.62 668 GLY A N 1
ATOM 5280 C CA . GLY A 1 668 ? -4.557 -2.568 -36.714 1.00 89.62 668 GLY A CA 1
ATOM 5281 C C . GLY A 1 668 ? -5.401 -1.349 -36.318 1.00 89.62 668 GLY A C 1
ATOM 5282 O O . GLY A 1 668 ? -5.566 -0.431 -37.118 1.00 89.62 668 GLY A O 1
ATOM 5283 N N . LEU A 1 669 ? -5.955 -1.331 -35.100 1.00 90.44 669 LEU A N 1
ATOM 5284 C CA . LEU A 1 669 ? -6.824 -0.264 -34.587 1.00 90.44 669 LEU A CA 1
ATOM 5285 C C . LEU A 1 669 ? -6.045 0.835 -33.852 1.00 90.44 669 LEU A C 1
ATOM 5287 O O . LEU A 1 669 ? -6.511 1.975 -33.756 1.00 90.44 669 LEU A O 1
ATOM 5291 N N . TRP A 1 670 ? -4.873 0.510 -33.300 1.00 89.00 670 TRP A N 1
ATOM 5292 C CA . TRP A 1 670 ? -4.099 1.457 -32.504 1.00 89.00 670 TRP A CA 1
ATOM 5293 C C . TRP A 1 670 ? -3.622 2.655 -33.334 1.00 89.00 670 TRP A C 1
ATOM 5295 O O . TRP A 1 670 ? -2.901 2.519 -34.319 1.00 89.00 670 TRP A O 1
ATOM 5305 N N . SER A 1 671 ? -4.006 3.859 -32.906 1.00 84.06 671 SER A N 1
ATOM 5306 C CA . SER A 1 671 ? -3.621 5.116 -33.550 1.00 84.06 671 SER A CA 1
ATOM 5307 C C . SER A 1 671 ? -3.505 6.251 -32.526 1.00 84.06 671 SER A C 1
ATOM 5309 O O . SER A 1 671 ? -4.109 6.175 -31.449 1.00 84.06 671 SER A O 1
ATOM 5311 N N . PRO A 1 672 ? -2.793 7.352 -32.844 1.00 80.81 672 PRO A N 1
ATOM 5312 C CA . PRO A 1 672 ? -2.775 8.545 -31.995 1.00 80.81 672 PRO A CA 1
ATOM 5313 C C . PRO A 1 672 ? -4.178 9.098 -31.690 1.00 80.81 672 PRO A C 1
ATOM 5315 O O . PRO A 1 672 ? -4.426 9.558 -30.577 1.00 80.81 672 PRO A O 1
ATOM 5318 N N . SER A 1 673 ? -5.111 9.001 -32.646 1.00 83.31 673 SER A N 1
ATOM 5319 C CA . SER A 1 673 ? -6.511 9.403 -32.454 1.00 83.31 673 SER A CA 1
ATOM 5320 C C . SER A 1 673 ? -7.215 8.518 -31.423 1.00 83.31 673 SER A C 1
ATOM 5322 O O . SER A 1 673 ? -7.785 9.031 -30.459 1.00 83.31 673 SER A O 1
ATOM 5324 N N . LEU A 1 674 ? -7.097 7.190 -31.553 1.00 86.88 674 LEU A N 1
ATOM 5325 C CA . LEU A 1 674 ? -7.683 6.241 -30.601 1.00 86.88 674 LEU A CA 1
ATOM 5326 C C . LEU A 1 674 ? -7.100 6.414 -29.192 1.00 86.88 674 LEU A C 1
ATOM 5328 O O . LEU A 1 674 ? -7.839 6.428 -28.210 1.00 86.88 674 LEU A O 1
ATOM 5332 N N . LYS A 1 675 ? -5.785 6.630 -29.084 1.00 84.69 675 LYS A N 1
ATOM 5333 C CA . LYS A 1 675 ? -5.126 6.964 -27.816 1.00 84.69 675 LYS A CA 1
ATOM 5334 C C . LYS A 1 675 ? -5.741 8.211 -27.175 1.00 84.69 675 LYS A C 1
ATOM 5336 O O . LYS A 1 675 ? -6.063 8.181 -25.990 1.00 84.69 675 LYS A O 1
ATOM 5341 N N . ASN A 1 676 ? -5.926 9.292 -27.936 1.00 82.50 676 ASN A N 1
ATOM 5342 C CA . ASN A 1 676 ? -6.529 10.525 -27.424 1.00 82.50 676 ASN A CA 1
ATOM 5343 C C . ASN A 1 676 ? -7.990 10.322 -27.002 1.00 82.50 676 ASN A C 1
ATOM 5345 O O . ASN A 1 676 ? -8.395 10.871 -25.979 1.00 82.50 676 ASN A O 1
ATOM 5349 N N . LYS A 1 677 ? -8.756 9.485 -27.716 1.00 86.62 677 LYS A N 1
ATOM 5350 C CA . LYS A 1 677 ? -10.108 9.078 -27.297 1.00 86.62 677 LYS A CA 1
ATOM 5351 C C . LYS A 1 677 ? -10.091 8.308 -25.979 1.00 86.62 677 LYS A C 1
ATOM 5353 O O . LYS A 1 677 ? -10.877 8.619 -25.097 1.00 86.62 677 LYS A O 1
ATOM 5358 N N . LEU A 1 678 ? -9.157 7.377 -25.784 1.00 86.31 678 LEU A N 1
ATOM 5359 C CA . LEU A 1 678 ? -9.015 6.669 -24.505 1.00 86.31 678 LEU A CA 1
ATOM 5360 C C . LEU A 1 678 ? -8.627 7.611 -23.359 1.00 86.31 678 LEU A C 1
ATOM 5362 O O . LEU A 1 678 ? -9.133 7.456 -22.251 1.00 86.31 678 LEU A O 1
ATOM 5366 N N . ILE A 1 679 ? -7.766 8.607 -23.603 1.00 83.62 679 ILE A N 1
ATOM 5367 C CA . ILE A 1 679 ? -7.477 9.667 -22.618 1.00 83.62 679 ILE A CA 1
ATOM 5368 C C . ILE A 1 679 ? -8.755 10.455 -22.312 1.00 83.62 679 ILE A C 1
ATOM 5370 O O . ILE A 1 679 ? -9.071 10.685 -21.143 1.00 83.62 679 ILE A O 1
ATOM 5374 N N . TYR A 1 680 ? -9.508 10.835 -23.349 1.00 81.88 680 TYR A N 1
ATOM 5375 C CA . TYR A 1 680 ? -10.776 11.542 -23.207 1.00 81.88 680 TYR A CA 1
ATOM 5376 C C . TYR A 1 680 ? -11.794 10.733 -22.400 1.00 81.88 680 TYR A C 1
ATOM 5378 O O . TYR A 1 680 ? -12.465 11.292 -21.547 1.00 81.88 680 TYR A O 1
ATOM 5386 N N . GLU A 1 681 ? -11.856 9.418 -22.567 1.00 86.12 681 GLU A N 1
ATOM 5387 C CA . GLU A 1 681 ? -12.756 8.527 -21.827 1.00 86.12 681 GLU A CA 1
ATOM 5388 C C . GLU A 1 681 ? -12.184 8.076 -20.466 1.00 86.12 681 GLU A C 1
ATOM 5390 O O . GLU A 1 681 ? -12.670 7.116 -19.866 1.00 86.12 681 GLU A O 1
ATOM 5395 N N . ASN A 1 682 ? -11.149 8.749 -19.938 1.00 84.62 682 ASN A N 1
ATOM 5396 C CA . ASN A 1 682 ? -10.502 8.409 -18.660 1.00 84.62 682 ASN A CA 1
ATOM 5397 C C . ASN A 1 682 ? -10.051 6.927 -18.590 1.00 84.62 682 ASN A C 1
ATOM 5399 O O . ASN A 1 682 ? -10.153 6.279 -17.545 1.00 84.62 682 ASN A O 1
ATOM 5403 N N . GLY A 1 683 ? -9.593 6.380 -19.720 1.00 89.19 683 GLY A N 1
ATOM 5404 C CA . GLY A 1 683 ? -9.164 4.990 -19.880 1.00 89.19 683 GLY A CA 1
ATOM 5405 C C . GLY A 1 683 ? -10.284 3.966 -20.032 1.00 89.19 683 GLY A C 1
ATOM 5406 O O . GLY A 1 683 ? -9.991 2.768 -20.037 1.00 89.19 683 GLY A O 1
ATOM 5407 N N . SER A 1 684 ? -11.539 4.399 -20.151 1.00 93.25 684 SER A N 1
ATOM 5408 C CA . SER A 1 684 ? -12.645 3.516 -20.516 1.00 93.25 684 SER A CA 1
ATOM 5409 C C . SER A 1 684 ? -12.602 3.175 -22.004 1.00 93.25 684 SER A C 1
ATOM 5411 O O . SER A 1 684 ? -12.335 4.031 -22.845 1.00 93.25 684 SER A O 1
ATOM 5413 N N . VAL A 1 685 ? -12.896 1.917 -22.331 1.00 94.31 685 VAL A N 1
ATOM 5414 C CA . VAL A 1 685 ? -13.063 1.444 -23.717 1.00 94.31 685 VAL A CA 1
ATOM 5415 C C . VAL A 1 685 ? -14.534 1.421 -24.152 1.00 94.31 685 VAL A C 1
ATOM 5417 O O . VAL A 1 685 ? -14.827 1.205 -25.324 1.00 94.31 685 VAL A O 1
ATOM 5420 N N . ILE A 1 686 ? -15.475 1.641 -23.225 1.00 92.75 686 ILE A N 1
ATOM 5421 C CA . ILE A 1 686 ? -16.907 1.390 -23.441 1.00 92.75 686 ILE A CA 1
ATOM 5422 C C . ILE A 1 686 ? -17.506 2.314 -24.503 1.00 92.75 686 ILE A C 1
ATOM 5424 O O . ILE A 1 686 ? -18.192 1.842 -25.407 1.00 92.75 686 ILE A O 1
ATOM 5428 N N . ASN A 1 687 ? -17.199 3.610 -24.437 1.00 90.44 687 ASN A N 1
ATOM 5429 C CA . ASN A 1 687 ? -17.747 4.620 -25.349 1.00 90.44 687 ASN A CA 1
ATOM 5430 C C . ASN A 1 687 ? -16.913 4.802 -26.628 1.00 90.44 687 ASN A C 1
ATOM 5432 O O . ASN A 1 687 ? -17.076 5.791 -27.339 1.00 90.44 687 ASN A O 1
ATOM 5436 N N . VAL A 1 688 ? -16.005 3.869 -26.924 1.00 91.50 688 VAL A N 1
ATOM 5437 C CA . VAL A 1 688 ? -15.095 3.957 -28.069 1.00 91.50 688 VAL A CA 1
ATOM 5438 C C . VAL A 1 688 ? -15.620 3.055 -29.195 1.00 91.50 688 VAL A C 1
ATOM 5440 O O . VAL A 1 688 ? -15.512 1.830 -29.095 1.00 91.50 688 VAL A O 1
ATOM 5443 N N . PRO A 1 689 ? -16.244 3.613 -30.251 1.00 89.38 689 PRO A N 1
ATOM 5444 C CA . PRO A 1 689 ? -16.953 2.826 -31.259 1.00 89.38 689 PRO A CA 1
ATOM 5445 C C . PRO A 1 689 ? -16.024 1.956 -32.112 1.00 89.38 689 PRO A C 1
ATOM 5447 O O . PRO A 1 689 ? -16.472 0.931 -32.614 1.00 89.38 689 PRO A O 1
ATOM 5450 N N . GLU A 1 690 ? -14.743 2.314 -32.245 1.00 91.25 690 GLU A N 1
ATOM 5451 C CA . GLU A 1 690 ? -13.769 1.515 -32.999 1.00 91.25 690 GLU A CA 1
ATOM 5452 C C . GLU A 1 690 ? -13.404 0.188 -32.315 1.00 91.25 690 GLU A C 1
ATOM 5454 O O . GLU A 1 690 ? -12.879 -0.708 -32.972 1.00 91.25 690 GLU A O 1
ATOM 5459 N N . ILE A 1 691 ? -13.649 0.055 -31.005 1.00 94.25 691 ILE A N 1
ATOM 5460 C CA . ILE A 1 691 ? -13.284 -1.135 -30.230 1.00 94.25 691 ILE A CA 1
ATOM 5461 C C . ILE A 1 691 ? -14.452 -2.141 -30.241 1.00 94.25 691 ILE A C 1
ATOM 5463 O O . ILE A 1 691 ? -15.564 -1.772 -29.846 1.00 94.25 691 ILE A O 1
ATOM 5467 N N . PRO A 1 692 ? -14.230 -3.408 -30.638 1.00 94.12 692 PRO A N 1
ATOM 5468 C CA . PRO A 1 692 ? -15.261 -4.449 -30.611 1.00 94.12 692 PRO A CA 1
ATOM 5469 C C . PRO A 1 692 ? -15.826 -4.746 -29.215 1.00 94.12 692 PRO A C 1
ATOM 5471 O O . PRO A 1 692 ? -15.144 -4.587 -28.201 1.00 94.12 692 PRO A O 1
ATOM 5474 N N . ASP A 1 693 ? -17.081 -5.196 -29.156 1.00 93.44 693 ASP A N 1
ATOM 5475 C CA . ASP A 1 693 ? -17.811 -5.387 -27.894 1.00 93.44 693 ASP A CA 1
ATOM 5476 C C . ASP A 1 693 ? -17.255 -6.516 -27.012 1.00 93.44 693 ASP A C 1
ATOM 5478 O O . ASP A 1 693 ? -17.301 -6.424 -25.783 1.00 93.44 693 ASP A O 1
ATOM 5482 N N . ASP A 1 694 ? -16.686 -7.558 -27.616 1.00 91.31 694 ASP A N 1
ATOM 5483 C CA . ASP A 1 694 ? -15.976 -8.626 -26.910 1.00 91.31 694 ASP A CA 1
ATOM 5484 C C . ASP A 1 694 ? -14.723 -8.086 -26.203 1.00 91.31 694 ASP A C 1
ATOM 5486 O O . ASP A 1 694 ? -14.516 -8.349 -25.015 1.00 91.31 694 ASP A O 1
ATOM 5490 N N . LEU A 1 695 ? -13.949 -7.236 -26.883 1.00 94.75 695 LEU A N 1
ATOM 5491 C CA . LEU A 1 695 ? -12.791 -6.561 -26.297 1.00 94.75 695 LEU A CA 1
ATOM 5492 C C . LEU A 1 695 ? -13.220 -5.564 -25.207 1.00 94.75 695 LEU A C 1
ATOM 5494 O O . LEU A 1 695 ? -12.632 -5.524 -24.124 1.00 94.75 695 LEU A O 1
ATOM 5498 N N . LYS A 1 696 ? -14.303 -4.807 -25.433 1.00 96.38 696 LYS A N 1
ATOM 5499 C CA . LYS A 1 696 ? -14.880 -3.906 -24.418 1.00 96.38 696 LYS A CA 1
ATOM 5500 C C . LYS A 1 696 ? -15.258 -4.637 -23.134 1.00 96.38 696 LYS A C 1
ATOM 5502 O O . LYS A 1 696 ? -15.059 -4.089 -22.053 1.00 96.38 696 LYS A O 1
ATOM 5507 N N . ALA A 1 697 ? -15.799 -5.852 -23.233 1.00 95.75 697 ALA A N 1
ATOM 5508 C CA . ALA A 1 697 ? -16.150 -6.654 -22.065 1.00 95.75 697 ALA A CA 1
ATOM 5509 C C . ALA A 1 697 ? -14.909 -7.074 -21.258 1.00 95.75 697 ALA A C 1
ATOM 5511 O O . ALA A 1 697 ? -14.923 -6.983 -20.030 1.00 95.75 697 ALA A O 1
ATOM 5512 N N . ILE A 1 698 ? -13.830 -7.480 -21.935 1.00 97.00 698 ILE A N 1
ATOM 5513 C CA . ILE A 1 698 ? -12.571 -7.907 -21.303 1.00 97.00 698 ILE A CA 1
ATOM 5514 C C . ILE A 1 698 ? -11.877 -6.739 -20.586 1.00 97.00 698 ILE A C 1
ATOM 5516 O O . ILE A 1 698 ? -11.390 -6.902 -19.467 1.00 97.00 698 ILE A O 1
ATOM 5520 N N . TYR A 1 699 ? -11.862 -5.553 -21.197 1.00 97.31 699 TYR A N 1
ATOM 5521 C CA . TYR A 1 699 ? -11.120 -4.387 -20.700 1.00 97.31 699 TYR A CA 1
ATOM 5522 C C . TYR A 1 699 ? -11.958 -3.391 -19.895 1.00 97.31 699 TYR A C 1
ATOM 5524 O O . TYR A 1 699 ? -11.584 -2.218 -19.786 1.00 97.31 699 TYR A O 1
ATOM 5532 N N . ARG A 1 700 ? -13.066 -3.839 -19.291 1.00 96.25 700 ARG A N 1
ATOM 5533 C CA . ARG A 1 700 ? -13.816 -3.012 -18.340 1.00 96.25 700 ARG A CA 1
ATOM 5534 C C . ARG A 1 700 ? -12.924 -2.547 -17.199 1.00 96.25 700 ARG A C 1
ATOM 5536 O O . ARG A 1 700 ? -12.191 -3.332 -16.596 1.00 96.25 700 ARG A O 1
ATOM 5543 N N . THR A 1 701 ? -13.028 -1.269 -16.865 1.00 96.06 701 THR A N 1
ATOM 5544 C CA . THR A 1 701 ? -12.358 -0.730 -15.681 1.00 96.06 701 THR A CA 1
ATOM 5545 C C . THR A 1 701 ? -13.136 -1.093 -14.416 1.00 96.06 701 THR A C 1
ATOM 5547 O O . THR A 1 701 ? -14.332 -1.390 -14.453 1.00 96.06 701 THR A O 1
ATOM 5550 N N . VAL A 1 702 ? -12.487 -1.020 -13.252 1.00 95.81 702 VAL A N 1
ATOM 5551 C CA . VAL A 1 702 ? -13.133 -1.278 -11.950 1.00 95.81 702 VAL A CA 1
ATOM 5552 C C . VAL A 1 702 ? -14.385 -0.421 -11.702 1.00 95.81 702 VAL A C 1
ATOM 5554 O O . VAL A 1 702 ? -15.273 -0.822 -10.954 1.00 95.81 702 VAL A O 1
ATOM 5557 N N . TRP A 1 703 ? -14.471 0.745 -12.347 1.00 94.19 703 TRP A N 1
ATOM 5558 C CA . TRP A 1 703 ? -15.583 1.694 -12.241 1.00 94.19 703 TRP A CA 1
ATOM 5559 C C . TRP A 1 703 ? -16.815 1.262 -13.041 1.00 94.19 703 TRP A C 1
ATOM 5561 O O . TRP A 1 703 ? -17.926 1.693 -12.743 1.00 94.19 703 TRP A O 1
ATOM 5571 N N . GLU A 1 704 ? -16.616 0.399 -14.035 1.00 94.31 704 GLU A N 1
ATOM 5572 C CA . GLU A 1 704 ? -17.661 -0.175 -14.889 1.00 94.31 704 GLU A CA 1
ATOM 5573 C C . GLU A 1 704 ? -18.116 -1.551 -14.382 1.00 94.31 704 GLU A C 1
ATOM 5575 O O . GLU A 1 704 ? -19.206 -2.016 -14.718 1.00 94.31 704 GLU A O 1
ATOM 5580 N N . ILE A 1 705 ? -17.301 -2.198 -13.544 1.00 95.25 705 ILE A N 1
ATOM 5581 C CA . ILE A 1 705 ? -17.614 -3.481 -12.918 1.00 95.25 705 ILE A CA 1
ATOM 5582 C C . ILE A 1 705 ? -18.524 -3.260 -11.705 1.00 95.25 705 ILE A C 1
ATOM 5584 O O . ILE A 1 705 ? -18.259 -2.449 -10.811 1.00 95.25 705 ILE A O 1
ATOM 5588 N N . LYS A 1 706 ? -19.602 -4.048 -11.628 1.00 94.62 706 LYS A N 1
ATOM 5589 C CA . LYS A 1 706 ? -20.495 -4.047 -10.466 1.00 94.62 706 LYS A CA 1
ATOM 5590 C C . LYS A 1 706 ? -19.720 -4.487 -9.223 1.00 94.62 706 LYS A C 1
ATOM 5592 O O . LYS A 1 706 ? -19.314 -5.640 -9.114 1.00 94.62 706 LYS A O 1
ATOM 5597 N N . GLN A 1 707 ? -19.602 -3.602 -8.233 1.00 95.00 707 GLN A N 1
ATOM 5598 C CA . GLN A 1 707 ? -18.873 -3.898 -6.988 1.00 95.00 707 GLN A CA 1
ATOM 5599 C C . GLN A 1 707 ? -19.431 -5.106 -6.228 1.00 95.00 707 GLN A C 1
ATOM 5601 O O . GLN A 1 707 ? -18.686 -5.813 -5.561 1.00 95.00 707 GLN A O 1
ATOM 5606 N N . ARG A 1 708 ? -20.729 -5.397 -6.373 1.00 95.19 708 ARG A N 1
ATOM 5607 C CA . ARG A 1 708 ? -21.331 -6.615 -5.821 1.00 95.19 708 ARG A CA 1
ATOM 5608 C C . ARG A 1 708 ? -20.671 -7.887 -6.363 1.00 95.19 708 ARG A C 1
ATOM 5610 O O . ARG A 1 708 ? -20.419 -8.788 -5.579 1.00 95.19 708 ARG A O 1
ATOM 5617 N N . THR A 1 709 ? -20.329 -7.928 -7.651 1.00 95.69 709 THR A N 1
ATOM 5618 C CA . THR A 1 709 ? -19.611 -9.057 -8.261 1.00 95.69 709 THR A CA 1
ATOM 5619 C C . THR A 1 709 ? -18.203 -9.189 -7.684 1.00 95.69 709 THR A C 1
ATOM 5621 O O . THR A 1 709 ? -17.779 -10.291 -7.356 1.00 95.69 709 THR A O 1
ATOM 5624 N N . VAL A 1 710 ? -17.499 -8.070 -7.477 1.00 96.88 710 VAL A N 1
ATOM 5625 C CA . VAL A 1 710 ? -16.174 -8.066 -6.828 1.00 96.88 710 VAL A CA 1
ATOM 5626 C C . VAL A 1 710 ? -16.263 -8.627 -5.403 1.00 96.88 710 VAL A C 1
ATOM 5628 O O . VAL A 1 710 ? -15.421 -9.431 -5.006 1.00 96.88 710 VAL A O 1
ATOM 5631 N N . VAL A 1 711 ? -17.307 -8.253 -4.654 1.00 97.50 711 VAL A N 1
ATOM 5632 C CA . VAL A 1 711 ? -17.588 -8.802 -3.319 1.00 97.50 711 VAL A CA 1
ATOM 5633 C C . VAL A 1 711 ? -17.924 -10.290 -3.384 1.00 97.50 711 VAL A C 1
ATOM 5635 O O . VAL A 1 711 ? -17.385 -11.054 -2.594 1.00 97.50 711 VAL A O 1
ATOM 5638 N N . ASP A 1 712 ? -18.765 -10.727 -4.320 1.00 97.69 712 ASP A N 1
ATOM 5639 C CA . ASP A 1 712 ? -19.127 -12.141 -4.456 1.00 97.69 712 ASP A CA 1
ATOM 5640 C C . ASP A 1 712 ? -17.887 -12.998 -4.792 1.00 97.69 712 ASP A C 1
ATOM 5642 O O . ASP A 1 712 ? -17.662 -14.025 -4.156 1.00 97.69 712 ASP A O 1
ATOM 5646 N N . MET A 1 713 ? -16.993 -12.519 -5.664 1.00 98.38 713 MET A N 1
ATOM 5647 C CA . MET A 1 713 ? -15.693 -13.163 -5.906 1.00 98.38 713 MET A CA 1
ATOM 5648 C C . MET A 1 713 ? -14.786 -13.156 -4.667 1.00 98.38 713 MET A C 1
ATOM 5650 O O . MET A 1 713 ? -14.030 -14.106 -4.456 1.00 98.38 713 MET A O 1
ATOM 5654 N N . ALA A 1 714 ? -14.837 -12.104 -3.842 1.00 98.44 714 ALA A N 1
ATOM 5655 C CA . ALA A 1 714 ? -14.105 -12.041 -2.577 1.00 98.44 714 ALA A CA 1
ATOM 5656 C C . ALA A 1 714 ? -14.624 -13.065 -1.555 1.00 98.44 714 ALA A C 1
ATOM 5658 O O . ALA A 1 714 ? -13.825 -13.678 -0.848 1.00 98.44 714 ALA A O 1
ATOM 5659 N N . VAL A 1 715 ? -15.939 -13.286 -1.503 1.00 98.19 715 VAL A N 1
ATOM 5660 C CA . VAL A 1 715 ? -16.584 -14.310 -0.663 1.00 98.19 715 VAL A CA 1
ATOM 5661 C C . VAL A 1 715 ? -16.166 -15.702 -1.118 1.00 98.19 715 VAL A C 1
ATOM 5663 O O . VAL A 1 715 ? -15.728 -16.514 -0.304 1.00 98.19 715 VAL A O 1
ATOM 5666 N N . ASP A 1 716 ? -16.222 -15.939 -2.426 1.00 97.56 716 ASP A N 1
ATOM 5667 C CA . ASP A 1 716 ? -15.857 -17.205 -3.051 1.00 97.56 716 ASP A CA 1
ATOM 5668 C C . ASP A 1 716 ? -14.428 -17.640 -2.696 1.00 97.56 716 ASP A C 1
ATOM 5670 O O . ASP A 1 716 ? -14.214 -18.761 -2.238 1.00 97.56 716 ASP A O 1
ATOM 5674 N N . ARG A 1 717 ? -13.447 -16.736 -2.826 1.00 98.38 717 ARG A N 1
ATOM 5675 C CA . ARG A 1 717 ? -12.069 -17.024 -2.392 1.00 98.38 717 ARG A CA 1
ATOM 5676 C C . ARG A 1 717 ? -11.897 -17.012 -0.877 1.00 98.38 717 ARG A C 1
ATOM 5678 O O . ARG A 1 717 ? -11.050 -17.730 -0.363 1.00 98.38 717 ARG A O 1
ATOM 5685 N N . GLY A 1 718 ? -12.707 -16.236 -0.152 1.00 98.19 718 GLY A N 1
ATOM 5686 C CA . GLY A 1 718 ? -12.684 -16.147 1.311 1.00 98.19 718 GLY A CA 1
ATOM 5687 C C . GLY A 1 718 ? -12.875 -17.499 2.006 1.00 98.19 718 GLY A C 1
ATOM 5688 O O . GLY A 1 718 ? -12.318 -17.719 3.082 1.00 98.19 718 GLY A O 1
ATOM 5689 N N . CYS A 1 719 ? -13.576 -18.426 1.349 1.00 98.00 719 CYS A N 1
ATOM 5690 C CA . CYS A 1 719 ? -13.766 -19.808 1.796 1.00 98.00 719 CYS A CA 1
ATOM 5691 C C . CYS A 1 719 ? -12.458 -20.621 1.859 1.00 98.00 719 CYS A C 1
ATOM 5693 O O . CYS A 1 719 ? -12.398 -21.631 2.554 1.00 98.00 719 CYS A O 1
ATOM 5695 N N . PHE A 1 720 ? -11.405 -20.164 1.178 1.00 98.75 720 PHE A N 1
ATOM 5696 C CA . PHE A 1 720 ? -10.076 -20.783 1.131 1.00 98.75 720 PHE A CA 1
ATOM 5697 C C . PHE A 1 720 ? -8.977 -19.844 1.669 1.00 98.75 720 PHE A C 1
ATOM 5699 O O . PHE A 1 720 ? -7.793 -20.052 1.429 1.00 98.75 720 PHE A O 1
ATOM 5706 N N . ILE A 1 721 ? -9.359 -18.788 2.394 1.00 98.88 721 ILE A N 1
ATOM 5707 C CA . ILE A 1 721 ? -8.444 -17.823 3.021 1.00 98.88 721 ILE A CA 1
ATOM 5708 C C . ILE A 1 721 ? -8.649 -17.888 4.536 1.00 98.88 721 ILE A C 1
ATOM 5710 O O . ILE A 1 721 ? -9.675 -17.439 5.058 1.00 98.88 721 ILE A O 1
ATOM 5714 N N . ASP A 1 722 ? -7.687 -18.467 5.251 1.00 98.62 722 ASP A N 1
ATOM 5715 C CA . ASP A 1 722 ? -7.731 -18.639 6.710 1.00 98.62 722 ASP A CA 1
ATOM 5716 C C . ASP A 1 722 ? -7.469 -17.337 7.484 1.00 98.62 722 ASP A C 1
ATOM 5718 O O . ASP A 1 722 ? -7.972 -17.181 8.598 1.00 98.62 722 ASP A O 1
ATOM 5722 N N . GLN A 1 723 ? -6.828 -16.350 6.855 1.00 98.75 723 GLN A N 1
ATOM 5723 C CA . GLN A 1 723 ? -6.725 -14.971 7.345 1.00 98.75 723 GLN A CA 1
ATOM 5724 C C . GLN A 1 723 ? -7.830 -14.080 6.753 1.00 98.75 723 GLN A C 1
ATOM 5726 O O . GLN A 1 723 ? -9.002 -14.376 6.944 1.00 98.75 723 GLN A O 1
ATOM 5731 N N . SER A 1 724 ? -7.511 -12.998 6.042 1.00 98.62 724 SER A N 1
ATOM 5732 C CA . SER A 1 724 ? -8.447 -12.148 5.296 1.00 98.62 724 SER A CA 1
ATOM 5733 C C . SER A 1 724 ? -7.803 -11.661 3.985 1.00 98.62 724 SER A C 1
ATOM 5735 O O . SER A 1 724 ? -6.810 -12.216 3.524 1.00 98.62 724 SER A O 1
ATOM 5737 N N . GLN A 1 725 ? -8.397 -10.657 3.340 1.00 98.44 725 GLN A N 1
ATOM 5738 C CA . GLN A 1 725 ? -7.943 -10.083 2.071 1.00 98.44 725 GLN A CA 1
ATOM 5739 C C . GLN A 1 725 ? -8.177 -8.564 2.046 1.00 98.44 725 GLN A C 1
ATOM 5741 O O . GLN A 1 725 ? -9.219 -8.091 2.508 1.00 98.44 725 GLN A O 1
ATOM 5746 N N . SER A 1 726 ? -7.241 -7.797 1.480 1.00 98.12 726 SER A N 1
ATOM 5747 C CA . SER A 1 726 ? -7.309 -6.325 1.416 1.00 98.12 726 SER A CA 1
ATOM 5748 C C . SER A 1 726 ? -8.280 -5.821 0.340 1.00 98.12 726 SER A C 1
ATOM 5750 O O . SER A 1 726 ? -7.876 -5.408 -0.746 1.00 98.12 726 SER A O 1
ATOM 5752 N N . LEU A 1 727 ? -9.584 -5.888 0.612 1.00 97.94 727 LEU A N 1
ATOM 5753 C CA . LEU A 1 727 ? -10.630 -5.609 -0.375 1.00 97.94 727 LEU A CA 1
ATOM 5754 C C . LEU A 1 727 ? -10.917 -4.106 -0.537 1.00 97.94 727 LEU A C 1
ATOM 5756 O O . LEU A 1 727 ? -11.667 -3.528 0.248 1.00 97.94 727 LEU A O 1
ATOM 5760 N N . ASN A 1 728 ? -10.385 -3.472 -1.583 1.00 97.88 728 ASN A N 1
ATOM 5761 C CA . ASN A 1 728 ? -10.780 -2.108 -1.948 1.00 97.88 728 ASN A CA 1
ATOM 5762 C C . ASN A 1 728 ? -12.156 -2.075 -2.628 1.00 97.88 728 ASN A C 1
ATOM 5764 O O . ASN A 1 728 ? -12.463 -2.898 -3.491 1.00 97.88 728 ASN A O 1
ATOM 5768 N N . ILE A 1 729 ? -12.956 -1.065 -2.288 1.00 96.88 729 ILE A N 1
ATOM 5769 C CA . ILE A 1 729 ? -14.251 -0.784 -2.909 1.00 96.88 729 ILE A CA 1
ATOM 5770 C C . ILE A 1 729 ? -14.133 0.468 -3.770 1.00 96.88 729 ILE A C 1
ATOM 5772 O O . ILE A 1 729 ? -13.691 1.514 -3.301 1.00 96.88 729 ILE A O 1
ATOM 5776 N N . HIS A 1 730 ? -14.580 0.379 -5.020 1.00 95.38 730 HIS A N 1
ATOM 5777 C CA . HIS A 1 730 ? -14.533 1.481 -5.977 1.00 95.38 730 HIS A CA 1
ATOM 5778 C C . HIS A 1 730 ? -15.946 1.955 -6.305 1.00 95.38 730 HIS A C 1
ATOM 5780 O O . HIS A 1 730 ? -16.758 1.211 -6.850 1.00 95.38 730 HIS A O 1
ATOM 5786 N N . MET A 1 731 ? -16.264 3.203 -5.976 1.00 90.56 731 MET A N 1
ATOM 5787 C CA . MET A 1 731 ? -17.579 3.778 -6.229 1.00 90.56 731 MET A CA 1
ATOM 5788 C C . MET A 1 731 ? -17.425 5.187 -6.782 1.00 90.56 731 MET A C 1
ATOM 5790 O O . MET A 1 731 ? -17.020 6.086 -6.060 1.00 90.56 731 MET A O 1
ATOM 5794 N N . ASP A 1 732 ? -17.770 5.368 -8.058 1.00 82.94 732 ASP A N 1
ATOM 5795 C CA . ASP A 1 732 ? -17.620 6.638 -8.781 1.00 82.94 732 ASP A CA 1
ATOM 5796 C C . ASP A 1 732 ? -18.256 7.814 -8.018 1.00 82.94 732 ASP A C 1
ATOM 5798 O O . ASP A 1 732 ? -17.561 8.724 -7.576 1.00 82.94 732 ASP A O 1
ATOM 5802 N N . LYS A 1 733 ? -19.566 7.719 -7.753 1.00 85.19 733 LYS A N 1
ATOM 5803 C CA . LYS A 1 733 ? -20.338 8.681 -6.951 1.00 85.19 733 LYS A CA 1
ATOM 5804 C C . LYS A 1 733 ? -20.916 7.978 -5.722 1.00 85.19 733 LYS A C 1
ATOM 5806 O O . LYS A 1 733 ? -22.020 7.415 -5.817 1.00 85.19 733 LYS A O 1
ATOM 5811 N N . PRO A 1 734 ? -20.177 7.932 -4.598 1.00 87.88 734 PRO A N 1
ATOM 5812 C CA . PRO A 1 734 ? -20.655 7.275 -3.398 1.00 87.88 734 PRO A CA 1
ATOM 5813 C C . PRO A 1 734 ? -21.835 8.037 -2.798 1.00 87.88 734 PRO A C 1
ATOM 5815 O O . PRO A 1 734 ? -21.861 9.263 -2.765 1.00 87.88 734 PRO A O 1
ATOM 5818 N N . ASN A 1 735 ? -22.831 7.292 -2.329 1.00 88.44 735 ASN A N 1
ATOM 5819 C CA . ASN A 1 735 ? -23.931 7.826 -1.537 1.00 88.44 735 ASN A CA 1
ATOM 5820 C C . ASN A 1 735 ? -24.280 6.840 -0.419 1.00 88.44 735 ASN A C 1
ATOM 5822 O O . ASN A 1 735 ? -23.919 5.659 -0.489 1.00 88.44 735 ASN A O 1
ATOM 5826 N N . PHE A 1 736 ? -24.990 7.316 0.605 1.00 92.25 736 PHE A N 1
ATOM 5827 C CA . PHE A 1 736 ? -25.254 6.514 1.800 1.00 92.25 736 PHE A CA 1
ATOM 5828 C C . PHE A 1 736 ? -26.038 5.240 1.493 1.00 92.25 736 PHE A C 1
ATOM 5830 O O . PHE A 1 736 ? -25.720 4.193 2.048 1.00 92.25 736 PHE A O 1
ATOM 5837 N N . ALA A 1 737 ? -27.003 5.282 0.571 1.00 92.12 737 ALA A N 1
ATOM 5838 C CA . ALA A 1 737 ? -27.801 4.110 0.215 1.00 92.12 737 ALA A CA 1
ATOM 5839 C C . ALA A 1 737 ? -26.957 3.005 -0.446 1.00 92.12 737 ALA A C 1
ATOM 5841 O O . ALA A 1 737 ? -27.043 1.839 -0.058 1.00 92.12 737 ALA A O 1
ATOM 5842 N N . LYS A 1 738 ? -26.104 3.362 -1.414 1.00 92.56 738 LYS A N 1
ATOM 5843 C CA . LYS A 1 738 ? -25.222 2.416 -2.114 1.00 92.56 738 LYS A CA 1
ATOM 5844 C C . LYS A 1 738 ? -24.166 1.832 -1.179 1.00 92.56 738 LYS A C 1
ATOM 5846 O O . LYS A 1 738 ? -23.966 0.620 -1.197 1.00 92.56 738 LYS A O 1
ATOM 5851 N N . LEU A 1 739 ? -23.522 2.671 -0.363 1.00 94.50 739 LEU A N 1
ATOM 5852 C CA . LEU A 1 739 ? -22.527 2.215 0.611 1.00 94.50 739 LEU A CA 1
ATOM 5853 C C . LEU A 1 739 ? -23.158 1.322 1.678 1.00 94.50 739 LEU A C 1
ATOM 5855 O O . LEU A 1 739 ? -22.629 0.251 1.953 1.00 94.50 739 LEU A O 1
ATOM 5859 N N . THR A 1 740 ? -24.323 1.706 2.207 1.00 95.94 740 THR A N 1
ATOM 5860 C CA . THR A 1 740 ? -25.072 0.879 3.163 1.00 95.94 740 THR A CA 1
ATOM 5861 C C . THR A 1 740 ? -25.381 -0.484 2.562 1.00 95.94 740 THR A C 1
ATOM 5863 O O . THR A 1 740 ? -25.012 -1.504 3.133 1.00 95.94 740 THR A O 1
ATOM 5866 N N . SER A 1 741 ? -25.991 -0.516 1.374 1.00 95.56 741 SER A N 1
ATOM 5867 C CA . SER A 1 741 ? -26.331 -1.766 0.689 1.00 95.56 741 SER A CA 1
ATOM 5868 C C . SER A 1 741 ? -25.112 -2.674 0.493 1.00 95.56 741 SER A C 1
ATOM 5870 O O . SER A 1 741 ? -25.184 -3.874 0.760 1.00 95.56 741 SER A O 1
ATOM 5872 N N . LEU A 1 742 ? -23.972 -2.104 0.092 1.00 95.62 742 LEU A N 1
ATOM 5873 C CA . LEU A 1 742 ? -22.745 -2.862 -0.128 1.00 95.62 742 LEU A CA 1
ATOM 5874 C C . LEU A 1 742 ? -22.135 -3.388 1.178 1.00 95.62 742 LEU A C 1
ATOM 5876 O O . LEU A 1 742 ? -21.798 -4.566 1.234 1.00 95.62 742 LEU A O 1
ATOM 5880 N N . HIS A 1 743 ? -22.040 -2.570 2.231 1.00 98.06 743 HIS A N 1
ATOM 5881 C CA . HIS A 1 743 ? -21.519 -3.009 3.533 1.00 98.06 743 HIS A CA 1
ATOM 5882 C C . HIS A 1 743 ? -22.400 -4.076 4.187 1.00 98.06 743 HIS A C 1
ATOM 5884 O O . HIS A 1 743 ? -21.900 -5.033 4.769 1.00 98.06 743 HIS A O 1
ATOM 5890 N N . PHE A 1 744 ? -23.722 -3.965 4.054 1.00 98.12 744 PHE A N 1
ATOM 5891 C CA . PHE A 1 744 ? -24.624 -5.023 4.507 1.00 98.12 744 PHE A CA 1
ATOM 5892 C C . PHE A 1 744 ? -24.487 -6.294 3.667 1.00 98.12 744 PHE A C 1
ATOM 5894 O O . PHE A 1 744 ? -24.631 -7.390 4.204 1.00 98.12 744 PHE A O 1
ATOM 5901 N N . HIS A 1 745 ? -24.201 -6.181 2.367 1.00 97.69 745 HIS A N 1
ATOM 5902 C CA . HIS A 1 745 ? -23.928 -7.342 1.517 1.00 97.69 745 HIS A CA 1
ATOM 5903 C C . HIS A 1 745 ? -22.623 -8.040 1.920 1.00 97.69 745 HIS A C 1
ATOM 5905 O O . HIS A 1 745 ? -22.626 -9.259 2.069 1.00 97.69 745 HIS A O 1
ATOM 5911 N N . THR A 1 746 ? -21.537 -7.296 2.168 1.00 97.44 746 THR A N 1
ATOM 5912 C CA . THR A 1 746 ? -20.255 -7.871 2.619 1.00 97.44 746 THR A CA 1
ATOM 5913 C C . THR A 1 746 ? -20.394 -8.562 3.978 1.00 97.44 746 THR A C 1
ATOM 5915 O O . THR A 1 746 ? -19.935 -9.696 4.127 1.00 97.44 746 THR A O 1
ATOM 5918 N N . TRP A 1 747 ? -21.095 -7.933 4.928 1.00 98.25 747 TRP A N 1
ATOM 5919 C CA . TRP A 1 747 ? -21.397 -8.507 6.242 1.00 98.25 747 TRP A CA 1
ATOM 5920 C C . TRP A 1 747 ? -22.249 -9.778 6.148 1.00 98.25 747 TRP A C 1
ATOM 5922 O O . TRP A 1 747 ? -21.842 -10.828 6.636 1.00 98.25 747 TRP A O 1
ATOM 5932 N N . LYS A 1 748 ? -23.399 -9.729 5.457 1.00 97.88 748 LYS A N 1
ATOM 5933 C CA . LYS A 1 748 ? -24.324 -10.876 5.340 1.00 97.88 748 LYS A CA 1
ATOM 5934 C C . LYS A 1 748 ? -23.716 -12.068 4.611 1.00 97.88 748 LYS A C 1
ATOM 5936 O O . LYS A 1 748 ? -24.113 -13.204 4.850 1.00 97.88 748 LYS A O 1
ATOM 5941 N N . LYS A 1 749 ? -22.775 -11.820 3.700 1.00 97.56 749 LYS A N 1
ATOM 5942 C CA . LYS A 1 749 ? -22.004 -12.876 3.036 1.00 97.56 749 LYS A CA 1
ATOM 5943 C C . LYS A 1 749 ? -20.853 -13.408 3.891 1.00 97.56 749 LYS A C 1
ATOM 5945 O O . LYS A 1 749 ? -20.178 -14.342 3.475 1.00 97.56 749 LYS A O 1
ATOM 5950 N N . GLY A 1 750 ? -20.642 -12.842 5.076 1.00 97.00 750 GLY A N 1
ATOM 5951 C CA . GLY A 1 750 ? -19.662 -13.288 6.048 1.00 97.00 750 GLY A CA 1
ATOM 5952 C C . GLY A 1 750 ? -18.236 -12.872 5.713 1.00 97.00 750 GLY A C 1
ATOM 5953 O O . GLY A 1 750 ? -17.315 -13.551 6.144 1.00 97.00 750 GLY A O 1
ATOM 5954 N N . LEU A 1 751 ? -17.976 -11.816 4.941 1.00 98.19 751 LEU A N 1
ATOM 5955 C CA . LEU A 1 751 ? -16.584 -11.377 4.783 1.00 98.19 751 LEU A CA 1
ATOM 5956 C C . LEU A 1 751 ? -15.947 -11.051 6.145 1.00 98.19 751 LEU A C 1
ATOM 5958 O O . LEU A 1 751 ? -16.627 -10.679 7.092 1.00 98.19 751 LEU A O 1
ATOM 5962 N N . LYS A 1 752 ? -14.628 -11.228 6.250 1.00 98.75 752 LYS A N 1
ATOM 5963 C CA . LYS A 1 752 ? -13.849 -10.819 7.430 1.00 98.75 752 LYS A CA 1
ATOM 5964 C C . LYS A 1 752 ? -13.498 -9.335 7.334 1.00 98.75 752 LYS A C 1
ATOM 5966 O O . LYS A 1 752 ? -13.837 -8.553 8.215 1.00 98.75 752 LYS A O 1
ATOM 5971 N N . THR A 1 753 ? -12.928 -8.942 6.198 1.00 98.69 753 THR A N 1
ATOM 5972 C CA . THR A 1 753 ? -12.731 -7.544 5.802 1.00 98.69 753 THR A CA 1
ATOM 5973 C C . THR A 1 753 ? -13.809 -7.161 4.799 1.00 98.69 753 THR A C 1
ATOM 5975 O O . THR A 1 753 ? -13.821 -7.652 3.671 1.00 98.69 753 THR A O 1
ATOM 5978 N N . GLY A 1 754 ? -14.736 -6.301 5.217 1.00 97.50 754 GLY A N 1
ATOM 5979 C CA . GLY A 1 754 ? -15.780 -5.761 4.350 1.00 97.50 754 GLY A CA 1
ATOM 5980 C C . GLY A 1 754 ? -15.264 -4.671 3.415 1.00 97.50 754 GLY A C 1
ATOM 5981 O O . GLY A 1 754 ? -15.743 -4.561 2.289 1.00 97.50 754 GLY A O 1
ATOM 5982 N N . MET A 1 755 ? -14.289 -3.882 3.871 1.00 98.38 755 MET A N 1
ATOM 5983 C CA . MET A 1 755 ? -13.669 -2.824 3.077 1.00 98.38 755 MET A CA 1
ATOM 5984 C C . MET A 1 755 ? -12.293 -2.452 3.636 1.00 98.38 755 MET A C 1
ATOM 5986 O O . MET A 1 755 ? -12.174 -2.143 4.823 1.00 98.38 755 MET A O 1
ATOM 5990 N N . TYR A 1 756 ? -11.291 -2.420 2.758 1.00 98.19 756 TYR A N 1
ATOM 5991 C CA . TYR A 1 756 ? -10.007 -1.769 2.985 1.00 98.19 756 TYR A CA 1
ATOM 5992 C C . TYR A 1 756 ? -10.152 -0.262 2.726 1.00 98.19 756 TYR A C 1
ATOM 5994 O O . TYR A 1 756 ? -10.570 0.455 3.627 1.00 98.19 756 TYR A O 1
ATOM 6002 N N . TYR A 1 757 ? -9.931 0.232 1.503 1.00 97.44 757 TYR A N 1
ATOM 6003 C CA . TYR A 1 757 ? -10.266 1.617 1.144 1.00 97.44 757 TYR A CA 1
ATOM 6004 C C . TYR A 1 757 ? -11.572 1.731 0.367 1.00 97.44 757 TYR A C 1
ATOM 6006 O O . TYR A 1 757 ? -11.847 0.930 -0.530 1.00 97.44 757 TYR A O 1
ATOM 6014 N N . LEU A 1 758 ? -12.303 2.819 0.624 1.00 96.62 758 LEU A N 1
ATOM 6015 C CA . LEU A 1 758 ? -13.241 3.374 -0.345 1.00 96.62 758 LEU A CA 1
ATOM 6016 C C . LEU A 1 758 ? -12.481 4.279 -1.325 1.00 96.62 758 LEU A C 1
ATOM 6018 O O . LEU A 1 758 ? -11.815 5.235 -0.926 1.00 96.62 758 LEU A O 1
ATOM 6022 N N . ARG A 1 759 ? -12.593 3.988 -2.619 1.00 93.75 759 ARG A N 1
ATOM 6023 C CA . ARG A 1 759 ? -12.062 4.800 -3.717 1.00 93.75 759 ARG A CA 1
ATOM 6024 C C . ARG A 1 759 ? -13.222 5.445 -4.468 1.00 93.75 759 ARG A C 1
ATOM 6026 O O . ARG A 1 759 ? -14.102 4.741 -4.959 1.00 93.75 759 ARG A O 1
ATOM 6033 N N . SER A 1 760 ? -13.206 6.768 -4.587 1.00 87.12 760 SER A N 1
ATOM 6034 C CA . SER A 1 760 ? -14.191 7.546 -5.344 1.00 87.12 760 SER A CA 1
ATOM 6035 C C . SER A 1 760 ? -13.526 8.416 -6.407 1.00 87.12 760 SER A C 1
ATOM 6037 O O . SER A 1 760 ? -12.310 8.626 -6.382 1.00 87.12 760 SER A O 1
ATOM 6039 N N . ARG A 1 761 ? -14.320 8.899 -7.368 1.00 78.69 761 ARG A N 1
ATOM 6040 C CA . ARG A 1 761 ? -13.898 9.899 -8.356 1.00 78.69 761 ARG A CA 1
ATOM 6041 C C . ARG A 1 761 ? -14.575 11.233 -8.035 1.00 78.69 761 ARG A C 1
ATOM 6043 O O . ARG A 1 761 ? -15.629 11.279 -7.405 1.00 78.69 761 ARG A O 1
ATOM 6050 N N . ALA A 1 762 ? -13.942 12.336 -8.426 1.00 61.66 762 ALA A N 1
ATOM 6051 C CA . ALA A 1 762 ? -14.504 13.663 -8.199 1.00 61.66 762 ALA A CA 1
ATOM 6052 C C . ALA A 1 762 ? -15.817 13.843 -8.986 1.00 61.66 762 ALA A C 1
ATOM 6054 O O . ALA A 1 762 ? -15.944 13.365 -10.109 1.00 61.66 762 ALA A O 1
ATOM 6055 N N . ALA A 1 763 ? -16.788 14.556 -8.405 1.00 43.97 763 ALA A N 1
ATOM 6056 C CA . ALA A 1 763 ? -18.115 14.737 -9.002 1.00 43.97 763 ALA A CA 1
ATOM 6057 C C . ALA A 1 763 ? -18.117 15.586 -10.291 1.00 43.97 763 ALA A C 1
ATOM 6059 O O . ALA A 1 763 ? -19.061 15.482 -11.075 1.00 43.97 763 ALA A O 1
ATOM 6060 N N . ALA A 1 764 ? -17.079 16.400 -10.503 1.00 41.75 764 ALA A N 1
ATOM 6061 C CA . ALA A 1 764 ? -16.861 17.181 -11.713 1.00 41.75 764 ALA A CA 1
ATOM 6062 C C . ALA A 1 764 ? -15.625 16.650 -12.450 1.00 41.75 764 ALA A C 1
ATOM 6064 O O . ALA A 1 764 ? -14.528 16.621 -11.885 1.00 41.75 764 ALA A O 1
ATOM 6065 N N . ASP A 1 765 ? -15.800 16.255 -13.713 1.00 40.50 765 ASP A N 1
ATOM 6066 C CA . ASP A 1 765 ? -14.674 16.038 -14.615 1.00 40.50 765 ASP A CA 1
ATOM 6067 C C . ASP A 1 765 ? -13.974 17.385 -14.831 1.00 40.50 765 ASP A C 1
ATOM 6069 O O . ASP A 1 765 ? -14.596 18.366 -15.244 1.00 40.50 765 ASP A O 1
ATOM 6073 N N . ALA A 1 766 ? -12.673 17.455 -14.550 1.00 35.16 766 ALA A N 1
ATOM 6074 C CA . ALA A 1 766 ? -11.884 18.598 -14.988 1.00 35.16 766 ALA A CA 1
ATOM 6075 C C . ALA A 1 766 ? -11.939 18.678 -16.523 1.00 35.16 766 ALA A C 1
ATOM 6077 O O . ALA A 1 766 ? -11.849 17.650 -17.200 1.00 35.16 766 ALA A O 1
ATOM 6078 N N . ILE A 1 767 ? -12.069 19.888 -17.072 1.00 38.53 767 ILE A N 1
ATOM 6079 C CA . ILE A 1 767 ? -12.027 20.124 -18.522 1.00 38.53 767 ILE A CA 1
ATOM 6080 C C . ILE A 1 767 ? -10.725 19.513 -19.073 1.00 38.53 767 ILE A C 1
ATOM 6082 O O . ILE A 1 767 ? -9.631 19.807 -18.590 1.00 38.53 767 ILE A O 1
ATOM 6086 N N . LYS A 1 768 ? -10.842 18.602 -20.045 1.00 45.22 768 LYS A N 1
ATOM 6087 C CA . LYS A 1 768 ? -9.734 17.772 -20.551 1.00 45.22 768 LYS A CA 1
ATOM 6088 C C . LYS A 1 768 ? -8.946 18.540 -21.624 1.00 45.22 768 LYS A C 1
ATOM 6090 O O . LYS A 1 768 ? -9.206 18.388 -22.809 1.00 45.22 768 LYS A O 1
ATOM 6095 N N . PHE A 1 769 ? -7.982 19.368 -21.211 1.00 36.72 769 PHE A N 1
ATOM 6096 C CA . PHE A 1 769 ? -7.220 20.274 -22.099 1.00 36.72 769 PHE A CA 1
ATOM 6097 C C . PHE A 1 769 ? -6.152 19.601 -22.992 1.00 36.72 769 PHE A C 1
ATOM 6099 O O . PHE A 1 769 ? -5.509 20.274 -23.795 1.00 36.72 769 PHE A O 1
ATOM 6106 N N . THR A 1 770 ? -5.908 18.293 -22.852 1.00 40.81 770 THR A N 1
ATOM 6107 C CA . THR A 1 770 ? -4.914 17.545 -23.653 1.00 40.81 770 THR A CA 1
ATOM 6108 C C . THR A 1 770 ? -5.453 17.026 -24.985 1.00 40.81 770 THR A C 1
ATOM 6110 O O . THR A 1 770 ? -4.679 16.513 -25.791 1.00 40.81 770 THR A O 1
ATOM 6113 N N . VAL A 1 771 ? -6.760 17.147 -25.223 1.00 39.94 771 VAL A N 1
ATOM 6114 C CA . VAL A 1 771 ? -7.416 16.693 -26.450 1.00 39.94 771 VAL A CA 1
ATOM 6115 C C . VAL A 1 771 ? -7.663 17.913 -27.323 1.00 39.94 771 VAL A C 1
ATOM 6117 O O . VAL A 1 771 ? -8.305 18.863 -26.881 1.00 39.94 771 VAL A O 1
ATOM 6120 N N . ASP A 1 772 ? -7.136 17.896 -28.546 1.00 42.31 772 ASP A N 1
ATOM 6121 C CA . ASP A 1 772 ? -7.446 18.905 -29.554 1.00 42.31 772 ASP A CA 1
ATOM 6122 C C . ASP A 1 772 ? -8.942 18.822 -29.894 1.00 42.31 772 ASP A C 1
ATOM 6124 O O . ASP A 1 772 ? -9.392 17.951 -30.642 1.00 42.31 772 ASP A O 1
ATOM 6128 N N . THR A 1 773 ? -9.741 19.688 -29.271 1.00 43.16 773 THR A N 1
ATOM 6129 C CA . THR A 1 773 ? -11.194 19.744 -29.460 1.00 43.16 773 THR A CA 1
ATOM 6130 C C . THR A 1 773 ? -11.571 20.173 -30.876 1.00 43.16 773 THR A C 1
ATOM 6132 O O . THR A 1 773 ? -12.696 19.893 -31.296 1.00 43.16 773 THR A O 1
ATOM 6135 N N . ALA A 1 774 ? -10.642 20.768 -31.641 1.00 43.59 774 ALA A N 1
ATOM 6136 C CA . ALA A 1 774 ? -10.842 21.093 -33.052 1.00 43.59 774 ALA A CA 1
ATOM 6137 C C . ALA A 1 774 ? -10.977 19.833 -33.923 1.00 43.59 774 ALA A C 1
ATOM 6139 O O . ALA A 1 774 ? -11.644 19.869 -34.952 1.00 43.59 774 ALA A O 1
ATOM 6140 N N . MET A 1 775 ? -10.444 18.686 -33.482 1.00 45.16 775 MET A N 1
ATOM 6141 C CA . MET A 1 775 ? -10.667 17.401 -34.155 1.00 45.16 775 MET A CA 1
ATOM 6142 C C . MET A 1 775 ? -12.042 16.778 -33.850 1.00 45.16 775 MET A C 1
ATOM 6144 O O . MET A 1 775 ? -12.329 15.685 -34.338 1.00 45.16 775 MET A O 1
ATOM 6148 N N . LEU A 1 776 ? -12.885 17.426 -33.029 1.00 42.19 776 LEU A N 1
ATOM 6149 C CA . LEU A 1 776 ? -14.131 16.845 -32.518 1.00 42.19 776 LEU A CA 1
ATOM 6150 C C . LEU A 1 776 ? -15.428 17.595 -32.886 1.00 42.19 776 LEU A C 1
ATOM 6152 O O . LEU A 1 776 ? -16.478 16.976 -32.717 1.00 42.19 776 LEU A O 1
ATOM 6156 N N . LYS A 1 777 ? -15.432 18.845 -33.397 1.00 34.75 777 LYS A N 1
ATOM 6157 C CA . LYS A 1 777 ? -16.678 19.541 -33.829 1.00 34.75 777 LYS A CA 1
ATOM 6158 C C . LYS A 1 777 ? -16.494 20.616 -34.926 1.00 34.75 777 LYS A C 1
ATOM 6160 O O . LYS A 1 777 ? -15.619 21.466 -34.810 1.00 34.75 777 LYS A O 1
ATOM 6165 N N . GLU A 1 778 ? -17.398 20.636 -35.917 1.00 30.27 778 GLU A N 1
ATOM 6166 C CA . GLU A 1 778 ? -17.611 21.698 -36.930 1.00 30.27 778 GLU A CA 1
ATOM 6167 C C . GLU A 1 778 ? -18.712 22.715 -36.490 1.00 30.27 778 GLU A C 1
ATOM 6169 O O . GLU A 1 778 ? -19.825 22.274 -36.223 1.00 30.27 778 GLU A O 1
ATOM 6174 N N . LYS A 1 779 ? -18.364 24.031 -36.441 1.00 28.92 779 LYS A N 1
ATOM 6175 C CA . LYS A 1 779 ? -19.092 25.353 -36.597 1.00 28.92 779 LYS A CA 1
ATOM 6176 C C . LYS A 1 779 ? -20.560 25.603 -36.102 1.00 28.92 779 LYS A C 1
ATOM 6178 O O . LYS A 1 779 ? -21.269 24.627 -35.890 1.00 28.92 779 LYS A O 1
ATOM 6183 N N . PRO A 1 780 ? -21.108 26.868 -36.021 1.00 32.59 780 PRO A N 1
ATOM 6184 C CA . PRO A 1 780 ? -20.583 28.241 -36.302 1.00 32.59 780 PRO A CA 1
ATOM 6185 C C . PRO A 1 780 ? -20.863 29.367 -35.237 1.00 32.59 780 PRO A C 1
ATOM 6187 O O . PRO A 1 780 ? -21.559 29.149 -34.249 1.00 32.59 780 PRO A O 1
ATOM 6190 N N . ASP A 1 781 ? -20.321 30.570 -35.516 1.00 28.75 781 ASP A N 1
ATOM 6191 C CA . ASP A 1 781 ? -20.310 31.868 -34.784 1.00 28.75 781 ASP A CA 1
ATOM 6192 C C . ASP A 1 781 ? -21.644 32.619 -34.583 1.00 28.75 781 ASP A C 1
ATOM 6194 O O . ASP A 1 781 ? -22.540 32.545 -35.427 1.00 28.75 781 ASP A O 1
ATOM 6198 N N . VAL A 1 782 ? -21.681 33.486 -33.550 1.00 24.84 782 VAL A N 1
ATOM 6199 C CA . VAL A 1 782 ? -22.563 34.672 -33.453 1.00 24.84 782 VAL A CA 1
ATOM 6200 C C . VAL A 1 782 ? -21.811 35.867 -32.830 1.00 24.84 782 VAL A C 1
ATOM 6202 O O . VAL A 1 782 ? -21.141 35.723 -31.813 1.00 24.84 782 VAL A O 1
ATOM 6205 N N . THR A 1 783 ? -21.957 37.038 -33.457 1.00 26.20 783 THR A N 1
ATOM 6206 C CA . THR A 1 783 ? -21.364 38.360 -33.162 1.00 26.20 783 THR A CA 1
ATOM 6207 C C . THR A 1 783 ? -22.108 39.170 -32.087 1.00 26.20 783 THR A C 1
ATOM 6209 O O . THR A 1 783 ? -23.340 39.185 -32.082 1.00 26.20 783 THR A O 1
ATOM 6212 N N . GLU A 1 784 ? -21.365 39.924 -31.267 1.00 27.95 784 GLU A N 1
ATOM 6213 C CA . GLU A 1 784 ? -21.849 40.940 -30.308 1.00 27.95 784 GLU A CA 1
ATOM 6214 C C . GLU A 1 784 ? -21.942 42.362 -30.906 1.00 27.95 784 GLU A C 1
ATOM 6216 O O . GLU A 1 784 ? -21.294 42.679 -31.905 1.00 27.95 784 GLU A O 1
ATOM 6221 N N . GLY A 1 785 ? -22.734 43.225 -30.252 1.00 27.75 785 GLY A N 1
ATOM 6222 C CA . GLY A 1 785 ? -22.809 44.677 -30.458 1.00 27.75 785 GLY A CA 1
ATOM 6223 C C . GLY A 1 785 ? -22.845 45.435 -29.117 1.00 27.75 785 GLY A C 1
ATOM 6224 O O . GLY A 1 785 ? -23.342 44.906 -28.125 1.00 27.75 785 GLY A O 1
ATOM 6225 N N . THR A 1 786 ? -22.292 46.651 -29.114 1.00 30.30 786 THR A N 1
ATOM 6226 C CA . THR A 1 786 ? -21.850 47.497 -27.984 1.00 30.30 786 THR A CA 1
ATOM 6227 C C . THR A 1 786 ? -22.822 48.626 -27.590 1.00 30.30 786 THR A C 1
ATOM 6229 O O . THR A 1 786 ? -23.482 49.170 -28.467 1.00 30.30 786 THR A O 1
ATOM 6232 N N . GLU A 1 787 ? -22.827 49.031 -26.302 1.00 31.36 787 GLU A N 1
ATOM 6233 C CA . GLU A 1 787 ? -23.088 50.403 -25.778 1.00 31.36 787 GLU A CA 1
ATOM 6234 C C . GLU A 1 787 ? -22.926 50.443 -24.224 1.00 31.36 787 GLU A C 1
ATOM 6236 O O . GLU A 1 787 ? -23.896 50.231 -23.504 1.00 31.36 787 GLU A O 1
ATOM 6241 N N . GLU A 1 788 ? -21.731 50.711 -23.664 1.00 38.19 788 GLU A N 1
ATOM 6242 C CA . GLU A 1 788 ? -21.528 50.890 -22.202 1.00 38.19 788 GLU A CA 1
ATOM 6243 C C . GLU A 1 788 ? -20.343 51.829 -21.886 1.00 38.19 788 GLU A C 1
ATOM 6245 O O . GLU A 1 788 ? -19.198 51.417 -21.965 1.00 38.19 788 GLU A O 1
ATOM 6250 N N . GLU A 1 789 ? -20.584 53.088 -21.498 1.00 38.69 789 GLU A N 1
ATOM 6251 C CA . GLU A 1 789 ? -19.545 53.930 -20.849 1.00 38.69 789 GLU A CA 1
ATOM 6252 C C . GLU A 1 789 ? -20.067 54.684 -19.600 1.00 38.69 789 GLU A C 1
ATOM 6254 O O . GLU A 1 789 ? -19.283 55.068 -18.737 1.00 38.69 789 GLU A O 1
ATOM 6259 N N . ASP A 1 790 ? -21.390 54.825 -19.404 1.00 44.50 790 ASP A N 1
ATOM 6260 C CA . ASP A 1 790 ? -21.986 55.519 -18.234 1.00 44.50 790 ASP A CA 1
ATOM 6261 C C . ASP A 1 790 ? -22.582 54.552 -17.169 1.00 44.50 790 ASP A C 1
ATOM 6263 O O . ASP A 1 790 ? -23.136 54.969 -16.142 1.00 44.50 790 ASP A O 1
ATOM 6267 N N . SER A 1 791 ? -22.472 53.231 -17.393 1.00 53.34 791 SER A N 1
ATOM 6268 C CA . SER A 1 791 ? -22.926 52.168 -16.469 1.00 53.34 791 SER A CA 1
ATOM 6269 C C . SER A 1 791 ? -21.826 51.706 -15.492 1.00 53.34 791 SER A C 1
ATOM 6271 O O . SER A 1 791 ? -22.121 51.322 -14.354 1.00 53.34 791 SER A O 1
ATOM 6273 N N . GLU A 1 792 ? -20.551 51.822 -15.877 1.00 54.22 792 GLU A N 1
ATOM 6274 C CA . GLU A 1 792 ? -19.423 51.161 -15.207 1.00 54.22 792 GLU A CA 1
ATOM 6275 C C . GLU A 1 792 ? -19.047 51.787 -13.850 1.00 54.22 792 GLU A C 1
ATOM 6277 O O . GLU A 1 792 ? -18.871 51.077 -12.853 1.00 54.22 792 GLU A O 1
ATOM 6282 N N . ALA A 1 793 ? -19.009 53.124 -13.751 1.00 55.59 793 ALA A N 1
ATOM 6283 C CA . ALA A 1 793 ? -18.696 53.823 -12.496 1.00 55.59 793 ALA A CA 1
ATOM 6284 C C . ALA A 1 793 ? -19.770 53.596 -11.411 1.00 55.59 793 ALA A C 1
ATOM 6286 O O . ALA A 1 793 ? -19.457 53.468 -10.223 1.00 55.59 793 ALA A O 1
ATOM 6287 N N . LYS A 1 794 ? -21.043 53.471 -11.818 1.00 65.00 794 LYS A N 1
ATOM 6288 C CA . LYS A 1 794 ? -22.156 53.111 -10.920 1.00 65.00 794 LYS A CA 1
ATOM 6289 C C . LYS A 1 794 ? -22.042 51.666 -10.435 1.00 65.00 794 LYS A C 1
ATOM 6291 O O . LYS A 1 794 ? -22.380 51.386 -9.282 1.00 65.00 794 LYS A O 1
ATOM 6296 N N . MET A 1 795 ? -21.536 50.764 -11.276 1.00 74.31 795 MET A N 1
ATOM 6297 C CA . MET A 1 795 ? -21.370 49.353 -10.934 1.00 74.31 795 MET A CA 1
ATOM 6298 C C . MET A 1 795 ? -20.277 49.150 -9.877 1.00 74.31 795 MET A C 1
ATOM 6300 O O . MET A 1 795 ? -20.534 48.512 -8.857 1.00 74.31 795 MET A O 1
ATOM 6304 N N . ALA A 1 796 ? -19.096 49.757 -10.040 1.00 69.94 796 ALA A N 1
ATOM 6305 C CA . ALA A 1 796 ? -18.008 49.660 -9.057 1.00 69.94 796 ALA A CA 1
ATOM 6306 C C . ALA A 1 796 ? -18.409 50.206 -7.669 1.00 69.94 796 ALA A C 1
ATOM 6308 O O . ALA A 1 796 ? -18.106 49.598 -6.632 1.00 69.94 796 ALA A O 1
ATOM 6309 N N . GLN A 1 797 ? -19.162 51.313 -7.646 1.00 79.69 797 GLN A N 1
ATOM 6310 C CA . GLN A 1 797 ? -19.762 51.863 -6.429 1.00 79.69 797 GLN A CA 1
ATOM 6311 C C . GLN A 1 797 ? -20.740 50.869 -5.784 1.00 79.69 797 GLN A C 1
ATOM 6313 O O . GLN A 1 797 ? -20.649 50.600 -4.582 1.00 79.69 797 GLN A O 1
ATOM 6318 N N . MET A 1 798 ? -21.683 50.331 -6.564 1.00 85.25 798 MET A N 1
ATOM 6319 C CA . MET A 1 798 ? -22.707 49.406 -6.073 1.00 85.25 798 MET A CA 1
ATOM 6320 C C . MET A 1 798 ? -22.085 48.118 -5.525 1.00 85.25 798 MET A C 1
ATOM 6322 O O . MET A 1 798 ? -22.485 47.650 -4.457 1.00 85.25 798 MET A O 1
ATOM 6326 N N . VAL A 1 799 ? -21.084 47.568 -6.219 1.00 89.75 799 VAL A N 1
ATOM 6327 C CA . VAL A 1 799 ? -20.360 46.363 -5.798 1.00 89.75 799 VAL A CA 1
ATOM 6328 C C . VAL A 1 799 ? -19.646 46.611 -4.474 1.00 89.75 799 VAL A C 1
ATOM 6330 O O . VAL A 1 799 ? -19.849 45.847 -3.531 1.00 89.75 799 VAL A O 1
ATOM 6333 N N . THR A 1 800 ? -18.883 47.703 -4.359 1.00 91.06 800 THR A N 1
ATOM 6334 C CA . THR A 1 800 ? -18.156 48.027 -3.121 1.00 91.06 800 THR A CA 1
ATOM 6335 C C . THR A 1 800 ? -19.115 48.189 -1.942 1.00 91.06 800 THR A C 1
ATOM 6337 O O . THR A 1 800 ? -18.924 47.550 -0.910 1.00 91.06 800 THR A O 1
ATOM 6340 N N . ALA A 1 801 ? -20.192 48.964 -2.110 1.00 89.62 801 ALA A N 1
ATOM 6341 C CA . ALA A 1 801 ? -21.188 49.165 -1.059 1.00 89.62 801 ALA A CA 1
ATOM 6342 C C . ALA A 1 801 ? -21.874 47.850 -0.645 1.00 89.62 801 ALA A C 1
ATOM 6344 O O . ALA A 1 801 ? -22.041 47.570 0.542 1.00 89.62 801 ALA A O 1
ATOM 6345 N N . THR A 1 802 ? -22.220 47.001 -1.615 1.00 93.56 802 THR A N 1
ATOM 6346 C CA . THR A 1 802 ? -22.845 45.698 -1.348 1.00 93.56 802 THR A CA 1
ATOM 6347 C C . THR A 1 802 ? -21.905 44.777 -0.573 1.00 93.56 802 THR A C 1
ATOM 6349 O O . THR A 1 802 ? -22.320 44.141 0.396 1.00 93.56 802 THR A O 1
ATOM 6352 N N . VAL A 1 803 ? -20.625 44.728 -0.953 1.00 95.56 803 VAL A N 1
ATOM 6353 C CA . VAL A 1 803 ? -19.614 43.933 -0.242 1.00 95.56 803 VAL A CA 1
ATOM 6354 C C . VAL A 1 803 ? -19.420 44.455 1.183 1.00 95.56 803 VAL A C 1
ATOM 6356 O O . VAL A 1 803 ? -19.382 43.645 2.108 1.00 95.56 803 VAL A O 1
ATOM 6359 N N . THR A 1 804 ? -19.376 45.775 1.394 1.00 96.50 804 THR A N 1
ATOM 6360 C CA . THR A 1 804 ? -19.301 46.374 2.738 1.00 96.50 804 THR A CA 1
ATOM 6361 C C . THR A 1 804 ? -20.474 45.940 3.620 1.00 96.50 804 THR A C 1
ATOM 6363 O O . THR A 1 804 ? -20.255 45.468 4.736 1.00 96.50 804 THR A O 1
ATOM 6366 N N . VAL A 1 805 ? -21.710 46.017 3.113 1.00 95.44 805 VAL A N 1
ATOM 6367 C CA . VAL A 1 805 ? -22.912 45.574 3.842 1.00 95.44 805 VAL A CA 1
ATOM 6368 C C . VAL A 1 805 ? -22.854 44.077 4.156 1.00 95.44 805 VAL A C 1
ATOM 6370 O O . VAL A 1 805 ? -23.118 43.669 5.289 1.00 95.44 805 VAL A O 1
ATOM 6373 N N . ASN A 1 806 ? -22.475 43.254 3.176 1.00 96.25 806 ASN A N 1
ATOM 6374 C CA . ASN A 1 806 ? -22.404 41.804 3.340 1.00 96.25 806 ASN A CA 1
ATOM 6375 C C . ASN A 1 806 ? -21.353 41.398 4.375 1.00 96.25 806 ASN A C 1
ATOM 6377 O O . ASN A 1 806 ? -21.651 40.599 5.260 1.00 96.25 806 ASN A O 1
ATOM 6381 N N . LEU A 1 807 ? -20.148 41.970 4.309 1.00 96.31 807 LEU A N 1
ATOM 6382 C CA . LEU A 1 807 ? -19.088 41.698 5.279 1.00 96.31 807 LEU A CA 1
ATOM 6383 C C . LEU A 1 807 ? -19.460 42.200 6.679 1.00 96.31 807 LEU A C 1
ATOM 6385 O O . LEU A 1 807 ? -19.195 41.504 7.658 1.00 96.31 807 LEU A O 1
ATOM 6389 N N . ASN A 1 808 ? -20.140 43.349 6.789 1.00 96.50 808 ASN A N 1
ATOM 6390 C CA . ASN A 1 808 ? -20.661 43.805 8.076 1.00 96.50 808 ASN A CA 1
ATOM 6391 C C . ASN A 1 808 ? -21.669 42.806 8.661 1.00 96.50 808 ASN A C 1
ATOM 6393 O O . ASN A 1 808 ? -21.598 42.499 9.846 1.00 96.50 808 ASN A O 1
ATOM 6397 N N . LYS A 1 809 ? -22.574 42.267 7.838 1.00 95.38 809 LYS A N 1
ATOM 6398 C CA . LYS A 1 809 ? -23.560 41.270 8.274 1.00 95.38 809 LYS A CA 1
ATOM 6399 C C . LYS A 1 809 ? -22.920 39.928 8.628 1.00 95.38 809 LYS A C 1
ATOM 6401 O O . LYS A 1 809 ? -23.394 39.255 9.540 1.00 95.38 809 LYS A O 1
ATOM 6406 N N . ILE A 1 810 ? -21.842 39.543 7.936 1.00 95.19 810 ILE A N 1
ATOM 6407 C CA . ILE A 1 810 ? -21.075 38.327 8.240 1.00 95.19 810 ILE A CA 1
ATOM 6408 C C . ILE A 1 810 ? -20.594 38.343 9.690 1.00 95.19 810 ILE A C 1
ATOM 6410 O O . ILE A 1 810 ? -20.681 37.308 10.337 1.00 95.19 810 ILE A O 1
ATOM 6414 N N . ILE A 1 811 ? -20.190 39.494 10.235 1.00 95.31 811 ILE A N 1
ATOM 6415 C CA . ILE A 1 811 ? -19.790 39.602 11.648 1.00 95.31 811 ILE A CA 1
ATOM 6416 C C . ILE A 1 811 ? -20.906 39.128 12.593 1.00 95.31 811 ILE A C 1
ATOM 6418 O O . ILE A 1 811 ? -20.623 38.468 13.586 1.00 95.31 811 ILE A O 1
ATOM 6422 N N . ASP A 1 812 ? -22.174 39.398 12.278 1.00 93.88 812 ASP A N 1
ATOM 6423 C CA . ASP A 1 812 ? -23.293 39.029 13.153 1.00 93.88 812 ASP A CA 1
ATOM 6424 C C . ASP A 1 812 ? -23.713 37.561 13.000 1.00 93.88 812 ASP A C 1
ATOM 6426 O O . ASP A 1 812 ? -24.120 36.927 13.974 1.00 93.88 812 ASP A O 1
ATOM 6430 N N . VAL A 1 813 ? -23.625 37.010 11.784 1.00 93.62 813 VAL A N 1
ATOM 6431 C CA . VAL A 1 813 ? -24.032 35.619 11.505 1.00 93.62 813 VAL A CA 1
ATOM 6432 C C . VAL A 1 813 ? -22.896 34.610 11.669 1.00 93.62 813 VAL A C 1
ATOM 6434 O O . VAL A 1 813 ? -23.142 33.404 11.653 1.00 93.62 813 VAL A O 1
ATOM 6437 N N . ASN A 1 814 ? -21.654 35.076 11.804 1.00 91.44 814 ASN A N 1
ATOM 6438 C CA . ASN A 1 814 ? -20.500 34.201 11.916 1.00 91.44 814 ASN A CA 1
ATOM 6439 C C . ASN A 1 814 ? -20.504 33.443 13.248 1.00 91.44 814 ASN A C 1
ATOM 6441 O O . ASN A 1 814 ? -20.681 34.010 14.328 1.00 91.44 814 ASN A O 1
ATOM 6445 N N . HIS A 1 815 ? -20.226 32.143 13.179 1.00 90.12 815 HIS A N 1
ATOM 6446 C CA . HIS A 1 815 ? -19.935 31.361 14.369 1.00 90.12 815 HIS A CA 1
ATOM 6447 C C . HIS A 1 815 ? -18.480 31.593 14.783 1.00 90.12 815 HIS A C 1
ATOM 6449 O O . HIS A 1 815 ? -17.548 31.201 14.082 1.00 90.12 815 HIS A O 1
ATOM 6455 N N . TYR A 1 816 ? -18.278 32.216 15.940 1.00 87.75 816 TYR A N 1
ATOM 6456 C CA . TYR A 1 816 ? -16.948 32.433 16.501 1.00 87.75 816 TYR A CA 1
ATOM 6457 C C . TYR A 1 816 ? -16.551 31.257 17.404 1.00 87.75 816 TYR A C 1
ATOM 6459 O O . TYR A 1 816 ? -17.206 31.046 18.425 1.00 87.75 816 TYR A O 1
ATOM 6467 N N . PRO A 1 817 ? -15.464 30.524 17.092 1.00 69.25 817 PRO A N 1
ATOM 6468 C CA . PRO A 1 817 ? -15.064 29.338 17.857 1.00 69.25 817 PRO A CA 1
ATOM 6469 C C . PRO A 1 817 ? -14.609 29.624 19.295 1.00 69.25 817 PRO A C 1
ATOM 6471 O O . PRO A 1 817 ? -14.544 28.705 20.109 1.00 69.25 817 PRO A O 1
ATOM 6474 N N . VAL A 1 818 ? -14.246 30.876 19.599 1.00 81.12 818 VAL A N 1
ATOM 6475 C CA . VAL A 1 818 ? -13.808 31.327 20.927 1.00 81.12 818 VAL A CA 1
ATOM 6476 C C . VAL A 1 818 ? -14.429 32.680 21.266 1.00 81.12 818 VAL A C 1
ATOM 6478 O O . VAL A 1 818 ? -14.507 33.576 20.420 1.00 81.12 818 VAL A O 1
ATOM 6481 N N . GLU A 1 819 ? -14.829 32.848 22.527 1.00 91.06 819 GLU A N 1
ATOM 6482 C CA . GLU A 1 819 ? -15.539 34.050 22.983 1.00 91.06 819 GLU A CA 1
ATOM 6483 C C . GLU A 1 819 ? -14.683 35.319 22.867 1.00 91.06 819 GLU A C 1
ATOM 6485 O O . GLU A 1 819 ? -15.197 36.397 22.588 1.00 91.06 819 GLU A O 1
ATOM 6490 N N . THR A 1 820 ? -13.359 35.206 22.992 1.00 90.69 820 THR A N 1
ATOM 6491 C CA . THR A 1 820 ? -12.431 36.336 22.822 1.00 90.69 820 THR A CA 1
ATOM 6492 C C . THR A 1 820 ? -12.417 36.868 21.387 1.00 90.69 820 THR A C 1
ATOM 6494 O O . THR A 1 820 ? -12.402 38.083 21.182 1.00 90.69 820 THR A O 1
ATOM 6497 N N . ALA A 1 821 ? -12.493 35.984 20.386 1.00 88.19 821 ALA A N 1
ATOM 6498 C CA . ALA A 1 821 ? -12.589 36.369 18.978 1.00 88.19 821 ALA A CA 1
ATOM 6499 C C . ALA A 1 821 ? -13.954 36.990 18.665 1.00 88.19 821 ALA A C 1
ATOM 6501 O O . ALA A 1 821 ? -14.004 38.005 17.966 1.00 88.19 821 ALA A O 1
ATOM 6502 N N . LYS A 1 822 ? -15.036 36.430 19.229 1.00 94.31 822 LYS A N 1
ATOM 6503 C CA . LYS A 1 822 ? -16.386 37.007 19.146 1.00 94.31 822 LYS A CA 1
ATOM 6504 C C . LYS A 1 822 ? -16.418 38.409 19.738 1.00 94.31 822 LYS A C 1
ATOM 6506 O O . LYS A 1 822 ? -16.811 39.348 19.061 1.00 94.31 822 LYS A O 1
ATOM 6511 N N . THR A 1 823 ? -15.934 38.554 20.969 1.00 95.12 823 THR A N 1
ATOM 6512 C CA . THR A 1 823 ? -15.868 39.830 21.689 1.00 95.12 823 THR A CA 1
ATOM 6513 C C . THR A 1 823 ? -15.107 40.865 20.867 1.00 95.12 823 THR A C 1
ATOM 6515 O O . THR A 1 823 ? -15.616 41.955 20.639 1.00 95.12 823 THR A O 1
ATOM 6518 N N . SER A 1 824 ? -13.921 40.519 20.352 1.00 94.81 824 SER A N 1
ATOM 6519 C CA . SER A 1 824 ? -13.118 41.434 19.533 1.00 94.81 824 SER A CA 1
ATOM 6520 C C . SER A 1 824 ? -13.832 41.846 18.237 1.00 94.81 824 SER A C 1
ATOM 6522 O O . SER A 1 824 ? -13.899 43.036 17.923 1.00 94.81 824 SER A O 1
ATOM 6524 N N . ASN A 1 825 ? -14.425 40.893 17.511 1.00 95.31 825 ASN A N 1
ATOM 6525 C CA . ASN A 1 825 ? -15.118 41.183 16.254 1.00 95.31 825 ASN A CA 1
ATOM 6526 C C . ASN A 1 825 ? -16.407 41.980 16.462 1.00 95.31 825 ASN A C 1
ATOM 6528 O O . ASN A 1 825 ? -16.659 42.908 15.705 1.00 95.31 825 ASN A O 1
ATOM 6532 N N . MET A 1 826 ? -17.198 41.685 17.493 1.00 94.88 826 MET A N 1
ATOM 6533 C CA . MET A 1 826 ? -18.414 42.452 17.787 1.00 94.88 826 MET A CA 1
ATOM 6534 C C . MET A 1 826 ? -18.084 43.875 18.251 1.00 94.88 826 MET A C 1
ATOM 6536 O O . MET A 1 826 ? -18.776 44.820 17.876 1.00 94.88 826 MET A O 1
ATOM 6540 N N . ARG A 1 827 ? -16.991 44.032 19.008 1.00 95.50 827 ARG A N 1
ATOM 6541 C CA . ARG A 1 827 ? -16.514 45.314 19.536 1.00 95.50 827 ARG A CA 1
ATOM 6542 C C . ARG A 1 827 ? -15.953 46.239 18.455 1.00 95.50 827 ARG A C 1
ATOM 6544 O O . ARG A 1 827 ? -16.247 47.434 18.444 1.00 95.50 827 ARG A O 1
ATOM 6551 N N . HIS A 1 828 ? -15.133 45.705 17.550 1.00 95.12 828 HIS A N 1
ATOM 6552 C CA . HIS A 1 828 ? -14.406 46.505 16.556 1.00 95.12 828 HIS A CA 1
ATOM 6553 C C . HIS A 1 828 ? -14.996 46.413 15.141 1.00 95.12 828 HIS A C 1
ATOM 6555 O O . HIS A 1 828 ? -14.782 47.302 14.322 1.00 95.12 828 HIS A O 1
ATOM 6561 N N . ARG A 1 829 ? -15.740 45.354 14.829 1.00 96.25 829 ARG A N 1
ATOM 6562 C CA . ARG A 1 829 ? -16.367 45.094 13.525 1.00 96.25 829 ARG A CA 1
ATOM 6563 C C . ARG A 1 829 ? -15.446 45.281 12.300 1.00 96.25 829 ARG A C 1
ATOM 6565 O O . ARG A 1 829 ? -15.848 45.973 11.360 1.00 96.25 829 ARG A O 1
ATOM 6572 N N . PRO A 1 830 ? -14.212 44.739 12.292 1.00 96.12 830 PRO A N 1
ATOM 6573 C CA . PRO A 1 830 ? -13.313 44.886 11.151 1.00 96.12 830 PRO A CA 1
ATOM 6574 C C . PRO A 1 830 ? -13.812 44.063 9.954 1.00 96.12 830 PRO A C 1
ATOM 6576 O O . PRO A 1 830 ? -14.247 42.925 10.119 1.00 96.12 830 PRO A O 1
ATOM 6579 N N . ILE A 1 831 ? -13.715 44.621 8.748 1.00 96.50 831 ILE A N 1
ATOM 6580 C CA . ILE A 1 831 ? -13.941 43.908 7.483 1.00 96.50 831 ILE A CA 1
ATOM 6581 C C . ILE A 1 831 ? -12.718 44.074 6.574 1.00 96.50 831 ILE A C 1
ATOM 6583 O O . ILE A 1 831 ? -11.866 44.922 6.822 1.00 96.50 831 ILE A O 1
ATOM 6587 N N . GLY A 1 832 ? -12.605 43.259 5.526 1.00 94.44 832 GLY A N 1
ATOM 6588 C CA . GLY A 1 832 ? -11.476 43.313 4.598 1.00 94.44 832 GLY A CA 1
ATOM 6589 C C . GLY A 1 832 ? -11.922 43.155 3.154 1.00 94.44 832 GLY A C 1
ATOM 6590 O O . GLY A 1 832 ? -12.275 42.057 2.733 1.00 94.44 832 GLY A O 1
ATOM 6591 N N . ILE A 1 833 ? -11.899 44.251 2.400 1.00 94.56 833 ILE A N 1
ATOM 6592 C CA . ILE A 1 833 ? -12.176 44.276 0.963 1.00 94.56 833 ILE A CA 1
ATOM 6593 C C . ILE A 1 833 ? -10.848 44.227 0.203 1.00 94.56 833 ILE A C 1
ATOM 6595 O O . ILE A 1 833 ? -9.893 44.923 0.551 1.00 94.56 833 ILE A O 1
ATOM 6599 N N . GLY A 1 834 ? -10.786 43.395 -0.833 1.00 90.94 834 GLY A N 1
ATOM 6600 C CA . GLY A 1 834 ? -9.634 43.243 -1.715 1.00 90.94 834 GLY A CA 1
ATOM 6601 C C . GLY A 1 834 ? -10.064 43.094 -3.172 1.00 90.94 834 GLY A C 1
ATOM 6602 O O . GLY A 1 834 ? -11.254 43.129 -3.481 1.00 90.94 834 GLY A O 1
ATOM 6603 N N . VAL A 1 835 ? -9.088 42.909 -4.058 1.00 91.06 835 VAL A N 1
ATOM 6604 C CA . VAL A 1 835 ? -9.301 42.712 -5.500 1.00 91.06 835 VAL A CA 1
ATOM 6605 C C . VAL A 1 835 ? -8.672 41.399 -5.959 1.00 91.06 835 VAL A C 1
ATOM 6607 O O . VAL A 1 835 ? -7.802 40.843 -5.288 1.00 91.06 835 VAL A O 1
ATOM 6610 N N . GLN A 1 836 ? -9.104 40.905 -7.113 1.00 91.50 836 GLN A N 1
ATOM 6611 C CA . GLN A 1 836 ? -8.456 39.818 -7.844 1.00 91.50 836 GLN A CA 1
ATOM 6612 C C . GLN A 1 836 ? -8.505 40.120 -9.338 1.00 91.50 836 GLN A C 1
ATOM 6614 O O . GLN A 1 836 ? -9.441 40.779 -9.785 1.00 91.50 836 GLN A O 1
ATOM 6619 N N . GLY A 1 837 ? -7.527 39.622 -10.086 1.00 91.44 837 GLY A N 1
ATOM 6620 C CA . GLY A 1 837 ? -7.438 39.811 -11.528 1.00 91.44 837 GLY A CA 1
ATOM 6621 C C . GLY A 1 837 ? -6.953 41.185 -11.983 1.00 91.44 837 GLY A C 1
ATOM 6622 O O . GLY A 1 837 ? -7.299 41.608 -13.078 1.00 91.44 837 GLY A O 1
ATOM 6623 N N . LEU A 1 838 ? -6.142 41.897 -11.187 1.00 92.94 838 LEU A N 1
ATOM 6624 C CA . LEU A 1 838 ? -5.627 43.214 -11.605 1.00 92.94 838 LEU A CA 1
ATOM 6625 C C . LEU A 1 838 ? -4.798 43.131 -12.899 1.00 92.94 838 LEU A C 1
ATOM 6627 O O . LEU A 1 838 ? -4.917 43.993 -13.764 1.00 92.94 838 LEU A O 1
ATOM 6631 N N . ALA A 1 839 ? -3.986 42.078 -13.048 1.00 92.81 839 ALA A N 1
ATOM 6632 C CA . ALA A 1 839 ? -3.247 41.831 -14.285 1.00 92.81 839 ALA A CA 1
ATOM 6633 C C . ALA A 1 839 ? -4.181 41.593 -15.477 1.00 92.81 839 ALA A C 1
ATOM 6635 O O . ALA A 1 839 ? -3.901 42.085 -16.563 1.00 92.81 839 ALA A O 1
ATOM 6636 N N . ASP A 1 840 ? -5.292 40.878 -15.273 1.00 93.69 840 ASP A N 1
ATOM 6637 C CA . ASP A 1 840 ? -6.293 40.659 -16.322 1.00 93.69 840 ASP A CA 1
ATOM 6638 C C . ASP A 1 840 ? -6.926 41.980 -16.752 1.00 93.69 840 ASP A C 1
ATOM 6640 O O . ASP A 1 840 ? -7.068 42.229 -17.943 1.00 93.69 840 ASP A O 1
ATOM 6644 N N . THR A 1 841 ? -7.250 42.859 -15.797 1.00 93.44 841 THR A N 1
ATOM 6645 C CA . THR A 1 841 ? -7.777 44.200 -16.086 1.00 93.44 841 THR A CA 1
ATOM 6646 C C . THR A 1 841 ? -6.809 45.016 -16.934 1.00 93.44 841 THR A C 1
ATOM 6648 O O . THR A 1 841 ? -7.229 45.619 -17.915 1.00 93.44 841 THR A O 1
ATOM 6651 N N . PHE A 1 842 ? -5.517 45.024 -16.600 1.00 94.94 842 PHE A N 1
ATOM 6652 C CA . PHE A 1 842 ? -4.529 45.747 -17.402 1.00 94.94 842 PHE A CA 1
ATOM 6653 C C . PHE A 1 842 ? -4.396 45.170 -18.808 1.00 94.94 842 PHE A C 1
ATOM 6655 O O . PHE A 1 842 ? -4.380 45.934 -19.767 1.00 94.94 842 PHE A O 1
ATOM 6662 N N . ILE A 1 843 ? -4.387 43.842 -18.941 1.00 93.94 843 ILE A N 1
ATOM 6663 C CA . ILE A 1 843 ? -4.341 43.178 -20.246 1.00 93.94 843 ILE A CA 1
ATOM 6664 C C . ILE A 1 843 ? -5.567 43.543 -21.093 1.00 93.94 843 ILE A C 1
ATOM 6666 O O . ILE A 1 843 ? -5.410 43.936 -22.243 1.00 93.94 843 ILE A O 1
ATOM 6670 N N . LEU A 1 844 ? -6.772 43.483 -20.517 1.00 92.06 844 LEU A N 1
ATOM 6671 C CA . LEU A 1 844 ? -8.020 43.836 -21.205 1.00 92.06 844 LEU A CA 1
ATOM 6672 C C . LEU A 1 844 ? -8.065 45.302 -21.660 1.00 92.06 844 LEU A C 1
ATOM 6674 O O . LEU A 1 844 ? -8.723 45.614 -22.645 1.00 92.06 844 LEU A O 1
ATOM 6678 N N . LEU A 1 845 ? -7.352 46.191 -20.965 1.00 92.88 845 LEU A N 1
ATOM 6679 C CA . LEU A 1 845 ? -7.211 47.601 -21.334 1.00 92.88 845 LEU A CA 1
ATOM 6680 C C . LEU A 1 845 ? -5.996 47.874 -22.239 1.00 92.88 845 LEU A C 1
ATOM 6682 O O . LEU A 1 845 ? -5.701 49.032 -22.530 1.00 92.88 845 LEU A O 1
ATOM 6686 N N . GLY A 1 846 ? -5.260 46.837 -22.652 1.00 92.31 846 GLY A N 1
ATOM 6687 C CA . GLY A 1 846 ? -4.046 46.971 -23.459 1.00 92.31 846 GLY A CA 1
ATOM 6688 C C . GLY A 1 846 ? -2.889 47.672 -22.736 1.00 92.31 846 GLY A C 1
ATOM 6689 O O . GLY A 1 846 ? -2.005 48.233 -23.379 1.00 92.31 846 GLY A O 1
ATOM 6690 N N . MET A 1 847 ? -2.887 47.677 -21.401 1.00 94.88 847 MET A N 1
ATOM 6691 C CA . MET A 1 847 ? -1.895 48.363 -20.574 1.00 94.88 847 MET A CA 1
ATOM 6692 C C . MET A 1 847 ? -0.788 47.394 -20.126 1.00 94.88 847 MET A C 1
ATOM 6694 O O . MET A 1 847 ? -1.071 46.422 -19.421 1.00 94.88 847 MET A O 1
ATOM 6698 N N . PRO A 1 848 ? 0.495 47.661 -20.439 1.00 95.19 848 PRO A N 1
ATOM 6699 C CA . PRO A 1 848 ? 1.614 46.964 -19.809 1.00 95.19 848 PRO A CA 1
ATOM 6700 C C . PRO A 1 848 ? 1.573 47.118 -18.290 1.00 95.19 848 PRO A C 1
ATOM 6702 O O . PRO A 1 848 ? 1.326 48.213 -17.778 1.00 95.19 848 PRO A O 1
ATOM 6705 N N . PHE A 1 849 ? 1.860 46.041 -17.557 1.00 94.19 849 PHE A N 1
ATOM 6706 C CA . PHE A 1 849 ? 1.756 46.040 -16.093 1.00 94.19 849 PHE A CA 1
ATOM 6707 C C . PHE A 1 849 ? 2.654 47.105 -15.429 1.00 94.19 849 PHE A C 1
ATOM 6709 O O . PHE A 1 849 ? 2.306 47.646 -14.384 1.00 94.19 849 PHE A O 1
ATOM 6716 N N . ASP A 1 850 ? 3.808 47.415 -16.030 1.00 91.88 850 ASP A N 1
ATOM 6717 C CA . ASP A 1 850 ? 4.781 48.405 -15.553 1.00 91.88 850 ASP A CA 1
ATOM 6718 C C . ASP A 1 850 ? 4.632 49.802 -16.191 1.00 91.88 850 ASP A C 1
ATOM 6720 O O . ASP A 1 850 ? 5.534 50.632 -16.055 1.00 91.88 850 ASP A O 1
ATOM 6724 N N . SER A 1 851 ? 3.509 50.072 -16.866 1.00 94.12 851 SER A N 1
ATOM 6725 C CA . SER A 1 851 ? 3.189 51.386 -17.440 1.00 94.12 851 SER A CA 1
ATOM 6726 C C . SER A 1 851 ? 2.716 52.399 -16.387 1.00 94.12 851 SER A C 1
ATOM 6728 O O . SER A 1 851 ? 2.174 52.042 -15.336 1.00 94.12 851 SER A O 1
ATOM 6730 N N . SER A 1 852 ? 2.889 53.689 -16.684 1.00 92.44 852 SER A N 1
ATOM 6731 C CA . SER A 1 852 ? 2.377 54.793 -15.857 1.00 92.44 852 SER A CA 1
ATOM 6732 C C . SER A 1 852 ? 0.853 54.770 -15.720 1.00 92.44 852 SER A C 1
ATOM 6734 O O . SER A 1 852 ? 0.308 55.101 -14.669 1.00 92.44 852 SER A O 1
ATOM 6736 N N . GLU A 1 853 ? 0.171 54.348 -16.776 1.00 93.44 853 GLU A N 1
ATOM 6737 C CA . GLU A 1 853 ? -1.272 54.228 -16.896 1.00 93.44 853 GLU A CA 1
ATOM 6738 C C . GLU A 1 853 ? -1.788 53.124 -15.966 1.00 93.44 853 GLU A C 1
ATOM 6740 O O . GLU A 1 853 ? -2.696 53.369 -15.169 1.00 93.44 853 GLU A O 1
ATOM 6745 N N . ALA A 1 854 ? -1.145 51.948 -15.973 1.00 93.88 854 ALA A N 1
ATOM 6746 C CA . ALA A 1 854 ? -1.451 50.857 -15.046 1.00 93.88 854 ALA A CA 1
ATOM 6747 C C . ALA A 1 854 ? -1.186 51.251 -13.582 1.00 93.88 854 ALA A C 1
ATOM 6749 O O . ALA A 1 854 ? -1.976 50.931 -12.689 1.00 93.88 854 ALA A O 1
ATOM 6750 N N . GLN A 1 855 ? -0.103 51.991 -13.320 1.00 93.38 855 GLN A N 1
ATOM 6751 C CA . GLN A 1 855 ? 0.208 52.512 -11.987 1.00 93.38 855 GLN A CA 1
ATOM 6752 C C . GLN A 1 855 ? -0.869 53.487 -11.482 1.00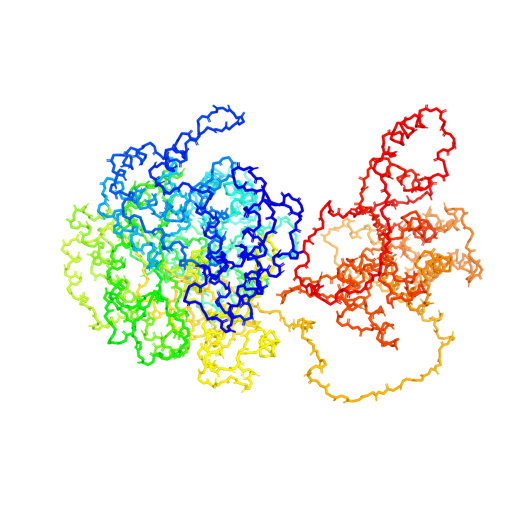 93.38 855 GLN A C 1
ATOM 6754 O O . GLN A 1 855 ? -1.330 53.359 -10.341 1.00 93.38 855 GLN A O 1
ATOM 6759 N N . GLN A 1 856 ? -1.316 54.415 -12.333 1.00 93.38 856 GLN A N 1
ATOM 6760 C CA . GLN A 1 856 ? -2.385 55.356 -12.001 1.00 93.38 856 GLN A CA 1
ATOM 6761 C C . GLN A 1 856 ? -3.727 54.638 -11.800 1.00 93.38 856 GLN A C 1
ATOM 6763 O O . GLN A 1 856 ? -4.416 54.904 -10.818 1.00 93.38 856 GLN A O 1
ATOM 6768 N N . LEU A 1 857 ? -4.073 53.674 -12.658 1.00 93.25 857 LEU A N 1
ATOM 6769 C CA . LEU A 1 857 ? -5.306 52.900 -12.515 1.00 93.25 857 LEU A CA 1
ATOM 6770 C C . LEU A 1 857 ? -5.309 52.050 -11.234 1.00 93.25 857 LEU A C 1
ATOM 6772 O O . LEU A 1 857 ? -6.316 52.007 -10.528 1.00 93.25 857 LEU A O 1
ATOM 6776 N N . ASN A 1 858 ? -4.177 51.433 -10.874 1.00 94.44 858 ASN A N 1
ATOM 6777 C CA . ASN A 1 858 ? -4.009 50.766 -9.579 1.00 94.44 858 ASN A CA 1
ATOM 6778 C C . ASN A 1 858 ? -4.345 51.724 -8.426 1.00 94.44 858 ASN A C 1
ATOM 6780 O O . ASN A 1 858 ? -5.105 51.356 -7.536 1.00 94.44 858 ASN A O 1
ATOM 6784 N N . LYS A 1 859 ? -3.844 52.963 -8.452 1.00 92.75 859 LYS A N 1
ATOM 6785 C CA . LYS A 1 859 ? -4.167 53.961 -7.423 1.00 92.75 859 LYS A CA 1
ATOM 6786 C C . LYS A 1 859 ? -5.668 54.281 -7.391 1.00 92.75 859 LYS A C 1
ATOM 6788 O O . LYS A 1 859 ? -6.278 54.234 -6.323 1.00 92.75 859 LYS A O 1
ATOM 6793 N N . ASP A 1 860 ? -6.261 54.537 -8.553 1.00 92.44 860 ASP A N 1
ATOM 6794 C CA . ASP A 1 860 ? -7.665 54.937 -8.691 1.00 92.44 860 ASP A CA 1
ATOM 6795 C C . ASP A 1 860 ? -8.647 53.852 -8.217 1.00 92.44 860 ASP A C 1
ATOM 6797 O O . ASP A 1 860 ? -9.665 54.166 -7.590 1.00 92.44 860 ASP A O 1
ATOM 6801 N N . ILE A 1 861 ? -8.337 52.573 -8.465 1.00 92.50 861 ILE A N 1
ATOM 6802 C CA . ILE A 1 861 ? -9.142 51.429 -8.007 1.00 92.50 861 ILE A CA 1
ATOM 6803 C C . ILE A 1 861 ? -9.219 51.410 -6.478 1.00 92.50 861 ILE A C 1
ATOM 6805 O O . ILE A 1 861 ? -10.311 51.345 -5.908 1.00 92.50 861 ILE A O 1
ATOM 6809 N N . PHE A 1 862 ? -8.076 51.491 -5.794 1.00 94.44 862 PHE A N 1
ATOM 6810 C CA . PHE A 1 862 ? -8.048 51.424 -4.332 1.00 94.44 862 PHE A CA 1
ATOM 6811 C C . PHE A 1 862 ? -8.581 52.700 -3.674 1.00 94.44 862 PHE A C 1
ATOM 6813 O O . PHE A 1 862 ? -9.242 52.606 -2.638 1.00 94.44 862 PHE A O 1
ATOM 6820 N N . GLU A 1 863 ? -8.388 53.866 -4.299 1.00 94.50 863 GLU A N 1
ATOM 6821 C CA . GLU A 1 863 ? -9.032 55.112 -3.877 1.00 94.50 863 GLU A CA 1
ATOM 6822 C C . GLU A 1 863 ? -10.564 54.976 -3.894 1.00 94.50 863 GLU A C 1
ATOM 6824 O O . GLU A 1 863 ? -11.241 55.306 -2.916 1.00 94.50 863 GLU A O 1
ATOM 6829 N N . THR A 1 864 ? -11.104 54.416 -4.979 1.00 92.88 864 THR A N 1
ATOM 6830 C CA . THR A 1 864 ? -12.543 54.193 -5.177 1.00 92.88 864 THR A CA 1
ATOM 6831 C C . THR A 1 864 ? -13.118 53.190 -4.178 1.00 92.88 864 THR A C 1
ATOM 6833 O O . THR A 1 864 ? -14.148 53.461 -3.553 1.00 92.88 864 THR A O 1
ATOM 6836 N N . ILE A 1 865 ? -12.441 52.054 -3.970 1.00 94.81 865 ILE A N 1
ATOM 6837 C CA . ILE A 1 865 ? -12.862 51.038 -2.994 1.00 94.81 865 ILE A CA 1
ATOM 6838 C C . ILE A 1 865 ? -12.904 51.638 -1.587 1.00 94.81 865 ILE A C 1
ATOM 6840 O O . ILE A 1 865 ? -13.899 51.482 -0.878 1.00 94.81 865 ILE A O 1
ATOM 6844 N N . TYR A 1 866 ? -11.854 52.353 -1.177 1.00 96.44 866 TYR A N 1
ATOM 6845 C CA . TYR A 1 866 ? -11.785 52.928 0.164 1.00 96.44 866 TYR A CA 1
ATOM 6846 C C . TYR A 1 866 ? -12.857 54.004 0.386 1.00 96.44 866 TYR A C 1
ATOM 6848 O O . TYR A 1 866 ? -13.555 53.974 1.404 1.00 96.44 866 TYR A O 1
ATOM 6856 N N . TYR A 1 867 ? -13.051 54.903 -0.586 1.00 95.75 867 TYR A N 1
ATOM 6857 C CA . TYR A 1 867 ? -14.081 55.944 -0.530 1.00 95.75 867 TYR A CA 1
ATOM 6858 C C . TYR A 1 867 ? -15.487 55.354 -0.345 1.00 95.75 867 TYR A C 1
ATOM 6860 O O . TYR A 1 867 ? -16.218 55.729 0.577 1.00 95.75 867 TYR A O 1
ATOM 6868 N N . HIS A 1 868 ? -15.873 54.397 -1.193 1.00 95.25 868 HIS A N 1
ATOM 6869 C CA . HIS A 1 868 ? -17.220 53.828 -1.147 1.00 95.25 868 HIS A CA 1
ATOM 6870 C C . HIS A 1 868 ? -17.435 52.871 0.026 1.00 95.25 868 HIS A C 1
ATOM 6872 O O . HIS A 1 868 ? -18.547 52.823 0.558 1.00 95.25 868 HIS A O 1
ATOM 6878 N N . ALA A 1 869 ? -16.393 52.176 0.489 1.00 96.81 869 ALA A N 1
ATOM 6879 C CA . ALA A 1 869 ? -16.471 51.377 1.707 1.00 96.81 869 ALA A CA 1
ATOM 6880 C C . ALA A 1 869 ? -16.699 52.259 2.946 1.00 96.81 869 ALA A C 1
ATOM 6882 O O . ALA A 1 869 ? -17.539 51.935 3.786 1.00 96.81 869 ALA A O 1
ATOM 6883 N N . LEU A 1 870 ? -16.019 53.411 3.037 1.00 96.75 870 LEU A N 1
ATOM 6884 C CA . LEU A 1 870 ? -16.247 54.399 4.097 1.00 96.75 870 LEU A CA 1
ATOM 6885 C C . LEU A 1 870 ? -17.668 54.964 4.046 1.00 96.75 870 LEU A C 1
ATOM 6887 O O . LEU A 1 870 ? -18.347 55.006 5.072 1.00 96.75 870 LEU A O 1
ATOM 6891 N N . LYS A 1 871 ? -18.127 55.360 2.853 1.00 95.88 871 LYS A N 1
ATOM 6892 C CA . LYS A 1 871 ? -19.483 55.882 2.648 1.00 95.88 871 LYS A CA 1
ATOM 6893 C C . LYS A 1 871 ? -20.538 54.870 3.094 1.00 95.88 871 LYS A C 1
ATOM 6895 O O . LYS A 1 871 ? -21.387 55.198 3.917 1.00 95.88 871 LYS A O 1
ATOM 6900 N N . SER A 1 872 ? -20.441 53.629 2.618 1.00 96.44 872 SER A N 1
ATOM 6901 C CA . SER A 1 872 ? -21.386 52.564 2.970 1.00 96.44 872 SER A CA 1
ATOM 6902 C C . SER A 1 872 ? -21.346 52.234 4.467 1.00 96.44 872 SER A C 1
ATOM 6904 O O . SER A 1 872 ? -22.388 52.143 5.110 1.00 96.44 872 SER A O 1
ATOM 6906 N N . SER A 1 873 ? -20.154 52.155 5.067 1.00 97.62 873 SER A N 1
ATOM 6907 C CA . SER A 1 873 ? -19.987 51.971 6.516 1.00 97.62 873 SER A CA 1
ATOM 6908 C C . SER A 1 873 ? -20.621 53.111 7.330 1.00 97.62 873 SER A C 1
ATOM 6910 O O . SER A 1 873 ? -21.182 52.867 8.401 1.00 97.62 873 SER A O 1
ATOM 6912 N N . SER A 1 874 ? -20.586 54.348 6.822 1.00 97.25 874 SER A N 1
ATOM 6913 C CA . SER A 1 874 ? -21.241 55.507 7.441 1.00 97.25 874 SER A CA 1
ATOM 6914 C C . SER A 1 874 ? -22.767 55.465 7.315 1.00 97.25 874 SER A C 1
ATOM 6916 O O . SER A 1 874 ? -23.476 55.717 8.287 1.00 97.25 874 SER A O 1
ATOM 6918 N N . GLU A 1 875 ? -23.288 55.054 6.157 1.00 96.19 875 GLU A N 1
ATOM 6919 C CA . GLU A 1 875 ? -24.728 54.851 5.937 1.00 96.19 875 GLU A CA 1
ATOM 6920 C C . GLU A 1 875 ? -25.303 53.741 6.835 1.00 96.19 875 GLU A C 1
ATOM 6922 O O . GLU A 1 875 ? -26.423 53.862 7.340 1.00 96.19 875 GLU A O 1
ATOM 6927 N N . ILE A 1 876 ? -24.537 52.670 7.081 1.00 96.56 876 ILE A N 1
ATOM 6928 C CA . ILE A 1 876 ? -24.914 51.628 8.048 1.00 96.56 876 ILE A CA 1
ATOM 6929 C C . ILE A 1 876 ? -24.914 52.204 9.471 1.00 96.56 876 ILE A C 1
ATOM 6931 O O . ILE A 1 876 ? -25.840 51.934 10.238 1.00 96.56 876 ILE A O 1
ATOM 6935 N N . ALA A 1 877 ? -23.928 53.037 9.824 1.00 96.75 877 ALA A N 1
ATOM 6936 C CA . ALA A 1 877 ? -23.841 53.650 11.149 1.00 96.75 877 ALA A CA 1
ATOM 6937 C C . ALA A 1 877 ? -25.045 54.549 11.477 1.00 96.75 877 ALA A C 1
ATOM 6939 O O . ALA A 1 877 ? -25.482 54.566 12.626 1.00 96.75 877 ALA A O 1
ATOM 6940 N N . THR A 1 878 ? -25.654 55.212 10.485 1.00 95.12 878 THR A N 1
ATOM 6941 C CA . THR A 1 878 ? -26.906 55.969 10.679 1.00 95.12 878 THR A CA 1
ATOM 6942 C C . THR A 1 878 ? -28.054 55.093 11.195 1.00 95.12 878 THR A C 1
ATOM 6944 O O . THR A 1 878 ? -28.920 55.581 11.918 1.00 95.12 878 THR A O 1
ATOM 6947 N N . LYS A 1 879 ? -28.081 53.805 10.827 1.00 93.00 879 LYS A N 1
ATOM 6948 C CA . LYS A 1 879 ? -29.154 52.866 11.196 1.00 93.00 879 LYS A CA 1
ATOM 6949 C C . LYS A 1 879 ? -28.804 52.013 12.414 1.00 93.00 879 LYS A C 1
ATOM 6951 O O . LYS A 1 879 ? -29.670 51.747 13.239 1.00 93.00 879 LYS A O 1
ATOM 6956 N N . GLU A 1 880 ? -27.554 51.572 12.514 1.00 94.75 880 GLU A N 1
ATOM 6957 C CA . GLU A 1 880 ? -27.109 50.569 13.492 1.00 94.75 880 GLU A CA 1
ATOM 6958 C C . GLU A 1 880 ? -26.146 51.118 14.559 1.00 94.75 880 GLU A C 1
ATOM 6960 O O . GLU A 1 880 ? -25.716 50.379 15.447 1.00 94.75 880 GLU A O 1
ATOM 6965 N N . GLY A 1 881 ? -25.791 52.403 14.481 1.00 95.50 881 GLY A N 1
ATOM 6966 C CA . GLY A 1 881 ? -24.775 53.028 15.325 1.00 95.50 881 GLY A CA 1
ATOM 6967 C C . GLY A 1 881 ? -23.350 52.644 14.919 1.00 95.50 881 GLY A C 1
ATOM 6968 O O . GLY A 1 881 ? -23.115 51.707 14.155 1.00 95.50 881 GLY A O 1
ATOM 6969 N N . THR A 1 882 ? -22.358 53.359 15.438 1.00 97.06 882 THR A N 1
ATOM 6970 C CA . THR A 1 882 ? -20.941 53.075 15.165 1.00 97.06 882 THR A CA 1
ATOM 6971 C C . THR A 1 882 ? -20.475 51.785 15.848 1.00 97.06 882 THR A C 1
ATOM 6973 O O . THR A 1 882 ? -21.153 51.275 16.741 1.00 97.06 882 THR A O 1
ATOM 6976 N N . TYR A 1 883 ? -19.297 51.264 15.486 1.00 96.25 883 TYR A N 1
ATOM 6977 C CA . TYR A 1 883 ? -18.655 50.226 16.308 1.00 96.25 883 TYR A CA 1
ATOM 6978 C C . TYR A 1 883 ? -18.322 50.755 17.714 1.00 96.25 883 TYR A C 1
ATOM 6980 O O . TYR A 1 883 ? -18.177 51.963 17.919 1.00 96.25 883 TYR A O 1
ATOM 6988 N N . GLU A 1 884 ? -18.195 49.853 18.690 1.00 95.75 884 GLU A N 1
ATOM 6989 C CA . GLU A 1 884 ? -18.124 50.191 20.121 1.00 95.75 884 GLU A CA 1
ATOM 6990 C C . GLU A 1 884 ? -16.939 51.109 20.453 1.00 95.75 884 GLU A C 1
ATOM 6992 O O . GLU A 1 884 ? -17.072 52.069 21.208 1.00 95.75 884 GLU A O 1
ATOM 6997 N N . THR A 1 885 ? -15.776 50.859 19.850 1.00 94.38 885 THR A N 1
ATOM 6998 C CA . THR A 1 885 ? -14.554 51.644 20.094 1.00 94.38 885 THR A CA 1
ATOM 6999 C C . THR A 1 885 ? -14.326 52.750 19.066 1.00 94.38 885 THR A C 1
ATOM 7001 O O . THR A 1 885 ? -13.177 53.085 18.776 1.00 94.38 885 THR A O 1
ATOM 7004 N N . TYR A 1 886 ? -15.392 53.291 18.470 1.00 96.44 886 TYR A N 1
ATOM 7005 C CA . TYR A 1 886 ? -15.279 54.375 17.493 1.00 96.44 886 TYR A CA 1
ATOM 7006 C C . TYR A 1 886 ? -14.679 55.640 18.106 1.00 96.44 886 TYR A C 1
ATOM 7008 O O . TYR A 1 886 ? -13.790 56.249 17.509 1.00 96.44 886 TYR A O 1
ATOM 7016 N N . GLN A 1 887 ? -15.109 56.012 19.313 1.00 94.62 887 GLN A N 1
ATOM 7017 C CA . GLN A 1 887 ? -14.625 57.215 19.986 1.00 94.62 887 GLN A CA 1
ATOM 7018 C C . GLN A 1 887 ? -13.137 57.107 20.338 1.00 94.62 887 GLN A C 1
ATOM 7020 O O . GLN A 1 887 ? -12.706 56.173 21.011 1.00 94.62 887 GLN A O 1
ATOM 7025 N N . GLY A 1 888 ? -12.347 58.079 19.875 1.00 89.38 888 GLY A N 1
ATOM 7026 C CA . GLY A 1 888 ? -10.893 58.114 20.054 1.00 89.38 888 GLY A CA 1
ATOM 7027 C C . GLY A 1 888 ? -10.100 57.499 18.896 1.00 89.38 888 GLY A C 1
ATOM 7028 O O . GLY A 1 888 ? -8.892 57.743 18.811 1.00 89.38 888 GLY A O 1
ATOM 7029 N N . SER A 1 889 ? -10.765 56.787 17.976 1.00 94.00 889 SER A N 1
ATOM 7030 C CA . SER A 1 889 ? -10.161 56.308 16.727 1.00 94.00 889 SER A CA 1
ATOM 7031 C C . SER A 1 889 ? -9.726 57.478 15.829 1.00 94.00 889 SER A C 1
ATOM 7033 O O . SER A 1 889 ? -10.294 58.571 15.926 1.00 94.00 889 SER A O 1
ATOM 7035 N N . PRO A 1 890 ? -8.758 57.287 14.916 1.00 94.44 890 PRO A N 1
ATOM 7036 C CA . PRO A 1 890 ? -8.376 58.337 13.975 1.00 94.44 890 PRO A CA 1
ATOM 7037 C C . PRO A 1 890 ? -9.543 58.844 13.117 1.00 94.44 890 PRO A C 1
ATOM 7039 O O . PRO A 1 890 ? -9.705 60.055 12.975 1.00 94.44 890 PRO A O 1
ATOM 7042 N N . VAL A 1 891 ? -10.422 57.948 12.650 1.00 94.31 891 VAL A N 1
ATOM 7043 C CA . VAL A 1 891 ? -11.586 58.331 11.834 1.00 94.31 891 VAL A CA 1
ATOM 7044 C C . VAL A 1 891 ? -12.564 59.205 12.629 1.00 94.31 891 VAL A C 1
ATOM 7046 O O . VAL A 1 891 ? -13.070 60.182 12.087 1.00 94.31 891 VAL A O 1
ATOM 7049 N N . SER A 1 892 ? -12.747 58.952 13.935 1.00 95.00 892 SER A N 1
ATOM 7050 C CA . SER A 1 892 ? -13.559 59.827 14.806 1.00 95.00 892 SER A CA 1
ATOM 7051 C C . SER A 1 892 ? -12.996 61.243 14.975 1.00 95.00 892 SER A C 1
ATOM 7053 O O . SER A 1 892 ? -13.730 62.161 15.325 1.00 95.00 892 SER A O 1
ATOM 7055 N N . LYS A 1 893 ? -11.702 61.435 14.686 1.00 94.62 893 LYS A N 1
ATOM 7056 C CA . LYS A 1 893 ? -11.012 62.735 14.672 1.00 94.62 893 LYS A CA 1
ATOM 7057 C C . LYS A 1 893 ? -10.946 63.345 13.266 1.00 94.62 893 LYS A C 1
ATOM 7059 O O . LYS A 1 893 ? -10.250 64.335 13.067 1.00 94.62 893 LYS A O 1
ATOM 7064 N N . GLY A 1 894 ? -11.623 62.737 12.289 1.00 91.81 894 GLY A N 1
ATOM 7065 C CA . GLY A 1 894 ? -11.590 63.148 10.888 1.00 91.81 894 GLY A CA 1
ATOM 7066 C C . GLY A 1 894 ? -10.308 62.766 10.144 1.00 91.81 894 GLY A C 1
ATOM 7067 O O . GLY A 1 894 ? -10.103 63.276 9.049 1.00 91.81 894 GLY A O 1
ATOM 7068 N N . ILE A 1 895 ? -9.463 61.891 10.706 1.00 95.06 895 ILE A N 1
ATOM 7069 C CA . ILE A 1 895 ? -8.215 61.413 10.092 1.00 95.06 895 ILE A CA 1
ATOM 7070 C C . ILE A 1 895 ? -8.498 60.089 9.370 1.00 95.06 895 ILE A C 1
ATOM 7072 O O . ILE A 1 895 ? -8.790 59.075 10.008 1.00 95.06 895 ILE A O 1
ATOM 7076 N N . LEU A 1 896 ? -8.406 60.097 8.042 1.00 95.31 896 LEU A N 1
ATOM 7077 C CA . LEU A 1 896 ? -8.590 58.937 7.168 1.00 95.31 896 LEU A CA 1
ATOM 7078 C C . LEU A 1 896 ? -7.238 58.348 6.743 1.00 95.31 896 LEU A C 1
ATOM 7080 O O . LEU A 1 896 ? -6.184 58.945 6.963 1.00 95.31 896 LEU A O 1
ATOM 7084 N N . GLN A 1 897 ? -7.261 57.169 6.118 1.00 93.62 897 GLN A N 1
ATOM 7085 C CA . GLN A 1 897 ? -6.042 56.445 5.748 1.00 93.62 897 GLN A CA 1
ATOM 7086 C C . GLN A 1 897 ? -5.057 57.266 4.884 1.00 93.62 897 GLN A C 1
ATOM 7088 O O . GLN A 1 897 ? -3.873 57.260 5.226 1.00 93.62 897 GLN A O 1
ATOM 7093 N N . PRO A 1 898 ? -5.482 58.041 3.862 1.00 94.38 898 PRO A N 1
ATOM 7094 C CA . PRO A 1 898 ? -4.560 58.870 3.076 1.00 94.38 898 PRO A CA 1
ATOM 7095 C C . PRO A 1 898 ? -3.848 59.948 3.903 1.00 94.38 898 PRO A C 1
ATOM 7097 O O . PRO A 1 898 ? -2.665 60.210 3.684 1.00 94.38 898 PRO A O 1
ATOM 7100 N N . ASP A 1 899 ? -4.521 60.509 4.915 1.00 94.75 899 ASP A N 1
ATOM 7101 C CA . ASP A 1 899 ? -3.951 61.544 5.787 1.00 94.75 899 ASP A CA 1
ATOM 7102 C C . ASP A 1 899 ? -2.780 60.985 6.609 1.00 94.75 899 ASP A C 1
ATOM 7104 O O . ASP A 1 899 ? -1.765 61.652 6.789 1.00 94.75 899 ASP A O 1
ATOM 7108 N N . MET A 1 900 ? -2.879 59.725 7.053 1.00 92.88 900 MET A N 1
ATOM 7109 C CA . MET A 1 900 ? -1.804 59.041 7.789 1.00 92.88 900 MET A CA 1
ATOM 7110 C C . MET A 1 900 ? -0.559 58.785 6.932 1.00 92.88 900 MET A C 1
ATOM 7112 O O . MET A 1 900 ? 0.527 58.582 7.471 1.00 92.88 900 MET A O 1
ATOM 7116 N N . TRP A 1 901 ? -0.719 58.785 5.608 1.00 92.50 901 TRP A N 1
ATOM 7117 C CA . TRP A 1 901 ? 0.361 58.637 4.634 1.00 92.50 901 TRP A CA 1
ATOM 7118 C C . TRP A 1 901 ? 0.857 59.982 4.089 1.00 92.50 901 TRP A C 1
ATOM 7120 O O . TRP A 1 901 ? 1.752 59.997 3.247 1.00 92.50 901 TRP A O 1
ATOM 7130 N N . ASN A 1 902 ? 0.302 61.108 4.559 1.00 92.62 902 ASN A N 1
ATOM 7131 C CA . ASN A 1 902 ? 0.512 62.444 3.991 1.00 92.62 902 ASN A CA 1
ATOM 7132 C C . ASN A 1 902 ? 0.189 62.511 2.483 1.00 92.62 902 ASN A C 1
ATOM 7134 O O . ASN A 1 902 ? 0.852 63.220 1.726 1.00 92.62 902 ASN A O 1
ATOM 7138 N N . VAL A 1 903 ? -0.824 61.760 2.039 1.00 92.12 903 VAL A N 1
ATOM 7139 C CA . VAL A 1 903 ? -1.284 61.719 0.646 1.00 92.12 903 VAL A CA 1
ATOM 7140 C C . VAL A 1 903 ? -2.597 62.483 0.528 1.00 92.12 903 VAL A C 1
ATOM 7142 O O . VAL A 1 903 ? -3.561 62.188 1.229 1.00 92.12 903 VAL A O 1
ATOM 7145 N N . THR A 1 904 ? -2.652 63.443 -0.396 1.00 91.75 904 THR A N 1
ATOM 7146 C CA . THR A 1 904 ? -3.916 64.082 -0.792 1.00 91.75 904 THR A CA 1
ATOM 7147 C C . THR A 1 904 ? -4.607 63.196 -1.838 1.00 91.75 904 THR A C 1
ATOM 7149 O O . THR A 1 904 ? -3.987 62.926 -2.873 1.00 91.75 904 THR A O 1
ATOM 7152 N N . PRO A 1 905 ? -5.838 62.708 -1.586 1.00 90.94 905 PRO A N 1
ATOM 7153 C CA . PRO A 1 905 ? -6.604 61.941 -2.569 1.00 90.94 905 PRO A CA 1
ATOM 7154 C C . PRO A 1 905 ? -6.891 62.737 -3.848 1.00 90.94 905 PRO A C 1
ATOM 7156 O O . PRO A 1 905 ? -6.780 63.966 -3.861 1.00 90.94 905 PRO A O 1
ATOM 7159 N N . SER A 1 906 ? -7.274 62.050 -4.922 1.00 89.31 906 SER A N 1
ATOM 7160 C CA . SER A 1 906 ? -7.677 62.709 -6.164 1.00 89.31 906 SER A CA 1
ATOM 7161 C C . SER A 1 906 ? -8.994 63.490 -6.008 1.00 89.31 906 SER A C 1
ATOM 7163 O O . SER A 1 906 ? -9.744 63.326 -5.043 1.00 89.31 906 SER A O 1
ATOM 7165 N N . ASN A 1 907 ? -9.315 64.324 -6.999 1.00 88.69 907 ASN A N 1
ATOM 7166 C CA . ASN A 1 907 ? -10.612 64.998 -7.103 1.00 88.69 907 ASN A CA 1
ATOM 7167 C C . ASN A 1 907 ? -11.711 64.112 -7.729 1.00 88.69 907 ASN A C 1
ATOM 7169 O O . ASN A 1 907 ? -12.786 64.623 -8.036 1.00 88.69 907 ASN A O 1
ATOM 7173 N N . ARG A 1 908 ? -11.458 62.804 -7.919 1.00 85.44 908 ARG A N 1
ATOM 7174 C CA . ARG A 1 908 ? -12.419 61.835 -8.479 1.00 85.44 908 ARG A CA 1
ATOM 7175 C C . ARG A 1 908 ? -13.666 61.685 -7.605 1.00 85.44 908 ARG A C 1
ATOM 7177 O O . ARG A 1 908 ? -14.751 61.452 -8.128 1.00 85.44 908 ARG A O 1
ATOM 7184 N N . TRP A 1 909 ? -13.513 61.834 -6.289 1.00 91.25 909 TRP A N 1
ATOM 7185 C CA . TRP A 1 909 ? -14.588 61.680 -5.312 1.00 91.25 909 TRP A CA 1
ATOM 7186 C C . TRP A 1 909 ? -14.670 62.882 -4.367 1.00 91.25 909 TRP A C 1
ATOM 7188 O O . TRP A 1 909 ? -13.659 63.503 -4.038 1.00 91.25 909 TRP A O 1
ATOM 7198 N N . ASP A 1 910 ? -15.875 63.201 -3.888 1.00 93.38 910 ASP A N 1
ATOM 7199 C CA . ASP A 1 910 ? -16.077 64.295 -2.933 1.00 93.38 910 ASP A CA 1
ATOM 7200 C C . ASP A 1 910 ? -15.707 63.848 -1.509 1.00 93.38 910 ASP A C 1
ATOM 7202 O O . ASP A 1 910 ? -16.538 63.377 -0.720 1.00 93.38 910 ASP A O 1
ATOM 7206 N N . TRP A 1 911 ? -14.415 63.955 -1.199 1.00 94.56 911 TRP A N 1
ATOM 7207 C CA . TRP A 1 911 ? -13.846 63.637 0.110 1.00 94.56 911 TRP A CA 1
ATOM 7208 C C . TRP A 1 911 ? -14.313 64.591 1.213 1.00 94.56 911 TRP A C 1
ATOM 7210 O O . TRP A 1 911 ? -14.376 64.182 2.374 1.00 94.56 911 TRP A O 1
ATOM 7220 N N . ALA A 1 912 ? -14.661 65.838 0.882 1.00 93.19 912 ALA A N 1
ATOM 7221 C CA . ALA A 1 912 ? -15.155 66.805 1.859 1.00 93.19 912 ALA A CA 1
ATOM 7222 C C . ALA A 1 912 ? -16.564 66.420 2.332 1.00 93.19 912 ALA A C 1
ATOM 7224 O O . ALA A 1 912 ? -16.804 66.343 3.539 1.00 93.19 912 ALA A O 1
ATOM 7225 N N . ALA A 1 913 ? -17.456 66.077 1.399 1.00 94.00 913 ALA A N 1
ATOM 7226 C CA . ALA A 1 913 ? -18.790 65.577 1.717 1.00 94.00 913 ALA A CA 1
ATOM 7227 C C . ALA A 1 913 ? -18.746 64.248 2.484 1.00 94.00 913 ALA A C 1
ATOM 7229 O O . ALA A 1 913 ? -19.515 64.057 3.426 1.00 94.00 913 ALA A O 1
ATOM 7230 N N . LEU A 1 914 ? -17.825 63.340 2.138 1.00 95.31 914 LEU A N 1
ATOM 7231 C CA . LEU A 1 914 ? -17.658 62.089 2.882 1.00 95.31 914 LEU A CA 1
ATOM 7232 C C . LEU A 1 914 ? -17.193 62.338 4.326 1.00 95.31 914 LEU A C 1
ATOM 7234 O O . LEU A 1 914 ? -17.710 61.712 5.249 1.00 95.31 914 LEU A O 1
ATOM 7238 N N . ARG A 1 915 ? -16.256 63.267 4.553 1.00 95.75 915 ARG A N 1
ATOM 7239 C CA . ARG A 1 915 ? -15.813 63.630 5.911 1.00 95.75 915 ARG A CA 1
ATOM 7240 C C . ARG A 1 915 ? -16.933 64.274 6.722 1.00 95.75 915 ARG A C 1
ATOM 7242 O O . ARG A 1 915 ? -17.095 63.920 7.886 1.00 95.75 915 ARG A O 1
ATOM 7249 N N . ASP A 1 916 ? -17.726 65.159 6.120 1.00 94.62 916 ASP A N 1
ATOM 7250 C CA . ASP A 1 916 ? -18.914 65.737 6.759 1.00 94.62 916 ASP A CA 1
ATOM 7251 C C . ASP A 1 916 ? -19.938 64.646 7.128 1.00 94.62 916 ASP A C 1
ATOM 7253 O O . ASP A 1 916 ? -20.401 64.597 8.268 1.00 94.62 916 ASP A O 1
ATOM 7257 N N . MET A 1 917 ? -20.198 63.700 6.219 1.00 95.44 917 MET A N 1
ATOM 7258 C CA . MET A 1 917 ? -21.059 62.538 6.468 1.00 95.44 917 MET A CA 1
ATOM 7259 C C . MET A 1 917 ? -20.550 61.687 7.640 1.00 95.44 917 MET A C 1
ATOM 7261 O O . MET A 1 917 ? -21.310 61.399 8.564 1.00 95.44 917 MET A O 1
ATOM 7265 N N . ILE A 1 918 ? -19.260 61.340 7.651 1.00 96.62 918 ILE A N 1
ATOM 7266 C CA . ILE A 1 918 ? -18.633 60.573 8.738 1.00 96.62 918 ILE A CA 1
ATOM 7267 C C . ILE A 1 918 ? -18.657 61.361 10.054 1.00 96.62 918 ILE A C 1
ATOM 7269 O O . ILE A 1 918 ? -18.889 60.770 11.105 1.00 96.62 918 ILE A O 1
ATOM 7273 N N . SER A 1 919 ? -18.471 62.684 10.028 1.00 94.31 919 SER A N 1
ATOM 7274 C CA . SER A 1 919 ? -18.530 63.510 11.243 1.00 94.31 919 SER A CA 1
ATOM 7275 C C . SER A 1 919 ? -19.916 63.491 11.898 1.00 94.31 919 SER A C 1
ATOM 7277 O O . SER A 1 919 ? -20.015 63.504 13.124 1.00 94.31 919 SER A O 1
ATOM 7279 N N . LYS A 1 920 ? -20.978 63.398 11.086 1.00 94.00 920 LYS A N 1
ATOM 7280 C CA . LYS A 1 920 ? -22.376 63.374 11.533 1.00 94.00 920 LYS A CA 1
ATOM 7281 C C . LYS A 1 920 ? -22.832 61.981 11.963 1.00 94.00 920 LYS A C 1
ATOM 7283 O O . LYS A 1 920 ? -23.490 61.842 12.988 1.00 94.00 920 LYS A O 1
ATOM 7288 N N . ASN A 1 921 ? -22.484 60.961 11.181 1.00 95.31 921 ASN A N 1
ATOM 7289 C CA . ASN A 1 921 ? -23.037 59.609 11.309 1.00 95.31 921 ASN A CA 1
ATOM 7290 C C . ASN A 1 921 ? -22.074 58.614 11.979 1.00 95.31 921 ASN A C 1
ATOM 7292 O O . ASN A 1 921 ? -22.497 57.571 12.473 1.00 95.31 921 ASN A O 1
ATOM 7296 N N . GLY A 1 922 ? -20.774 58.909 11.975 1.00 96.44 922 GLY A N 1
ATOM 7297 C CA . GLY A 1 922 ? -19.713 57.949 12.263 1.00 96.44 922 GLY A CA 1
ATOM 7298 C C . GLY A 1 922 ? -19.587 56.857 11.198 1.00 96.44 922 GLY A C 1
ATOM 7299 O O . GLY A 1 922 ? -20.063 57.017 10.074 1.00 96.44 922 GLY A O 1
ATOM 7300 N N . ILE A 1 923 ? -18.919 55.752 11.543 1.00 97.31 923 ILE A N 1
ATOM 7301 C CA . ILE A 1 923 ? -18.757 54.559 10.692 1.00 97.31 923 ILE A CA 1
ATOM 7302 C C . ILE A 1 923 ? -19.017 53.272 11.486 1.00 97.31 923 ILE A C 1
ATOM 7304 O O . ILE A 1 923 ? -18.732 53.200 12.686 1.00 97.31 923 ILE A O 1
ATOM 7308 N N . ARG A 1 924 ? -19.564 52.246 10.822 1.00 96.94 924 ARG A N 1
ATOM 7309 C CA . ARG A 1 924 ? -19.935 50.965 11.443 1.00 96.94 924 ARG A CA 1
ATOM 7310 C C . ARG A 1 924 ? -18.762 50.002 11.593 1.00 96.94 924 ARG A C 1
ATOM 7312 O O . ARG A 1 924 ? -18.739 49.240 12.551 1.00 96.94 924 ARG A O 1
ATOM 7319 N N . ASN A 1 925 ? -17.802 50.031 10.677 1.00 97.75 925 ASN A N 1
ATOM 7320 C CA . ASN A 1 925 ? -16.685 49.086 10.620 1.00 97.75 925 ASN A CA 1
ATOM 7321 C C . ASN A 1 925 ? -15.355 49.793 10.898 1.00 97.75 925 ASN A C 1
ATOM 7323 O O . ASN A 1 925 ? -15.081 50.809 10.268 1.00 97.75 925 ASN A O 1
ATOM 7327 N N . SER A 1 926 ? -14.531 49.274 11.819 1.00 95.94 926 SER A N 1
ATOM 7328 C CA . SER A 1 926 ? -13.262 49.929 12.209 1.00 95.94 926 SER A CA 1
ATOM 7329 C C . SER A 1 926 ? -12.168 49.895 11.142 1.00 95.94 926 SER A C 1
ATOM 7331 O O . SER A 1 926 ? -11.311 50.776 11.132 1.00 95.94 926 SER A O 1
ATOM 7333 N N . LEU A 1 927 ? -12.192 48.878 10.280 1.00 96.38 927 LEU A N 1
ATOM 7334 C CA . LEU A 1 927 ? -11.242 48.625 9.197 1.00 96.38 927 LEU A CA 1
ATOM 7335 C C . LEU A 1 927 ? -12.017 48.088 7.991 1.00 96.38 927 LEU A C 1
ATOM 7337 O O . LEU A 1 927 ? -13.015 47.389 8.187 1.00 96.38 927 LEU A O 1
ATOM 7341 N N . LEU A 1 928 ? -11.585 48.427 6.776 1.00 96.56 928 LEU A N 1
ATOM 7342 C CA . LEU A 1 928 ? -12.368 48.251 5.553 1.00 96.56 928 LEU A CA 1
ATOM 7343 C C . LEU A 1 928 ? -11.627 47.508 4.441 1.00 96.56 928 LEU A C 1
ATOM 7345 O O . LEU A 1 928 ? -12.248 46.717 3.735 1.00 96.56 928 LEU A O 1
ATOM 7349 N N . VAL A 1 929 ? -10.327 47.745 4.250 1.00 96.31 929 VAL A N 1
ATOM 7350 C CA . VAL A 1 929 ? -9.597 47.300 3.051 1.00 96.31 929 VAL A CA 1
ATOM 7351 C C . VAL A 1 929 ? -8.392 46.455 3.455 1.00 96.31 929 VAL A C 1
ATOM 7353 O O . VAL A 1 929 ? -7.480 46.931 4.131 1.00 96.31 929 VAL A O 1
ATOM 7356 N N . ALA A 1 930 ? -8.386 45.192 3.020 1.00 94.31 930 ALA A N 1
ATOM 7357 C CA . ALA A 1 930 ? -7.330 44.213 3.282 1.00 94.31 930 ALA A CA 1
ATOM 7358 C C . ALA A 1 930 ? -7.161 43.268 2.082 1.00 94.31 930 ALA A C 1
ATOM 7360 O O . ALA A 1 930 ? -7.813 42.223 2.013 1.00 94.31 930 ALA A O 1
ATOM 7361 N N . PRO A 1 931 ? -6.299 43.616 1.115 1.00 92.19 931 PRO A N 1
ATOM 7362 C CA . PRO A 1 931 ? -6.059 42.769 -0.045 1.00 92.19 931 PRO A CA 1
ATOM 7363 C C . PRO A 1 931 ? -5.378 41.449 0.346 1.00 92.19 931 PRO A C 1
ATOM 7365 O O . PRO A 1 931 ? -4.190 41.416 0.679 1.00 92.19 931 PRO A O 1
ATOM 7368 N N . MET A 1 932 ? -6.155 40.364 0.307 1.00 88.06 932 MET A N 1
ATOM 7369 C CA . MET A 1 932 ? -5.714 39.005 0.631 1.00 88.06 932 MET A CA 1
ATOM 7370 C C . MET A 1 932 ? -5.262 38.230 -0.620 1.00 88.06 932 MET A C 1
ATOM 7372 O O . MET A 1 932 ? -5.721 38.543 -1.721 1.00 88.06 932 MET A O 1
ATOM 7376 N N . PRO A 1 933 ? -4.440 37.173 -0.482 1.00 84.75 933 PRO A N 1
ATOM 7377 C CA . PRO A 1 933 ? -4.174 36.246 -1.576 1.00 84.75 933 PRO A CA 1
ATOM 7378 C C . PRO A 1 933 ? -5.473 35.568 -2.020 1.00 84.75 933 PRO A C 1
ATOM 7380 O O . PRO A 1 933 ? -6.224 35.057 -1.190 1.00 84.75 933 PRO A O 1
ATOM 7383 N N . THR A 1 934 ? -5.734 35.522 -3.325 1.00 86.88 934 THR A N 1
ATOM 7384 C CA . THR A 1 934 ? -6.987 34.981 -3.879 1.00 86.88 934 THR A CA 1
ATOM 7385 C C . THR A 1 934 ? -6.776 33.708 -4.689 1.00 86.88 934 THR A C 1
ATOM 7387 O O . THR A 1 934 ? -7.523 33.452 -5.623 1.00 86.88 934 THR A O 1
ATOM 7390 N N . ALA A 1 935 ? -5.802 32.866 -4.332 1.00 76.00 935 ALA A N 1
ATOM 7391 C CA . ALA A 1 935 ? -5.445 31.671 -5.105 1.00 76.00 935 ALA A CA 1
ATOM 7392 C C . ALA A 1 935 ? -6.646 30.786 -5.484 1.00 76.00 935 ALA A C 1
ATOM 7394 O O . ALA A 1 935 ? -6.829 30.442 -6.645 1.00 76.00 935 ALA A O 1
ATOM 7395 N N . SER A 1 936 ? -7.524 30.456 -4.533 1.00 74.88 936 SER A N 1
ATOM 7396 C CA . SER A 1 936 ? -8.695 29.616 -4.827 1.00 74.88 936 SER A CA 1
ATOM 7397 C C . SER A 1 936 ? -9.867 30.401 -5.423 1.00 74.88 936 SER A C 1
ATOM 7399 O O . SER A 1 936 ? -10.519 29.910 -6.340 1.00 74.88 936 SER A O 1
ATOM 7401 N N . THR A 1 937 ? -10.150 31.613 -4.934 1.00 82.12 937 THR A N 1
ATOM 7402 C CA . THR A 1 937 ? -11.316 32.399 -5.383 1.00 82.12 937 THR A CA 1
ATOM 7403 C C . THR A 1 937 ? -11.127 32.986 -6.779 1.00 82.12 937 THR A C 1
ATOM 7405 O O . THR A 1 937 ? -12.076 32.995 -7.558 1.00 82.12 937 THR A O 1
ATOM 7408 N N . SER A 1 938 ? -9.906 33.404 -7.124 1.00 83.75 938 SER A N 1
ATOM 7409 C CA . SER A 1 938 ? -9.568 33.892 -8.466 1.00 83.75 938 SER A CA 1
ATOM 7410 C C . SER A 1 938 ? -9.680 32.766 -9.485 1.00 83.75 938 SER A C 1
ATOM 7412 O O . SER A 1 938 ? -10.308 32.948 -10.519 1.00 83.75 938 SER A O 1
ATOM 7414 N N . GLN A 1 939 ? -9.228 31.556 -9.136 1.00 78.50 939 GLN A N 1
ATOM 7415 C CA . GLN A 1 939 ? -9.397 30.369 -9.973 1.00 78.50 939 GLN A CA 1
ATOM 7416 C C . GLN A 1 939 ? -10.866 29.998 -10.201 1.00 78.50 939 GLN A C 1
ATOM 7418 O O . GLN A 1 939 ? -11.207 29.587 -11.308 1.00 78.50 939 GLN A O 1
ATOM 7423 N N . ILE A 1 940 ? -11.729 30.128 -9.185 1.00 76.75 940 ILE A N 1
ATOM 7424 C CA . ILE A 1 940 ? -13.178 29.892 -9.330 1.00 76.75 940 ILE A CA 1
ATOM 7425 C C . ILE A 1 940 ? -13.785 30.879 -10.332 1.00 76.75 940 ILE A C 1
ATOM 7427 O O . ILE A 1 940 ? -14.634 30.495 -11.130 1.00 76.75 940 ILE A O 1
ATOM 7431 N N . LEU A 1 941 ? -13.332 32.133 -10.305 1.00 80.50 941 LEU A N 1
ATOM 7432 C CA . LEU A 1 941 ? -13.828 33.205 -11.169 1.00 80.50 941 LEU A CA 1
ATOM 7433 C C . LEU A 1 941 ? -13.032 33.353 -12.476 1.00 80.50 941 LEU A C 1
ATOM 7435 O O . LEU A 1 941 ? -13.319 34.240 -13.272 1.00 80.50 941 LEU A O 1
ATOM 7439 N N . GLY A 1 942 ? -12.054 32.474 -12.715 1.00 81.06 942 GLY A N 1
ATOM 7440 C CA . GLY A 1 942 ? -11.231 32.459 -13.920 1.00 81.06 942 GLY A CA 1
ATOM 7441 C C . GLY A 1 942 ? -10.257 33.632 -14.059 1.00 81.06 942 GLY A C 1
ATOM 7442 O O . GLY A 1 942 ? -9.849 33.911 -15.182 1.00 81.06 942 GLY A O 1
ATOM 7443 N N . ASN A 1 943 ? -9.889 34.308 -12.972 1.00 86.38 943 ASN A N 1
ATOM 7444 C CA . ASN A 1 943 ? -8.976 35.458 -12.958 1.00 86.38 943 ASN A CA 1
ATOM 7445 C C . ASN A 1 943 ? -7.593 35.083 -12.401 1.00 86.38 943 ASN A C 1
ATOM 7447 O O . ASN A 1 943 ? -7.442 34.063 -11.724 1.00 86.38 943 ASN A O 1
ATOM 7451 N N . ASN A 1 944 ? -6.595 35.930 -12.652 1.00 89.69 944 ASN A N 1
ATOM 7452 C CA . ASN A 1 944 ? -5.287 35.867 -12.020 1.00 89.69 944 ASN A CA 1
ATOM 7453 C C . ASN A 1 944 ? -5.364 36.242 -10.535 1.00 89.69 944 ASN A C 1
ATOM 7455 O O . ASN A 1 944 ? -6.266 36.953 -10.070 1.00 89.69 944 ASN A O 1
ATOM 7459 N N . GLU A 1 945 ? -4.386 35.762 -9.774 1.00 87.06 945 GLU A N 1
ATOM 7460 C CA . GLU A 1 945 ? -4.351 35.971 -8.336 1.00 87.06 945 GLU A CA 1
ATOM 7461 C C . GLU A 1 945 ? -4.132 37.450 -7.985 1.00 87.06 945 GLU A C 1
ATOM 7463 O O . GLU A 1 945 ? -3.170 38.100 -8.394 1.00 87.06 945 GLU A O 1
ATOM 7468 N N . CYS A 1 946 ? -5.029 37.956 -7.144 1.00 86.75 946 CYS A N 1
ATOM 7469 C CA . CYS A 1 946 ? -4.935 39.229 -6.443 1.00 86.75 946 CYS A CA 1
ATOM 7470 C C . CYS A 1 946 ? -4.548 40.412 -7.360 1.00 86.75 946 CYS A C 1
ATOM 7472 O O . CYS A 1 946 ? -5.202 40.663 -8.376 1.00 86.75 946 CYS A O 1
ATOM 7474 N N . PHE A 1 947 ? -3.511 41.155 -6.973 1.00 88.44 947 PHE A N 1
ATOM 7475 C CA . PHE A 1 947 ? -2.948 42.297 -7.691 1.00 88.44 947 PHE A CA 1
ATOM 7476 C C . PHE A 1 947 ? -1.589 41.986 -8.347 1.00 88.44 947 PHE A C 1
ATOM 7478 O O . PHE A 1 947 ? -0.810 42.902 -8.599 1.00 88.44 947 PHE A O 1
ATOM 7485 N N . GLU A 1 948 ? -1.256 40.711 -8.563 1.00 87.81 948 GLU A N 1
ATOM 7486 C CA . GLU A 1 948 ? 0.073 40.300 -9.037 1.00 87.81 948 GLU A CA 1
ATOM 7487 C C . GLU A 1 948 ? 0.116 40.150 -10.567 1.00 87.81 948 GLU A C 1
ATOM 7489 O O . GLU A 1 948 ? -0.904 39.802 -11.167 1.00 87.81 948 GLU A O 1
ATOM 7494 N N . PRO A 1 949 ? 1.272 40.377 -11.224 1.00 91.19 949 PRO A N 1
ATOM 7495 C CA . PRO A 1 949 ? 1.452 40.004 -12.625 1.00 91.19 949 PRO A CA 1
ATOM 7496 C C . PRO A 1 949 ? 1.400 38.485 -12.815 1.00 91.19 949 PRO A C 1
ATOM 7498 O O . PRO A 1 949 ? 1.621 37.711 -11.881 1.00 91.19 949 PRO A O 1
ATOM 7501 N N . TYR A 1 950 ? 1.192 38.040 -14.054 1.00 91.38 950 TYR A N 1
ATOM 7502 C CA . TYR A 1 950 ? 1.281 36.622 -14.393 1.00 91.38 950 TYR A CA 1
ATOM 7503 C C . TYR A 1 950 ? 2.689 36.075 -14.117 1.00 91.38 950 TYR A C 1
ATOM 7505 O O . TYR A 1 950 ? 3.698 36.620 -14.568 1.00 91.38 950 TYR A O 1
ATOM 7513 N N . THR A 1 951 ? 2.775 34.956 -13.396 1.00 88.81 951 THR A N 1
ATOM 7514 C CA . THR A 1 951 ? 4.059 34.277 -13.144 1.00 88.81 951 THR A CA 1
ATOM 7515 C C . THR A 1 951 ? 4.579 33.545 -14.380 1.00 88.81 951 THR A C 1
ATOM 7517 O O . THR A 1 951 ? 5.787 33.361 -14.526 1.00 88.81 951 THR A O 1
ATOM 7520 N N . SER A 1 952 ? 3.678 33.141 -15.273 1.00 89.94 952 SER A N 1
ATOM 7521 C CA . SER A 1 952 ? 3.969 32.551 -16.576 1.00 89.94 952 SER A CA 1
ATOM 7522 C C . SER A 1 952 ? 2.728 32.651 -17.466 1.00 89.94 952 SER A C 1
ATOM 7524 O O . SER A 1 952 ? 1.614 32.457 -16.976 1.00 89.94 952 SER A O 1
ATOM 7526 N N . ASN A 1 953 ? 2.897 32.911 -18.767 1.00 90.81 953 ASN A N 1
ATOM 7527 C CA . ASN A 1 953 ? 1.778 32.871 -19.714 1.00 90.81 953 ASN A CA 1
ATOM 7528 C C . ASN A 1 953 ? 1.438 31.454 -20.193 1.00 90.81 953 ASN A C 1
ATOM 7530 O O . ASN A 1 953 ? 0.449 31.271 -20.899 1.00 90.81 953 ASN A O 1
ATOM 7534 N N . ILE A 1 954 ? 2.236 30.447 -19.827 1.00 87.50 954 ILE A N 1
ATOM 7535 C CA . ILE A 1 954 ? 1.917 29.043 -20.073 1.00 87.50 954 ILE A CA 1
ATOM 7536 C C . ILE A 1 954 ? 2.435 28.190 -18.916 1.00 87.50 954 ILE A C 1
ATOM 7538 O O . ILE A 1 954 ? 3.635 28.039 -18.704 1.00 87.50 954 ILE A O 1
ATOM 7542 N N . TYR A 1 955 ? 1.523 27.644 -18.127 1.00 77.12 955 TYR A N 1
ATOM 7543 C CA . TYR A 1 955 ? 1.864 26.948 -16.893 1.00 77.12 955 TYR A CA 1
ATOM 7544 C C . TYR A 1 955 ? 1.135 25.619 -16.792 1.00 77.12 955 TYR A C 1
ATOM 7546 O O . TYR A 1 955 ? 0.051 25.428 -17.336 1.00 77.12 955 TYR A O 1
ATOM 7554 N N . SER A 1 956 ? 1.737 24.681 -16.074 1.00 68.00 956 SER A N 1
ATOM 7555 C CA . SER A 1 956 ? 1.137 23.377 -15.840 1.00 68.00 956 SER A CA 1
ATOM 7556 C C . SER A 1 956 ? 0.278 23.402 -14.580 1.00 68.00 956 SER A C 1
ATOM 7558 O O . SER A 1 956 ? 0.719 23.821 -13.509 1.00 68.00 956 SER A O 1
ATOM 7560 N N . ARG A 1 957 ? -0.966 22.941 -14.697 1.00 61.69 957 ARG A N 1
ATOM 7561 C CA . ARG A 1 957 ? -1.914 22.814 -13.595 1.00 61.69 957 ARG A CA 1
ATOM 7562 C C . ARG A 1 957 ? -2.156 21.350 -13.292 1.00 61.69 957 ARG A C 1
ATOM 7564 O O . ARG A 1 957 ? -2.683 20.606 -14.116 1.00 61.69 957 ARG A O 1
ATOM 7571 N N . ARG A 1 958 ? -1.829 20.956 -12.066 1.00 46.47 958 ARG A N 1
ATOM 7572 C CA . ARG A 1 958 ? -2.099 19.616 -11.557 1.00 46.47 958 ARG A CA 1
ATOM 7573 C C . ARG A 1 958 ? -3.501 19.556 -10.967 1.00 46.47 958 ARG A C 1
ATOM 7575 O O . ARG A 1 958 ? -3.803 20.240 -9.993 1.00 46.47 958 ARG A O 1
ATOM 7582 N N . VAL A 1 959 ? -4.342 18.715 -11.544 1.00 46.81 959 VAL A N 1
ATOM 7583 C CA . VAL A 1 959 ? -5.650 18.343 -11.004 1.00 46.81 959 VAL A CA 1
ATOM 7584 C C . VAL A 1 959 ? -5.672 16.835 -10.762 1.00 46.81 959 VAL A C 1
ATOM 7586 O O . VAL A 1 959 ? -4.753 16.111 -11.144 1.00 46.81 959 VAL A O 1
ATOM 7589 N N . LEU A 1 960 ? -6.720 16.337 -10.109 1.00 33.91 960 LEU A N 1
ATOM 7590 C CA . LEU A 1 960 ? -6.846 14.910 -9.794 1.00 33.91 960 LEU A CA 1
ATOM 7591 C C . LEU A 1 960 ? -6.867 14.007 -11.048 1.00 33.91 960 LEU A C 1
ATOM 7593 O O . LEU A 1 960 ? -6.549 12.828 -10.937 1.00 33.91 960 LEU A O 1
ATOM 7597 N N . SER A 1 961 ? -7.190 14.555 -12.229 1.00 38.00 961 SER A N 1
ATOM 7598 C CA . SER A 1 961 ? -7.191 13.857 -13.526 1.00 38.00 961 SER A CA 1
ATOM 7599 C C . SER A 1 961 ? -5.866 13.924 -14.302 1.00 38.00 961 SER A C 1
ATOM 7601 O O . SER A 1 961 ? -5.767 13.324 -15.370 1.00 38.00 961 SER A O 1
ATOM 7603 N N . GLY A 1 962 ? -4.848 14.627 -13.795 1.00 43.00 962 GLY A N 1
ATOM 7604 C CA . GLY A 1 962 ? -3.553 14.783 -14.462 1.00 43.00 962 GLY A CA 1
ATOM 7605 C C . GLY A 1 962 ? -3.018 16.212 -14.415 1.00 43.00 962 GLY A C 1
ATOM 7606 O O . GLY A 1 962 ? -3.601 17.102 -13.796 1.00 43.00 962 GLY A O 1
ATOM 7607 N N . GLU A 1 963 ? -1.875 16.429 -15.055 1.00 51.38 963 GLU A N 1
ATOM 7608 C CA . GLU A 1 963 ? -1.267 17.747 -15.209 1.00 51.38 963 GLU A CA 1
ATOM 7609 C C . GLU A 1 963 ? -1.560 18.300 -16.612 1.00 51.38 963 GLU A C 1
ATOM 7611 O O . GLU A 1 963 ? -1.282 17.648 -17.617 1.00 51.38 963 GLU A O 1
ATOM 7616 N N . PHE A 1 964 ? -2.162 19.488 -16.681 1.00 60.56 964 PHE A N 1
ATOM 7617 C CA . PHE A 1 964 ? -2.600 20.124 -17.925 1.00 60.56 964 PHE A CA 1
ATOM 7618 C C . PHE A 1 964 ? -1.847 21.426 -18.151 1.00 60.56 964 PHE A C 1
ATOM 7620 O O . PHE A 1 964 ? -1.736 22.239 -17.240 1.00 60.56 964 PHE A O 1
ATOM 7627 N N . VAL A 1 965 ? -1.381 21.657 -19.376 1.00 70.56 965 VAL A N 1
ATOM 7628 C CA . VAL A 1 965 ? -0.792 22.944 -19.759 1.00 70.56 965 VAL A CA 1
ATOM 7629 C C . VAL A 1 965 ? -1.915 23.948 -20.002 1.00 70.56 965 VAL A C 1
ATOM 7631 O O . VAL A 1 965 ? -2.726 23.769 -20.909 1.00 70.56 965 VAL A O 1
ATOM 7634 N N . VAL A 1 966 ? -1.947 24.999 -19.194 1.00 75.38 966 VAL A N 1
ATOM 7635 C CA . VAL A 1 966 ? -2.881 26.120 -19.270 1.00 75.38 966 VAL A CA 1
ATOM 7636 C C . VAL A 1 966 ? -2.138 27.316 -19.854 1.00 75.38 966 VAL A C 1
ATOM 7638 O O . VAL A 1 966 ? -1.059 27.671 -19.386 1.00 75.38 966 VAL A O 1
ATOM 7641 N N . VAL A 1 967 ? -2.709 27.925 -20.889 1.00 84.44 967 VAL A N 1
ATOM 7642 C CA . VAL A 1 967 ? -2.213 29.178 -21.476 1.00 84.44 967 VAL A CA 1
ATOM 7643 C C . VAL A 1 967 ? -2.975 30.332 -20.833 1.00 84.44 967 VAL A C 1
ATOM 7645 O O . VAL A 1 967 ? -4.157 30.179 -20.519 1.00 84.44 967 VAL A O 1
ATOM 7648 N N . ASN A 1 968 ? -2.326 31.480 -20.644 1.00 89.50 968 ASN A N 1
ATOM 7649 C CA . ASN A 1 968 ? -3.012 32.726 -20.324 1.00 89.50 968 ASN A CA 1
ATOM 7650 C C . ASN A 1 968 ? -4.124 32.944 -21.363 1.00 89.50 968 ASN A C 1
ATOM 7652 O O . ASN A 1 968 ? -3.853 33.037 -22.560 1.00 89.50 968 ASN A O 1
ATOM 7656 N N . LYS A 1 969 ? -5.374 32.968 -20.889 1.00 88.75 969 LYS A N 1
ATOM 7657 C CA . LYS A 1 969 ? -6.569 33.010 -21.738 1.00 88.75 969 LYS A CA 1
ATOM 7658 C C . LYS A 1 969 ? -6.588 34.241 -22.647 1.00 88.75 969 LYS A C 1
ATOM 7660 O O . LYS A 1 969 ? -6.997 34.118 -23.793 1.00 88.75 969 LYS A O 1
ATOM 7665 N N . HIS A 1 970 ? -6.101 35.379 -22.152 1.00 92.50 970 HIS A N 1
ATOM 7666 C CA . HIS A 1 970 ? -6.049 36.625 -22.910 1.00 92.50 970 HIS A CA 1
ATOM 7667 C C . HIS A 1 970 ? -4.985 36.539 -24.009 1.00 92.50 970 HIS A C 1
ATOM 7669 O O . HIS A 1 970 ? -5.288 36.785 -25.168 1.00 92.50 970 HIS A O 1
ATOM 7675 N N . LEU A 1 971 ? -3.784 36.038 -23.682 1.00 91.81 971 LEU A N 1
ATOM 7676 C CA . LEU A 1 971 ? -2.722 35.844 -24.677 1.00 91.81 971 LEU A CA 1
ATOM 7677 C C . LEU A 1 971 ? -3.161 34.873 -25.776 1.00 91.81 971 LEU A C 1
ATOM 7679 O O . LEU A 1 971 ? -2.874 35.080 -26.949 1.00 91.81 971 LEU A O 1
ATOM 7683 N N . LEU A 1 972 ? -3.835 33.788 -25.392 1.00 90.31 972 LEU A N 1
ATOM 7684 C CA . LEU A 1 972 ? -4.362 32.818 -26.343 1.00 90.31 972 LEU A CA 1
ATOM 7685 C C . LEU A 1 972 ? -5.383 33.461 -27.285 1.00 90.31 972 LEU A C 1
ATOM 7687 O O . LEU A 1 972 ? -5.329 33.194 -28.482 1.00 90.31 972 LEU A O 1
ATOM 7691 N N . HIS A 1 973 ? -6.286 34.284 -26.752 1.00 89.12 973 HIS A N 1
ATOM 7692 C CA . HIS A 1 973 ? -7.285 35.006 -27.532 1.00 89.12 973 HIS A CA 1
ATOM 7693 C C . HIS A 1 973 ? -6.618 35.967 -28.523 1.00 89.12 973 HIS A C 1
ATOM 7695 O O . HIS A 1 973 ? -6.779 35.787 -29.725 1.00 89.12 973 HIS A O 1
ATOM 7701 N N . ASP A 1 974 ? -5.755 36.869 -28.048 1.00 91.00 974 ASP A N 1
ATOM 7702 C CA . ASP A 1 974 ? -5.070 37.859 -28.892 1.00 91.00 974 ASP A CA 1
ATOM 7703 C C . ASP A 1 974 ? -4.226 37.195 -29.990 1.00 91.00 974 ASP A C 1
ATOM 7705 O O . ASP A 1 974 ? -4.283 37.576 -31.158 1.00 91.00 974 ASP A O 1
ATOM 7709 N N . LEU A 1 975 ? -3.474 36.140 -29.653 1.00 90.88 975 LEU A N 1
ATOM 7710 C CA . LEU A 1 975 ? -2.696 35.397 -30.648 1.00 90.88 975 LEU A CA 1
ATOM 7711 C C . LEU A 1 975 ? -3.587 34.644 -31.644 1.00 90.88 975 LEU A C 1
ATOM 7713 O O . LEU A 1 975 ? -3.168 34.433 -32.782 1.00 90.88 975 LEU A O 1
ATOM 7717 N N . THR A 1 976 ? -4.780 34.204 -31.240 1.00 88.44 976 THR A N 1
ATOM 7718 C CA . THR A 1 976 ? -5.726 33.518 -32.133 1.00 88.44 976 THR A CA 1
ATOM 7719 C C . THR A 1 976 ? -6.389 34.509 -33.082 1.00 88.44 976 THR A C 1
ATOM 7721 O O . THR A 1 976 ? -6.413 34.251 -34.285 1.00 88.44 976 THR A O 1
ATOM 7724 N N . ASP A 1 977 ? -6.830 35.661 -32.579 1.00 89.19 977 ASP A N 1
ATOM 7725 C CA . ASP A 1 977 ? -7.449 36.730 -33.371 1.00 89.19 977 ASP A CA 1
ATOM 7726 C C . ASP A 1 977 ? -6.485 37.301 -34.413 1.00 89.19 977 ASP A C 1
ATOM 7728 O O . ASP A 1 977 ? -6.866 37.584 -35.549 1.00 89.19 977 ASP A O 1
ATOM 7732 N N . MET A 1 978 ? -5.201 37.394 -34.062 1.00 87.00 978 MET A N 1
ATOM 7733 C CA . MET A 1 978 ? -4.141 37.801 -34.986 1.00 87.00 978 MET A CA 1
ATOM 7734 C C . MET A 1 978 ? -3.700 36.682 -35.946 1.00 87.00 978 MET A C 1
ATOM 7736 O O . MET A 1 978 ? -2.810 36.897 -36.769 1.00 87.00 978 MET A O 1
ATOM 7740 N N . GLY A 1 979 ? -4.274 35.477 -35.848 1.00 88.00 979 GLY A N 1
ATOM 7741 C CA . GLY A 1 979 ? -3.905 34.322 -36.672 1.00 88.00 979 GLY A CA 1
ATOM 7742 C C . GLY A 1 979 ? -2.494 33.778 -36.406 1.00 88.00 979 GLY A C 1
ATOM 7743 O O . GLY A 1 979 ? -1.947 33.053 -37.235 1.00 88.00 979 GLY A O 1
ATOM 7744 N N . LEU A 1 980 ? -1.889 34.128 -35.267 1.00 88.31 980 LEU A N 1
ATOM 7745 C CA . LEU A 1 980 ? -0.533 33.734 -34.871 1.00 88.31 980 LEU A CA 1
ATOM 7746 C C . LEU A 1 980 ? -0.510 32.424 -34.067 1.00 88.31 980 LEU A C 1
ATOM 7748 O O . LEU A 1 980 ? 0.516 31.735 -34.023 1.00 88.31 980 LEU A O 1
ATOM 7752 N N . TRP A 1 981 ? -1.623 32.057 -33.421 1.00 91.56 981 TRP A N 1
ATOM 7753 C CA . TRP A 1 981 ? -1.680 30.871 -32.573 1.00 91.56 981 TRP A CA 1
ATOM 7754 C C . TRP A 1 981 ? -1.501 29.580 -33.376 1.00 91.56 981 TRP A C 1
ATOM 7756 O O . TRP A 1 981 ? -2.308 29.210 -34.225 1.00 91.56 981 TRP A O 1
ATOM 7766 N N . SER A 1 982 ? -0.434 28.848 -33.060 1.00 85.75 982 SER A N 1
ATOM 7767 C CA . SER A 1 982 ? -0.117 27.567 -33.683 1.00 85.75 982 SER A CA 1
ATOM 7768 C C . SER A 1 982 ? 0.496 26.601 -32.667 1.00 85.75 982 SER A C 1
ATOM 7770 O O . SER A 1 982 ? 1.077 27.038 -31.666 1.00 85.75 982 SER A O 1
ATOM 7772 N N . PRO A 1 983 ? 0.456 25.280 -32.923 1.00 79.88 983 PRO A N 1
ATOM 7773 C CA . PRO A 1 983 ? 1.181 24.306 -32.109 1.00 79.88 983 PRO A CA 1
ATOM 7774 C C . PRO A 1 983 ? 2.678 24.631 -31.981 1.00 79.88 983 PRO A C 1
ATOM 7776 O O . PRO A 1 983 ? 3.261 24.436 -30.915 1.00 79.88 983 PRO A O 1
ATOM 7779 N N . SER A 1 984 ? 3.290 25.193 -33.032 1.00 80.81 984 SER A N 1
ATOM 7780 C CA . SER A 1 984 ? 4.685 25.645 -32.999 1.00 80.81 984 SER A CA 1
ATOM 7781 C C . SER A 1 984 ? 4.886 26.823 -32.046 1.00 80.81 984 SER A C 1
ATOM 7783 O O . SER A 1 984 ? 5.854 26.822 -31.288 1.00 80.81 984 SER A O 1
ATOM 7785 N N . LEU A 1 985 ? 3.997 27.821 -32.069 1.00 84.31 985 LEU A N 1
ATOM 7786 C CA . LEU A 1 985 ? 4.089 28.985 -31.186 1.00 84.31 985 LEU A CA 1
ATOM 7787 C C . LEU A 1 985 ? 3.850 28.593 -29.723 1.00 84.31 985 LEU A C 1
ATOM 7789 O O . LEU A 1 985 ? 4.610 28.988 -28.841 1.00 84.31 985 LEU A O 1
ATOM 7793 N N . LYS A 1 986 ? 2.866 27.722 -29.470 1.00 83.06 986 LYS A N 1
ATOM 7794 C CA . LYS A 1 986 ? 2.628 27.119 -28.151 1.00 83.06 986 LYS A CA 1
ATOM 7795 C C . LYS A 1 986 ? 3.889 26.437 -27.620 1.00 83.06 986 LYS A C 1
ATOM 7797 O O . LYS A 1 986 ? 4.278 26.655 -26.478 1.00 83.06 986 LYS A O 1
ATOM 7802 N N . ASN A 1 987 ? 4.545 25.633 -28.450 1.00 78.75 987 ASN A N 1
ATOM 7803 C CA . ASN A 1 987 ? 5.772 24.928 -28.091 1.00 78.75 987 ASN A CA 1
ATOM 7804 C C . ASN A 1 987 ? 6.948 25.877 -27.808 1.00 78.75 987 ASN A C 1
ATOM 7806 O O . ASN A 1 987 ? 7.690 25.636 -26.856 1.00 78.75 987 ASN A O 1
ATOM 7810 N N . LYS A 1 988 ? 7.079 26.974 -28.568 1.00 83.00 988 LYS A N 1
ATOM 7811 C CA . LYS A 1 988 ? 8.044 28.055 -28.292 1.00 83.00 988 LYS A CA 1
ATOM 7812 C C . LYS A 1 988 ? 7.779 28.709 -26.938 1.00 83.00 988 LYS A C 1
ATOM 7814 O O . LYS A 1 988 ? 8.695 28.835 -26.136 1.00 83.00 988 LYS A O 1
ATOM 7819 N N . LEU A 1 989 ? 6.520 29.018 -26.629 1.00 83.56 989 LEU A N 1
ATOM 7820 C CA . LEU A 1 989 ? 6.140 29.567 -25.325 1.00 83.56 989 LEU A CA 1
ATOM 7821 C C . LEU A 1 989 ? 6.450 28.591 -24.181 1.00 83.56 989 LEU A C 1
ATOM 7823 O O . LEU A 1 989 ? 6.990 29.005 -23.159 1.00 83.56 989 LEU A O 1
ATOM 7827 N N . ILE A 1 990 ? 6.178 27.289 -24.343 1.00 79.50 990 ILE A N 1
ATOM 7828 C CA . ILE A 1 990 ? 6.562 26.269 -23.348 1.00 79.50 990 ILE A CA 1
ATOM 7829 C C . ILE A 1 990 ? 8.084 26.247 -23.176 1.00 79.50 990 ILE A C 1
ATOM 7831 O O . ILE A 1 990 ? 8.575 26.208 -22.044 1.00 79.50 990 ILE A O 1
ATOM 7835 N N . TYR A 1 991 ? 8.836 26.288 -24.278 1.00 77.44 991 TYR A N 1
ATOM 7836 C CA . TYR A 1 991 ? 10.297 26.311 -24.268 1.00 77.44 991 TYR A CA 1
ATOM 7837 C C . TYR A 1 991 ? 10.848 27.533 -23.516 1.00 77.44 991 TYR A C 1
ATOM 7839 O O . TYR A 1 991 ? 11.725 27.371 -22.671 1.00 77.44 991 TYR A O 1
ATOM 7847 N N . GLU A 1 992 ? 10.228 28.699 -23.672 1.00 83.50 992 GLU A N 1
ATOM 7848 C CA . GLU A 1 992 ? 10.588 29.948 -22.986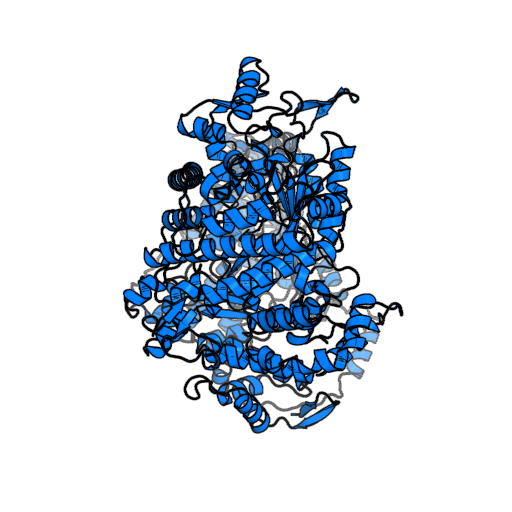 1.00 83.50 992 GLU A CA 1
ATOM 7849 C C . GLU A 1 992 ? 9.963 30.096 -21.577 1.00 83.50 992 GLU A C 1
ATOM 7851 O O . GLU A 1 992 ? 9.914 31.190 -21.016 1.00 83.50 992 GLU A O 1
ATOM 7856 N N . ASN A 1 993 ? 9.470 29.007 -20.963 1.00 80.62 993 ASN A N 1
ATOM 7857 C CA . ASN A 1 993 ? 8.836 29.016 -19.625 1.00 80.62 993 ASN A CA 1
ATOM 7858 C C . ASN A 1 993 ? 7.614 29.964 -19.527 1.00 80.62 993 ASN A C 1
ATOM 7860 O O . ASN A 1 993 ? 7.291 30.486 -18.457 1.00 80.62 993 ASN A O 1
ATOM 7864 N N . GLY A 1 994 ? 6.934 30.196 -20.649 1.00 86.00 994 GLY A N 1
ATOM 7865 C CA . GLY A 1 994 ? 5.808 31.120 -20.784 1.00 86.00 994 GLY A CA 1
ATOM 7866 C C . GLY A 1 994 ? 6.181 32.590 -20.850 1.00 86.00 994 GLY A C 1
ATOM 7867 O O . GLY A 1 994 ? 5.292 33.430 -20.716 1.00 86.00 994 GLY A O 1
ATOM 7868 N N . SER A 1 995 ? 7.460 32.905 -21.057 1.00 90.69 995 SER A N 1
ATOM 7869 C CA . SER A 1 995 ? 7.881 34.235 -21.482 1.00 90.69 995 SER A CA 1
ATOM 7870 C C . SER A 1 995 ? 7.539 34.455 -22.954 1.00 90.69 995 SER A C 1
ATOM 7872 O O . SER A 1 995 ? 7.765 33.581 -23.790 1.00 90.69 995 SER A O 1
ATOM 7874 N N . VAL A 1 996 ? 7.017 35.638 -23.272 1.00 91.56 996 VAL A N 1
ATOM 7875 C CA . VAL A 1 996 ? 6.766 36.079 -24.655 1.00 91.56 996 VAL A CA 1
ATOM 7876 C C . VAL A 1 996 ? 7.956 36.846 -25.245 1.00 91.56 996 VAL A C 1
ATOM 7878 O O . VAL A 1 996 ? 8.020 37.046 -26.455 1.00 91.56 996 VAL A O 1
ATOM 7881 N N . ILE A 1 997 ? 8.918 37.262 -24.412 1.00 90.88 997 ILE A N 1
ATOM 7882 C CA . ILE A 1 997 ? 9.987 38.200 -24.791 1.00 90.88 997 ILE A CA 1
ATOM 7883 C C . ILE A 1 997 ? 10.879 37.641 -25.899 1.00 90.88 997 ILE A C 1
ATOM 7885 O O . ILE A 1 997 ? 11.163 38.328 -26.880 1.00 90.88 997 ILE A O 1
ATOM 7889 N N . ASN A 1 998 ? 11.276 36.377 -25.770 1.00 85.12 998 ASN A N 1
ATOM 7890 C CA . ASN A 1 998 ? 12.202 35.726 -26.695 1.00 85.12 998 ASN A CA 1
ATOM 7891 C C . ASN A 1 998 ? 11.502 35.077 -27.899 1.00 85.12 998 ASN A C 1
ATOM 7893 O O . ASN A 1 998 ? 12.144 34.358 -28.662 1.00 85.12 998 ASN A O 1
ATOM 7897 N N . VAL A 1 999 ? 10.197 35.313 -28.081 1.00 87.81 999 VAL A N 1
ATOM 7898 C CA . VAL A 1 999 ? 9.393 34.691 -29.137 1.00 87.81 999 VAL A CA 1
ATOM 7899 C C . VAL A 1 999 ? 9.229 35.673 -30.306 1.00 87.81 999 VAL A C 1
ATOM 7901 O O . VAL A 1 999 ? 8.497 36.656 -30.182 1.00 87.81 999 VAL A O 1
ATOM 7904 N N . PRO A 1 1000 ? 9.919 35.462 -31.444 1.00 84.00 1000 PRO A N 1
ATOM 7905 C CA . PRO A 1 1000 ? 9.984 36.445 -32.527 1.00 84.00 1000 PRO A CA 1
ATOM 7906 C C . PRO A 1 1000 ? 8.658 36.701 -33.230 1.00 84.00 1000 PRO A C 1
ATOM 7908 O O . PRO A 1 1000 ? 8.465 37.785 -33.766 1.00 84.00 1000 PRO A O 1
ATOM 7911 N N . GLU A 1 1001 ? 7.779 35.700 -33.257 1.00 85.75 1001 GLU A N 1
ATOM 7912 C CA . GLU A 1 1001 ? 6.487 35.778 -33.937 1.00 85.75 1001 GLU A CA 1
ATOM 7913 C C . GLU A 1 1001 ? 5.474 36.656 -33.194 1.00 85.75 1001 GLU A C 1
ATOM 7915 O O . GLU A 1 1001 ? 4.444 36.995 -33.767 1.00 85.75 1001 GLU A O 1
ATOM 7920 N N . ILE A 1 1002 ? 5.745 37.014 -31.932 1.00 91.00 1002 ILE A N 1
ATOM 7921 C CA . ILE A 1 1002 ? 4.864 37.861 -31.125 1.00 91.00 1002 ILE A CA 1
ATOM 7922 C C . ILE A 1 1002 ? 5.268 39.336 -31.318 1.00 91.00 1002 ILE A C 1
ATOM 7924 O O . ILE A 1 1002 ? 6.438 39.671 -31.101 1.00 91.00 1002 ILE A O 1
ATOM 7928 N N . PRO A 1 1003 ? 4.333 40.220 -31.708 1.00 91.62 1003 PRO A N 1
ATOM 7929 C CA . PRO A 1 1003 ? 4.554 41.664 -31.807 1.00 91.62 1003 PRO A CA 1
ATOM 7930 C C . PRO A 1 1003 ? 5.007 42.320 -30.491 1.00 91.62 1003 PRO A C 1
ATOM 7932 O O . PRO A 1 1003 ? 4.681 41.853 -29.398 1.00 91.62 1003 PRO A O 1
ATOM 7935 N N . ASP A 1 1004 ? 5.791 43.398 -30.579 1.00 89.69 1004 ASP A N 1
ATOM 7936 C CA . ASP A 1 1004 ? 6.431 44.018 -29.406 1.00 89.69 1004 ASP A CA 1
ATOM 7937 C C . ASP A 1 1004 ? 5.445 44.736 -28.469 1.00 89.69 1004 ASP A C 1
ATOM 7939 O O . ASP A 1 1004 ? 5.671 44.795 -27.259 1.00 89.69 1004 ASP A O 1
ATOM 7943 N N . ASP A 1 1005 ? 4.331 45.222 -29.006 1.00 88.50 1005 ASP A N 1
ATOM 7944 C CA . ASP A 1 1005 ? 3.180 45.733 -28.260 1.00 88.50 1005 ASP A CA 1
ATOM 7945 C C . ASP A 1 1005 ? 2.532 44.634 -27.401 1.00 88.50 1005 ASP A C 1
ATOM 7947 O O . ASP A 1 1005 ? 2.369 44.823 -26.193 1.00 88.50 1005 ASP A O 1
ATOM 7951 N N . LEU A 1 1006 ? 2.293 43.436 -27.954 1.00 91.25 1006 LEU A N 1
ATOM 7952 C CA . LEU A 1 1006 ? 1.834 42.286 -27.161 1.00 91.25 1006 LEU A CA 1
ATOM 7953 C C . LEU A 1 1006 ? 2.891 41.822 -26.152 1.00 91.25 1006 LEU A C 1
ATOM 7955 O O . LEU A 1 1006 ? 2.562 41.496 -25.010 1.00 91.25 1006 LEU A O 1
ATOM 7959 N N . LYS A 1 1007 ? 4.179 41.826 -26.518 1.00 93.19 1007 LYS A N 1
ATOM 7960 C CA . LYS A 1 1007 ? 5.250 41.491 -25.564 1.00 93.19 1007 LYS A CA 1
ATOM 7961 C C . LYS A 1 1007 ? 5.284 42.438 -24.371 1.00 93.19 1007 LYS A C 1
ATOM 7963 O O . LYS A 1 1007 ? 5.634 42.001 -23.278 1.00 93.19 1007 LYS A O 1
ATOM 7968 N N . ALA A 1 1008 ? 4.962 43.717 -24.565 1.00 91.25 1008 ALA A N 1
ATOM 7969 C CA . ALA A 1 1008 ? 4.891 44.686 -23.477 1.00 91.25 1008 ALA A CA 1
ATOM 7970 C C . ALA A 1 1008 ? 3.721 44.387 -22.526 1.00 91.25 1008 ALA A C 1
ATOM 7972 O O . ALA A 1 1008 ? 3.899 44.453 -21.311 1.00 91.25 1008 ALA A O 1
ATOM 7973 N N . ILE A 1 1009 ? 2.563 43.998 -23.063 1.00 94.06 1009 ILE A N 1
ATOM 7974 C CA . ILE A 1 1009 ? 1.363 43.664 -22.282 1.00 94.06 1009 ILE A CA 1
ATOM 7975 C C . ILE A 1 1009 ? 1.554 42.361 -21.489 1.00 94.06 1009 ILE A C 1
ATOM 7977 O O . ILE A 1 1009 ? 1.261 42.303 -20.296 1.00 94.06 1009 ILE A O 1
ATOM 7981 N N . TYR A 1 1010 ? 2.112 41.326 -22.122 1.00 94.31 1010 TYR A N 1
ATOM 7982 C CA . TYR A 1 1010 ? 2.198 39.971 -21.565 1.00 94.31 1010 TYR A CA 1
ATOM 7983 C C . TYR A 1 1010 ? 3.513 39.657 -20.842 1.00 94.31 1010 TYR A C 1
ATOM 7985 O O . TYR A 1 1010 ? 3.877 38.485 -20.696 1.00 94.31 1010 TYR A O 1
ATOM 7993 N N . ARG A 1 1011 ? 4.237 40.672 -20.356 1.00 93.12 1011 ARG A N 1
ATOM 7994 C CA . ARG A 1 1011 ? 5.435 40.433 -19.538 1.00 93.12 1011 ARG A CA 1
ATOM 7995 C C . ARG A 1 1011 ? 5.093 39.641 -18.287 1.00 93.12 1011 ARG A C 1
ATOM 7997 O O . ARG A 1 1011 ? 4.157 39.963 -17.555 1.00 93.12 1011 ARG A O 1
ATOM 8004 N N . THR A 1 1012 ? 5.893 38.621 -18.009 1.00 93.25 1012 THR A N 1
ATOM 8005 C CA . THR A 1 1012 ? 5.763 37.872 -16.760 1.00 93.25 1012 THR A CA 1
ATOM 8006 C C . THR A 1 1012 ? 6.362 38.661 -15.598 1.00 93.25 1012 THR A C 1
ATOM 8008 O O . THR A 1 1012 ? 7.202 39.546 -15.775 1.00 93.25 1012 THR A O 1
ATOM 8011 N N . VAL A 1 1013 ? 5.999 38.300 -14.367 1.00 90.94 1013 VAL A N 1
ATOM 8012 C CA . VAL A 1 1013 ? 6.548 38.922 -13.150 1.00 90.94 1013 VAL A CA 1
ATOM 8013 C C . VAL A 1 1013 ? 8.080 38.875 -13.080 1.00 90.94 1013 VAL A C 1
ATOM 8015 O O . VAL A 1 1013 ? 8.691 39.704 -12.413 1.00 90.94 1013 VAL A O 1
ATOM 8018 N N . TRP A 1 1014 ? 8.706 37.922 -13.775 1.00 89.62 1014 TRP A N 1
ATOM 8019 C CA . TRP A 1 1014 ? 10.159 37.745 -13.827 1.00 89.62 1014 TRP A CA 1
ATOM 8020 C C . TRP A 1 1014 ? 10.856 38.758 -14.739 1.00 89.62 1014 TRP A C 1
ATOM 8022 O O . TRP A 1 1014 ? 12.054 38.982 -14.598 1.00 89.62 1014 TRP A O 1
ATOM 8032 N N . GLU A 1 1015 ? 10.107 39.365 -15.657 1.00 90.69 1015 GLU A N 1
ATOM 8033 C CA . GLU A 1 1015 ? 10.577 40.386 -16.598 1.00 90.69 1015 GLU A CA 1
ATOM 8034 C C . GLU A 1 1015 ? 10.263 41.803 -16.098 1.00 90.69 1015 GLU A C 1
ATOM 8036 O O . GLU A 1 1015 ? 10.858 42.778 -16.556 1.00 90.69 1015 GLU A O 1
ATOM 8041 N N . ILE A 1 1016 ? 9.352 41.923 -15.128 1.00 91.00 1016 ILE A N 1
ATOM 8042 C CA . ILE A 1 1016 ? 8.968 43.188 -14.506 1.00 91.00 1016 ILE A CA 1
ATOM 8043 C C . ILE A 1 1016 ? 9.921 43.512 -13.350 1.00 91.00 1016 ILE A C 1
ATOM 8045 O O . ILE A 1 1016 ? 10.202 42.691 -12.468 1.00 91.00 1016 ILE A O 1
ATOM 8049 N N . LYS A 1 1017 ? 10.392 44.763 -13.306 1.00 90.31 1017 LYS A N 1
ATOM 8050 C CA . LYS A 1 1017 ? 11.216 45.260 -12.198 1.00 90.31 1017 LYS A CA 1
ATOM 8051 C C . LYS A 1 1017 ? 10.418 45.192 -10.895 1.00 90.31 1017 LYS A C 1
ATOM 8053 O O . LYS A 1 1017 ? 9.424 45.892 -10.728 1.00 90.31 1017 LYS A O 1
ATOM 8058 N N . GLN A 1 1018 ? 10.904 44.423 -9.920 1.00 90.12 1018 GLN A N 1
ATOM 8059 C CA . GLN A 1 1018 ? 10.214 44.256 -8.629 1.00 90.12 1018 GLN A CA 1
ATOM 8060 C C . GLN A 1 1018 ? 10.038 45.569 -7.860 1.00 90.12 1018 GLN A C 1
ATOM 8062 O O . GLN A 1 1018 ? 9.101 45.715 -7.082 1.00 90.12 1018 GLN A O 1
ATOM 8067 N N . ARG A 1 1019 ? 10.903 46.556 -8.108 1.00 89.19 1019 ARG A N 1
ATOM 8068 C CA . ARG A 1 1019 ? 10.735 47.908 -7.571 1.00 89.19 1019 ARG A CA 1
ATOM 8069 C C . ARG A 1 1019 ? 9.433 48.561 -8.044 1.00 89.19 1019 ARG A C 1
ATOM 8071 O O . ARG A 1 1019 ? 8.772 49.178 -7.224 1.00 89.19 1019 ARG A O 1
ATOM 8078 N N . THR A 1 1020 ? 9.035 48.367 -9.302 1.00 89.81 1020 THR A N 1
ATOM 8079 C CA . THR A 1 1020 ? 7.756 48.865 -9.833 1.00 89.81 1020 THR A CA 1
ATOM 8080 C C . THR A 1 1020 ? 6.580 48.214 -9.111 1.00 89.81 1020 THR A C 1
ATOM 8082 O O . THR A 1 1020 ? 5.666 48.903 -8.677 1.00 89.81 1020 THR A O 1
ATOM 8085 N N . VAL A 1 1021 ? 6.645 46.899 -8.881 1.00 91.38 1021 VAL A N 1
ATOM 8086 C CA . VAL A 1 1021 ? 5.616 46.157 -8.131 1.00 91.38 1021 VAL A CA 1
ATOM 8087 C C . VAL A 1 1021 ? 5.494 46.675 -6.688 1.00 91.38 1021 VAL A C 1
ATOM 8089 O O . VAL A 1 1021 ? 4.384 46.819 -6.169 1.00 91.38 1021 VAL A O 1
ATOM 8092 N N . VAL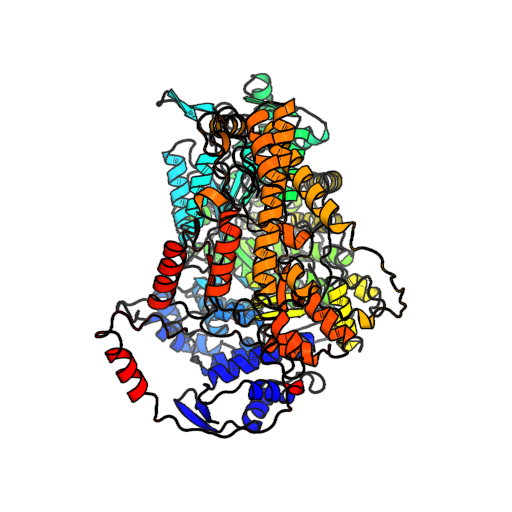 A 1 1022 ? 6.624 47.009 -6.053 1.00 92.38 1022 VAL A N 1
ATOM 8093 C CA . VAL A 1 1022 ? 6.663 47.651 -4.729 1.00 92.38 1022 VAL A CA 1
ATOM 8094 C C . VAL A 1 1022 ? 6.114 49.076 -4.769 1.00 92.38 1022 VAL A C 1
ATOM 8096 O O . VAL A 1 1022 ? 5.341 49.440 -3.891 1.00 92.38 1022 VAL A O 1
ATOM 8099 N N . ASP A 1 1023 ? 6.475 49.884 -5.760 1.00 92.31 1023 ASP A N 1
ATOM 8100 C CA . ASP A 1 1023 ? 6.000 51.266 -5.859 1.00 92.31 1023 ASP A CA 1
ATOM 8101 C C . ASP A 1 1023 ? 4.474 51.298 -6.106 1.00 92.31 1023 ASP A C 1
ATOM 8103 O O . ASP A 1 1023 ? 3.763 52.012 -5.404 1.00 92.31 1023 ASP A O 1
ATOM 8107 N N . MET A 1 1024 ? 3.927 50.399 -6.934 1.00 93.19 1024 MET A N 1
ATOM 8108 C CA . MET A 1 1024 ? 2.471 50.212 -7.058 1.00 93.19 1024 MET A CA 1
ATOM 8109 C C . MET A 1 1024 ? 1.820 49.773 -5.736 1.00 93.19 1024 MET A C 1
ATOM 8111 O O . MET A 1 1024 ? 0.678 50.147 -5.455 1.00 93.19 1024 MET A O 1
ATOM 8115 N N . ALA A 1 1025 ? 2.527 48.985 -4.913 1.00 93.31 1025 ALA A N 1
ATOM 8116 C CA . ALA A 1 1025 ? 2.079 48.610 -3.570 1.00 93.31 1025 ALA A CA 1
ATOM 8117 C C . ALA A 1 1025 ? 2.012 49.805 -2.622 1.00 93.31 1025 ALA A C 1
ATOM 8119 O O . ALA A 1 1025 ? 1.093 49.879 -1.802 1.00 93.31 1025 ALA A O 1
ATOM 8120 N N . VAL A 1 1026 ? 2.956 50.738 -2.744 1.00 92.38 1026 VAL A N 1
ATOM 8121 C CA . VAL A 1 1026 ? 2.962 52.005 -2.003 1.00 92.38 1026 VAL A CA 1
ATOM 8122 C C . VAL A 1 1026 ? 1.775 52.861 -2.432 1.00 92.38 1026 VAL A C 1
ATOM 8124 O O . VAL A 1 1026 ? 1.038 53.330 -1.567 1.00 92.38 1026 VAL A O 1
ATOM 8127 N N . ASP A 1 1027 ? 1.535 52.984 -3.739 1.00 91.88 1027 ASP A N 1
ATOM 8128 C CA . ASP A 1 1027 ? 0.469 53.831 -4.287 1.00 91.88 1027 ASP A CA 1
ATOM 8129 C C . ASP A 1 1027 ? -0.925 53.413 -3.818 1.00 91.88 1027 ASP A C 1
ATOM 8131 O O . ASP A 1 1027 ? -1.746 54.267 -3.499 1.00 91.88 1027 ASP A O 1
ATOM 8135 N N . ARG A 1 1028 ? -1.192 52.105 -3.716 1.00 92.75 1028 ARG A N 1
ATOM 8136 C CA . ARG A 1 1028 ? -2.447 51.605 -3.125 1.00 92.75 1028 ARG A CA 1
ATOM 8137 C C . ARG A 1 1028 ? -2.427 51.567 -1.598 1.00 92.75 1028 ARG A C 1
ATOM 8139 O O . ARG A 1 1028 ? -3.480 51.597 -0.966 1.00 92.75 1028 ARG A O 1
ATOM 8146 N N . GLY A 1 1029 ? -1.245 51.505 -0.983 1.00 92.50 1029 GLY A N 1
ATOM 8147 C CA . GLY A 1 1029 ? -1.062 51.398 0.467 1.00 92.50 1029 GLY A CA 1
ATOM 8148 C C . GLY A 1 1029 ? -1.687 52.552 1.255 1.00 92.50 1029 GLY A C 1
ATOM 8149 O O . GLY A 1 1029 ? -2.178 52.337 2.367 1.00 92.50 1029 GLY A O 1
ATOM 8150 N N . CYS A 1 1030 ? -1.756 53.747 0.661 1.00 90.88 1030 CYS A N 1
ATOM 8151 C CA . CYS A 1 1030 ? -2.399 54.918 1.262 1.00 90.88 1030 CYS A CA 1
ATOM 8152 C C . CYS A 1 1030 ? -3.936 54.828 1.334 1.00 90.88 1030 CYS A C 1
ATOM 8154 O O . CYS A 1 1030 ? -4.554 55.623 2.038 1.00 90.88 1030 CYS A O 1
ATOM 8156 N N . PHE A 1 1031 ? -4.548 53.830 0.691 1.00 95.12 1031 PHE A N 1
ATOM 8157 C CA . PHE A 1 1031 ? -5.984 53.532 0.759 1.00 95.12 1031 PHE A CA 1
ATOM 8158 C C . PHE A 1 1031 ? -6.285 52.181 1.437 1.00 95.12 1031 PHE A C 1
ATOM 8160 O O . PHE A 1 1031 ? -7.436 51.758 1.513 1.00 95.12 1031 PHE A O 1
ATOM 8167 N N . ILE A 1 1032 ? -5.260 51.497 1.961 1.00 95.06 1032 ILE A N 1
ATOM 8168 C CA . ILE A 1 1032 ? -5.378 50.212 2.663 1.00 95.06 1032 ILE A CA 1
ATOM 8169 C C . ILE A 1 1032 ? -5.183 50.450 4.162 1.00 95.06 1032 ILE A C 1
ATOM 8171 O O . ILE A 1 1032 ? -4.065 50.679 4.636 1.00 95.06 1032 ILE A O 1
ATOM 8175 N N . ASP A 1 1033 ? -6.267 50.392 4.934 1.00 93.25 1033 ASP A N 1
ATOM 8176 C CA . ASP A 1 1033 ? -6.240 50.605 6.388 1.00 93.25 1033 ASP A CA 1
ATOM 8177 C C . ASP A 1 1033 ? -5.665 49.411 7.170 1.00 93.25 1033 ASP A C 1
ATOM 8179 O O . ASP A 1 1033 ? -5.080 49.605 8.237 1.00 93.25 1033 ASP A O 1
ATOM 8183 N N . GLN A 1 1034 ? -5.654 48.215 6.577 1.00 92.81 1034 GLN A N 1
ATOM 8184 C CA . GLN A 1 1034 ? -4.965 47.026 7.095 1.00 92.81 1034 GLN A CA 1
ATOM 8185 C C . GLN A 1 1034 ? -3.619 46.809 6.401 1.00 92.81 1034 GLN A C 1
ATOM 8187 O O . GLN A 1 1034 ? -2.798 47.719 6.401 1.00 92.81 1034 GLN A O 1
ATOM 8192 N N . SER A 1 1035 ? -3.357 45.634 5.829 1.00 91.88 1035 SER A N 1
ATOM 8193 C CA . SER A 1 1035 ? -2.153 45.351 5.045 1.00 91.88 1035 SER A CA 1
ATOM 8194 C C . SER A 1 1035 ? -2.501 44.613 3.751 1.00 91.88 1035 SER A C 1
ATOM 8196 O O . SER A 1 1035 ? -3.662 44.298 3.501 1.00 91.88 1035 SER A O 1
ATOM 8198 N N . GLN A 1 1036 ? -1.486 44.355 2.932 1.00 91.38 1036 GLN A N 1
ATOM 8199 C CA . GLN A 1 1036 ? -1.579 43.664 1.649 1.00 91.38 1036 GLN A CA 1
ATOM 8200 C C . GLN A 1 1036 ? -0.564 42.518 1.577 1.00 91.38 1036 GLN A C 1
ATOM 8202 O O . GLN A 1 1036 ? 0.589 42.669 1.991 1.00 91.38 1036 GLN A O 1
ATOM 8207 N N . SER A 1 1037 ? -0.974 41.378 1.027 1.00 90.12 1037 SER A N 1
ATOM 8208 C CA . SER A 1 1037 ? -0.104 40.207 0.857 1.00 90.12 1037 SER A CA 1
ATOM 8209 C C . SER A 1 1037 ? 0.722 40.289 -0.430 1.00 90.12 1037 SER A C 1
ATOM 8211 O O . SER A 1 1037 ? 0.375 39.676 -1.430 1.00 90.12 1037 SER A O 1
ATOM 8213 N N . LEU A 1 1038 ? 1.805 41.071 -0.407 1.00 89.19 1038 LEU A N 1
ATOM 8214 C CA . LEU A 1 1038 ? 2.675 41.319 -1.565 1.00 89.19 1038 LEU A CA 1
ATOM 8215 C C . LEU A 1 1038 ? 3.753 40.235 -1.745 1.00 89.19 1038 LEU A C 1
ATOM 8217 O O . LEU A 1 1038 ? 4.674 40.166 -0.926 1.00 89.19 1038 LEU A O 1
ATOM 8221 N N . ASN A 1 1039 ? 3.715 39.441 -2.819 1.00 90.62 1039 ASN A N 1
ATOM 8222 C CA . ASN A 1 1039 ? 4.831 38.553 -3.161 1.00 90.62 1039 ASN A CA 1
ATOM 8223 C C . ASN A 1 1039 ? 5.932 39.286 -3.941 1.00 90.62 1039 ASN A C 1
ATOM 8225 O O . ASN A 1 1039 ? 5.670 40.133 -4.792 1.00 90.62 1039 ASN A O 1
ATOM 8229 N N . ILE A 1 1040 ? 7.181 38.903 -3.680 1.00 91.44 1040 ILE A N 1
ATOM 8230 C CA . ILE A 1 1040 ? 8.370 39.389 -4.383 1.00 91.44 1040 ILE A CA 1
ATOM 8231 C C . ILE A 1 1040 ? 8.981 38.238 -5.172 1.00 91.44 1040 ILE A C 1
ATOM 8233 O O . ILE A 1 1040 ? 9.228 37.164 -4.623 1.00 91.44 1040 ILE A O 1
ATOM 8237 N N . HIS A 1 1041 ? 9.275 38.476 -6.447 1.00 91.06 1041 HIS A N 1
ATOM 8238 C CA . HIS A 1 1041 ? 9.836 37.481 -7.355 1.00 91.06 1041 HIS A CA 1
ATOM 8239 C C . HIS A 1 1041 ? 11.284 37.832 -7.704 1.00 91.06 1041 HIS A C 1
ATOM 8241 O O . HIS A 1 1041 ? 11.558 38.857 -8.321 1.00 91.06 1041 HIS A O 1
ATOM 8247 N N . MET A 1 1042 ? 12.236 36.988 -7.308 1.00 87.19 1042 MET A N 1
ATOM 8248 C CA . MET A 1 1042 ? 13.655 37.152 -7.630 1.00 87.19 1042 MET A CA 1
ATOM 8249 C C . MET A 1 1042 ? 14.217 35.845 -8.162 1.00 87.19 1042 MET A C 1
ATOM 8251 O O . MET A 1 1042 ? 14.275 34.864 -7.429 1.00 87.19 1042 MET A O 1
ATOM 8255 N N . ASP A 1 1043 ? 14.679 35.848 -9.411 1.00 78.56 1043 ASP A N 1
ATOM 8256 C CA . ASP A 1 1043 ? 15.247 34.664 -10.067 1.00 78.56 1043 ASP A CA 1
ATOM 8257 C C . ASP A 1 1043 ? 16.408 34.058 -9.253 1.00 78.56 1043 ASP A C 1
ATOM 8259 O O . ASP A 1 1043 ? 16.350 32.903 -8.832 1.00 78.56 1043 ASP A O 1
ATOM 8263 N N . LYS A 1 1044 ? 17.411 34.886 -8.926 1.00 81.12 1044 LYS A N 1
ATOM 8264 C CA . LYS A 1 1044 ? 18.581 34.522 -8.108 1.00 81.12 1044 LYS A CA 1
ATOM 8265 C C . LYS A 1 1044 ? 18.729 35.491 -6.930 1.00 81.12 1044 LYS A C 1
ATOM 8267 O O . LYS A 1 1044 ? 19.446 36.492 -7.048 1.00 81.12 1044 LYS A O 1
ATOM 8272 N N . PRO A 1 1045 ? 18.030 35.254 -5.806 1.00 83.38 1045 PRO A N 1
ATOM 8273 C CA . PRO A 1 1045 ? 18.113 36.139 -4.655 1.00 83.38 1045 PRO A CA 1
ATOM 8274 C C . PRO A 1 1045 ? 19.509 36.073 -4.027 1.00 83.38 1045 PRO A C 1
ATOM 8276 O O . PRO A 1 1045 ? 20.109 35.006 -3.907 1.00 83.38 1045 PRO A O 1
ATOM 8279 N N . ASN A 1 1046 ? 20.023 37.222 -3.596 1.00 84.50 1046 ASN A N 1
ATOM 8280 C CA . ASN A 1 1046 ? 21.247 37.311 -2.806 1.00 84.50 1046 ASN A CA 1
ATOM 8281 C C . ASN A 1 1046 ? 21.071 38.339 -1.682 1.00 84.50 1046 ASN A C 1
ATOM 8283 O O . ASN A 1 1046 ? 20.139 39.149 -1.709 1.00 84.50 1046 ASN A O 1
ATOM 8287 N N . PHE A 1 1047 ? 21.967 38.307 -0.693 1.00 81.56 1047 PHE A N 1
ATOM 8288 C CA . PHE A 1 1047 ? 21.858 39.170 0.484 1.00 81.56 1047 PHE A CA 1
ATOM 8289 C C . PHE A 1 1047 ? 21.817 40.658 0.127 1.00 81.56 1047 PHE A C 1
ATOM 8291 O O . PHE A 1 1047 ? 21.028 41.387 0.722 1.00 81.56 1047 PHE A O 1
ATOM 8298 N N . ALA A 1 1048 ? 22.591 41.110 -0.865 1.00 81.75 1048 ALA A N 1
ATOM 8299 C CA . ALA A 1 1048 ? 22.618 42.515 -1.267 1.00 81.75 1048 ALA A CA 1
ATOM 8300 C C . ALA A 1 1048 ? 21.280 42.966 -1.880 1.00 81.75 1048 ALA A C 1
ATOM 8302 O O . ALA A 1 1048 ? 20.719 43.980 -1.461 1.00 81.75 1048 ALA A O 1
ATOM 8303 N N . LYS A 1 1049 ? 20.725 42.180 -2.813 1.00 82.56 1049 LYS A N 1
ATOM 8304 C CA . LYS A 1 1049 ? 19.444 42.469 -3.479 1.00 82.56 1049 LYS A CA 1
ATOM 8305 C C . LYS A 1 1049 ? 18.271 42.453 -2.499 1.00 82.56 1049 LYS A C 1
ATOM 8307 O O . LYS A 1 1049 ? 17.448 43.366 -2.516 1.00 82.56 1049 LYS A O 1
ATOM 8312 N N . LEU A 1 1050 ? 18.224 41.461 -1.607 1.00 84.62 1050 LEU A N 1
ATOM 8313 C CA . LEU A 1 1050 ? 17.180 41.369 -0.582 1.00 84.62 1050 LEU A CA 1
ATOM 8314 C C . LEU A 1 1050 ? 17.277 42.510 0.434 1.00 84.62 1050 LEU A C 1
ATOM 8316 O O . LEU A 1 1050 ? 16.269 43.136 0.752 1.00 84.62 1050 LEU A O 1
ATOM 8320 N N . THR A 1 1051 ? 18.488 42.828 0.898 1.00 85.31 1051 THR A N 1
ATOM 8321 C CA . THR A 1 1051 ? 18.714 43.934 1.840 1.00 85.31 1051 THR A CA 1
ATOM 8322 C C . THR A 1 1051 ? 18.287 45.268 1.230 1.00 85.31 1051 THR A C 1
ATOM 8324 O O . THR A 1 1051 ?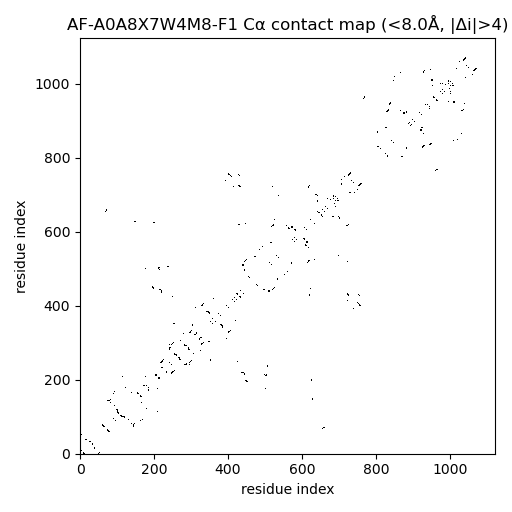 17.564 46.029 1.869 1.00 85.31 1051 THR A O 1
ATOM 8327 N N . SER A 1 1052 ? 18.659 45.528 -0.028 1.00 88.19 1052 SER A N 1
ATOM 8328 C CA . SER A 1 1052 ? 18.253 46.734 -0.759 1.00 88.19 1052 SER A CA 1
ATOM 8329 C C . SER A 1 1052 ? 16.728 46.857 -0.877 1.00 88.19 1052 SER A C 1
ATOM 8331 O O . SER A 1 1052 ? 16.162 47.905 -0.561 1.00 88.19 1052 SER A O 1
ATOM 8333 N N . LEU A 1 1053 ? 16.035 45.770 -1.237 1.00 88.75 1053 LEU A N 1
ATOM 8334 C CA . LEU A 1 1053 ? 14.574 45.764 -1.330 1.00 88.75 1053 LEU A CA 1
ATOM 8335 C C . LEU A 1 1053 ? 13.899 45.999 0.033 1.00 88.75 1053 LEU A C 1
ATOM 8337 O O . LEU A 1 1053 ? 12.949 46.780 0.127 1.00 88.75 1053 LEU A O 1
ATOM 8341 N N . HIS A 1 1054 ? 14.392 45.363 1.099 1.00 88.69 1054 HIS A N 1
ATOM 8342 C CA . HIS A 1 1054 ? 13.877 45.580 2.452 1.00 88.69 1054 HIS A CA 1
ATOM 8343 C C . HIS A 1 1054 ? 14.039 47.037 2.893 1.00 88.69 1054 HIS A C 1
ATOM 8345 O O . HIS A 1 1054 ? 13.087 47.623 3.406 1.00 88.69 1054 HIS A O 1
ATOM 8351 N N . PHE A 1 1055 ? 15.188 47.662 2.624 1.00 91.00 1055 PHE A N 1
ATOM 8352 C CA . PHE A 1 1055 ? 15.369 49.086 2.909 1.00 91.00 1055 PHE A CA 1
ATOM 8353 C C . PHE A 1 1055 ? 14.472 49.982 2.049 1.00 91.00 1055 PHE A C 1
ATOM 8355 O O . PHE A 1 1055 ? 13.940 50.961 2.571 1.00 91.00 1055 PHE A O 1
ATOM 8362 N N . HIS A 1 1056 ? 14.254 49.659 0.768 1.00 90.94 1056 HIS A N 1
ATOM 8363 C CA . HIS A 1 1056 ? 13.346 50.419 -0.103 1.00 90.94 1056 HIS A CA 1
ATOM 8364 C C . HIS A 1 1056 ? 11.897 50.358 0.397 1.00 90.94 1056 HIS A C 1
ATOM 8366 O O . HIS A 1 1056 ? 11.271 51.399 0.589 1.00 90.94 1056 HIS A O 1
ATOM 8372 N N . THR A 1 1057 ? 11.387 49.156 0.684 1.00 91.69 1057 THR A N 1
ATOM 8373 C CA . THR A 1 1057 ? 10.020 48.954 1.205 1.00 91.69 1057 THR A CA 1
ATOM 8374 C C . THR A 1 1057 ? 9.815 49.636 2.561 1.00 91.69 1057 THR A C 1
ATOM 8376 O O . THR A 1 1057 ? 8.812 50.325 2.750 1.00 91.69 1057 THR A O 1
ATOM 8379 N N . TRP A 1 1058 ? 10.791 49.523 3.471 1.00 90.81 1058 TRP A N 1
ATOM 8380 C CA . TRP A 1 1058 ? 10.780 50.205 4.768 1.00 90.81 1058 TRP A CA 1
ATOM 8381 C C . TRP A 1 1058 ? 10.791 51.731 4.619 1.00 90.81 1058 TRP A C 1
ATOM 8383 O O . TRP A 1 1058 ? 9.947 52.410 5.200 1.00 90.81 1058 TRP A O 1
ATOM 8393 N N . LYS A 1 1059 ? 11.685 52.282 3.783 1.00 91.56 1059 LYS A N 1
ATOM 8394 C CA . LYS A 1 1059 ? 11.790 53.732 3.534 1.00 91.56 1059 LYS A CA 1
ATOM 8395 C C . LYS A 1 1059 ? 10.512 54.314 2.923 1.00 91.56 1059 LYS A C 1
ATOM 8397 O O . LYS A 1 1059 ? 10.203 55.479 3.150 1.00 91.56 1059 LYS A O 1
ATOM 8402 N N . LYS A 1 1060 ? 9.778 53.515 2.147 1.00 90.38 1060 LYS A N 1
ATOM 8403 C CA . LYS A 1 1060 ? 8.495 53.890 1.539 1.00 90.38 1060 LYS A CA 1
ATOM 8404 C C . LYS A 1 1060 ? 7.285 53.714 2.469 1.00 90.38 1060 LYS A C 1
ATOM 8406 O O . LYS A 1 1060 ? 6.176 54.031 2.056 1.00 90.38 1060 LYS A O 1
ATOM 8411 N N . GLY A 1 1061 ? 7.477 53.237 3.702 1.00 88.69 1061 GLY A N 1
ATOM 8412 C CA . GLY A 1 1061 ? 6.419 53.155 4.715 1.00 88.69 1061 GLY A CA 1
ATOM 8413 C C . GLY A 1 1061 ? 5.442 51.986 4.548 1.00 88.69 1061 GLY A C 1
ATOM 8414 O O . GLY A 1 1061 ? 4.381 51.989 5.170 1.00 88.69 1061 GLY A O 1
ATOM 8415 N N . LEU A 1 1062 ? 5.769 50.974 3.733 1.00 90.19 1062 LEU A N 1
ATOM 8416 C CA . LEU A 1 1062 ? 4.900 49.805 3.559 1.00 90.19 1062 LEU A CA 1
ATOM 8417 C C . LEU A 1 1062 ? 4.733 49.012 4.859 1.00 90.19 1062 LEU A C 1
ATOM 8419 O O . LEU A 1 1062 ? 5.709 48.600 5.483 1.00 90.19 1062 LEU A O 1
ATOM 8423 N N . LYS A 1 1063 ? 3.476 48.707 5.207 1.00 89.38 1063 LYS A N 1
ATOM 8424 C CA . LYS A 1 1063 ? 3.118 47.849 6.354 1.00 89.38 1063 LYS A CA 1
ATOM 8425 C C . LYS A 1 1063 ? 3.573 46.393 6.163 1.00 89.38 1063 LYS A C 1
ATOM 8427 O O . LYS A 1 1063 ? 3.895 45.709 7.129 1.00 89.38 1063 LYS A O 1
ATOM 8432 N N . THR A 1 1064 ? 3.633 45.922 4.916 1.00 88.25 1064 THR A N 1
ATOM 8433 C CA . THR A 1 1064 ? 4.201 44.620 4.536 1.00 88.25 1064 THR A CA 1
ATOM 8434 C C . THR A 1 1064 ? 5.088 44.811 3.311 1.00 88.25 1064 THR A C 1
ATOM 8436 O O . THR A 1 1064 ? 4.592 45.101 2.228 1.00 88.25 1064 THR A O 1
ATOM 8439 N N . GLY A 1 1065 ? 6.406 44.675 3.490 1.00 82.50 1065 GLY A N 1
ATOM 8440 C CA . GLY A 1 1065 ? 7.383 44.798 2.399 1.00 82.50 1065 GLY A CA 1
ATOM 8441 C C . GLY A 1 1065 ? 7.566 43.519 1.575 1.00 82.50 1065 GLY A C 1
ATOM 8442 O O . GLY A 1 1065 ? 8.000 43.588 0.431 1.00 82.50 1065 GLY A O 1
ATOM 8443 N N . MET A 1 1066 ? 7.236 42.357 2.147 1.00 88.12 1066 MET A N 1
ATOM 8444 C CA . MET A 1 1066 ? 7.284 41.056 1.477 1.00 88.12 1066 MET A CA 1
ATOM 8445 C C . MET A 1 1066 ? 6.445 40.042 2.262 1.00 88.12 1066 MET A C 1
ATOM 8447 O O . MET A 1 1066 ? 6.636 39.892 3.468 1.00 88.12 1066 MET A O 1
ATOM 8451 N N . TYR A 1 1067 ? 5.538 39.346 1.579 1.00 89.12 1067 TYR A N 1
ATOM 8452 C CA . TYR A 1 1067 ? 4.779 38.212 2.108 1.00 89.12 1067 TYR A CA 1
ATOM 8453 C C . TYR A 1 1067 ? 5.510 36.894 1.818 1.00 89.12 1067 TYR A C 1
ATOM 8455 O O . TYR A 1 1067 ? 5.956 36.226 2.749 1.00 89.12 1067 TYR A O 1
ATOM 8463 N N . TYR A 1 1068 ? 5.739 36.577 0.538 1.00 89.25 1068 TYR A N 1
ATOM 8464 C CA . TYR A 1 1068 ? 6.641 35.502 0.116 1.00 89.25 1068 TYR A CA 1
ATOM 8465 C C . TYR A 1 1068 ? 7.724 35.994 -0.842 1.00 89.25 1068 TYR A C 1
ATOM 8467 O O . TYR A 1 1068 ? 7.472 36.829 -1.709 1.00 89.25 1068 TYR A O 1
ATOM 8475 N N . LEU A 1 1069 ? 8.915 35.402 -0.715 1.00 88.25 1069 LEU A N 1
ATOM 8476 C CA . LEU A 1 1069 ? 9.957 35.440 -1.736 1.00 88.25 1069 LEU A CA 1
ATOM 8477 C C . LEU A 1 1069 ? 9.791 34.228 -2.659 1.00 88.25 1069 LEU A C 1
ATOM 8479 O O . LEU A 1 1069 ? 9.826 33.085 -2.202 1.00 88.25 1069 LEU A O 1
ATOM 8483 N N . ARG A 1 1070 ? 9.631 34.469 -3.958 1.00 87.06 1070 ARG A N 1
ATOM 8484 C CA . ARG A 1 1070 ? 9.557 33.440 -4.998 1.00 87.06 1070 ARG A CA 1
ATOM 8485 C C . ARG A 1 1070 ? 10.839 33.469 -5.827 1.00 87.06 1070 ARG A C 1
ATOM 8487 O O . ARG A 1 1070 ? 11.174 34.507 -6.390 1.00 87.06 1070 ARG A O 1
ATOM 8494 N N . SER A 1 1071 ? 11.536 32.338 -5.921 1.00 82.44 1071 SER A N 1
ATOM 8495 C CA . SER A 1 1071 ? 12.737 32.177 -6.750 1.00 82.44 1071 SER A CA 1
ATOM 8496 C C . SER A 1 1071 ? 12.601 31.019 -7.731 1.00 82.44 1071 SER A C 1
ATOM 8498 O O . SER A 1 1071 ? 11.828 30.091 -7.480 1.00 82.44 1071 SER A O 1
ATOM 8500 N N . ARG A 1 1072 ? 13.350 31.052 -8.839 1.00 75.38 1072 ARG A N 1
ATOM 8501 C CA . ARG A 1 1072 ? 13.416 29.921 -9.777 1.00 75.38 1072 ARG A CA 1
ATOM 8502 C C . ARG A 1 1072 ? 14.491 28.925 -9.332 1.00 75.38 1072 ARG A C 1
ATOM 8504 O O . ARG A 1 1072 ? 15.391 29.252 -8.558 1.00 75.38 1072 ARG A O 1
ATOM 8511 N N . ALA A 1 1073 ? 14.361 27.675 -9.770 1.00 55.84 1073 ALA A N 1
ATOM 8512 C CA . ALA A 1 1073 ? 15.358 26.645 -9.498 1.00 55.84 1073 ALA A CA 1
ATOM 8513 C C . ALA A 1 1073 ? 16.663 26.950 -10.256 1.00 55.84 1073 ALA A C 1
ATOM 8515 O O . ALA A 1 1073 ? 16.631 27.451 -11.373 1.00 55.84 1073 ALA A O 1
ATOM 8516 N N . ALA A 1 1074 ? 17.815 26.611 -9.670 1.00 46.09 1074 ALA A N 1
ATOM 8517 C CA . ALA A 1 1074 ? 19.129 26.880 -10.268 1.00 46.09 1074 ALA A CA 1
ATOM 8518 C C . ALA A 1 1074 ? 19.423 26.077 -11.558 1.00 46.09 1074 ALA A C 1
ATOM 8520 O O . ALA A 1 1074 ? 20.417 26.352 -12.225 1.00 46.09 1074 ALA A O 1
ATOM 8521 N N . ALA A 1 1075 ? 18.583 25.094 -11.896 1.00 43.25 1075 ALA A N 1
ATOM 8522 C CA . ALA A 1 1075 ? 18.656 24.307 -13.121 1.00 43.25 1075 ALA A CA 1
ATOM 8523 C C . ALA A 1 1075 ? 17.247 24.126 -13.706 1.00 43.25 1075 ALA A C 1
ATOM 8525 O O . ALA A 1 1075 ? 16.326 23.740 -12.980 1.00 43.25 1075 ALA A O 1
ATOM 8526 N N . ASP A 1 1076 ? 17.094 24.386 -15.006 1.00 43.44 1076 ASP A N 1
ATOM 8527 C CA . ASP A 1 1076 ? 15.852 24.137 -15.738 1.00 43.44 1076 ASP A CA 1
ATOM 8528 C C . ASP A 1 1076 ? 15.623 22.629 -15.918 1.00 43.44 1076 ASP A C 1
ATOM 8530 O O . ASP A 1 1076 ? 16.535 21.870 -16.256 1.00 43.44 1076 ASP A O 1
ATOM 8534 N N . ALA A 1 1077 ? 14.386 22.179 -15.709 1.00 35.88 1077 ALA A N 1
ATOM 8535 C CA . ALA A 1 1077 ? 13.988 20.817 -16.043 1.00 35.88 1077 ALA A CA 1
ATOM 8536 C C . ALA A 1 1077 ? 14.016 20.620 -17.570 1.00 35.88 1077 ALA A C 1
ATOM 8538 O O . ALA A 1 1077 ? 13.523 21.463 -18.320 1.00 35.88 1077 ALA A O 1
ATOM 8539 N N . ILE A 1 1078 ? 14.560 19.493 -18.039 1.00 39.41 1078 ILE A N 1
ATOM 8540 C CA . ILE A 1 1078 ? 14.589 19.147 -19.467 1.00 39.41 1078 ILE A CA 1
ATOM 8541 C C . ILE A 1 1078 ? 13.144 18.940 -19.959 1.00 39.41 1078 ILE A C 1
ATOM 8543 O O . ILE A 1 1078 ? 12.402 18.115 -19.425 1.00 39.41 1078 ILE A O 1
ATOM 8547 N N . LYS A 1 1079 ? 12.726 19.706 -20.974 1.00 43.88 1079 LYS A N 1
ATOM 8548 C CA . LYS A 1 1079 ? 11.339 19.754 -21.475 1.00 43.88 1079 LYS A CA 1
ATOM 8549 C C . LYS A 1 1079 ? 11.115 18.739 -22.598 1.00 43.88 1079 LYS A C 1
ATOM 8551 O O . LYS A 1 1079 ? 11.209 19.069 -23.774 1.00 43.88 1079 LYS A O 1
ATOM 8556 N N . PHE A 1 1080 ? 10.798 17.496 -22.238 1.00 37.75 1080 PHE A N 1
ATOM 8557 C CA . PHE A 1 1080 ? 10.604 16.384 -23.186 1.00 37.75 1080 PHE A CA 1
ATOM 8558 C C . PHE A 1 1080 ? 9.293 16.430 -24.001 1.00 37.75 1080 PHE A C 1
ATOM 8560 O O . PHE A 1 1080 ? 9.118 15.638 -24.924 1.00 37.75 1080 PHE A O 1
ATOM 8567 N N . THR A 1 1081 ? 8.361 17.331 -23.672 1.00 38.75 1081 THR A N 1
ATOM 8568 C CA . THR A 1 1081 ? 7.036 17.454 -24.316 1.00 38.75 1081 THR A CA 1
ATOM 8569 C C . THR A 1 1081 ? 7.016 18.359 -25.549 1.00 38.75 1081 THR A C 1
ATOM 8571 O O . THR A 1 1081 ? 5.984 18.450 -26.209 1.00 38.75 1081 THR A O 1
ATOM 8574 N N . VAL A 1 1082 ? 8.122 19.041 -25.856 1.00 41.81 1082 VAL A N 1
ATOM 8575 C CA . VAL A 1 1082 ? 8.232 19.964 -26.993 1.00 41.81 1082 VAL A CA 1
ATOM 8576 C C . VAL A 1 1082 ? 8.930 19.256 -28.155 1.00 41.81 1082 VAL A C 1
ATOM 8578 O O . VAL A 1 1082 ? 10.053 18.780 -28.005 1.00 41.81 1082 VAL A O 1
ATOM 8581 N N . ASP A 1 1083 ? 8.277 19.189 -29.319 1.00 44.66 1083 ASP A N 1
ATOM 8582 C CA . ASP A 1 1083 ? 8.894 18.669 -30.543 1.00 44.66 1083 ASP A CA 1
ATOM 8583 C C . ASP A 1 1083 ? 9.903 19.691 -31.092 1.00 44.66 1083 ASP A C 1
ATOM 8585 O O . ASP A 1 1083 ? 9.551 20.658 -31.773 1.00 44.66 1083 ASP A O 1
ATOM 8589 N N . THR A 1 1084 ? 11.178 19.507 -30.750 1.00 42.97 1084 THR A N 1
ATOM 8590 C CA . THR A 1 1084 ? 12.274 20.405 -31.140 1.00 42.97 1084 THR A CA 1
ATOM 8591 C C . THR A 1 1084 ? 12.567 20.387 -32.642 1.00 42.97 1084 THR A C 1
ATOM 8593 O O . THR A 1 1084 ? 13.272 21.272 -33.130 1.00 42.97 1084 THR A O 1
ATOM 8596 N N . ALA A 1 1085 ? 11.999 19.441 -33.403 1.00 45.56 1085 ALA A N 1
ATOM 8597 C CA . ALA A 1 1085 ? 12.136 19.395 -34.856 1.00 45.56 1085 ALA A CA 1
ATOM 8598 C C . ALA A 1 1085 ? 11.457 20.586 -35.563 1.00 45.56 1085 ALA A C 1
ATOM 8600 O O . ALA A 1 1085 ? 11.896 20.969 -36.644 1.00 45.56 1085 ALA A O 1
ATOM 8601 N N . MET A 1 1086 ? 10.446 21.213 -34.943 1.00 41.19 1086 MET A N 1
ATOM 8602 C CA . MET A 1 1086 ? 9.682 22.330 -35.528 1.00 41.19 1086 MET A CA 1
ATOM 8603 C C . MET A 1 1086 ? 10.263 23.729 -35.234 1.00 41.19 1086 MET A C 1
ATOM 8605 O O . MET A 1 1086 ? 9.698 24.731 -35.660 1.00 41.19 1086 MET A O 1
ATOM 8609 N N . LEU A 1 1087 ? 11.376 23.824 -34.496 1.00 44.81 1087 LEU A N 1
ATOM 8610 C CA . LEU A 1 1087 ? 11.957 25.095 -34.027 1.00 44.81 1087 LEU A CA 1
ATOM 8611 C C . LEU A 1 1087 ? 13.114 25.623 -34.895 1.00 44.81 1087 LEU A C 1
ATOM 8613 O O . LEU A 1 1087 ? 13.663 26.685 -34.603 1.00 44.81 1087 LEU A O 1
ATOM 8617 N N . LYS A 1 1088 ? 13.517 24.895 -35.944 1.00 38.28 1088 LYS A N 1
ATOM 8618 C CA . LYS A 1 1088 ? 14.659 25.264 -36.789 1.00 38.28 1088 LYS A CA 1
ATOM 8619 C C . LYS A 1 1088 ? 14.267 26.278 -37.855 1.00 38.28 1088 LYS A C 1
ATOM 8621 O O . LYS A 1 1088 ? 14.016 25.893 -38.984 1.00 38.28 1088 LYS A O 1
ATOM 8626 N N . GLU A 1 1089 ? 14.304 27.552 -37.500 1.00 37.81 1089 GLU A N 1
ATOM 8627 C CA . GLU A 1 1089 ? 14.636 28.626 -38.439 1.00 37.81 1089 GLU A CA 1
ATOM 8628 C C . GLU A 1 1089 ? 14.989 29.888 -37.642 1.00 37.81 1089 GLU A C 1
ATOM 8630 O O . GLU A 1 1089 ? 14.106 30.533 -37.084 1.00 37.81 1089 GLU A O 1
ATOM 8635 N N . LYS A 1 1090 ? 16.286 30.222 -37.549 1.00 28.55 1090 LYS A N 1
ATOM 8636 C CA . LYS A 1 1090 ? 16.777 31.608 -37.442 1.00 28.55 1090 LYS A CA 1
ATOM 8637 C C . LYS A 1 1090 ? 18.285 31.707 -37.758 1.00 28.55 1090 LYS A C 1
ATOM 8639 O O . LYS A 1 1090 ? 18.989 30.719 -37.552 1.00 28.55 1090 LYS A O 1
ATOM 8644 N N . PRO A 1 1091 ? 18.762 32.858 -38.281 1.00 31.64 1091 PRO A N 1
ATOM 8645 C CA . PRO A 1 1091 ? 20.106 33.021 -38.835 1.00 31.64 1091 PRO A CA 1
ATOM 8646 C C . PRO A 1 1091 ? 21.160 33.469 -37.806 1.00 31.64 1091 PRO A C 1
ATOM 8648 O O . PRO A 1 1091 ? 20.828 33.990 -36.743 1.00 31.64 1091 PRO A O 1
ATOM 8651 N N . ASP A 1 1092 ? 22.423 33.244 -38.187 1.00 35.78 1092 ASP A N 1
ATOM 8652 C CA . ASP A 1 1092 ? 23.681 33.468 -37.459 1.00 35.78 1092 ASP A CA 1
ATOM 8653 C C . ASP A 1 1092 ? 23.841 34.853 -36.811 1.00 35.78 1092 ASP A C 1
ATOM 8655 O O . ASP A 1 1092 ? 23.625 35.881 -37.455 1.00 35.78 1092 ASP A O 1
ATOM 8659 N N . VAL A 1 1093 ? 24.378 34.871 -35.582 1.00 27.89 1093 VAL A N 1
ATOM 8660 C CA . VAL A 1 1093 ? 25.131 36.010 -35.030 1.00 27.89 1093 VAL A CA 1
ATOM 8661 C C . VAL A 1 1093 ? 26.387 35.492 -34.315 1.00 27.89 1093 VAL A C 1
ATOM 8663 O O . VAL A 1 1093 ? 26.357 34.507 -33.584 1.00 27.89 1093 VAL A O 1
ATOM 8666 N N . THR A 1 1094 ? 27.488 36.175 -34.609 1.00 28.59 1094 THR A N 1
ATOM 8667 C CA . THR A 1 1094 ? 28.912 35.872 -34.419 1.00 28.59 1094 THR A CA 1
ATOM 8668 C C . THR A 1 1094 ? 29.432 35.803 -32.978 1.00 28.59 1094 THR A C 1
ATOM 8670 O O . THR A 1 1094 ? 28.975 36.529 -32.099 1.00 28.59 1094 THR A O 1
ATOM 8673 N N . GLU A 1 1095 ? 30.466 34.972 -32.800 1.00 34.91 1095 GLU A N 1
ATOM 8674 C CA . GLU A 1 1095 ? 31.272 34.740 -31.590 1.00 34.91 1095 GLU A CA 1
ATOM 8675 C C . GLU A 1 1095 ? 32.053 35.983 -31.105 1.00 34.91 1095 GLU A C 1
ATOM 8677 O O . GLU A 1 1095 ? 32.648 36.706 -31.904 1.00 34.91 1095 GLU A O 1
ATOM 8682 N N . GLY A 1 1096 ? 32.113 36.171 -29.778 1.00 26.70 1096 GLY A N 1
ATOM 8683 C CA . GLY A 1 1096 ? 33.007 37.095 -29.067 1.00 26.70 1096 GLY A CA 1
ATOM 8684 C C . GLY A 1 1096 ? 33.608 36.417 -27.823 1.00 26.70 1096 GLY A C 1
ATOM 8685 O O . GLY A 1 1096 ? 32.923 35.667 -27.133 1.00 26.70 1096 GLY A O 1
ATOM 8686 N N . THR A 1 1097 ? 34.906 36.631 -27.602 1.00 30.53 1097 THR A N 1
ATOM 8687 C CA . THR A 1 1097 ? 35.873 35.840 -26.809 1.00 30.53 1097 THR A CA 1
ATOM 8688 C C . THR A 1 1097 ? 35.899 36.087 -25.284 1.00 30.53 1097 THR A C 1
ATOM 8690 O O . THR A 1 1097 ? 35.689 37.200 -24.820 1.00 30.53 1097 THR A O 1
ATOM 8693 N N . GLU A 1 1098 ? 36.252 35.041 -24.519 1.00 31.81 1098 GLU A N 1
ATOM 8694 C CA . GLU A 1 1098 ? 36.196 34.876 -23.044 1.00 31.81 1098 GLU A CA 1
ATOM 8695 C C . GLU A 1 1098 ? 37.291 35.576 -22.183 1.00 31.81 1098 GLU A C 1
ATOM 8697 O O . GLU A 1 1098 ? 37.549 35.138 -21.063 1.00 31.81 1098 GLU A O 1
ATOM 8702 N N . GLU A 1 1099 ? 37.939 36.666 -22.612 1.00 30.91 1099 GLU A N 1
ATOM 8703 C CA . GLU A 1 1099 ? 39.039 37.279 -21.817 1.00 30.91 1099 GLU A CA 1
ATOM 8704 C C . GLU A 1 1099 ? 38.664 38.500 -20.942 1.00 30.91 1099 GLU A C 1
ATOM 8706 O O . GLU A 1 1099 ? 39.480 38.937 -20.134 1.00 30.91 1099 GLU A O 1
ATOM 8711 N N . GLU A 1 1100 ? 37.429 39.017 -20.977 1.00 33.62 1100 GLU A N 1
ATOM 8712 C CA . GLU A 1 1100 ? 37.046 40.232 -20.214 1.00 33.62 1100 GLU A CA 1
ATOM 8713 C C . GLU A 1 1100 ? 36.571 39.990 -18.756 1.00 33.62 1100 GLU A C 1
ATOM 8715 O O . GLU A 1 1100 ? 36.397 40.934 -17.980 1.00 33.62 1100 GLU A O 1
ATOM 8720 N N . ASP A 1 1101 ? 36.376 38.738 -18.325 1.00 43.38 1101 ASP A N 1
ATOM 8721 C CA . ASP A 1 1101 ? 35.604 38.430 -17.102 1.00 43.38 1101 ASP A CA 1
ATOM 8722 C C . ASP A 1 1101 ? 36.426 38.422 -15.787 1.00 43.38 1101 ASP A C 1
ATOM 8724 O O . ASP A 1 1101 ? 35.858 38.292 -14.698 1.00 43.38 1101 ASP A O 1
ATOM 8728 N N . SER A 1 1102 ? 37.760 38.582 -15.828 1.00 35.91 1102 SER A N 1
ATOM 8729 C CA . SER A 1 1102 ? 38.574 38.659 -14.594 1.00 35.91 1102 SER A CA 1
ATOM 8730 C C . SER A 1 1102 ? 38.866 40.087 -14.125 1.00 35.91 1102 SER A C 1
ATOM 8732 O O . SER A 1 1102 ? 38.885 40.331 -12.917 1.00 35.91 1102 SER A O 1
ATOM 8734 N N . GLU A 1 1103 ? 39.034 41.050 -15.036 1.00 34.09 1103 GLU A N 1
ATOM 8735 C CA . GLU A 1 1103 ? 39.245 42.461 -14.665 1.00 34.09 1103 GLU A CA 1
ATOM 8736 C C . GLU A 1 1103 ? 37.942 43.138 -14.213 1.00 34.09 1103 GLU A C 1
ATOM 8738 O O . GLU A 1 1103 ? 37.942 43.883 -13.228 1.00 34.09 1103 GLU A O 1
ATOM 8743 N N . ALA A 1 1104 ? 36.801 42.787 -14.820 1.00 43.66 1104 ALA A N 1
ATOM 8744 C CA . ALA A 1 1104 ? 35.484 43.285 -14.414 1.00 43.66 1104 ALA A CA 1
ATOM 8745 C C . ALA A 1 1104 ? 35.102 42.868 -12.977 1.00 43.66 1104 ALA A C 1
ATOM 8747 O O . ALA A 1 1104 ? 34.522 43.654 -12.220 1.00 43.66 1104 ALA A O 1
ATOM 8748 N N . LYS A 1 1105 ? 35.491 41.655 -12.558 1.00 40.66 1105 LYS A N 1
ATOM 8749 C CA . LYS A 1 1105 ? 35.234 41.140 -11.201 1.00 40.66 1105 LYS A CA 1
ATOM 8750 C C . LYS A 1 1105 ? 36.090 41.816 -10.134 1.00 40.66 1105 LYS A C 1
ATOM 8752 O O . LYS A 1 1105 ? 35.624 41.993 -9.008 1.00 40.66 1105 LYS A O 1
ATOM 8757 N N . MET A 1 1106 ? 37.308 42.239 -10.474 1.00 36.22 1106 MET A N 1
ATOM 8758 C CA . MET A 1 1106 ? 38.174 42.968 -9.543 1.00 36.22 1106 MET A CA 1
ATOM 8759 C C . MET A 1 1106 ? 37.772 44.450 -9.444 1.00 36.22 1106 MET A C 1
ATOM 8761 O O . MET A 1 1106 ? 37.769 45.009 -8.346 1.00 36.22 1106 MET A O 1
ATOM 8765 N N . ALA A 1 1107 ? 37.301 45.055 -10.542 1.00 36.91 1107 ALA A N 1
ATOM 8766 C CA . ALA A 1 1107 ? 36.746 46.411 -10.554 1.00 36.91 1107 ALA A CA 1
ATOM 8767 C C . ALA A 1 1107 ? 35.443 46.541 -9.732 1.00 36.91 1107 ALA A C 1
ATOM 8769 O O . ALA A 1 1107 ? 35.265 47.518 -9.000 1.00 36.91 1107 ALA A O 1
ATOM 8770 N N . GLN A 1 1108 ? 34.561 45.532 -9.766 1.00 41.53 1108 GLN A N 1
ATOM 8771 C CA . GLN A 1 1108 ? 33.338 45.514 -8.946 1.00 41.53 1108 GLN A CA 1
ATOM 8772 C C . GLN A 1 1108 ? 33.610 45.387 -7.440 1.00 41.53 1108 GLN A C 1
ATOM 8774 O O . GLN A 1 1108 ? 32.841 45.916 -6.637 1.00 41.53 1108 GLN A O 1
ATOM 8779 N N . MET A 1 1109 ? 34.705 44.733 -7.042 1.00 36.44 1109 MET A N 1
ATOM 8780 C CA . MET A 1 1109 ? 35.051 44.536 -5.628 1.00 36.44 1109 MET A CA 1
ATOM 8781 C C . MET A 1 1109 ? 35.674 45.790 -4.989 1.00 36.44 1109 MET A C 1
ATOM 8783 O O . MET A 1 1109 ? 35.527 46.016 -3.790 1.00 36.44 1109 MET A O 1
ATOM 8787 N N . VAL A 1 1110 ? 36.330 46.639 -5.789 1.00 37.78 1110 VAL A N 1
ATOM 8788 C CA . VAL A 1 1110 ? 36.920 47.911 -5.327 1.00 37.78 1110 VAL A CA 1
ATOM 8789 C C . VAL A 1 1110 ? 35.872 49.030 -5.255 1.00 37.78 1110 VAL A C 1
ATOM 8791 O O . VAL A 1 1110 ? 35.934 49.878 -4.366 1.00 37.78 1110 VAL A O 1
ATOM 8794 N N . CYS A 1 1111 ? 34.852 49.000 -6.119 1.00 37.84 1111 CYS A N 1
ATOM 8795 C CA . CYS A 1 1111 ? 33.781 50.001 -6.146 1.00 37.84 1111 CYS A CA 1
ATOM 8796 C C . CYS A 1 1111 ? 32.905 50.006 -4.869 1.00 37.84 1111 CYS A C 1
ATOM 8798 O O . CYS A 1 1111 ? 32.326 51.033 -4.519 1.00 37.84 1111 CYS A O 1
ATOM 8800 N N . SER A 1 1112 ? 32.844 48.899 -4.116 1.00 40.81 1112 SER A N 1
ATOM 8801 C CA . SER A 1 1112 ? 31.966 48.778 -2.941 1.00 40.81 1112 SER A CA 1
ATOM 8802 C C . SER A 1 1112 ? 32.514 49.376 -1.638 1.00 40.81 1112 SER A C 1
ATOM 8804 O O . SER A 1 1112 ? 31.793 49.380 -0.641 1.00 40.81 1112 SER A O 1
ATOM 8806 N N . LEU A 1 1113 ? 33.771 49.839 -1.594 1.00 38.66 1113 LEU A N 1
ATOM 8807 C CA . LEU A 1 1113 ? 34.420 50.230 -0.331 1.00 38.66 1113 LEU A CA 1
ATOM 8808 C C . LEU A 1 1113 ? 34.671 51.735 -0.153 1.00 38.66 1113 LEU A C 1
ATOM 8810 O O . LEU A 1 1113 ? 34.922 52.150 0.976 1.00 38.66 1113 LEU A O 1
ATOM 8814 N N . THR A 1 1114 ? 34.564 52.568 -1.193 1.00 34.53 1114 THR A N 1
ATOM 8815 C CA . THR A 1 1114 ? 35.003 53.979 -1.101 1.00 34.53 1114 THR A CA 1
ATOM 8816 C C . THR A 1 1114 ? 33.975 55.052 -1.454 1.00 34.53 1114 THR A C 1
ATOM 8818 O O . THR A 1 1114 ? 34.265 56.213 -1.188 1.00 34.53 1114 THR A O 1
ATOM 8821 N N . ASN A 1 1115 ? 32.771 54.734 -1.948 1.00 39.59 1115 ASN A N 1
ATOM 8822 C CA . ASN A 1 1115 ? 31.778 55.776 -2.257 1.00 39.59 1115 ASN A CA 1
ATOM 8823 C C . ASN A 1 1115 ? 30.357 55.410 -1.813 1.00 39.59 1115 ASN A C 1
ATOM 8825 O O . ASN A 1 1115 ? 29.661 54.614 -2.438 1.00 39.59 1115 ASN A O 1
ATOM 8829 N N . ARG A 1 1116 ? 29.926 56.007 -0.695 1.00 42.66 1116 ARG A N 1
ATOM 8830 C CA . ARG A 1 1116 ? 28.682 55.664 0.013 1.00 42.66 1116 ARG A CA 1
ATOM 8831 C C . ARG A 1 1116 ? 27.433 56.378 -0.527 1.00 42.66 1116 ARG A C 1
ATOM 8833 O O . ARG A 1 1116 ? 26.341 56.050 -0.077 1.00 42.66 1116 ARG A O 1
ATOM 8840 N N . GLU A 1 1117 ? 27.573 57.300 -1.484 1.00 37.44 1117 GLU A N 1
ATOM 8841 C CA . GLU A 1 1117 ? 26.449 58.112 -1.992 1.00 37.44 1117 GLU A CA 1
ATOM 8842 C C . GLU A 1 1117 ? 26.125 57.929 -3.490 1.00 37.44 1117 GLU A C 1
ATOM 8844 O O . GLU A 1 1117 ? 24.977 58.143 -3.867 1.00 37.44 1117 GLU A O 1
ATOM 8849 N N . ASP A 1 1118 ? 27.028 57.388 -4.319 1.00 33.34 1118 ASP A N 1
ATOM 8850 C CA . ASP A 1 1118 ? 26.745 57.131 -5.752 1.00 33.34 1118 ASP A CA 1
ATOM 8851 C C . ASP A 1 1118 ? 26.157 55.737 -6.057 1.00 33.34 1118 ASP A C 1
ATOM 8853 O O . ASP A 1 1118 ? 25.753 55.449 -7.185 1.00 33.34 1118 ASP A O 1
ATOM 8857 N N . CYS A 1 1119 ? 25.992 54.869 -5.051 1.00 38.75 1119 CYS A N 1
ATOM 8858 C CA . CYS A 1 1119 ? 25.333 53.557 -5.197 1.00 38.75 1119 CYS A CA 1
ATOM 8859 C C . CYS A 1 1119 ? 23.787 53.660 -5.272 1.00 38.75 1119 CYS A C 1
ATOM 8861 O O . CYS A 1 1119 ? 23.057 52.747 -4.887 1.00 38.75 1119 CYS A O 1
ATOM 8863 N N . LEU A 1 1120 ? 23.267 54.802 -5.735 1.00 37.75 1120 LEU A N 1
ATOM 8864 C CA . LEU A 1 1120 ? 21.839 55.076 -5.929 1.00 37.75 1120 LEU A CA 1
ATOM 8865 C C . LEU A 1 1120 ? 21.398 55.010 -7.405 1.00 37.75 1120 LEU A C 1
ATOM 8867 O O . LEU A 1 1120 ? 20.200 55.124 -7.668 1.00 37.75 1120 LEU A O 1
ATOM 8871 N N . SER A 1 1121 ? 22.318 54.758 -8.349 1.00 35.38 1121 SER A N 1
ATOM 8872 C CA . SER A 1 1121 ? 22.039 54.859 -9.796 1.00 35.38 1121 SER A CA 1
ATOM 8873 C C . SER A 1 1121 ? 22.281 53.592 -10.632 1.00 35.38 1121 SER A C 1
ATOM 8875 O O . SER A 1 1121 ? 21.917 53.569 -11.804 1.00 35.38 1121 SER A O 1
ATOM 8877 N N . CYS A 1 1122 ? 22.821 52.503 -10.080 1.00 29.48 1122 CYS A N 1
ATOM 8878 C CA . CYS A 1 1122 ? 23.016 51.246 -10.816 1.00 29.48 1122 CYS A CA 1
ATOM 8879 C C . CYS A 1 1122 ? 21.935 50.216 -10.451 1.00 29.48 1122 CYS A C 1
ATOM 8881 O O . CYS A 1 1122 ? 22.067 49.414 -9.530 1.00 29.48 1122 CYS A O 1
ATOM 8883 N N . GLY A 1 1123 ? 20.825 50.261 -11.191 1.00 41.94 1123 GLY A N 1
ATOM 8884 C CA . GLY A 1 1123 ? 19.790 49.233 -11.145 1.00 41.94 1123 GLY A CA 1
ATOM 8885 C C . GLY A 1 1123 ? 20.273 47.913 -11.749 1.00 41.94 1123 GLY A C 1
ATOM 8886 O O . GLY A 1 1123 ? 20.681 47.884 -12.906 1.00 41.94 1123 GLY A O 1
ATOM 8887 N N . SER A 1 1124 ? 20.193 46.825 -10.975 1.00 29.66 1124 SER A N 1
ATOM 8888 C CA . SER A 1 1124 ? 20.226 45.432 -11.459 1.00 29.66 1124 SER A CA 1
ATOM 8889 C C . SER A 1 1124 ? 19.633 44.447 -10.452 1.00 29.66 1124 SER A C 1
ATOM 8891 O O . SER A 1 1124 ? 19.689 44.705 -9.230 1.00 29.66 1124 SER A O 1
#

Secondary structure (DSSP, 8-state):
-EEE-TTS-EEE--HHHHHHHHHHH-TTS-TTT--HHHHHHHHHHT--TT-BHHHHHHHHHHHHHHGGGT-THHHHHHHHHHHHHHHHHS-S-HHHHHHHHHT-B-TTT--B--SS-HHHHHHHHHTHHHHHHH--GGGGGGS-HHHHHHIIIIIS-EETTEE---HHHHHHHHHHHHHTT-HHHHHHHHHHHHTTSEEE-HHHHHHTTSTT-----EEEEE---SSHHHHHHHHHHHHHHHHTT-EEEEE-TTSPPTT-EETTTTEE---HHHHHHHHHHHHHHS-BTTTTB---EEEEE-TTBTTHHHHHHTT-SSS-GGG--TTSEEEEEE-HHHHHHHHTT-EEEEB-TTTSTTGGG--HHHHHHHHHHHHHTT--SEEEEHHHHHHHHHHHHHHHS-SEEEEHHHHHHT-TTTTT-------TTS------BTTB-EEE-EEEEEGGGGEEETT--GGGS-S---SSTTGGGEEE-HHHHHHHHHHHHHHHHHHHHH---SSHHHHHHHHHH---EEEEE-HHHHHHHTT--TTSHHHHHHHHHHHHHHHHHHHHHHHHHHHHH---TT-TTSTGGGT--HHHHTT-PPPSSS-HHHHHHHHHHH--S-S--B-----HHHHHHHTPPSTTPPPS-SEEEEEETTEEEEEE-HHHHHHHHHTT---HHHHHHHHHTTT--TT-TTS-HHHHHHT--TTTS-HHHHHHHHHHHHTT-SS-----EE-SS--HHHHHHHHHHHHHTT-SEEES-EE---SSPPP-TTS-GGGT------------SSSHHHHHHHHHHHHHHHHHHHHHH---SSHHHHHHHHHH----B----HHHHHHHTT--TTSHHHHHHHHHHHHHHHHHHHHHHHHHHHHH---TT-TTSTGGGT--HHHHTT-PPPTTS-HHHHHHHHHHH--S-S--B-----HHHHHHTT--STTPPPS-SEEEEEETTEEEEEE-HHHHHHHHHTT---HHHHHHHHHTTT-STT-TTS-HHHHHHT--TTTS-HHHHHHHHHHHHTT-SS-----EE-SS--HHHHHHHHHHHHHTT-S-S-S-EE---SSPPP-TTS-GGGG----------TTSTTHHHHHHHHHTTT-SSSTTS---

Nearest PDB structures (foldseek):
  5tus-assembly2_B  TM=9.880E-01  e=6.322E-97  Homo sapiens
  5tus-assembly3_A  TM=9.856E-01  e=2.248E-93  Homo sapiens
  6lkm-assembly2_B  TM=9.871E-01  e=3.534E-89  Homo sapiens
  5d1y-assembly1_A  TM=9.714E-01  e=1.647E-90  Homo sapiens
  6lkm-assembly1_A  TM=9.904E-01  e=1.298E-88  Homo sapiens

Organism: Brassica carinata (NCBI:txid52824)

Foldseek 3Di:
DWEQEPVRDIDDDDLVVQLVVLVVQLPPPDCVQQPSSVLSVVLVVVDDPHHYPLVSLLSSLVSLQQCCLRPVSSQLSSQSSNLVSVPVVEDLFLLVLQVCQQQAADPPPRDRDHFFAPLLNVLCVVCRVVLRVLQDSVLSSLWTNLLNQLCLVAQADDGPNHGHGGPLSLLLQLLCLLCPNVVVLSSVSSVCVSLPQWFWDRLSSRARRGNANARFAEKEAEQAAQDPVSLVVSLVLLLLCVQSVHFYEYEDAQHFAFQPADPPVRDTDNGCQQSLQSSLVSQQVSQYPPPSHGREYEYEYECQAQCNLLLLCQQFPDDDPSSHRNRYAYAYAYAPVLLVLLVVQHKGFHATCVLQPCLLFDGDPVNVVSRVVCVVVVRGPDIDGSNVSVVSQQVSCVRRQDDFYFYQRLLLLQFLCVQVTGFRIATRQQQFGARYHSLAMETETEMAGEQQQQKFFPPADPVRTPSDDFALPPLVRIDGHLVVLLVVLLSVLVSSLSCLVSRNDSDVNHNVHCQQAVAYAYFYFQLLVNCRNNLHQCLDPVSLVVLLSSLLSSLLSSLVSQLVVLQVPNAHNPQPPGCLCVLHDLLVSLVHDHDPPDDSVVSSVSCPVRNGHHSFRHTHGWCVSVCSSSVHHTTNFHAQAQWDWDDDPQGIHIDGNRRLSVVCVVVVNDDPVQSLVCLVVLRQPQPPVSDDPSSNSSNGHLARDDQLSVLSSLLSSSSSGSGAYSDADEYADDDSVVVSVQLVSNVVSSHRTSHRGYHYHDPDDDDSQVHPCVVPDDDDDDDDDDDDDPVPLVVLLVVLLVQLVVLLVCLVVPDDPDVVVNCVCQQAVAGADFDFQLLVVCLVVLHQCLDPVSLVVLLVSLLSSLLSSLVSQLVVLQPPNAHNPQPPQCLQVLHALLVVLVHDDDPPDDSVVSSVSCPVRNGHHNFRHEFDWCVPVCVVVVHHTTNFFAQAQWDWDDDPSGIHIDGNPSLQVVCVVVVNDDLLQVLVCVVVRRQPPPPPSDDVSVNSSRGHLARDDQVSVLVSLLSSSSSGPDAYADAGEDADDDPVNVVVQVVSSVVSPHPDSHNYYHYDDPDDRDDPPRPCVSVDDDDDDDDDDDDPPPVVVVVVVVVPPPDDPPPPPDDD

Mean predicted aligned error: 15.17 Å

pLDDT: mean 88.17, std 16.4, range [24.84, 98.94]

Radius of gyration: 34.88 Å; Cα contacts (8 Å, |Δi|>4): 1943; chains: 1; bounding box: 73×105×81 Å

Sequence (1124 aa):
MYVVKRDGRQEPVHFDKITARLKKLSYGLSIDHCDPVLVSQKVCAGVYKGVTTTQLDELAAETAAAMTANHPDYASLAARIAVSNLHKNTKKSFSETVKDMYNHVNERSGLESPLIADDVFEIIIKNATRLDSEIIYDRDFEYDYFGFKTLERSYLLKVNGKVVERPQHMLMRVSVGIHKEDIDSAIQTYHLMSQRWFTHASPTLFNSGTPRAQLSSCFLICMKDDSIEGIYDTLKECAVISKSAGGIGVSIHNIRASGSYIRGTNGASNGIVPMLRVFNDTARYVDQGGGKRKGAFAVYLEPWHADIFDFLELRKNHGKEEHRARDLFYGLWIPDLFMERVQSDGQWSLFCPNEAPGLADCWGADFERLYSQYENEGKAKKVVQAQQLWYEILTSQVETGTPYMLFKDSCNRKSNQQNLGTIKSSNLCTEIIEYTSPTETAVCNLASIALPRFVREKDVPLDSHPSKIVGSLGSKNRYFDFDKLAEVTATVTVNLNKIIDVNHYPVETAKTSNMRHRPIGIGVQGLADTFILLGMPFDSSEAQQLNKDIFETIYYHALKSSSEIATKEGTYETYQGSPVSKGILQPDMWNVTPSNRWDWAALRDMISKNGIRNSLLVAPMPTASTSQILGNNECFEPYTSNIYSRRVLSGEFVVVNKHLLHDLTDMGLWSPSLKNKLIYENGSVINVPEIPDDLKAIYRTVWEIKQRTVVDMAVDRGCFIDQSQSLNIHMDKPNFAKLTSLHFHTWKKGLKTGMYYLRSRAAADAIKFTVDTAMLKEKPDVTEGTEEEDSEAKMAQMVTATVTVNLNKIIDVNHYPVETAKTSNMRHRPIGIGVQGLADTFILLGMPFDSSEAQQLNKDIFETIYYHALKSSSEIATKEGTYETYQGSPVSKGILQPDMWNVTPSNRWDWAALRDMISKNGIRNSLLVAPMPTASTSQILGNNECFEPYTSNIYSRRVLSGEFVVVNKHLLHDLTDMGLWSPSLKNKLIYENGSVINVPEIPDDLKAIYRTVWEIKQRTVVDMAVDRGCFIDQSQSLNIHMDKPNFAKLTSLHFHTWKKGLKTGMYYLRSRAAADAIKFTVDTAMLKEKPDVTEGTEEEDSEAKMAQMVCSLTNREDCLSCGS